Protein AF-A0A7C1PKM0-F1 (afdb_monomer_lite)

pLDDT: mean 70.31, std 19.78, range [24.06, 97.31]

Radius of gyration: 48.05 Å; chains: 1; bounding box: 130×113×164 Å

Foldseek 3Di:
DVVVVVVVVVVLVVLLVVLVVLVVVLVVLVPDLLVLVLVLLVVLLVLLVVLLVLLVCVVVVNHDLVVSVVSLVSNVVSLVCQAPNDVVSSGDHDPDPVLNVLSVVLVVLSVVLVVLSVCSSVVDPCVVVSSVVSVVCSVVSSVSSVVSSVVSVPPDQLVLLLVLLVVLLVLLVVLLVQLLCVLVVNHDLVVSVVSLVSNVVSLCCAAPNDVVSPHDHDDDVVLNVLSVVLVVLSVLLVVLSVLCSVPSNPSVVSSVVSVVCSVVSSVSSVVSSVVSQVPPQLSLLLVLLVVLLVLLVVLLVQLVCVVVVNHDLVVNVVSLVSNVVSLVCSAQNDVVSPGDHDPDVVLNVLSVVLVVLSVLLSVLSVCSSVVHPCVVVSSVVSVVCSVVSSVSSVVSSVVSVVVSVVVSVVVSVVSVVSNVVSVVSVVVCVVPPPVCVVVVVVPPLVPLQDCPVLVVLVVVLVVLVVVLVVLLVVLVVVLVVLVVLLVVLVVLLVVLVVLLVVLVVLLVVLVVLLVVLVVQLVVLVVQLVVLVVVLVVLVVQLVVLVVQLVVLVVLVVVLVVVPPVSPPPNVVVSVVSNVVSVVSNVVSVVSNVVSVVSNVVSVVVSVVSVVSSVVSVVSSVVSVVSSVVSVVSSVVSVVVSVVSVVVSVVSVVVSVVSVVVSVVSVVVSVVVSVVSVVVNVVSVVVVVVPPPDDDDDDDDDDDDDDDDDDDDDDDDDDDDDDDDDDDDDDDDDDDDDDDDDDDDDDDDDDDDDDDDDDDDDDDDDDDDDDDDDDDDDDDDDDPDD

Sequence (785 aa):
MKTIQSKLAVVFCIFLALGVAGIVLAFMNSQKDDGAVINLAGKQRMLTQKMSKEAIALSQGVGSKGSLEKTINLFDKTLKGLISGDKELNLPATTNPKILAQLNHVQKLWKDHNSNLQIVLANSAETTAALSYINDNNIQLLKEMNKAVGMLEKKASDRVKINLAGKQRMLTQKMSKEAIALSQGIGSKKILEETANLFDKTLKGLIAGNEELKLSQTKDPKVISQLNNVQELWKEFRVNVDAVLANPAGAAAALSYINENNIKLLKESHKVVMLLESNAFDSKTINLAGKQRMLSQKMVKETLGLAQGTESSDTLKSTSDLFDKTLKGLISGDSELGLSTMADDAILAQLTSVQTLWKSFSENVNTVLKLAPETNNALAYINGNNVELLKEMNNAVGMYEKQSAQKAAILSWANIIVVIITVITVVVAWLTMVKPLVKTLRGIVDNLSNGAASGQISASSQSLAQGTSEQASSIEETSASMEEMESVTRQNARNAEEVAKLVDMCSVSAENGNKAVVEMNSSMGEINESIKKIAEITKVIDGIAFQTNLLALNAAVETARAGEHGKGVAVVAAEEIRNLAQRSATAAKDTISLIEDSVAKADNGAKLAEKCRRSLDGIAFQTNLLTFNAAKEAARAGKHGKGFAVVAEEVRNLAQRSATAAEELSSQAESLLDQVRILSVQVGKKIGEKMCTAGERTTRKEESFHFEHSGVADRESTHKAKRLQHVRKAGPDTDEGSVPREPRLSPPRCNGDVTEDVLREKDVDKATPMDADSTSEHDERLKDF

Secondary structure (DSSP, 8-state):
-HHHHHHHHHHHHHHHHHHHHHHHHHHHHS---THHHHHHHHHHHHHHHHHHHHHHHHHTT-S-HHHHHHHHHHHHHHHHHHHH-BTTTTB-----HHHHHHHHHHHHHHHHHHHHHHHHHHT-TTHHHHHHHHHHHHHHHHHHHHHHHHHHTTT-HHHHHHHHHHHHHHHHHHHHHHHHHHHTT-S-HHHHHHHHHHHHHHHHHHHH-BTTTTBPPP--HHHHHHHHHHHHHHHHHHHHHHHHHH-TTT-HHHHHHHHHHHHHHHHHHHHHHHHHHHT-HHHHHHHHHHHHHHHHHHHHHHHHHHHTTSS-HHHHHHHHHHHHHHHHHHHH-BTTTTBPPP--HHHHHHHHHHHHHHHHHHHHHHHHHTT-TTHHHHHHHHHHHHHHHHHHHHHHHHHHHHHHHHHHHHHHHHHHHHHHHHHHHHHHHHHHHHHHHHHHTGGGGGGSSSTHHHHHHHHHHHHHHHHHHHHHHHHHHHHHHHHHHHHHHHHHHHHHHHHHHHHHHHHHHHHHHHHHHHHHHHHHHHHHHHHHHHHHHHHHHHHHHHHHHHHHHHHHHHHHHTGGGTHHHHHHHHHHHHHHHHHHHHHHHHHHHHHHHHHHHHHHHHHHHHHHHHHHHHHHHHHHHHHHHHHHHHHHHHHHHHHHHHHHHHHHHHHHHHHHHHHHHHHHHHHHHHHHHHHHHHHHHHHHTTSSS--------------------------------------------------PPPPP-------------------------------------

Structure (mmCIF, N/CA/C/O backbone):
data_AF-A0A7C1PKM0-F1
#
_entry.id   AF-A0A7C1PKM0-F1
#
loop_
_atom_site.group_PDB
_atom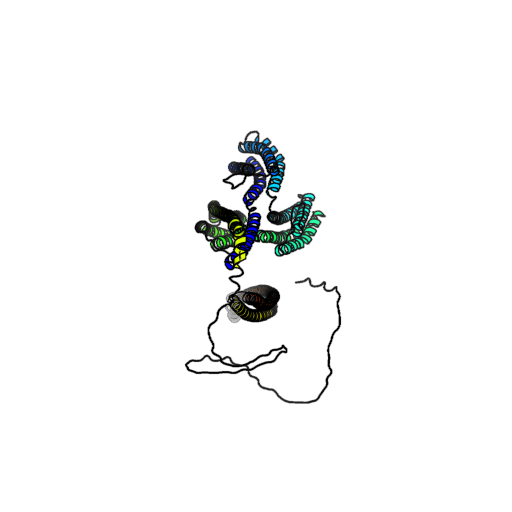_site.id
_atom_site.type_symbol
_atom_site.label_atom_id
_atom_site.label_alt_id
_atom_site.label_comp_id
_atom_site.label_asym_id
_atom_site.label_entity_id
_atom_site.label_seq_id
_atom_site.pdbx_PDB_ins_code
_atom_site.Cartn_x
_atom_site.Cartn_y
_atom_site.Cartn_z
_atom_site.occupancy
_atom_site.B_iso_or_equiv
_atom_site.auth_seq_id
_atom_site.auth_comp_id
_atom_site.auth_asym_id
_atom_site.auth_atom_id
_atom_site.pdbx_PDB_model_num
ATOM 1 N N . MET A 1 1 ? 52.222 -4.608 -43.946 1.00 38.84 1 MET A N 1
ATOM 2 C CA . MET A 1 1 ? 51.090 -3.804 -44.488 1.00 38.84 1 MET A CA 1
ATOM 3 C C . MET A 1 1 ? 49.731 -4.514 -44.455 1.00 38.84 1 MET A C 1
ATOM 5 O O . MET A 1 1 ? 48.781 -3.873 -44.026 1.00 38.84 1 MET A O 1
ATOM 9 N N . LYS A 1 2 ? 49.572 -5.785 -44.873 1.00 41.59 2 LYS A N 1
ATOM 10 C CA . LYS A 1 2 ? 48.228 -6.418 -44.940 1.00 41.59 2 LYS A CA 1
ATOM 11 C C . LYS A 1 2 ? 47.503 -6.508 -43.602 1.00 41.59 2 LYS A C 1
ATOM 13 O O . LYS A 1 2 ? 46.317 -6.227 -43.554 1.00 41.59 2 LYS A O 1
ATOM 18 N N . THR A 1 3 ? 48.214 -6.822 -42.526 1.00 45.75 3 THR A N 1
ATOM 19 C CA . THR A 1 3 ? 47.677 -6.804 -41.157 1.00 45.75 3 THR A CA 1
ATOM 20 C C . THR A 1 3 ? 47.089 -5.446 -40.770 1.00 45.75 3 THR A C 1
ATOM 22 O O . THR A 1 3 ? 46.063 -5.405 -40.103 1.00 45.75 3 THR A O 1
ATOM 25 N N . ILE A 1 4 ? 47.672 -4.340 -41.247 1.00 49.59 4 ILE A N 1
ATOM 26 C CA . ILE A 1 4 ? 47.146 -2.983 -41.041 1.00 49.59 4 ILE A CA 1
ATOM 27 C C . ILE A 1 4 ? 45.869 -2.774 -41.865 1.00 49.59 4 ILE A C 1
ATOM 29 O O . ILE A 1 4 ? 44.874 -2.330 -41.309 1.00 49.59 4 ILE A O 1
ATOM 33 N N . GLN A 1 5 ? 45.844 -3.140 -43.154 1.00 44.50 5 GLN A N 1
ATOM 34 C CA . GLN A 1 5 ? 44.634 -2.967 -43.977 1.00 44.50 5 GLN A CA 1
ATOM 35 C C . GLN A 1 5 ? 43.485 -3.917 -43.601 1.00 44.50 5 GLN A C 1
ATOM 37 O O . GLN A 1 5 ? 42.335 -3.503 -43.659 1.00 44.50 5 GLN A O 1
ATOM 42 N N . SER A 1 6 ? 43.775 -5.144 -43.159 1.00 48.03 6 SER A N 1
ATOM 43 C CA . SER A 1 6 ? 42.773 -6.076 -42.622 1.00 48.03 6 SER A CA 1
ATOM 44 C C . SER A 1 6 ? 42.200 -5.570 -41.295 1.00 48.03 6 SER A C 1
ATOM 46 O O . SER A 1 6 ? 40.982 -5.474 -41.155 1.00 48.03 6 SER A O 1
ATOM 48 N N . LYS A 1 7 ? 43.051 -5.114 -40.359 1.00 48.75 7 LYS A N 1
ATOM 49 C CA . LYS A 1 7 ? 42.570 -4.461 -39.132 1.00 48.75 7 LYS A CA 1
ATOM 50 C C . LYS A 1 7 ? 41.773 -3.190 -39.441 1.00 48.75 7 LYS A C 1
ATOM 52 O O . LYS A 1 7 ? 40.716 -3.022 -38.850 1.00 48.75 7 LYS A O 1
ATOM 57 N N . LEU A 1 8 ? 42.187 -2.358 -40.406 1.00 48.50 8 LEU A N 1
ATOM 58 C CA . LEU A 1 8 ? 41.371 -1.226 -40.872 1.00 48.50 8 LEU A CA 1
ATOM 59 C C . LEU A 1 8 ? 40.035 -1.672 -41.479 1.00 48.50 8 LEU A C 1
ATOM 61 O O . LEU A 1 8 ? 39.051 -0.982 -41.266 1.00 48.50 8 LEU A O 1
ATOM 65 N N . ALA A 1 9 ? 39.972 -2.782 -42.219 1.00 48.31 9 ALA A N 1
ATOM 66 C CA . ALA A 1 9 ? 38.728 -3.273 -42.815 1.00 48.31 9 ALA A CA 1
ATOM 67 C C . ALA A 1 9 ? 37.745 -3.794 -41.753 1.00 48.31 9 ALA A C 1
ATOM 69 O O . ALA A 1 9 ? 36.573 -3.436 -41.788 1.00 48.31 9 ALA A O 1
ATOM 70 N N . VAL A 1 10 ? 38.222 -4.556 -40.763 1.00 53.09 10 VAL A N 1
ATOM 71 C CA . VAL A 1 10 ? 37.397 -5.006 -39.625 1.00 53.09 10 VAL A CA 1
ATOM 72 C C . VAL A 1 10 ? 36.946 -3.813 -38.777 1.00 53.09 10 VAL A C 1
ATOM 74 O O . VAL A 1 10 ? 35.764 -3.689 -38.473 1.00 53.09 10 VAL A O 1
ATOM 77 N N . VAL A 1 11 ? 37.855 -2.883 -38.465 1.00 53.00 11 VAL A N 1
ATOM 78 C CA . VAL A 1 11 ? 37.536 -1.631 -37.757 1.00 53.00 11 VAL A CA 1
ATOM 79 C C . VAL A 1 11 ? 36.554 -0.766 -38.558 1.00 53.00 11 VAL A C 1
ATOM 81 O O . VAL A 1 11 ? 35.648 -0.188 -37.970 1.00 53.00 11 VAL A O 1
ATOM 84 N N . PHE A 1 12 ? 36.659 -0.722 -39.889 1.00 55.84 12 PHE A N 1
ATOM 85 C CA . PHE A 1 12 ? 35.710 -0.033 -40.769 1.00 55.84 12 PHE A CA 1
ATOM 86 C C . PHE A 1 12 ? 34.329 -0.698 -40.761 1.00 55.84 12 PHE A C 1
ATOM 88 O O . PHE A 1 12 ? 33.334 0.006 -40.636 1.00 55.84 12 PHE A O 1
ATOM 95 N N . CYS A 1 13 ? 34.240 -2.030 -40.817 1.00 53.66 13 CYS A N 1
ATOM 96 C CA . CYS A 1 13 ? 32.966 -2.742 -40.677 1.00 53.66 13 CYS A CA 1
ATOM 97 C C . CYS A 1 13 ? 32.329 -2.507 -39.298 1.00 53.66 13 CYS A C 1
ATOM 99 O O . CYS A 1 13 ? 31.123 -2.282 -39.223 1.00 53.66 13 CYS A O 1
ATOM 101 N N . ILE A 1 14 ? 33.129 -2.480 -38.226 1.00 58.38 14 ILE A N 1
ATOM 102 C CA . ILE A 1 14 ? 32.668 -2.143 -36.872 1.00 58.38 14 ILE A CA 1
ATOM 103 C C . ILE A 1 14 ? 32.177 -0.689 -36.812 1.00 58.38 14 ILE A C 1
ATOM 105 O O . ILE A 1 14 ? 31.067 -0.455 -36.347 1.00 58.38 14 ILE A O 1
ATOM 109 N N . PHE A 1 15 ? 32.927 0.288 -37.332 1.00 57.59 15 PHE A N 1
ATOM 110 C CA . PHE A 1 15 ? 32.484 1.689 -37.366 1.00 57.59 15 PHE A CA 1
ATOM 111 C C . PHE A 1 15 ? 31.273 1.923 -38.274 1.00 57.59 15 PHE A C 1
ATOM 113 O O . PHE A 1 15 ? 30.449 2.773 -37.956 1.00 57.59 15 PHE A O 1
ATOM 120 N N . LEU A 1 16 ? 31.115 1.169 -39.362 1.00 55.12 16 LEU A N 1
ATOM 121 C CA . LEU A 1 16 ? 29.948 1.269 -40.238 1.00 55.12 16 LEU A CA 1
ATOM 122 C C . LEU A 1 16 ? 28.709 0.627 -39.592 1.00 55.12 16 LEU A C 1
ATOM 124 O O . LEU A 1 16 ? 27.626 1.203 -39.663 1.00 55.12 16 LEU A O 1
ATOM 128 N N . ALA A 1 17 ? 28.865 -0.492 -38.878 1.00 54.19 17 ALA A N 1
ATOM 129 C CA . ALA A 1 17 ? 27.801 -1.083 -38.065 1.00 54.19 17 ALA A CA 1
ATOM 130 C C . ALA A 1 17 ? 27.402 -0.176 -36.885 1.00 54.19 17 ALA A C 1
ATOM 132 O O . ALA A 1 17 ? 26.215 0.064 -36.677 1.00 54.19 17 ALA A O 1
ATOM 133 N N . LEU A 1 18 ? 28.375 0.394 -36.162 1.00 55.50 18 LEU A N 1
ATOM 134 C CA . LEU A 1 18 ? 28.143 1.382 -35.100 1.00 55.50 18 LEU A CA 1
ATOM 135 C C . LEU A 1 18 ? 27.542 2.685 -35.644 1.00 55.50 18 LEU A C 1
ATOM 137 O O . LEU A 1 18 ? 26.698 3.280 -34.985 1.00 55.50 18 LEU A O 1
ATOM 141 N N . GLY A 1 19 ? 27.923 3.108 -36.850 1.00 53.00 19 GLY A N 1
ATOM 142 C CA . GLY A 1 19 ? 27.355 4.266 -37.538 1.00 53.00 19 GLY A CA 1
ATOM 143 C C . GLY A 1 19 ? 25.893 4.046 -37.925 1.00 53.00 19 GLY A C 1
ATOM 144 O O . GLY A 1 19 ? 25.051 4.893 -37.642 1.00 53.00 19 GLY A O 1
ATOM 145 N N . VAL A 1 20 ? 25.554 2.881 -38.489 1.00 54.44 20 VAL A N 1
ATOM 146 C CA . VAL A 1 20 ? 24.159 2.503 -38.783 1.00 54.44 20 VAL A CA 1
ATOM 147 C C . VAL A 1 20 ? 23.346 2.345 -37.494 1.00 54.44 20 VAL A C 1
ATOM 149 O O . VAL A 1 20 ? 22.245 2.883 -37.411 1.00 54.44 20 VAL A O 1
ATOM 152 N N . ALA A 1 21 ? 23.889 1.696 -36.460 1.00 51.81 21 ALA A N 1
ATOM 153 C CA . ALA A 1 21 ? 23.242 1.596 -35.150 1.00 51.81 21 ALA A CA 1
ATOM 154 C C . ALA A 1 21 ? 23.041 2.976 -34.498 1.00 51.81 21 ALA A C 1
ATOM 156 O O . ALA A 1 21 ? 21.980 3.242 -33.940 1.00 51.81 21 ALA A O 1
ATOM 157 N N . GLY A 1 22 ? 24.017 3.880 -34.626 1.00 50.19 22 GLY A N 1
ATOM 158 C CA . GLY A 1 22 ? 23.943 5.268 -34.174 1.00 50.19 22 GLY A CA 1
ATOM 159 C C . GLY A 1 22 ? 22.900 6.086 -34.936 1.00 50.19 22 GLY A C 1
ATOM 160 O O . GLY A 1 22 ? 22.152 6.836 -34.318 1.00 50.19 22 GLY A O 1
ATOM 161 N N . ILE A 1 23 ? 22.772 5.891 -36.252 1.00 51.59 23 ILE A N 1
ATOM 162 C CA . ILE A 1 23 ? 21.710 6.498 -37.070 1.00 51.59 23 ILE A CA 1
ATOM 163 C C . ILE A 1 23 ? 20.333 5.966 -36.650 1.00 51.59 23 ILE A C 1
ATOM 165 O O . ILE A 1 23 ? 19.412 6.760 -36.482 1.00 51.59 23 ILE A O 1
ATOM 169 N N . VAL A 1 24 ? 20.186 4.657 -36.410 1.00 49.56 24 VAL A N 1
ATOM 170 C CA . VAL A 1 24 ? 18.934 4.061 -35.905 1.00 49.56 24 VAL A CA 1
ATOM 171 C C . VAL A 1 24 ? 18.586 4.608 -34.515 1.00 49.56 24 VAL A C 1
ATOM 173 O O . VAL A 1 24 ? 17.465 5.069 -34.307 1.00 49.56 24 VAL A O 1
ATOM 176 N N . LEU A 1 25 ? 19.546 4.657 -33.586 1.00 46.16 25 LEU A N 1
ATOM 177 C CA . LEU A 1 25 ? 19.368 5.236 -32.249 1.00 46.16 25 LEU A CA 1
ATOM 178 C C . LEU A 1 25 ? 19.040 6.736 -32.296 1.00 46.16 25 LEU A C 1
ATOM 180 O O . LEU A 1 25 ? 18.183 7.193 -31.540 1.00 46.16 25 LEU A O 1
ATOM 184 N N . ALA A 1 26 ? 19.655 7.501 -33.200 1.00 45.84 26 ALA A N 1
ATOM 185 C CA . ALA A 1 26 ? 19.334 8.909 -33.417 1.00 45.84 26 ALA A CA 1
ATOM 186 C C . ALA A 1 26 ? 17.916 9.084 -33.988 1.00 45.84 26 ALA A C 1
ATOM 188 O O . ALA A 1 26 ? 17.170 9.938 -33.512 1.00 45.84 26 ALA A O 1
ATOM 189 N N . PHE A 1 27 ? 17.493 8.241 -34.937 1.00 42.25 27 PHE A N 1
ATOM 190 C CA . PHE A 1 27 ? 16.134 8.263 -35.493 1.00 42.25 27 PHE A CA 1
ATOM 191 C C . PHE A 1 27 ? 15.068 7.849 -34.460 1.00 42.25 27 PHE A C 1
ATOM 193 O O . PHE A 1 27 ? 13.939 8.342 -34.494 1.00 42.25 27 PHE A O 1
ATOM 200 N N . MET A 1 28 ? 15.431 6.987 -33.503 1.00 39.62 28 MET A N 1
ATOM 201 C CA . MET A 1 28 ? 14.592 6.633 -32.352 1.00 39.62 28 MET A CA 1
ATOM 202 C C . MET A 1 28 ? 14.534 7.755 -31.299 1.00 39.62 28 MET A C 1
ATOM 204 O O . MET A 1 28 ? 13.455 8.030 -30.779 1.00 39.62 28 MET A O 1
ATOM 208 N N . ASN A 1 29 ? 15.646 8.445 -31.014 1.00 40.00 29 ASN A N 1
ATOM 209 C CA . ASN A 1 29 ? 15.693 9.545 -30.037 1.00 40.00 29 ASN A CA 1
ATOM 210 C C . ASN A 1 29 ? 15.189 10.903 -30.571 1.00 40.00 29 ASN A C 1
ATOM 212 O O . ASN A 1 29 ? 14.740 11.724 -29.775 1.00 40.00 29 ASN A O 1
ATOM 216 N N . SER A 1 30 ? 15.184 11.148 -31.888 1.00 38.53 30 SER A N 1
ATOM 217 C CA . SER A 1 30 ? 14.717 12.403 -32.521 1.00 38.53 30 SER A CA 1
ATOM 218 C C . SER A 1 30 ? 13.189 12.623 -32.455 1.00 38.53 30 SER A C 1
ATOM 220 O O . SER A 1 30 ? 12.636 13.405 -33.228 1.00 38.53 30 SER A O 1
ATOM 222 N N . GLN A 1 31 ? 12.483 11.939 -31.551 1.00 41.25 31 GLN A N 1
ATOM 223 C CA . GLN A 1 31 ? 11.039 12.069 -31.322 1.00 41.25 31 GLN A CA 1
ATOM 224 C C . GLN A 1 31 ? 10.721 12.269 -29.828 1.00 41.25 31 GLN A C 1
ATOM 226 O O . GLN A 1 31 ? 9.849 11.600 -29.276 1.00 41.25 31 GLN A O 1
ATOM 231 N N . LYS A 1 32 ? 11.452 13.174 -29.156 1.00 45.41 32 LYS A N 1
ATOM 232 C CA . LYS A 1 32 ? 11.337 13.415 -27.700 1.00 45.41 32 LYS A CA 1
ATOM 233 C C . LYS A 1 32 ? 10.871 14.832 -27.294 1.00 45.41 32 LYS A C 1
ATOM 235 O O . LYS A 1 32 ? 10.711 15.081 -26.103 1.00 45.41 32 LYS A O 1
ATOM 240 N N . ASP A 1 33 ? 10.572 15.723 -28.248 1.00 45.25 33 ASP A N 1
ATOM 241 C CA . ASP A 1 33 ? 10.225 17.141 -27.986 1.00 45.25 33 ASP A CA 1
ATOM 242 C C . ASP A 1 33 ? 8.719 17.454 -27.798 1.00 45.25 33 ASP A C 1
ATOM 244 O O . ASP A 1 33 ? 8.352 18.571 -27.436 1.00 45.25 33 ASP A O 1
ATOM 248 N N . ASP A 1 34 ? 7.812 16.480 -27.941 1.00 51.47 34 ASP A N 1
ATOM 249 C CA . ASP A 1 34 ? 6.355 16.718 -27.827 1.00 51.47 34 ASP A CA 1
ATOM 250 C C . ASP A 1 34 ? 5.856 16.951 -26.375 1.00 51.47 34 ASP A C 1
ATOM 252 O O . ASP A 1 34 ? 4.671 17.201 -26.126 1.00 51.47 34 ASP A O 1
ATOM 256 N N . GLY A 1 35 ? 6.745 16.861 -25.378 1.00 48.38 35 GLY A N 1
ATOM 257 C CA . GLY A 1 35 ? 6.395 16.850 -23.953 1.00 48.38 35 GLY A CA 1
ATOM 258 C C . GLY A 1 35 ? 5.675 18.110 -23.457 1.00 48.38 35 GLY A C 1
ATOM 259 O O . GLY A 1 35 ? 4.669 17.992 -22.745 1.00 48.38 35 GLY A O 1
ATOM 260 N N . ALA A 1 36 ? 6.167 19.293 -23.845 1.00 50.03 36 ALA A N 1
ATOM 261 C CA . ALA A 1 36 ? 5.603 20.592 -23.467 1.00 50.03 36 ALA A CA 1
ATOM 262 C C . ALA A 1 36 ? 4.294 20.887 -24.215 1.00 50.03 36 ALA A C 1
ATOM 264 O O . ALA A 1 36 ? 3.298 21.271 -23.593 1.00 50.03 36 ALA A O 1
ATOM 265 N N . VAL A 1 37 ? 4.276 20.613 -25.526 1.00 52.31 37 VAL A N 1
ATOM 266 C CA . VAL A 1 37 ? 3.115 20.766 -26.416 1.00 52.31 37 VAL A CA 1
ATOM 267 C C . VAL A 1 37 ? 1.913 20.000 -25.863 1.00 52.31 37 VAL A C 1
ATOM 269 O O . VAL A 1 37 ? 0.858 20.592 -25.639 1.00 52.31 37 VAL A O 1
ATOM 272 N N . ILE A 1 38 ? 2.081 18.712 -25.544 1.00 51.62 38 ILE A N 1
ATOM 273 C CA . ILE A 1 38 ? 1.008 17.863 -25.001 1.00 51.62 38 ILE A CA 1
ATOM 274 C C . ILE A 1 38 ? 0.514 18.372 -23.633 1.00 51.62 38 ILE A C 1
ATOM 276 O O . ILE A 1 38 ? -0.689 18.364 -23.370 1.00 51.62 38 ILE A O 1
ATOM 280 N N . ASN A 1 39 ? 1.409 18.855 -22.764 1.00 53.53 39 ASN A N 1
ATOM 281 C CA . ASN A 1 39 ? 1.043 19.365 -21.437 1.00 53.53 39 ASN A CA 1
ATOM 282 C C . ASN A 1 39 ? 0.225 20.671 -21.534 1.00 53.53 39 ASN A C 1
ATOM 284 O O . ASN A 1 39 ? -0.830 20.797 -20.909 1.00 53.53 39 ASN A O 1
ATOM 288 N N . LEU A 1 40 ? 0.648 21.632 -22.365 1.00 56.75 40 LEU A N 1
ATOM 289 C CA . LEU A 1 40 ? -0.096 22.882 -22.575 1.00 56.75 40 LEU A CA 1
ATOM 290 C C . LEU A 1 40 ? -1.408 22.672 -23.339 1.00 56.75 40 LEU A C 1
ATOM 292 O O . LEU A 1 40 ? -2.406 23.317 -23.007 1.00 56.75 40 LEU A O 1
ATOM 296 N N . ALA A 1 41 ? -1.437 21.731 -24.282 1.00 55.88 41 ALA A N 1
ATOM 297 C CA . ALA A 1 41 ? -2.650 21.296 -24.964 1.00 55.88 41 ALA A CA 1
ATOM 298 C C . ALA A 1 41 ? -3.653 20.668 -23.965 1.00 55.88 41 ALA A C 1
ATOM 300 O O . ALA A 1 41 ? -4.827 21.035 -23.944 1.00 55.88 41 ALA A O 1
ATOM 301 N N . GLY A 1 42 ? -3.188 19.822 -23.038 1.00 55.38 42 GLY A N 1
ATOM 302 C CA . GLY A 1 42 ? -4.000 19.314 -21.924 1.00 55.38 42 GLY A CA 1
ATOM 303 C C . GLY A 1 42 ? -4.552 20.423 -21.016 1.00 55.38 42 GLY A C 1
ATOM 304 O O . GLY A 1 42 ? -5.739 20.407 -20.676 1.00 55.38 42 GLY A O 1
ATOM 305 N N . LYS A 1 43 ? -3.730 21.431 -20.682 1.00 66.31 43 LYS A N 1
ATOM 306 C CA . LYS A 1 43 ? -4.153 22.604 -19.891 1.00 66.31 43 LYS A CA 1
ATOM 307 C C . LYS A 1 43 ? -5.265 23.410 -20.572 1.00 66.31 43 LYS A C 1
ATOM 309 O O . LYS A 1 43 ? -6.136 23.897 -19.857 1.00 66.31 43 LYS A O 1
ATOM 314 N N . GLN A 1 44 ? -5.309 23.495 -21.909 1.00 70.81 44 GLN A N 1
ATOM 315 C CA . GLN A 1 44 ? -6.375 24.221 -22.624 1.00 70.81 44 GLN A CA 1
ATOM 316 C C . GLN A 1 44 ? -7.775 23.761 -22.207 1.00 70.81 44 GLN A C 1
ATOM 318 O O . GLN A 1 44 ? -8.613 24.577 -21.831 1.00 70.81 44 GLN A O 1
ATOM 323 N N . ARG A 1 45 ? -8.000 22.438 -22.216 1.00 72.94 45 ARG A N 1
ATOM 324 C CA . ARG A 1 45 ? -9.286 21.802 -21.881 1.00 72.94 45 ARG A CA 1
ATOM 325 C C . ARG A 1 45 ? -9.782 22.229 -20.491 1.00 72.94 45 ARG A C 1
ATOM 327 O O . ARG A 1 45 ? -10.961 22.521 -20.305 1.00 72.94 45 ARG A O 1
ATOM 334 N N . MET A 1 46 ? -8.861 22.291 -19.526 1.00 71.44 46 MET A N 1
ATOM 335 C CA . MET A 1 46 ? -9.124 22.717 -18.149 1.00 71.44 46 MET A CA 1
ATOM 336 C C . MET A 1 46 ? -9.388 24.225 -18.056 1.00 71.44 46 MET A C 1
ATOM 338 O O . MET A 1 46 ? -10.317 24.642 -17.368 1.00 71.44 46 MET A O 1
ATOM 342 N N . LEU A 1 47 ? -8.594 25.041 -18.755 1.00 76.12 47 LEU A N 1
ATOM 343 C CA . LEU A 1 47 ? -8.718 26.498 -18.754 1.00 76.12 47 LEU A CA 1
ATOM 344 C C . LEU A 1 47 ? -10.058 26.960 -19.346 1.00 76.12 47 LEU A C 1
ATOM 346 O O . LEU A 1 47 ? -10.702 27.806 -18.732 1.00 76.12 47 LEU A O 1
ATOM 350 N N . THR A 1 48 ? -10.536 26.367 -20.451 1.00 75.56 48 THR A N 1
ATOM 351 C CA . THR A 1 48 ? -11.866 26.672 -21.024 1.00 75.56 48 THR A CA 1
ATOM 352 C C . THR A 1 48 ? -12.978 26.537 -19.981 1.00 75.56 48 THR A C 1
ATOM 354 O O . THR A 1 48 ? -13.763 27.458 -19.783 1.00 75.56 48 THR A O 1
ATOM 357 N N . GLN A 1 49 ? -13.008 25.413 -19.261 1.00 75.94 49 GLN A N 1
ATOM 358 C CA . GLN A 1 49 ? -14.011 25.152 -18.223 1.00 75.94 49 GLN A CA 1
ATOM 359 C C . GLN A 1 49 ? -13.815 26.032 -16.977 1.00 75.94 49 GLN A C 1
ATOM 361 O O . GLN A 1 49 ? -14.788 26.486 -16.373 1.00 75.94 49 GLN A O 1
ATOM 366 N N . LYS A 1 50 ? -12.559 26.320 -16.605 1.00 75.31 50 LYS A N 1
ATOM 367 C CA . LYS A 1 50 ? -12.232 27.207 -15.482 1.00 75.31 50 LYS A CA 1
ATOM 368 C C . LYS A 1 50 ? -12.711 28.640 -15.730 1.00 75.31 50 LYS A C 1
ATOM 370 O O . LYS A 1 50 ? -13.300 29.217 -14.823 1.00 75.31 50 LYS A O 1
ATOM 375 N N . MET A 1 51 ? -12.530 29.182 -16.938 1.00 83.31 51 MET A N 1
ATOM 376 C CA . MET A 1 51 ? -12.992 30.533 -17.292 1.00 83.31 51 MET A CA 1
ATOM 377 C C . MET A 1 51 ? -14.511 30.670 -17.181 1.00 83.31 51 MET A C 1
ATOM 379 O O . MET A 1 51 ? -14.976 31.614 -16.552 1.00 83.31 51 MET A O 1
ATOM 383 N N . SER A 1 52 ? -15.287 29.713 -17.706 1.00 79.94 52 SER A N 1
ATOM 384 C CA . SER A 1 52 ? -16.752 29.741 -17.571 1.00 79.94 52 SER A CA 1
ATOM 385 C C . SER A 1 52 ? -17.190 29.719 -16.101 1.00 79.94 52 SER A C 1
ATOM 387 O O . SER A 1 52 ? -18.052 30.502 -15.706 1.00 79.94 52 SER A O 1
ATOM 389 N N . LYS A 1 53 ? -16.551 28.893 -15.258 1.00 74.69 53 LYS A N 1
ATOM 390 C CA . LYS A 1 53 ? -16.848 28.853 -13.817 1.00 74.69 53 LYS A CA 1
ATOM 391 C C . LYS A 1 53 ? -16.443 30.141 -13.088 1.00 74.69 53 LYS A C 1
ATOM 393 O O . LYS A 1 53 ? -17.189 30.604 -12.232 1.00 74.69 53 LYS A O 1
ATOM 398 N N . GLU A 1 54 ? -15.285 30.718 -13.404 1.00 77.81 54 GLU A N 1
ATOM 399 C CA . GLU A 1 54 ? -14.819 31.967 -12.786 1.00 77.81 54 GLU A CA 1
ATOM 400 C C . GLU A 1 54 ? -15.648 33.184 -13.227 1.00 77.81 54 GLU A C 1
ATOM 402 O O . GLU A 1 54 ? -15.890 34.062 -12.403 1.00 77.81 54 GLU A O 1
ATOM 407 N N . ALA A 1 55 ? -16.157 33.207 -14.463 1.00 77.88 55 ALA A N 1
ATOM 408 C CA . ALA A 1 55 ? -17.098 34.221 -14.949 1.00 77.88 55 ALA A CA 1
ATOM 409 C C . ALA A 1 55 ? -18.444 34.167 -14.207 1.00 77.88 55 ALA A C 1
ATOM 411 O O . ALA A 1 55 ? -18.913 35.188 -13.705 1.00 77.88 55 ALA A O 1
ATOM 412 N N . ILE A 1 56 ? -19.027 32.970 -14.062 1.00 75.25 56 ILE A N 1
ATOM 413 C CA . ILE A 1 56 ? -20.274 32.776 -13.304 1.00 75.25 56 ILE A CA 1
ATOM 414 C C . ILE A 1 56 ? -20.068 33.148 -11.828 1.00 75.25 56 ILE A C 1
ATOM 416 O O . ILE A 1 56 ? -20.851 33.921 -11.282 1.00 75.25 56 ILE A O 1
ATOM 420 N N . ALA A 1 57 ? -18.979 32.696 -11.196 1.00 67.56 57 ALA A N 1
ATOM 421 C CA . ALA A 1 57 ? -18.674 33.058 -9.811 1.00 67.56 57 ALA A CA 1
ATOM 422 C C . ALA A 1 57 ? -18.484 34.576 -9.622 1.00 67.56 57 ALA A C 1
ATOM 424 O O . ALA A 1 57 ? -18.939 35.125 -8.619 1.00 67.56 57 ALA A O 1
ATOM 425 N N . LEU A 1 58 ? -17.845 35.265 -10.577 1.00 80.00 58 LEU A N 1
ATOM 426 C CA . LEU A 1 58 ? -17.670 36.722 -10.546 1.00 80.00 58 LEU A CA 1
ATOM 427 C C . LEU A 1 58 ? -19.021 37.450 -10.622 1.00 80.00 58 LEU A C 1
ATOM 429 O O . LEU A 1 58 ? -19.269 38.340 -9.816 1.00 80.00 58 LEU A O 1
ATOM 433 N N . SER A 1 59 ? -19.927 37.013 -11.505 1.00 74.50 59 SER A N 1
ATOM 434 C CA . SER A 1 59 ? -21.291 37.567 -11.598 1.00 74.50 59 SER A CA 1
ATOM 435 C C . SER A 1 59 ? -22.169 37.307 -10.365 1.00 74.50 59 SER A C 1
ATOM 437 O O . SER A 1 59 ? -23.128 38.032 -10.127 1.00 74.50 59 SER A O 1
ATOM 439 N N . GLN A 1 60 ? -21.818 36.307 -9.553 1.00 74.19 60 GLN A N 1
ATOM 440 C CA . GLN A 1 60 ? -22.458 36.004 -8.267 1.00 74.19 60 GLN A CA 1
ATOM 441 C C . GLN A 1 60 ? -21.814 36.752 -7.082 1.00 74.19 60 GLN A C 1
ATOM 443 O O . GLN A 1 60 ? -22.204 36.531 -5.940 1.00 74.19 60 GLN A O 1
ATOM 448 N N . GLY A 1 61 ? -20.806 37.603 -7.320 1.00 71.75 61 GLY A N 1
ATOM 449 C CA . GLY A 1 61 ? -20.081 38.339 -6.274 1.00 71.75 61 GLY A CA 1
ATOM 450 C C . GLY A 1 61 ? -19.092 37.501 -5.449 1.00 71.75 61 GLY A C 1
ATOM 451 O O . GLY A 1 61 ? -18.478 38.022 -4.523 1.00 71.75 61 GLY A O 1
ATOM 452 N N . VAL A 1 62 ? -18.910 36.217 -5.780 1.00 60.06 62 VAL A N 1
ATOM 453 C CA . VAL A 1 62 ? -18.038 35.267 -5.053 1.00 60.06 62 VAL A CA 1
ATOM 454 C C . VAL A 1 62 ? -16.677 35.082 -5.750 1.00 60.06 62 VAL A C 1
ATOM 456 O O . VAL A 1 62 ? -15.700 34.646 -5.143 1.00 60.06 62 VAL A O 1
ATOM 459 N N . GLY A 1 63 ? -16.592 35.396 -7.045 1.00 70.56 63 GLY A N 1
ATOM 460 C CA . GLY A 1 63 ? -15.385 35.260 -7.863 1.00 70.56 63 GLY A CA 1
ATOM 461 C C . GLY A 1 63 ? -14.460 36.480 -7.818 1.00 70.56 63 GLY A C 1
ATOM 462 O O . GLY A 1 63 ? -14.886 37.606 -7.590 1.00 70.56 63 GLY A O 1
ATOM 463 N N . SER A 1 64 ? -13.174 36.261 -8.110 1.00 80.19 64 SER A N 1
ATOM 464 C CA . SER A 1 64 ? -12.171 37.331 -8.211 1.00 80.19 64 SER A CA 1
ATOM 465 C C . SER A 1 64 ? -11.887 37.702 -9.667 1.00 80.19 64 SER A C 1
ATOM 467 O O . SER A 1 64 ? -11.452 36.857 -10.457 1.00 80.19 64 SER A O 1
ATOM 469 N N . LYS A 1 65 ? -12.057 38.989 -10.002 1.00 83.25 65 LYS A N 1
ATOM 470 C CA . LYS A 1 65 ? -11.759 39.564 -11.327 1.00 83.25 65 LYS A CA 1
ATOM 471 C C . LYS A 1 65 ? -10.338 39.221 -11.793 1.00 83.25 65 LYS A C 1
ATOM 473 O O . LYS A 1 65 ? -10.154 38.691 -12.886 1.00 83.25 65 LYS A O 1
ATOM 478 N N . GLY A 1 66 ? -9.351 39.416 -10.915 1.00 77.75 66 GLY A N 1
ATOM 479 C CA . GLY A 1 66 ? -7.941 39.126 -11.193 1.00 77.75 66 GLY A CA 1
ATOM 480 C C . GLY A 1 66 ? -7.588 37.633 -11.274 1.00 77.75 66 GLY A C 1
ATOM 481 O O . GLY A 1 66 ? -6.484 37.303 -11.706 1.00 77.75 66 GLY A O 1
ATOM 482 N N . SER A 1 67 ? -8.484 36.720 -10.879 1.00 69.81 67 SER A N 1
ATOM 483 C CA . SER A 1 67 ? -8.327 35.280 -11.143 1.00 69.81 67 SER A CA 1
ATOM 484 C C . SER A 1 67 ? -8.814 34.923 -12.546 1.00 69.81 67 SER A C 1
ATOM 486 O O . SER A 1 67 ? -8.086 34.266 -13.289 1.00 69.81 67 SER A O 1
ATOM 488 N N . LEU A 1 68 ? -9.998 35.416 -12.931 1.00 83.81 68 LEU A N 1
ATOM 489 C CA . LEU A 1 68 ? -10.572 35.219 -14.265 1.00 83.81 68 LEU A CA 1
ATOM 490 C C . LEU A 1 68 ? -9.651 35.782 -15.362 1.00 83.81 68 LEU A C 1
ATOM 492 O O . LEU A 1 68 ? -9.323 35.082 -16.318 1.00 83.81 68 LEU A O 1
ATOM 496 N N . GLU A 1 69 ? -9.158 37.007 -15.173 1.00 88.69 69 GLU A N 1
ATOM 497 C CA . GLU A 1 69 ? -8.214 37.681 -16.074 1.00 88.69 69 GLU A CA 1
ATOM 498 C C . GLU A 1 69 ? -6.914 36.880 -16.283 1.00 88.69 69 GLU A C 1
ATOM 500 O O . GLU A 1 69 ? -6.464 36.693 -17.415 1.00 88.69 69 GLU A O 1
ATOM 505 N N . LYS A 1 70 ? -6.338 36.316 -15.210 1.00 80.31 70 LYS A N 1
ATOM 506 C CA . LYS A 1 70 ? -5.152 35.443 -15.303 1.00 80.31 70 LYS A CA 1
ATOM 507 C C . LYS A 1 70 ? -5.439 34.163 -16.088 1.00 80.31 70 LYS A C 1
ATOM 509 O O . LYS A 1 70 ? -4.581 33.722 -16.851 1.00 80.31 70 LYS A O 1
ATOM 514 N N . THR A 1 71 ? -6.623 33.572 -15.932 1.00 78.44 71 THR A N 1
ATOM 515 C CA . THR A 1 71 ? -7.024 32.368 -16.679 1.00 78.44 71 THR A CA 1
ATOM 516 C C . THR A 1 71 ? -7.201 32.665 -18.173 1.00 78.44 71 THR A C 1
ATOM 518 O O . THR A 1 71 ? -6.729 31.883 -18.998 1.00 78.44 71 THR A O 1
ATOM 521 N N . ILE A 1 72 ? -7.795 33.814 -18.514 1.00 88.06 72 ILE A N 1
ATOM 522 C CA . ILE A 1 72 ? -7.968 34.305 -19.893 1.00 88.06 72 ILE A CA 1
ATOM 523 C C . ILE A 1 72 ? -6.617 34.555 -20.566 1.00 88.06 72 ILE A C 1
ATOM 525 O O . ILE A 1 72 ? -6.340 33.987 -21.623 1.00 88.06 72 ILE A O 1
ATOM 529 N N . ASN A 1 73 ? -5.746 35.342 -19.931 1.00 87.06 73 ASN A N 1
ATOM 530 C CA . ASN A 1 73 ? -4.438 35.690 -20.488 1.00 87.06 73 ASN A CA 1
ATOM 531 C C . ASN A 1 73 ? -3.536 34.453 -20.651 1.00 87.06 73 ASN A C 1
ATOM 533 O O . ASN A 1 73 ? -2.790 34.348 -21.627 1.00 87.06 73 ASN A O 1
ATOM 537 N N . LEU A 1 74 ? -3.640 33.477 -19.740 1.00 80.81 74 LEU A N 1
ATOM 538 C CA . LEU A 1 74 ? -2.929 32.204 -19.858 1.00 80.81 74 LEU A CA 1
ATOM 539 C C . LEU A 1 74 ? -3.453 31.354 -21.026 1.00 80.81 74 LEU A C 1
ATOM 541 O O . LEU A 1 74 ? -2.642 30.798 -21.767 1.00 80.81 74 LEU A O 1
ATOM 545 N N . PHE A 1 75 ? -4.773 31.259 -21.224 1.00 86.56 75 PHE A N 1
ATOM 546 C CA . PHE A 1 75 ? -5.361 30.543 -22.364 1.00 86.56 75 PHE A CA 1
ATOM 547 C C . PHE A 1 75 ? -4.954 31.184 -23.697 1.00 86.56 75 PHE A C 1
ATOM 549 O O . PHE A 1 75 ? -4.448 30.499 -24.582 1.00 86.56 75 PHE A O 1
ATOM 556 N N . ASP A 1 76 ? -5.077 32.507 -23.819 1.00 88.94 76 ASP A N 1
ATOM 557 C CA . ASP A 1 76 ? -4.757 33.228 -25.052 1.00 88.94 76 ASP A CA 1
ATOM 558 C C . ASP A 1 76 ? -3.273 33.112 -25.448 1.00 88.94 76 ASP A C 1
ATOM 560 O O . ASP A 1 76 ? -2.967 32.760 -26.592 1.00 88.94 76 ASP A O 1
ATOM 564 N N . LYS A 1 77 ? -2.343 33.319 -24.500 1.00 84.69 77 LYS A N 1
ATOM 565 C CA . LYS A 1 77 ? -0.900 33.166 -24.760 1.00 84.69 77 LYS A CA 1
ATOM 566 C C . LYS A 1 77 ? -0.552 31.736 -25.178 1.00 84.69 77 LYS A C 1
ATOM 568 O O . LYS A 1 77 ? 0.190 31.534 -26.134 1.00 84.69 77 LYS A O 1
ATOM 573 N N . THR A 1 78 ? -1.104 30.737 -24.489 1.00 79.31 78 THR A N 1
ATOM 574 C CA . THR A 1 78 ? -0.785 29.327 -24.769 1.00 79.31 78 THR A CA 1
ATOM 575 C C . THR A 1 78 ? -1.408 28.825 -26.077 1.00 79.31 78 THR A C 1
ATOM 577 O O . THR A 1 78 ? -0.747 28.079 -26.796 1.00 79.31 78 THR A O 1
ATOM 580 N N . LEU A 1 79 ? -2.607 29.283 -26.458 1.00 85.94 79 LEU A N 1
ATOM 581 C CA . LEU A 1 79 ? -3.198 29.000 -27.772 1.00 85.94 79 LEU A CA 1
ATOM 582 C C . LEU A 1 79 ? -2.400 29.652 -28.914 1.00 85.94 79 LEU A C 1
ATOM 584 O O . LEU A 1 79 ? -2.132 28.996 -29.920 1.00 85.94 79 LEU A O 1
ATOM 588 N N . LYS A 1 80 ? -1.954 30.905 -28.749 1.00 88.12 80 LYS A N 1
ATOM 589 C CA . LYS A 1 80 ? -1.046 31.564 -29.707 1.00 88.12 80 LYS A CA 1
ATOM 590 C C . LYS A 1 80 ? 0.273 30.798 -29.839 1.00 88.12 80 LYS A C 1
ATOM 592 O O . LYS A 1 80 ? 0.664 30.468 -30.955 1.00 88.12 80 LYS A O 1
ATOM 597 N N . GLY A 1 81 ? 0.891 30.419 -28.719 1.00 80.56 81 GLY A N 1
ATOM 598 C CA . GLY A 1 81 ? 2.123 29.628 -28.703 1.00 80.56 81 GLY A CA 1
ATOM 599 C C . GLY A 1 81 ? 1.997 28.258 -29.382 1.00 80.56 81 GLY A C 1
ATOM 600 O O . GLY A 1 81 ? 2.939 27.822 -30.033 1.00 80.56 81 GLY A O 1
ATOM 601 N N . LEU A 1 82 ? 0.835 27.596 -29.320 1.00 79.56 82 LEU A N 1
ATOM 602 C CA . LEU A 1 82 ? 0.592 26.352 -30.068 1.00 79.56 82 LEU A CA 1
ATOM 603 C C . LEU A 1 82 ? 0.498 26.575 -31.590 1.00 79.56 82 LEU A C 1
ATOM 605 O O . LEU A 1 82 ? 0.799 25.663 -32.359 1.00 79.56 82 LEU A O 1
ATOM 609 N N . ILE A 1 83 ? 0.093 27.765 -32.041 1.00 82.56 83 ILE A N 1
ATOM 610 C CA . ILE A 1 83 ? -0.023 28.116 -33.464 1.00 82.56 83 ILE A CA 1
ATOM 611 C C . ILE A 1 83 ? 1.336 28.570 -34.018 1.00 82.56 83 ILE A C 1
ATOM 613 O O . ILE A 1 83 ? 1.838 27.970 -34.968 1.00 82.56 83 ILE A O 1
ATOM 617 N N . SER A 1 84 ? 1.949 29.596 -33.418 1.00 81.81 84 SER A N 1
ATOM 618 C CA . SER A 1 84 ? 3.154 30.270 -33.938 1.00 81.81 84 SER A CA 1
ATOM 619 C C . SER A 1 84 ? 4.470 29.879 -33.259 1.00 81.81 84 SER A C 1
ATOM 621 O O . SER A 1 84 ? 5.526 30.342 -33.687 1.00 81.81 84 SER A O 1
ATOM 623 N N . GLY A 1 85 ? 4.426 29.066 -32.202 1.00 75.12 85 GLY A N 1
ATOM 624 C CA . GLY A 1 85 ? 5.543 28.871 -31.277 1.00 75.12 85 GLY A CA 1
ATOM 625 C C . GLY A 1 85 ? 5.636 29.990 -30.232 1.00 75.12 85 GLY A C 1
ATOM 626 O O . GLY A 1 85 ? 5.157 31.106 -30.447 1.00 75.12 85 GLY A O 1
ATOM 627 N N . ASP A 1 86 ? 6.251 29.683 -29.089 1.00 74.31 86 ASP A N 1
ATOM 628 C CA . ASP A 1 86 ? 6.534 30.618 -27.989 1.00 74.31 86 ASP A CA 1
ATOM 629 C C . ASP A 1 86 ? 7.799 30.146 -27.243 1.00 74.31 86 ASP A C 1
ATOM 631 O O . ASP A 1 86 ? 7.871 29.007 -26.779 1.00 74.31 86 ASP A O 1
ATOM 635 N N . LYS A 1 87 ? 8.814 31.017 -27.141 1.00 68.00 87 LYS A N 1
ATOM 636 C CA . LYS A 1 87 ? 10.118 30.684 -26.537 1.00 68.00 87 LYS A CA 1
ATOM 637 C C . LYS A 1 87 ? 10.106 30.654 -25.006 1.00 68.00 87 LYS A C 1
ATOM 639 O O . LYS A 1 87 ? 10.931 29.961 -24.423 1.00 68.00 87 LYS A O 1
ATOM 644 N N . GLU A 1 88 ? 9.200 31.378 -24.353 1.00 63.94 88 GLU A N 1
ATOM 645 C CA . GLU A 1 88 ? 9.072 31.387 -22.888 1.00 63.94 88 GLU A CA 1
ATOM 646 C C . GLU A 1 88 ? 8.280 30.172 -22.393 1.00 63.94 88 GLU A C 1
ATOM 648 O O . GLU A 1 88 ? 8.548 29.642 -21.318 1.00 63.94 88 GLU A O 1
ATOM 653 N N . LEU A 1 89 ? 7.319 29.707 -23.196 1.00 58.56 89 LEU A N 1
ATOM 654 C CA . LEU A 1 89 ? 6.533 28.496 -22.944 1.00 58.56 89 LEU A CA 1
ATOM 655 C C . LEU A 1 89 ? 7.205 27.209 -23.461 1.00 58.56 89 LEU A C 1
ATOM 657 O O . LEU A 1 89 ? 6.634 26.129 -23.306 1.00 58.56 89 LEU A O 1
ATOM 661 N N . ASN A 1 90 ? 8.387 27.325 -24.077 1.00 58.25 90 ASN A N 1
ATOM 662 C CA . ASN A 1 90 ? 9.116 26.250 -24.757 1.00 58.25 90 ASN A CA 1
ATOM 663 C C . ASN A 1 90 ? 8.237 25.455 -25.750 1.00 58.25 90 ASN A C 1
ATOM 665 O O . ASN A 1 90 ? 8.194 24.224 -25.732 1.00 58.25 90 ASN A O 1
ATOM 669 N N . LEU A 1 91 ? 7.492 26.178 -26.595 1.00 62.62 91 LEU A N 1
ATOM 670 C CA . LEU A 1 91 ? 6.620 25.619 -27.627 1.00 62.62 91 LEU A CA 1
ATOM 671 C C . LEU A 1 91 ? 7.223 25.806 -29.031 1.00 62.62 91 LEU A C 1
ATOM 673 O O . LEU A 1 91 ? 7.386 26.952 -29.465 1.00 62.62 91 LEU A O 1
ATOM 677 N N . PRO A 1 92 ? 7.486 24.723 -29.789 1.00 63.56 92 PRO A N 1
ATOM 678 C CA . PRO A 1 92 ? 7.707 24.816 -31.228 1.00 63.56 92 PRO A CA 1
ATOM 679 C C . PRO A 1 92 ? 6.402 25.179 -31.958 1.00 63.56 92 PRO A C 1
ATOM 681 O O . PRO A 1 92 ? 5.305 24.854 -31.503 1.00 63.56 92 PRO A O 1
ATOM 684 N N . ALA A 1 93 ? 6.516 25.830 -33.117 1.00 72.56 93 ALA A N 1
ATOM 685 C CA . ALA A 1 93 ? 5.366 26.152 -33.963 1.00 72.56 93 ALA A CA 1
ATOM 686 C C . ALA A 1 93 ? 4.739 24.888 -34.583 1.00 72.56 93 ALA A C 1
ATOM 688 O O . ALA A 1 93 ? 5.454 23.972 -34.999 1.00 72.56 93 ALA A O 1
ATOM 689 N N . THR A 1 94 ? 3.408 24.845 -34.708 1.00 73.69 94 THR A N 1
ATOM 690 C CA . THR A 1 94 ? 2.717 23.694 -35.314 1.00 73.69 94 THR A CA 1
ATOM 691 C C . THR A 1 94 ? 2.953 23.648 -36.826 1.00 73.69 94 THR A C 1
ATOM 693 O O . THR A 1 94 ? 2.322 24.368 -37.596 1.00 73.69 94 THR A O 1
ATOM 696 N N . THR A 1 95 ? 3.822 22.740 -37.272 1.00 72.00 95 THR A N 1
ATOM 697 C CA . THR A 1 95 ? 4.164 22.549 -38.695 1.00 72.00 95 THR A CA 1
ATOM 698 C C . THR A 1 95 ? 3.134 21.738 -39.489 1.00 72.00 95 THR A C 1
ATOM 700 O O . THR A 1 95 ? 3.149 21.760 -40.717 1.00 72.00 95 THR A O 1
ATOM 703 N N . ASN A 1 96 ? 2.234 21.003 -38.826 1.00 75.06 96 ASN A N 1
ATOM 704 C CA . ASN A 1 96 ? 1.271 20.122 -39.491 1.00 75.06 96 ASN A CA 1
ATOM 705 C C . ASN A 1 96 ? 0.019 20.901 -39.957 1.00 75.06 96 ASN A C 1
ATOM 707 O O . ASN A 1 96 ? -0.758 21.337 -39.100 1.00 75.06 96 ASN A O 1
ATOM 711 N N . PRO A 1 97 ? -0.269 21.001 -41.274 1.00 77.50 97 PRO A N 1
ATOM 712 C CA . PRO A 1 97 ? -1.364 21.833 -41.783 1.00 77.50 97 PRO A CA 1
ATOM 713 C C . PRO A 1 97 ? -2.754 21.457 -41.255 1.00 77.50 97 PRO A C 1
ATOM 715 O O . PRO A 1 97 ? -3.597 22.332 -41.067 1.00 77.50 97 PRO A O 1
ATOM 718 N N . LYS A 1 98 ? -3.008 20.169 -40.973 1.00 76.56 98 LYS A N 1
ATOM 719 C CA . LYS A 1 98 ? -4.311 19.710 -40.456 1.00 76.56 98 LYS A CA 1
ATOM 720 C C . LYS A 1 98 ? -4.521 20.112 -38.995 1.00 76.56 98 LYS A C 1
ATOM 722 O O . LYS A 1 98 ? -5.643 20.419 -38.604 1.00 76.56 98 LYS A O 1
ATOM 727 N N . ILE A 1 99 ? -3.443 20.144 -38.210 1.00 77.25 99 ILE A N 1
ATOM 728 C CA . ILE A 1 99 ? -3.475 20.590 -36.812 1.00 77.25 99 ILE A CA 1
ATOM 729 C C . ILE A 1 99 ? -3.581 22.116 -36.761 1.00 77.25 99 ILE A C 1
ATOM 731 O O . ILE A 1 99 ? -4.425 22.640 -36.040 1.00 77.25 99 ILE A O 1
ATOM 735 N N . LEU A 1 100 ? -2.802 22.819 -37.589 1.00 83.75 100 LEU A N 1
ATOM 736 C CA . LEU A 1 100 ? -2.846 24.276 -37.715 1.00 83.75 100 LEU A CA 1
ATOM 737 C C . LEU A 1 100 ? -4.251 24.770 -38.107 1.00 83.75 100 LEU A C 1
ATOM 739 O O . LEU A 1 100 ? -4.778 25.682 -37.480 1.00 83.75 100 LEU A O 1
ATOM 743 N N . ALA A 1 101 ? -4.909 24.117 -39.073 1.00 85.38 101 ALA A N 1
ATOM 744 C CA . ALA A 1 101 ? -6.287 24.436 -39.454 1.00 85.38 101 ALA A CA 1
ATOM 745 C C . ALA A 1 101 ? -7.288 24.258 -38.293 1.00 85.38 101 ALA A C 1
ATOM 747 O O . ALA A 1 101 ? -8.161 25.105 -38.092 1.00 85.38 101 ALA A O 1
ATOM 748 N N . GLN A 1 102 ? -7.147 23.192 -37.497 1.00 87.00 102 GLN A N 1
ATOM 749 C CA . GLN A 1 102 ? -7.998 22.945 -36.330 1.00 87.00 102 GLN A CA 1
ATOM 750 C C . GLN A 1 102 ? -7.718 23.944 -35.188 1.00 87.00 102 GLN A C 1
ATOM 752 O O . GLN A 1 102 ? -8.661 24.414 -34.555 1.00 87.00 102 GLN A O 1
ATOM 757 N N . LEU A 1 103 ? -6.456 24.322 -34.949 1.00 87.19 103 LEU A N 1
ATOM 758 C CA . LEU A 1 103 ? -6.091 25.361 -33.978 1.00 87.19 103 LEU A CA 1
ATOM 759 C C . LEU A 1 103 ? -6.612 26.743 -34.399 1.00 87.19 103 LEU A C 1
ATOM 761 O O . LEU A 1 103 ? -7.177 27.449 -33.570 1.00 87.19 103 LEU A O 1
ATOM 765 N N . ASN A 1 104 ? -6.524 27.097 -35.683 1.00 90.88 104 ASN A N 1
ATOM 766 C CA . ASN A 1 104 ? -7.073 28.349 -36.215 1.00 90.88 104 ASN A CA 1
ATOM 767 C C . ASN A 1 104 ? -8.612 28.393 -36.111 1.00 90.88 104 ASN A C 1
ATOM 769 O O . ASN A 1 104 ? -9.185 29.440 -35.809 1.00 90.88 104 ASN A O 1
ATOM 773 N N . HIS A 1 105 ? -9.299 27.257 -36.295 1.00 90.50 105 HIS A N 1
ATOM 774 C CA . HIS A 1 105 ? -10.743 27.159 -36.048 1.00 90.50 105 HIS A CA 1
ATOM 775 C C . HIS A 1 105 ? -11.090 27.421 -34.571 1.00 90.50 105 HIS A C 1
ATOM 777 O O . HIS A 1 105 ? -12.001 28.195 -34.274 1.00 90.50 105 HIS A O 1
ATOM 783 N N . VAL A 1 106 ? -10.316 26.846 -33.646 1.00 89.81 106 VAL A N 1
ATOM 784 C CA . VAL A 1 106 ? -10.453 27.089 -32.202 1.00 89.81 106 VAL A CA 1
ATOM 785 C C . VAL A 1 106 ? -10.116 28.538 -31.831 1.00 89.81 106 VAL A C 1
ATOM 787 O O . VAL A 1 106 ? -10.821 29.128 -31.019 1.00 89.81 106 VAL A O 1
ATOM 790 N N . GLN A 1 107 ? -9.111 29.151 -32.462 1.00 92.38 107 GLN A N 1
ATOM 791 C CA . GLN A 1 107 ? -8.765 30.563 -32.270 1.00 92.38 107 GLN A CA 1
ATOM 792 C C . GLN A 1 107 ? -9.893 31.505 -32.720 1.00 92.38 107 GLN A C 1
ATOM 794 O O . GLN A 1 107 ? -10.135 32.517 -32.063 1.00 92.38 107 GLN A O 1
ATOM 799 N N . LYS A 1 108 ? -10.630 31.156 -33.787 1.00 92.12 108 LYS A N 1
ATOM 800 C CA . LYS A 1 108 ? -11.828 31.903 -34.197 1.00 92.12 108 LYS A CA 1
ATOM 801 C C . LYS A 1 108 ? -12.909 31.854 -33.110 1.00 92.12 108 LYS A C 1
ATOM 803 O O . LYS A 1 108 ? -13.351 32.908 -32.671 1.00 92.12 108 LYS A O 1
ATOM 808 N N . LEU A 1 109 ? -13.268 30.658 -32.633 1.00 90.25 109 LEU A N 1
ATOM 809 C CA . LEU A 1 109 ? -14.253 30.483 -31.550 1.00 90.25 109 LEU A CA 1
ATOM 810 C C . LEU A 1 109 ? -13.811 31.168 -30.243 1.00 90.25 109 LEU A C 1
ATOM 812 O O . LEU A 1 109 ? -14.629 31.733 -29.521 1.00 90.25 109 LEU A O 1
ATOM 816 N N . TRP A 1 110 ? -12.508 31.148 -29.947 1.00 92.88 110 TRP A N 1
ATOM 817 C CA . TRP A 1 110 ? -11.935 31.830 -28.789 1.00 92.88 110 TRP A CA 1
ATOM 818 C C . TRP A 1 110 ? -12.089 33.351 -28.858 1.00 92.88 110 TRP A C 1
ATOM 820 O O . TRP A 1 110 ? -12.367 33.957 -27.830 1.00 92.88 110 TRP A O 1
ATOM 830 N N . LYS A 1 111 ? -11.955 33.978 -30.035 1.00 92.00 111 LYS A N 1
ATOM 831 C CA . LYS A 1 111 ? -12.087 35.439 -30.176 1.00 92.00 111 LYS A CA 1
ATOM 832 C C . LYS A 1 111 ? -13.447 35.932 -29.670 1.00 92.00 111 LYS A C 1
ATOM 834 O O . LYS A 1 111 ? -13.504 36.854 -28.856 1.00 92.00 111 LYS A O 1
ATOM 839 N N . ASP A 1 112 ? -14.516 35.279 -30.113 1.00 88.38 112 ASP A N 1
ATOM 840 C CA . ASP A 1 112 ? -15.892 35.662 -29.789 1.00 88.38 112 ASP A CA 1
ATOM 841 C C . ASP A 1 112 ? -16.207 35.357 -28.308 1.00 88.38 112 ASP A C 1
ATOM 843 O O . ASP A 1 112 ? -16.809 36.168 -27.600 1.00 88.38 112 ASP A O 1
ATOM 847 N N . HIS A 1 113 ? -15.698 34.233 -27.787 1.00 88.62 113 HIS A N 1
ATOM 848 C CA . HIS A 1 113 ? -15.819 3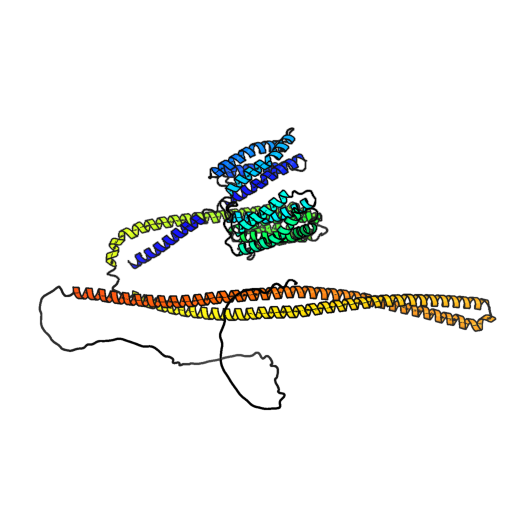3.858 -26.373 1.00 88.62 113 HIS A CA 1
ATOM 849 C C . HIS A 1 113 ? -15.037 34.795 -25.432 1.00 88.62 113 HIS A C 1
ATOM 851 O O . HIS A 1 113 ? -15.556 35.195 -24.391 1.00 88.62 113 HIS A O 1
ATOM 857 N N . ASN A 1 114 ? -13.822 35.209 -25.809 1.00 91.38 114 ASN A N 1
ATOM 858 C CA . ASN A 1 114 ? -13.014 36.172 -25.057 1.00 91.38 114 ASN A CA 1
ATOM 859 C C . ASN A 1 114 ? -13.697 37.544 -25.008 1.00 91.38 114 ASN A C 1
ATOM 861 O O . ASN A 1 114 ? -13.766 38.137 -23.940 1.00 91.38 114 ASN A O 1
ATOM 865 N N . SER A 1 115 ? -14.282 38.019 -26.116 1.00 91.75 115 SER A N 1
ATOM 866 C CA . SER A 1 115 ? -15.033 39.286 -26.132 1.00 91.75 115 SER A CA 1
ATOM 867 C C . SER A 1 115 ? -16.136 39.314 -25.065 1.00 91.75 115 SER A C 1
ATOM 869 O O . SER A 1 115 ? -16.259 40.283 -24.320 1.00 91.75 115 SER A O 1
ATOM 871 N N . ASN A 1 116 ? -16.881 38.214 -24.922 1.00 89.38 116 ASN A N 1
ATOM 872 C CA . ASN A 1 116 ? -17.900 38.067 -23.882 1.00 89.38 116 ASN A CA 1
ATOM 873 C C . ASN A 1 116 ? -17.286 37.973 -22.471 1.00 89.38 116 ASN A C 1
ATOM 875 O O . ASN A 1 116 ? -17.800 38.576 -21.532 1.00 89.38 116 ASN A O 1
ATOM 879 N N . LEU A 1 117 ? -16.146 37.297 -22.305 1.00 89.38 117 LEU A N 1
ATOM 880 C CA . LEU A 1 117 ? -15.427 37.263 -21.025 1.00 89.38 117 LEU A CA 1
ATOM 881 C C . LEU A 1 117 ? -14.896 38.649 -20.603 1.00 89.38 117 LEU A C 1
ATOM 883 O O . LEU A 1 117 ? -14.916 38.961 -19.413 1.00 89.38 117 LEU A O 1
ATOM 887 N N . GLN A 1 118 ? -14.499 39.512 -21.547 1.00 90.94 118 GLN A N 1
ATOM 888 C CA . GLN A 1 118 ? -14.148 40.910 -21.256 1.00 90.94 118 GLN A CA 1
ATOM 889 C C . GLN A 1 118 ? -15.369 41.734 -20.818 1.00 90.94 118 GLN A C 1
ATOM 891 O O . GLN A 1 118 ? -15.253 42.534 -19.893 1.00 90.94 118 GLN A O 1
ATOM 896 N N . ILE A 1 119 ? -16.552 41.500 -21.400 1.00 88.62 119 ILE A N 1
ATOM 897 C CA . ILE A 1 119 ? -17.816 42.122 -20.959 1.00 88.62 119 ILE A CA 1
ATOM 898 C C . ILE A 1 119 ? -18.153 41.722 -19.508 1.00 88.62 119 ILE A C 1
ATOM 900 O O . ILE A 1 119 ? -18.585 42.564 -18.719 1.00 88.62 119 ILE A O 1
ATOM 904 N N . VAL A 1 120 ? -17.895 40.469 -19.110 1.00 86.44 120 VAL A N 1
ATOM 905 C CA . VAL A 1 120 ? -18.045 40.026 -17.707 1.00 86.44 120 VAL A CA 1
ATOM 906 C C . VAL A 1 120 ? -16.982 40.658 -16.793 1.00 86.44 120 VAL A C 1
ATOM 908 O O . VAL A 1 120 ? -17.313 41.107 -15.699 1.00 86.44 120 VAL A O 1
ATOM 911 N N . LEU A 1 121 ? -15.721 40.771 -17.231 1.00 87.31 121 LEU A N 1
ATOM 912 C CA . LEU A 1 121 ? -14.672 41.485 -16.481 1.00 87.31 121 LEU A CA 1
ATOM 913 C C . LEU A 1 121 ? -14.967 42.989 -16.324 1.00 87.31 121 LEU A C 1
ATOM 915 O O . LEU A 1 121 ? -14.543 43.594 -15.335 1.00 87.31 121 LEU A O 1
ATOM 919 N N . ALA A 1 122 ? -15.656 43.603 -17.286 1.00 85.88 122 ALA A N 1
ATOM 920 C CA . ALA A 1 122 ? -16.050 45.010 -17.256 1.00 85.88 122 ALA A CA 1
ATOM 921 C C . ALA A 1 122 ? -17.246 45.291 -16.328 1.00 85.88 122 ALA A C 1
ATOM 923 O O . ALA A 1 122 ? -17.383 46.427 -15.881 1.00 85.88 122 ALA A O 1
ATOM 924 N N . ASN A 1 123 ? -18.068 44.278 -16.017 1.00 81.69 123 ASN A N 1
ATOM 925 C CA . ASN A 1 123 ? -19.315 44.406 -15.251 1.00 81.69 123 ASN A CA 1
ATOM 926 C C . ASN A 1 123 ? -20.254 45.485 -15.836 1.00 81.69 123 ASN A C 1
ATOM 928 O O . ASN A 1 123 ? -20.681 46.410 -15.144 1.00 81.69 123 ASN A O 1
ATOM 932 N N . SER A 1 124 ? -20.508 45.398 -17.146 1.00 78.81 124 SER A N 1
ATOM 933 C CA . SER A 1 124 ? -21.379 46.320 -17.882 1.00 78.81 124 SER A CA 1
ATOM 934 C C . SER A 1 124 ? -22.837 45.837 -17.910 1.00 78.81 124 SER A C 1
ATOM 936 O O . SER A 1 124 ? -23.154 44.719 -17.506 1.00 78.81 124 SER A O 1
ATOM 938 N N . ALA A 1 125 ? -23.742 46.653 -18.459 1.00 77.75 125 ALA A N 1
ATOM 939 C CA . ALA A 1 125 ? -25.146 46.274 -18.655 1.00 77.75 125 ALA A CA 1
ATOM 940 C C . ALA A 1 125 ? -25.339 45.004 -19.521 1.00 77.75 125 ALA A C 1
ATOM 942 O O . ALA A 1 125 ? -26.378 44.354 -19.444 1.00 77.75 125 ALA A O 1
ATOM 943 N N . GLU A 1 126 ? -24.337 44.624 -20.320 1.00 84.44 126 GLU A N 1
ATOM 944 C CA . GLU A 1 126 ? -24.370 43.455 -21.208 1.00 84.44 126 GLU A CA 1
ATOM 945 C C . GLU A 1 126 ? -23.912 42.152 -20.522 1.00 84.44 126 GLU A C 1
ATOM 947 O O . GLU A 1 126 ? -24.030 41.074 -21.110 1.00 84.44 126 GLU A O 1
ATOM 952 N N . THR A 1 127 ? -23.418 42.207 -19.276 1.00 83.00 127 THR A N 1
ATOM 953 C CA . THR A 1 127 ? -22.855 41.048 -18.557 1.00 83.00 127 THR A CA 1
ATOM 954 C C . THR A 1 127 ? -23.807 39.843 -18.511 1.00 83.00 127 THR A C 1
ATOM 956 O O . THR A 1 127 ? -23.353 38.717 -18.710 1.00 83.00 127 THR A O 1
ATOM 959 N N . THR A 1 128 ? -25.121 40.041 -18.360 1.00 80.19 128 THR A N 1
ATOM 960 C CA . THR A 1 128 ? -26.116 38.946 -18.383 1.00 80.19 128 THR A CA 1
ATOM 961 C C . THR A 1 128 ? -26.189 38.236 -19.741 1.00 80.19 128 THR A C 1
ATOM 963 O O . THR A 1 128 ? -26.232 37.006 -19.794 1.00 80.19 128 THR A O 1
ATOM 966 N N . ALA A 1 129 ? -26.156 38.986 -20.847 1.00 81.31 129 ALA A N 1
ATOM 967 C CA . ALA A 1 129 ? -26.169 38.417 -22.196 1.00 81.31 129 ALA A CA 1
ATOM 968 C C . ALA A 1 129 ? -24.851 37.685 -22.501 1.00 81.31 129 ALA A C 1
ATOM 970 O O . ALA A 1 129 ? -24.862 36.570 -23.029 1.00 81.31 129 ALA A O 1
ATOM 971 N N . ALA A 1 130 ? -23.723 38.268 -22.081 1.00 84.75 130 ALA A N 1
ATOM 972 C CA . ALA A 1 130 ? -22.409 37.651 -22.213 1.00 84.75 130 ALA A CA 1
ATOM 973 C C . ALA A 1 130 ? -22.299 36.325 -21.441 1.00 84.75 130 ALA A C 1
ATOM 975 O O . ALA A 1 130 ? -21.726 35.363 -21.953 1.00 84.75 130 ALA A O 1
ATOM 976 N N . LEU A 1 131 ? -22.891 36.232 -20.243 1.00 79.44 131 LEU A N 1
ATOM 977 C CA . LEU A 1 131 ? -22.944 34.992 -19.460 1.00 79.44 131 LEU A CA 1
ATOM 978 C C . LEU A 1 131 ? -23.769 33.895 -20.144 1.00 79.44 131 LEU A C 1
ATOM 980 O O . LEU A 1 131 ? -23.315 32.751 -20.154 1.00 79.44 131 LEU A O 1
ATOM 984 N N . SER A 1 132 ? -24.911 34.222 -20.766 1.00 78.00 132 SER A N 1
ATOM 985 C CA . SER A 1 132 ? -25.658 33.247 -21.583 1.00 78.00 132 SER A CA 1
ATOM 986 C C . SER A 1 132 ? -24.800 32.762 -22.750 1.00 78.00 132 SER A C 1
ATOM 988 O O . SER A 1 132 ? -24.565 31.565 -22.886 1.00 78.00 132 SER A O 1
ATOM 990 N N . TYR A 1 133 ? -24.203 33.679 -23.522 1.00 87.25 133 TYR A N 1
ATOM 991 C CA . TYR A 1 133 ? -23.322 33.305 -24.631 1.00 87.25 133 TYR A CA 1
ATOM 992 C C . TYR A 1 133 ? -22.163 32.395 -24.179 1.00 87.25 133 TYR A C 1
ATOM 994 O O . TYR A 1 133 ? -21.859 31.399 -24.842 1.00 87.25 133 TYR A O 1
ATOM 1002 N N . ILE A 1 134 ? -21.528 32.701 -23.041 1.00 83.44 134 ILE A N 1
ATOM 1003 C CA . ILE A 1 134 ? -20.468 31.878 -22.442 1.00 83.44 134 ILE A CA 1
ATOM 1004 C C . ILE A 1 134 ? -20.999 30.495 -22.048 1.00 83.44 134 ILE A C 1
ATOM 1006 O O . ILE A 1 134 ? -20.322 29.499 -22.310 1.00 83.44 134 ILE A O 1
ATOM 1010 N N . ASN A 1 135 ? -22.179 30.412 -21.430 1.00 75.56 135 ASN A N 1
ATOM 1011 C CA . ASN A 1 135 ? -22.816 29.151 -21.054 1.00 75.56 135 ASN A CA 1
ATOM 1012 C C . ASN A 1 135 ? -23.080 28.266 -22.282 1.00 75.56 135 ASN A C 1
ATOM 1014 O O . ASN A 1 135 ? -22.655 27.112 -22.325 1.00 75.56 135 ASN A O 1
ATOM 1018 N N . ASP A 1 136 ? -23.703 28.842 -23.305 1.00 80.06 136 ASP A N 1
ATOM 1019 C CA . ASP A 1 136 ? -24.241 28.097 -24.442 1.00 80.06 136 ASP A CA 1
ATOM 1020 C C . ASP A 1 136 ? -23.130 27.652 -25.415 1.00 80.06 136 ASP A C 1
ATOM 1022 O O . ASP A 1 136 ? -23.227 26.605 -26.059 1.00 80.06 136 ASP A O 1
ATOM 1026 N N . ASN A 1 137 ? -22.019 28.401 -25.482 1.00 82.88 137 ASN A N 1
ATOM 1027 C CA . ASN A 1 137 ? -20.916 28.138 -26.416 1.00 82.88 137 ASN A CA 1
ATOM 1028 C C . ASN A 1 137 ? -19.686 27.450 -25.789 1.00 82.88 137 ASN A C 1
ATOM 1030 O O . ASN A 1 137 ? -18.836 26.948 -26.534 1.00 82.88 137 ASN A O 1
ATOM 1034 N N . ASN A 1 138 ? -19.559 27.366 -24.453 1.00 77.44 138 ASN A N 1
ATOM 1035 C CA . ASN A 1 138 ? -18.371 26.748 -23.834 1.00 77.44 138 ASN A CA 1
ATOM 1036 C C . ASN A 1 138 ? -18.209 25.256 -24.185 1.00 77.44 138 ASN A C 1
ATOM 1038 O O . ASN A 1 138 ? -17.077 24.793 -24.340 1.00 77.44 138 ASN A O 1
ATOM 1042 N N . ILE A 1 139 ? -19.310 24.525 -24.399 1.00 73.88 139 ILE A N 1
ATOM 1043 C CA . ILE A 1 139 ? -19.287 23.112 -24.807 1.00 73.88 139 ILE A CA 1
ATOM 1044 C C . ILE A 1 139 ? -18.688 22.971 -26.212 1.00 73.88 139 ILE A C 1
ATOM 1046 O O . ILE A 1 139 ? -17.860 22.088 -26.443 1.00 73.88 139 ILE A O 1
ATOM 1050 N N . GLN A 1 140 ? -19.051 23.854 -27.147 1.00 81.38 140 GLN A N 1
ATOM 1051 C CA . GLN A 1 140 ? -18.544 23.811 -28.521 1.00 81.38 140 GLN A CA 1
ATOM 1052 C C . GLN A 1 140 ? -17.072 24.250 -28.598 1.00 81.38 140 GLN A C 1
ATOM 1054 O O . GLN A 1 140 ? -16.283 23.597 -29.286 1.00 81.38 140 GLN A O 1
ATOM 1059 N N . LEU A 1 141 ? -16.665 25.272 -27.832 1.00 83.25 141 LEU A N 1
ATOM 1060 C CA . LEU A 1 141 ? -15.252 25.652 -27.697 1.00 83.25 141 LEU A CA 1
ATOM 1061 C C . LEU A 1 141 ? -14.422 24.507 -27.087 1.00 83.25 141 LEU A C 1
ATOM 1063 O O . LEU A 1 141 ? -13.374 24.150 -27.628 1.00 83.25 141 LEU A O 1
ATOM 1067 N N . LEU A 1 142 ? -14.916 23.865 -26.020 1.00 80.00 142 LEU A N 1
ATOM 1068 C CA . LEU A 1 142 ? -14.280 22.691 -25.414 1.00 80.00 142 LEU A CA 1
ATOM 1069 C C . LEU A 1 142 ? -14.193 21.512 -26.395 1.00 80.00 142 LEU A C 1
ATOM 1071 O O . LEU A 1 142 ? -13.178 20.821 -26.423 1.00 80.00 142 LEU A O 1
ATOM 1075 N N . LYS A 1 143 ? -15.224 21.266 -27.209 1.00 78.12 143 LYS A N 1
ATOM 1076 C CA . LYS A 1 143 ? -15.271 20.168 -28.189 1.00 78.12 143 LYS A CA 1
ATOM 1077 C C . LYS A 1 143 ? -14.237 20.339 -29.303 1.00 78.12 143 LYS A C 1
ATOM 1079 O O . LYS A 1 143 ? -13.491 19.401 -29.590 1.00 78.12 143 LYS A O 1
ATOM 1084 N N . GLU A 1 144 ? -14.136 21.527 -29.894 1.00 85.06 144 GLU A N 1
ATOM 1085 C CA . GLU A 1 144 ? -13.149 21.789 -30.947 1.00 85.06 144 GLU A CA 1
ATOM 1086 C C . GLU A 1 144 ? -11.724 21.910 -30.386 1.00 85.06 144 GLU A C 1
ATOM 1088 O O . GLU A 1 144 ? -10.777 21.454 -31.033 1.00 85.06 144 GLU A O 1
ATOM 1093 N N . MET A 1 145 ? -11.562 22.401 -29.150 1.00 81.31 145 MET A N 1
ATOM 1094 C CA . MET A 1 145 ? -10.291 22.322 -28.424 1.00 81.31 145 MET A CA 1
ATOM 1095 C C . MET A 1 145 ? -9.907 20.862 -28.138 1.00 81.31 145 MET A C 1
ATOM 1097 O O . MET A 1 145 ? -8.792 20.451 -28.438 1.00 81.31 145 MET A O 1
ATOM 1101 N N . ASN A 1 146 ? -10.831 20.024 -27.655 1.00 73.88 146 ASN A N 1
ATOM 1102 C CA . ASN A 1 146 ? -10.593 18.594 -27.424 1.00 73.88 146 ASN A CA 1
ATOM 1103 C C . ASN A 1 146 ? -10.087 17.878 -28.681 1.00 73.88 146 ASN A C 1
ATOM 1105 O O . ASN A 1 146 ? -9.202 17.026 -28.573 1.00 73.88 146 ASN A O 1
ATOM 1109 N N . LYS A 1 147 ? -10.627 18.253 -29.845 1.00 76.81 147 LYS A N 1
ATOM 1110 C CA . LYS A 1 147 ? -10.252 17.770 -31.177 1.00 76.81 147 LYS A CA 1
ATOM 1111 C C . LYS A 1 147 ? -8.884 18.299 -31.628 1.00 76.81 147 LYS A C 1
ATOM 1113 O O . LYS A 1 147 ? -8.093 17.503 -32.121 1.00 76.81 147 LYS A O 1
ATOM 1118 N N . ALA A 1 148 ? -8.557 19.574 -31.391 1.00 76.19 148 ALA A N 1
ATOM 1119 C CA . ALA A 1 148 ? -7.212 20.122 -31.625 1.00 76.19 148 ALA A CA 1
ATOM 1120 C C . ALA A 1 148 ? -6.150 19.395 -30.783 1.00 76.19 148 ALA A C 1
ATOM 1122 O O . ALA A 1 148 ? -5.160 18.883 -31.307 1.00 76.19 148 ALA A O 1
ATOM 1123 N N . VAL A 1 149 ? -6.406 19.275 -29.480 1.00 69.12 149 VAL A N 1
ATOM 1124 C CA . VAL A 1 149 ? -5.527 18.596 -28.523 1.00 69.12 149 VAL A CA 1
ATOM 1125 C C . VAL A 1 149 ? -5.387 17.112 -28.879 1.00 69.12 149 VAL A C 1
ATOM 1127 O O . VAL A 1 149 ? -4.273 16.612 -28.905 1.00 69.12 149 VAL A O 1
ATOM 1130 N N . GLY A 1 150 ? -6.465 16.434 -29.289 1.00 64.50 150 GLY A N 1
ATOM 1131 C CA . GLY A 1 150 ? -6.423 15.042 -29.763 1.00 64.50 150 GLY A CA 1
ATOM 1132 C C . GLY A 1 150 ? -5.656 14.824 -31.077 1.00 64.50 150 GLY A C 1
ATOM 1133 O O . GLY A 1 150 ? -5.294 13.691 -31.394 1.00 64.50 150 GLY A O 1
ATOM 1134 N N . MET A 1 151 ? -5.384 15.886 -31.844 1.00 69.19 151 MET A N 1
ATOM 1135 C CA . MET A 1 151 ? -4.463 15.839 -32.984 1.00 69.19 151 MET A CA 1
ATOM 1136 C C . MET A 1 151 ? -3.009 16.120 -32.569 1.00 69.19 151 MET A C 1
ATOM 1138 O O . MET A 1 151 ? -2.108 15.497 -33.125 1.00 69.19 151 MET A O 1
ATOM 1142 N N . LEU A 1 152 ? -2.782 16.994 -31.580 1.00 65.94 152 LEU A N 1
ATOM 1143 C CA . LEU A 1 152 ? -1.463 17.256 -30.975 1.00 65.94 152 LEU A CA 1
ATOM 1144 C C . LEU A 1 152 ? -0.952 16.064 -30.140 1.00 65.94 152 LEU A C 1
ATOM 1146 O O . LEU A 1 152 ? 0.227 15.740 -30.177 1.00 65.94 152 LEU A O 1
ATOM 1150 N N . GLU A 1 153 ? -1.841 15.348 -29.448 1.00 58.47 153 GLU A N 1
ATOM 1151 C CA . GLU A 1 153 ? -1.549 14.122 -28.683 1.00 58.47 153 GLU A CA 1
ATOM 1152 C C . GLU A 1 153 ? -1.118 12.933 -29.576 1.00 58.47 153 GLU A C 1
ATOM 1154 O O . GLU A 1 153 ? -0.709 11.883 -29.075 1.00 58.47 153 GLU A O 1
ATOM 1159 N N . LYS A 1 154 ? -1.202 13.062 -30.909 1.00 52.03 154 LYS A N 1
ATOM 1160 C CA . LYS A 1 154 ? -1.146 11.947 -31.866 1.00 52.03 154 LYS A CA 1
ATOM 1161 C C . LYS A 1 154 ? 0.274 11.466 -32.224 1.00 52.03 154 LYS A C 1
ATOM 1163 O O . LYS A 1 154 ? 0.531 11.145 -33.388 1.00 52.03 154 LYS A O 1
ATOM 1168 N N . LYS A 1 155 ? 1.186 11.363 -31.246 1.00 50.66 155 LYS A N 1
ATOM 1169 C CA . LYS A 1 155 ? 2.498 10.710 -31.452 1.00 50.66 155 LYS A CA 1
ATOM 1170 C C . LYS A 1 155 ? 3.162 10.045 -30.233 1.00 50.66 155 LYS A C 1
ATOM 1172 O O . LYS A 1 155 ? 4.379 9.928 -30.184 1.00 50.66 155 LYS A O 1
ATOM 1177 N N . ALA A 1 156 ? 2.386 9.507 -29.288 1.00 48.12 156 ALA A N 1
ATOM 1178 C CA . ALA A 1 156 ? 2.941 8.648 -28.233 1.00 48.12 156 ALA A CA 1
ATOM 1179 C C . ALA A 1 156 ? 1.983 7.513 -27.826 1.00 48.12 156 ALA A C 1
ATOM 1181 O O . ALA A 1 156 ? 1.088 7.724 -27.008 1.00 48.12 156 ALA A O 1
ATOM 1182 N N . SER A 1 157 ? 2.216 6.298 -28.353 1.00 50.88 157 SER A N 1
ATOM 1183 C CA . SER A 1 157 ? 1.503 5.051 -27.984 1.00 50.88 157 SER A CA 1
ATOM 1184 C C . SER A 1 157 ? 1.304 4.938 -26.472 1.00 50.88 157 SER A C 1
ATOM 1186 O O . SER A 1 157 ? 0.205 4.682 -25.981 1.00 50.88 157 SER A O 1
ATOM 1188 N N . ASP A 1 158 ? 2.372 5.189 -25.722 1.00 52.72 158 ASP A N 1
ATOM 1189 C CA . ASP A 1 158 ? 2.411 4.805 -24.319 1.00 52.72 158 ASP A CA 1
ATOM 1190 C C . ASP A 1 158 ? 1.958 5.950 -23.398 1.00 52.72 158 ASP A C 1
ATOM 1192 O O . ASP A 1 158 ? 1.384 5.682 -22.346 1.00 52.72 158 ASP A O 1
ATOM 1196 N N . ARG A 1 159 ? 2.007 7.219 -23.851 1.00 55.12 159 ARG A N 1
ATOM 1197 C CA . ARG A 1 159 ? 1.221 8.299 -23.214 1.00 55.12 159 ARG A CA 1
ATOM 1198 C C . ARG A 1 159 ? -0.281 8.129 -23.445 1.00 55.12 159 ARG A C 1
ATOM 1200 O O . ARG A 1 159 ? -1.048 8.432 -22.538 1.00 55.12 159 ARG A O 1
ATOM 1207 N N . VAL A 1 160 ? -0.721 7.607 -24.596 1.00 60.06 160 VAL A N 1
ATOM 1208 C CA . VAL A 1 160 ? -2.141 7.260 -24.801 1.00 60.06 160 VAL A CA 1
ATOM 1209 C C . VAL A 1 160 ? -2.570 6.159 -23.820 1.00 60.06 160 VAL A C 1
ATOM 1211 O O . VAL A 1 160 ? -3.632 6.282 -23.209 1.00 60.06 160 VAL A O 1
ATOM 1214 N N . LYS A 1 161 ? -1.722 5.149 -23.572 1.00 67.44 161 LYS A N 1
ATOM 1215 C CA . LYS A 1 161 ? -1.958 4.123 -22.535 1.00 67.44 161 LYS A CA 1
ATOM 1216 C C . LYS A 1 161 ? -2.008 4.719 -21.121 1.00 67.44 161 LYS A C 1
ATOM 1218 O O . LYS A 1 161 ? -2.976 4.464 -20.409 1.00 67.44 161 LYS A O 1
ATOM 1223 N N . ILE A 1 162 ? -1.042 5.563 -20.734 1.00 63.09 162 ILE A N 1
ATOM 1224 C CA . ILE A 1 162 ? -1.044 6.276 -19.437 1.00 63.09 162 ILE A CA 1
ATOM 1225 C C . ILE A 1 162 ? -2.330 7.100 -19.272 1.00 63.09 162 ILE A C 1
ATOM 1227 O O . ILE A 1 162 ? -3.004 6.996 -18.247 1.00 63.09 162 ILE A O 1
ATOM 1231 N N . ASN A 1 163 ? -2.719 7.869 -20.293 1.00 64.25 163 ASN A N 1
ATOM 1232 C CA . ASN A 1 163 ? -3.916 8.709 -20.255 1.00 64.25 163 ASN A CA 1
ATOM 1233 C C . ASN A 1 163 ? -5.208 7.880 -20.151 1.00 64.25 163 ASN A C 1
ATOM 1235 O O . ASN A 1 163 ? -6.115 8.272 -19.416 1.00 64.25 163 ASN A O 1
ATOM 1239 N N . LEU A 1 164 ? -5.308 6.727 -20.827 1.00 70.56 164 LEU A N 1
ATOM 1240 C CA . LEU A 1 164 ? -6.454 5.821 -20.671 1.00 70.56 164 LEU A CA 1
ATOM 1241 C C . LEU A 1 164 ? -6.488 5.158 -19.289 1.00 70.56 164 LEU A C 1
ATOM 1243 O O . LEU A 1 164 ? -7.552 5.125 -18.677 1.00 70.56 164 LEU A O 1
ATOM 1247 N N . ALA A 1 165 ? -5.354 4.696 -18.762 1.00 71.94 165 ALA A N 1
ATOM 1248 C CA . ALA A 1 165 ? -5.275 4.135 -17.412 1.00 71.94 165 ALA A CA 1
ATOM 1249 C C . ALA A 1 165 ? -5.602 5.190 -16.331 1.00 71.94 165 ALA A C 1
ATOM 1251 O O . ALA A 1 165 ? -6.287 4.902 -15.350 1.00 71.94 165 ALA A O 1
ATOM 1252 N N . GLY A 1 166 ? -5.213 6.453 -16.540 1.00 66.75 166 GLY A N 1
ATOM 1253 C CA . GLY A 1 166 ? -5.659 7.580 -15.717 1.00 66.75 166 GLY A CA 1
ATOM 1254 C C . GLY A 1 166 ? -7.168 7.823 -15.831 1.00 66.75 166 GLY A C 1
ATOM 1255 O O . GLY A 1 166 ? -7.847 8.030 -14.822 1.00 66.75 166 GLY A O 1
ATOM 1256 N N . LYS A 1 167 ? -7.718 7.726 -17.049 1.00 76.31 167 LYS A N 1
ATOM 1257 C CA . LYS A 1 167 ? -9.156 7.864 -17.317 1.00 76.31 167 LYS A CA 1
ATOM 1258 C C . LYS A 1 167 ? -9.983 6.760 -16.654 1.00 76.31 167 LYS A C 1
ATOM 1260 O O . LYS A 1 167 ? -11.061 7.073 -16.162 1.00 76.31 167 LYS A O 1
ATOM 1265 N N . GLN A 1 168 ? -9.483 5.523 -16.568 1.00 80.50 168 GLN A N 1
ATOM 1266 C CA . GLN A 1 168 ? -10.134 4.419 -15.841 1.00 80.50 168 GLN A CA 1
ATOM 1267 C C . GLN A 1 168 ? -10.473 4.831 -14.399 1.00 80.50 168 GLN A C 1
ATOM 1269 O O . GLN A 1 168 ? -11.641 4.797 -14.024 1.00 80.50 168 GLN A O 1
ATOM 1274 N N . ARG A 1 169 ? -9.498 5.352 -13.635 1.00 78.12 169 ARG A N 1
ATOM 1275 C CA . ARG A 1 169 ? -9.708 5.831 -12.248 1.00 78.12 169 ARG A CA 1
ATOM 1276 C C . ARG A 1 169 ? -10.816 6.885 -12.144 1.00 78.12 169 ARG A C 1
ATOM 1278 O O . ARG A 1 169 ? -11.643 6.834 -11.237 1.00 78.12 169 ARG A O 1
ATOM 1285 N N . MET A 1 170 ? -10.821 7.850 -13.068 1.00 74.19 170 MET A N 1
ATOM 1286 C CA . MET A 1 170 ? -11.831 8.912 -13.122 1.00 74.19 170 MET A CA 1
ATOM 1287 C C . MET A 1 170 ? -13.221 8.344 -13.440 1.00 74.19 170 MET A C 1
ATOM 1289 O O . MET A 1 170 ? -14.210 8.767 -12.846 1.00 74.19 170 MET A O 1
ATOM 1293 N N . LEU A 1 171 ? -13.296 7.368 -14.349 1.00 80.94 171 LEU A N 1
ATOM 1294 C CA . LEU A 1 171 ? -14.532 6.672 -14.691 1.00 80.94 171 LEU A CA 1
ATOM 1295 C C . LEU A 1 171 ? -15.059 5.850 -13.501 1.00 80.94 171 LEU A C 1
ATOM 1297 O O . LEU A 1 171 ? -16.255 5.919 -13.250 1.00 80.94 171 LEU A O 1
ATOM 1301 N N . THR A 1 172 ? -14.215 5.171 -12.708 1.00 79.31 172 THR A N 1
ATOM 1302 C CA . THR A 1 172 ? -14.657 4.460 -11.484 1.00 79.31 172 THR A CA 1
ATOM 1303 C C . THR A 1 172 ? -15.353 5.403 -10.498 1.00 79.31 172 THR A C 1
ATOM 1305 O O . THR A 1 172 ? -16.477 5.140 -10.067 1.00 79.31 172 THR A O 1
ATOM 1308 N N . GLN A 1 173 ? -14.737 6.556 -10.208 1.00 77.75 173 GLN A N 1
ATOM 1309 C CA . GLN A 1 173 ? -15.329 7.566 -9.321 1.00 77.75 173 GLN A CA 1
ATOM 1310 C C . GLN A 1 173 ? -16.605 8.189 -9.901 1.00 77.75 173 GLN A C 1
ATOM 1312 O O . GLN A 1 173 ? -17.529 8.501 -9.149 1.00 77.75 173 GLN A O 1
ATOM 1317 N N . LYS A 1 174 ? -16.661 8.379 -11.225 1.00 79.06 174 LYS A N 1
ATOM 1318 C CA . LYS A 1 174 ? -17.831 8.915 -11.928 1.00 79.06 174 LYS A CA 1
ATOM 1319 C C . LYS A 1 174 ? -19.007 7.933 -11.877 1.00 79.06 174 LYS A C 1
ATOM 1321 O O . LYS A 1 174 ? -20.084 8.333 -11.452 1.00 79.06 174 LYS A O 1
ATOM 1326 N N . MET A 1 175 ? -18.781 6.651 -12.181 1.00 85.81 175 MET A N 1
ATOM 1327 C CA . MET A 1 175 ? -19.801 5.594 -12.097 1.00 85.81 175 MET A CA 1
ATOM 1328 C C . MET A 1 175 ? -20.363 5.437 -10.685 1.00 85.81 175 MET A C 1
ATOM 1330 O O . MET A 1 175 ? -21.574 5.375 -10.529 1.00 85.81 175 MET A O 1
ATOM 1334 N N . SER A 1 176 ? -19.513 5.426 -9.653 1.00 80.94 176 SER A N 1
ATOM 1335 C CA . SER A 1 176 ? -19.972 5.326 -8.259 1.00 80.94 176 SER A CA 1
ATOM 1336 C C . SER A 1 176 ? -20.905 6.486 -7.876 1.00 80.94 176 SER A C 1
ATOM 1338 O O . SER A 1 176 ? -21.965 6.254 -7.298 1.00 80.94 176 SER A O 1
ATOM 1340 N N . LYS A 1 177 ? -20.577 7.724 -8.273 1.00 74.19 177 LYS A N 1
ATOM 1341 C CA . LYS A 1 177 ? -21.448 8.891 -8.050 1.00 74.19 177 LYS A CA 1
ATOM 1342 C C . LYS A 1 177 ? -22.731 8.846 -8.880 1.00 74.19 177 LYS A C 1
ATOM 1344 O O . LYS A 1 177 ? -23.784 9.230 -8.386 1.00 74.19 177 LYS A O 1
ATOM 1349 N N . GLU A 1 178 ? -22.654 8.378 -10.121 1.00 80.94 178 GLU A N 1
ATOM 1350 C CA . GLU A 1 178 ? -23.805 8.302 -11.027 1.00 80.94 178 GLU A CA 1
ATOM 1351 C C . GLU A 1 178 ? -24.772 7.175 -10.654 1.00 80.94 178 GLU A C 1
ATOM 1353 O O . GLU A 1 178 ? -25.977 7.365 -10.786 1.00 80.94 178 GLU A O 1
ATOM 1358 N N . ALA A 1 179 ? -24.278 6.066 -10.097 1.00 78.69 179 ALA A N 1
ATOM 1359 C CA . ALA A 1 179 ? -25.091 5.011 -9.496 1.00 78.69 179 ALA A CA 1
ATOM 1360 C C . ALA A 1 179 ? -25.881 5.529 -8.282 1.00 78.69 179 ALA A C 1
ATOM 1362 O O . ALA A 1 179 ? -27.099 5.375 -8.244 1.00 78.69 179 ALA A O 1
ATOM 1363 N N . ILE A 1 180 ? -25.213 6.219 -7.347 1.00 78.00 180 ILE A N 1
ATOM 1364 C CA . ILE A 1 180 ? -25.855 6.810 -6.158 1.00 78.00 180 ILE A CA 1
ATOM 1365 C C . ILE A 1 180 ? -26.879 7.889 -6.554 1.00 78.00 180 ILE A C 1
ATOM 1367 O O . ILE A 1 180 ? -27.996 7.908 -6.037 1.00 78.00 180 ILE A O 1
ATOM 1371 N N . ALA A 1 181 ? -26.539 8.762 -7.507 1.00 73.38 181 ALA A N 1
ATOM 1372 C CA . ALA A 1 181 ? -27.474 9.767 -8.009 1.00 73.38 181 ALA A CA 1
ATOM 1373 C C . ALA A 1 181 ? -28.691 9.122 -8.696 1.00 73.38 181 ALA A C 1
ATOM 1375 O O . ALA A 1 181 ? -29.817 9.588 -8.517 1.00 73.38 181 ALA A O 1
ATOM 1376 N N . LEU A 1 182 ? -28.489 8.048 -9.469 1.00 81.62 182 LEU A N 1
ATOM 1377 C CA . LEU A 1 182 ? -29.564 7.325 -10.154 1.00 81.62 182 LEU A CA 1
ATOM 1378 C C . LEU A 1 182 ? -30.500 6.620 -9.161 1.00 81.62 182 LEU A C 1
ATOM 1380 O O . LEU A 1 182 ? -31.714 6.710 -9.326 1.00 81.62 182 LEU A O 1
ATOM 1384 N N . SER A 1 183 ? -29.973 6.001 -8.099 1.00 78.88 183 SER A N 1
ATOM 1385 C CA . SER A 1 183 ? -30.800 5.402 -7.038 1.00 78.88 183 SER A CA 1
ATOM 1386 C C . SER A 1 183 ? -31.580 6.428 -6.213 1.00 78.88 183 SER A C 1
ATOM 1388 O O . SER A 1 183 ? -32.637 6.116 -5.680 1.00 78.88 183 SER A O 1
ATOM 1390 N N . GLN A 1 184 ? -31.090 7.669 -6.142 1.00 78.75 184 GLN A N 1
ATOM 1391 C CA . GLN A 1 184 ? -31.791 8.803 -5.527 1.00 78.75 184 GLN A CA 1
ATOM 1392 C C . GLN A 1 184 ? -32.801 9.483 -6.477 1.00 78.75 184 GLN A C 1
ATOM 1394 O O . GLN A 1 184 ? -33.423 10.469 -6.095 1.00 78.75 184 GLN A O 1
ATOM 1399 N N . GLY A 1 185 ? -32.964 8.995 -7.715 1.00 76.44 185 GLY A N 1
ATOM 1400 C CA . GLY A 1 185 ? -33.876 9.571 -8.715 1.00 76.44 185 GLY A CA 1
ATOM 1401 C C . GLY A 1 185 ? -33.383 10.863 -9.385 1.00 76.44 185 GLY A C 1
ATOM 1402 O O . GLY A 1 185 ? -34.130 11.479 -10.140 1.00 76.44 185 GLY A O 1
ATOM 1403 N N . ILE A 1 186 ? -32.135 11.273 -9.132 1.00 68.06 186 ILE A N 1
ATOM 1404 C CA . ILE A 1 186 ? -31.527 12.524 -9.630 1.00 68.06 186 ILE A CA 1
ATOM 1405 C C . ILE A 1 186 ? -30.608 12.256 -10.842 1.00 68.06 186 ILE A C 1
ATOM 1407 O O . ILE A 1 186 ? -30.379 13.129 -11.679 1.00 68.06 186 ILE A O 1
ATOM 1411 N N . GLY A 1 187 ? -30.055 11.045 -10.943 1.00 76.25 187 GLY A N 1
ATOM 1412 C CA . GLY A 1 187 ? -29.127 10.627 -11.996 1.00 76.25 187 GLY A CA 1
ATOM 1413 C C . GLY A 1 187 ? -29.808 10.152 -13.283 1.00 76.25 187 GLY A C 1
ATOM 1414 O O . GLY A 1 187 ? -30.990 9.826 -13.311 1.00 76.25 187 GLY A O 1
ATOM 1415 N N . SER A 1 188 ? -29.029 10.055 -14.364 1.00 85.44 188 SER A N 1
ATOM 1416 C CA . SER A 1 188 ? -29.502 9.567 -15.666 1.00 85.44 188 SER A CA 1
ATOM 1417 C C . SER A 1 188 ? -28.937 8.186 -15.990 1.00 85.44 188 SER A C 1
ATOM 1419 O O . SER A 1 188 ? -27.718 8.020 -16.098 1.00 85.44 188 SER A O 1
ATOM 1421 N N . LYS A 1 189 ? -29.832 7.213 -16.220 1.00 83.25 189 LYS A N 1
ATOM 1422 C CA . LYS A 1 189 ? -29.496 5.827 -16.597 1.00 83.25 189 LYS A CA 1
ATOM 1423 C C . LYS A 1 189 ? -28.524 5.775 -17.781 1.00 83.25 189 LYS A C 1
ATOM 1425 O O . LYS A 1 189 ? -27.497 5.108 -17.706 1.00 83.25 189 LYS A O 1
ATOM 1430 N N . LYS A 1 190 ? -28.796 6.573 -18.820 1.00 83.12 190 LYS A N 1
ATOM 1431 C CA . LYS A 1 190 ? -27.960 6.677 -20.024 1.00 83.12 190 LYS A CA 1
ATOM 1432 C C . LYS A 1 190 ? -26.526 7.131 -19.720 1.00 83.12 190 LYS A C 1
ATOM 1434 O O . LYS A 1 190 ? -25.593 6.610 -20.317 1.00 83.12 190 LYS A O 1
ATOM 1439 N N . ILE A 1 191 ? -26.330 8.078 -18.798 1.00 75.19 191 ILE A N 1
ATOM 1440 C CA . ILE A 1 191 ? -24.990 8.611 -18.491 1.00 75.19 191 ILE A CA 1
ATOM 1441 C C . ILE A 1 191 ? -24.159 7.577 -17.715 1.00 75.19 191 ILE A C 1
ATOM 1443 O O . ILE A 1 191 ? -22.974 7.402 -18.010 1.00 75.19 191 ILE A O 1
ATOM 1447 N N . LEU A 1 192 ? -24.775 6.856 -16.771 1.00 85.12 192 LEU A N 1
ATOM 1448 C CA . LEU A 1 192 ? -24.119 5.759 -16.054 1.00 85.12 192 LEU A CA 1
ATOM 1449 C C . LEU A 1 192 ? -23.725 4.626 -17.020 1.00 85.12 192 LEU A C 1
ATOM 1451 O O . LEU A 1 192 ? -22.584 4.164 -16.999 1.00 85.12 192 LEU A O 1
ATOM 1455 N N . GLU A 1 193 ? -24.634 4.246 -17.920 1.00 89.62 193 GLU A N 1
ATOM 1456 C CA . GLU A 1 193 ? -24.414 3.228 -18.953 1.00 89.62 193 GLU A CA 1
ATOM 1457 C C . GLU A 1 193 ? -23.302 3.620 -19.945 1.00 89.62 193 GLU A C 1
ATOM 1459 O O . GLU A 1 193 ? -22.376 2.840 -20.177 1.00 89.62 193 GLU A O 1
ATOM 1464 N N . GLU A 1 194 ? -23.313 4.851 -20.473 1.00 83.62 194 GLU A N 1
ATOM 1465 C CA . GLU A 1 194 ? -22.234 5.382 -21.321 1.00 83.62 194 GLU A CA 1
ATOM 1466 C C . GLU A 1 194 ? -20.877 5.364 -20.600 1.00 83.62 194 GLU A C 1
ATOM 1468 O O . GLU A 1 194 ? -19.850 5.043 -21.203 1.00 83.62 194 GLU A O 1
ATOM 1473 N N . THR A 1 195 ? -20.858 5.660 -19.299 1.00 82.81 195 THR A N 1
ATOM 1474 C CA . THR A 1 195 ? -19.630 5.683 -18.489 1.00 82.81 195 THR A CA 1
ATOM 1475 C C . THR A 1 195 ? -19.087 4.275 -18.240 1.00 82.81 195 THR A C 1
ATOM 1477 O O . THR A 1 195 ? -17.879 4.061 -18.373 1.00 82.81 195 THR A O 1
ATOM 1480 N N . ALA A 1 196 ? -19.963 3.305 -17.968 1.00 88.25 196 ALA A N 1
ATOM 1481 C CA . ALA A 1 196 ? -19.603 1.898 -17.805 1.00 88.25 196 ALA A CA 1
ATOM 1482 C C . ALA A 1 196 ? -19.129 1.258 -19.118 1.00 88.25 196 ALA A C 1
ATOM 1484 O O . ALA A 1 196 ? -18.107 0.570 -19.147 1.00 88.25 196 ALA A O 1
ATOM 1485 N N . ASN A 1 197 ? -19.807 1.544 -20.230 1.00 88.56 197 ASN A N 1
ATOM 1486 C CA . ASN A 1 197 ? -19.408 1.067 -21.555 1.00 88.56 197 ASN A CA 1
ATOM 1487 C C . ASN A 1 197 ? -18.076 1.702 -22.006 1.00 88.56 197 ASN A C 1
ATOM 1489 O O . ASN A 1 197 ? -17.249 1.041 -22.636 1.00 88.56 197 ASN A O 1
ATOM 1493 N N . LEU A 1 198 ? -17.808 2.959 -21.629 1.00 83.12 198 LEU A N 1
ATOM 1494 C CA . LEU A 1 198 ? -16.526 3.621 -21.883 1.00 83.12 198 LEU A CA 1
ATOM 1495 C C . LEU A 1 198 ? -15.380 3.062 -21.020 1.00 83.12 198 LEU A C 1
ATOM 1497 O O . LEU A 1 198 ? -14.251 2.969 -21.512 1.00 83.12 198 LEU A O 1
ATOM 1501 N N . PHE A 1 199 ? -15.643 2.670 -19.767 1.00 89.44 199 PHE A N 1
ATOM 1502 C CA . PHE A 1 199 ? -14.665 1.962 -18.931 1.00 89.44 199 PHE A CA 1
ATOM 1503 C C . PHE A 1 199 ? -14.292 0.621 -19.575 1.00 89.44 199 PHE A C 1
ATOM 1505 O O . PHE A 1 199 ? -13.117 0.366 -19.833 1.00 89.44 199 PHE A O 1
ATOM 1512 N N . ASP A 1 200 ? -15.287 -0.186 -19.938 1.00 87.94 200 ASP A N 1
ATOM 1513 C CA . ASP A 1 200 ? -15.079 -1.502 -20.546 1.00 87.94 200 ASP A CA 1
ATOM 1514 C C . ASP A 1 200 ? -14.318 -1.426 -21.887 1.00 87.94 200 ASP A C 1
ATOM 1516 O O . ASP A 1 200 ? -13.313 -2.116 -22.086 1.00 87.94 200 ASP A O 1
ATOM 1520 N N . LYS A 1 201 ? -14.712 -0.497 -22.772 1.00 84.44 201 LYS A N 1
ATOM 1521 C CA . LYS A 1 201 ? -14.038 -0.249 -24.060 1.00 84.44 201 LYS A CA 1
ATOM 1522 C C . LYS A 1 201 ? -12.577 0.181 -23.888 1.00 84.44 201 LYS A C 1
ATOM 1524 O O . LYS A 1 201 ? -11.717 -0.239 -24.663 1.00 84.44 201 LYS A O 1
ATOM 1529 N N . THR A 1 202 ? -12.280 1.015 -22.887 1.00 83.06 202 THR A N 1
ATOM 1530 C CA . THR A 1 202 ? -10.906 1.492 -22.645 1.00 83.06 202 THR A CA 1
ATOM 1531 C C . THR A 1 202 ? -10.030 0.460 -21.934 1.00 83.06 202 THR A C 1
ATOM 1533 O O . THR A 1 202 ? -8.846 0.389 -22.251 1.00 83.06 202 THR A O 1
ATOM 1536 N N . LEU A 1 203 ? -10.591 -0.397 -21.076 1.00 88.31 203 LEU A N 1
ATOM 1537 C CA . LEU A 1 203 ? -9.863 -1.510 -20.459 1.00 88.31 203 LEU A CA 1
ATOM 1538 C C . LEU A 1 203 ? -9.485 -2.584 -21.490 1.00 88.31 203 LEU A C 1
ATOM 1540 O O . LEU A 1 203 ? -8.314 -2.946 -21.607 1.00 88.31 203 LEU A O 1
ATOM 1544 N N . LYS A 1 204 ? -10.448 -3.022 -22.312 1.00 87.44 204 LYS A N 1
ATOM 1545 C CA . LYS A 1 204 ? -10.202 -3.968 -23.416 1.00 87.44 204 LYS A CA 1
ATOM 1546 C C . LYS A 1 204 ? -9.151 -3.429 -24.393 1.00 87.44 204 LYS A C 1
ATOM 1548 O O . LYS A 1 204 ? -8.241 -4.161 -24.776 1.00 87.44 204 LYS A O 1
ATOM 1553 N N . GLY A 1 205 ? -9.214 -2.133 -24.715 1.00 81.50 205 GLY A N 1
ATOM 1554 C CA . GLY A 1 205 ? -8.220 -1.458 -25.556 1.00 81.50 205 GLY A CA 1
ATOM 1555 C C . GLY A 1 205 ? -6.816 -1.346 -24.946 1.00 81.50 205 GLY A C 1
ATOM 1556 O O . GLY A 1 205 ? -5.846 -1.335 -25.697 1.00 81.50 205 GLY A O 1
ATOM 1557 N N . LEU A 1 206 ? -6.678 -1.296 -23.614 1.00 83.00 206 LEU A N 1
ATOM 1558 C CA . LEU A 1 206 ? -5.374 -1.325 -22.934 1.00 83.00 206 LEU A CA 1
ATOM 1559 C C . LEU A 1 206 ? -4.730 -2.720 -22.970 1.00 83.00 206 LEU A C 1
ATOM 1561 O O . LEU A 1 206 ? -3.509 -2.818 -23.089 1.00 83.00 206 LEU A O 1
ATOM 1565 N N . ILE A 1 207 ? -5.536 -3.783 -22.885 1.00 83.88 207 ILE A N 1
ATOM 1566 C CA . ILE A 1 207 ? -5.067 -5.177 -22.909 1.00 83.88 207 ILE A CA 1
ATOM 1567 C C . ILE A 1 207 ? -4.729 -5.604 -24.344 1.00 83.88 207 ILE A C 1
ATOM 1569 O O . ILE A 1 207 ? -3.571 -5.886 -24.653 1.00 83.88 207 ILE A O 1
ATOM 1573 N N . ALA A 1 208 ? -5.724 -5.613 -25.235 1.00 80.94 208 ALA A N 1
ATOM 1574 C CA . ALA A 1 208 ? -5.613 -6.187 -26.579 1.00 80.94 208 ALA A CA 1
ATOM 1575 C C . ALA A 1 208 ? -5.150 -5.190 -27.660 1.00 80.94 208 ALA A C 1
ATOM 1577 O O . ALA A 1 208 ? -4.767 -5.601 -28.753 1.00 80.94 208 ALA A O 1
ATOM 1578 N N . GLY A 1 209 ? -5.165 -3.886 -27.371 1.00 76.31 209 GLY A N 1
ATOM 1579 C CA . GLY A 1 209 ? -5.139 -2.845 -28.401 1.00 76.31 209 GLY A CA 1
ATOM 1580 C C . GLY A 1 209 ? -6.540 -2.560 -28.959 1.00 76.31 209 GLY A C 1
ATOM 1581 O O . GLY A 1 209 ? -7.495 -3.298 -28.715 1.00 76.31 209 GLY A O 1
ATOM 1582 N N . ASN A 1 210 ? -6.692 -1.441 -29.668 1.00 75.12 210 ASN A N 1
ATOM 1583 C CA . ASN A 1 210 ? -7.953 -1.040 -30.301 1.00 75.12 210 ASN A CA 1
ATOM 1584 C C . ASN A 1 210 ? -7.699 0.068 -31.340 1.00 75.12 210 ASN A C 1
ATOM 1586 O O . ASN A 1 210 ? -7.200 1.135 -30.981 1.00 75.12 210 ASN A O 1
ATOM 1590 N N . GLU A 1 211 ? -8.063 -0.147 -32.607 1.00 62.81 211 GLU A N 1
ATOM 1591 C CA . GLU A 1 211 ? -7.772 0.806 -33.695 1.00 62.81 211 GLU A CA 1
ATOM 1592 C C . GLU A 1 211 ? -8.566 2.118 -33.610 1.00 62.81 211 GLU A C 1
ATOM 1594 O O . GLU A 1 211 ? -8.039 3.190 -33.909 1.00 62.81 211 GLU A O 1
ATOM 1599 N N . GLU A 1 212 ? -9.819 2.066 -33.153 1.00 61.19 212 GLU A N 1
ATOM 1600 C CA . GLU A 1 212 ? -10.687 3.242 -33.026 1.00 61.19 212 GLU A CA 1
ATOM 1601 C C . GLU A 1 212 ? -10.108 4.230 -31.995 1.00 61.19 212 GLU A C 1
ATOM 1603 O O . GLU A 1 212 ? -9.911 5.420 -32.288 1.00 61.19 212 GLU A O 1
ATOM 1608 N N . LEU A 1 213 ? -9.724 3.695 -30.827 1.00 60.19 213 LEU A N 1
ATOM 1609 C CA . LEU A 1 213 ? -8.990 4.384 -29.760 1.00 60.19 213 LEU A CA 1
ATOM 1610 C C . LEU A 1 213 ? -7.510 4.643 -30.109 1.00 60.19 213 LEU A C 1
ATOM 1612 O O . LEU A 1 213 ? -6.874 5.469 -29.458 1.00 60.19 213 LEU A O 1
ATOM 1616 N N . LYS A 1 214 ? -6.977 3.980 -31.145 1.00 56.53 214 LYS A N 1
ATOM 1617 C CA . LYS A 1 214 ? -5.581 4.035 -31.628 1.00 56.53 214 LYS A CA 1
ATOM 1618 C C . LYS A 1 214 ? -4.553 3.532 -30.608 1.00 56.53 214 LYS A C 1
ATOM 1620 O O . LYS A 1 214 ? -3.442 4.056 -30.532 1.00 56.53 214 LYS A O 1
ATOM 1625 N N . LEU A 1 215 ? -4.913 2.500 -29.843 1.00 64.56 215 LEU A N 1
ATOM 1626 C CA . LEU A 1 215 ? -3.987 1.791 -28.960 1.00 64.56 215 LEU A CA 1
ATOM 1627 C C . LEU A 1 215 ? -3.348 0.606 -29.679 1.00 64.56 215 LEU A C 1
ATOM 1629 O O . LEU A 1 215 ? -4.044 -0.272 -30.188 1.00 64.56 215 LEU A O 1
ATOM 1633 N N . SER A 1 216 ? -2.018 0.544 -29.620 1.00 66.75 216 SER A N 1
ATOM 1634 C CA . SER A 1 216 ? -1.285 -0.709 -29.787 1.00 66.75 216 SER A CA 1
ATOM 1635 C C . SER A 1 216 ? -1.508 -1.610 -28.567 1.00 66.75 216 SER A C 1
ATOM 1637 O O . SER A 1 216 ? -1.726 -1.113 -27.459 1.00 66.75 216 SER A O 1
ATOM 1639 N N . GLN A 1 217 ? -1.405 -2.926 -28.753 1.00 71.44 217 GLN A N 1
ATOM 1640 C CA . GLN A 1 217 ? -1.416 -3.897 -27.657 1.00 71.44 217 GLN A CA 1
ATOM 1641 C C . GLN A 1 217 ? -0.349 -3.552 -26.598 1.00 71.44 217 GLN A C 1
ATOM 1643 O O . GLN A 1 217 ? 0.736 -3.042 -26.914 1.00 71.44 217 GLN A O 1
ATOM 1648 N N . THR A 1 218 ? -0.634 -3.821 -25.325 1.00 76.31 218 THR A N 1
ATOM 1649 C CA . THR A 1 218 ? 0.384 -3.730 -24.269 1.00 76.31 218 THR A CA 1
ATOM 1650 C C . THR A 1 218 ? 1.286 -4.962 -24.328 1.00 76.31 218 THR A C 1
ATOM 1652 O O . THR A 1 218 ? 0.793 -6.075 -24.457 1.00 76.31 218 THR A O 1
ATOM 1655 N N . LYS A 1 219 ? 2.610 -4.759 -24.266 1.00 73.69 219 LYS A N 1
ATOM 1656 C CA . LYS A 1 219 ? 3.620 -5.833 -24.376 1.00 73.69 219 LYS A CA 1
ATOM 1657 C C . LYS A 1 219 ? 4.353 -6.151 -23.068 1.00 73.69 219 LYS A C 1
ATOM 1659 O O . LYS A 1 219 ? 5.026 -7.168 -22.993 1.00 73.69 219 LYS A O 1
ATOM 1664 N N . ASP A 1 220 ? 4.257 -5.279 -22.067 1.00 72.38 220 ASP A N 1
ATOM 1665 C CA . ASP A 1 220 ? 4.918 -5.444 -20.768 1.00 72.38 220 ASP A CA 1
ATOM 1666 C C . ASP A 1 220 ? 4.139 -6.465 -19.909 1.00 72.38 220 ASP A C 1
ATOM 1668 O O . ASP A 1 220 ? 2.990 -6.179 -19.548 1.00 72.38 220 ASP A O 1
ATOM 1672 N N . PRO A 1 221 ? 4.719 -7.630 -19.549 1.00 74.38 221 PRO A N 1
ATOM 1673 C CA . PRO A 1 221 ? 4.010 -8.666 -18.795 1.00 74.38 221 PRO A CA 1
ATOM 1674 C C . PRO A 1 221 ? 3.507 -8.207 -17.421 1.00 74.38 221 PRO A C 1
ATOM 1676 O O . PRO A 1 221 ? 2.466 -8.680 -16.963 1.00 74.38 221 PRO A O 1
ATOM 1679 N N . LYS A 1 222 ? 4.196 -7.259 -16.767 1.00 75.75 222 LYS A N 1
ATOM 1680 C CA . LYS A 1 222 ? 3.784 -6.722 -15.460 1.00 75.75 222 LYS A CA 1
ATOM 1681 C C . LYS A 1 222 ? 2.556 -5.828 -15.611 1.00 75.75 222 LYS A C 1
ATOM 1683 O O . LYS A 1 222 ? 1.629 -5.915 -14.808 1.00 75.75 222 LYS A O 1
ATOM 1688 N N . VAL A 1 223 ? 2.517 -5.010 -16.666 1.00 76.56 223 VAL A N 1
ATOM 1689 C CA . VAL A 1 223 ? 1.345 -4.178 -16.983 1.00 76.56 223 VAL A CA 1
ATOM 1690 C C . VAL A 1 223 ? 0.160 -5.049 -17.410 1.00 76.56 223 VAL A C 1
ATOM 1692 O O . VAL A 1 223 ? -0.950 -4.796 -16.953 1.00 76.56 223 VAL A O 1
ATOM 1695 N N . ILE A 1 224 ? 0.377 -6.096 -18.219 1.00 83.19 224 ILE A N 1
ATOM 1696 C CA . ILE A 1 224 ? -0.680 -7.048 -18.616 1.00 83.19 224 ILE A CA 1
ATOM 1697 C C . ILE A 1 224 ? -1.264 -7.749 -17.382 1.00 83.19 224 ILE A C 1
ATOM 1699 O O . ILE A 1 224 ? -2.477 -7.743 -17.200 1.00 83.19 224 ILE A O 1
ATOM 1703 N N . SER A 1 225 ? -0.421 -8.283 -16.490 1.00 81.38 225 SER A N 1
ATOM 1704 C CA . SER A 1 225 ? -0.879 -8.903 -15.239 1.00 81.38 225 SER A CA 1
ATOM 1705 C C . SER A 1 225 ? -1.711 -7.933 -14.389 1.00 81.38 225 SER A C 1
ATOM 1707 O O . SER A 1 225 ? -2.809 -8.278 -13.960 1.00 81.38 225 SER A O 1
ATOM 1709 N N . GLN A 1 226 ? -1.260 -6.687 -14.213 1.00 86.81 226 GLN A N 1
ATOM 1710 C CA . GLN A 1 226 ? -2.008 -5.698 -13.433 1.00 86.81 226 GLN A CA 1
ATOM 1711 C C . GLN A 1 226 ? -3.308 -5.232 -14.123 1.00 86.81 226 GLN A C 1
ATOM 1713 O O . GLN A 1 226 ? -4.272 -4.909 -13.428 1.00 86.81 226 GLN A O 1
ATOM 1718 N N . LEU A 1 227 ? -3.365 -5.216 -15.460 1.00 88.31 227 LEU A N 1
ATOM 1719 C CA . LEU A 1 227 ? -4.595 -4.974 -16.225 1.00 88.31 227 LEU A CA 1
ATOM 1720 C C . LEU A 1 227 ? -5.598 -6.127 -16.071 1.00 88.31 227 LEU A C 1
ATOM 1722 O O . LEU A 1 227 ? -6.791 -5.865 -15.929 1.00 88.31 227 LEU A O 1
ATOM 1726 N N . ASN A 1 228 ? -5.131 -7.377 -16.033 1.00 89.88 228 ASN A N 1
ATOM 1727 C CA . ASN A 1 228 ? -5.987 -8.541 -15.797 1.00 89.88 228 ASN A CA 1
ATOM 1728 C C . ASN A 1 228 ? -6.616 -8.490 -14.392 1.00 89.88 228 ASN A C 1
ATOM 1730 O O . ASN A 1 228 ? -7.818 -8.703 -14.266 1.00 89.88 228 ASN A O 1
ATOM 1734 N N . ASN A 1 229 ? -5.858 -8.086 -13.364 1.00 87.38 229 ASN A N 1
ATOM 1735 C CA . ASN A 1 229 ? -6.391 -7.860 -12.009 1.00 87.38 229 ASN A CA 1
ATOM 1736 C C . ASN A 1 229 ? -7.492 -6.773 -11.992 1.00 87.38 229 ASN A C 1
ATOM 1738 O O . ASN A 1 229 ? -8.487 -6.886 -11.276 1.00 87.38 229 ASN A O 1
ATOM 1742 N N . VAL A 1 230 ? -7.337 -5.710 -12.795 1.00 90.06 230 VAL A N 1
ATOM 1743 C CA . VAL A 1 230 ? -8.377 -4.677 -12.976 1.00 90.06 230 VAL A CA 1
ATOM 1744 C C . VAL A 1 230 ? -9.594 -5.245 -13.713 1.00 90.06 230 VAL A C 1
ATOM 1746 O O . VAL A 1 230 ? -10.721 -4.921 -13.350 1.00 90.06 230 VAL A O 1
ATOM 1749 N N . GLN A 1 231 ? -9.392 -6.113 -14.708 1.00 92.81 231 GLN A N 1
ATOM 1750 C CA . GLN A 1 231 ? -10.470 -6.775 -15.448 1.00 92.81 231 GLN A CA 1
ATOM 1751 C C . GLN A 1 231 ? -11.268 -7.758 -14.587 1.00 92.81 231 GLN A C 1
ATOM 1753 O O . GLN A 1 231 ? -12.482 -7.845 -14.744 1.00 92.81 231 GLN A O 1
ATOM 1758 N N . GLU A 1 232 ? -10.615 -8.469 -13.672 1.00 90.50 232 GLU A N 1
ATOM 1759 C CA . GLU A 1 232 ? -11.266 -9.368 -12.721 1.00 90.50 232 GLU A CA 1
ATOM 1760 C C . GLU A 1 232 ? -12.195 -8.600 -11.773 1.00 90.50 232 GLU A C 1
ATOM 1762 O O . GLU A 1 232 ? -13.401 -8.845 -11.775 1.00 90.50 232 GLU A O 1
ATOM 1767 N N . LEU A 1 233 ? -11.675 -7.579 -11.080 1.00 89.25 233 LEU A N 1
ATOM 1768 C CA . LEU A 1 233 ? -12.484 -6.694 -10.231 1.00 89.25 233 LEU A CA 1
ATOM 1769 C C . LEU A 1 233 ? -13.585 -5.962 -11.017 1.00 89.25 233 LEU A C 1
ATOM 1771 O O . LEU A 1 233 ? -14.668 -5.712 -10.488 1.00 89.25 233 LEU A O 1
ATOM 1775 N N . TRP A 1 234 ? -13.329 -5.616 -12.282 1.00 94.06 234 TRP A N 1
ATOM 1776 C CA . TRP A 1 234 ? -14.316 -4.962 -13.138 1.00 94.06 234 TRP A CA 1
ATOM 1777 C C . TRP A 1 234 ? -15.507 -5.862 -13.479 1.00 94.06 234 TRP A C 1
ATOM 1779 O O . TRP A 1 234 ? -16.612 -5.337 -13.556 1.00 94.06 234 TRP A O 1
ATOM 1789 N N . LYS A 1 235 ? -15.342 -7.187 -13.634 1.00 92.25 235 LYS A N 1
ATOM 1790 C CA . LYS A 1 235 ? -16.475 -8.102 -13.901 1.00 92.25 235 LYS A CA 1
ATOM 1791 C C . LYS A 1 235 ? -17.549 -7.985 -12.815 1.00 92.25 235 LYS A C 1
ATOM 1793 O O . LYS A 1 235 ? -18.713 -7.736 -13.114 1.00 92.25 235 LYS A O 1
ATOM 1798 N N . GLU A 1 236 ? -17.142 -8.127 -11.558 1.00 88.56 236 GLU A N 1
ATOM 1799 C CA . GLU A 1 236 ? -18.044 -8.142 -10.402 1.00 88.56 236 GLU A CA 1
ATOM 1800 C C . GLU A 1 236 ? -18.608 -6.739 -10.108 1.00 88.56 236 GLU A C 1
ATOM 1802 O O . GLU A 1 236 ? -19.803 -6.570 -9.860 1.00 88.56 236 GLU A O 1
ATOM 1807 N N . PHE A 1 237 ? -17.782 -5.697 -10.262 1.00 91.50 237 PHE A N 1
ATOM 1808 C CA . PHE A 1 237 ? -18.231 -4.305 -10.180 1.00 91.50 237 PHE A CA 1
ATOM 1809 C C . PHE A 1 237 ? -19.250 -3.957 -11.280 1.00 91.50 237 PHE A C 1
ATOM 1811 O O . PHE A 1 237 ? -20.231 -3.263 -11.015 1.00 91.50 237 PHE A O 1
ATOM 1818 N N . ARG A 1 238 ? -19.060 -4.463 -12.508 1.00 93.81 238 ARG A N 1
ATOM 1819 C CA . ARG A 1 238 ? -19.962 -4.231 -13.644 1.00 93.81 238 ARG A CA 1
ATOM 1820 C C . ARG A 1 238 ? -21.332 -4.865 -13.423 1.00 93.81 238 ARG A C 1
ATOM 1822 O O . ARG A 1 238 ? -22.320 -4.172 -13.633 1.00 93.81 238 ARG A O 1
ATOM 1829 N N . VAL A 1 239 ? -21.398 -6.104 -12.926 1.00 93.12 239 VAL A N 1
ATOM 1830 C CA . VAL A 1 239 ? -22.670 -6.769 -12.564 1.00 93.12 239 VAL A CA 1
ATOM 1831 C C . VAL A 1 239 ? -23.482 -5.914 -11.584 1.00 93.12 239 VAL A C 1
ATOM 1833 O O . VAL A 1 239 ? -24.682 -5.722 -11.773 1.00 93.12 239 VAL A O 1
ATOM 1836 N N . ASN A 1 240 ? -22.827 -5.328 -10.580 1.00 91.06 240 ASN A N 1
ATOM 1837 C CA . ASN A 1 240 ? -23.486 -4.442 -9.621 1.00 91.06 240 ASN A CA 1
ATOM 1838 C C . ASN A 1 240 ? -23.930 -3.105 -10.255 1.00 91.06 240 ASN A C 1
ATOM 1840 O O . ASN A 1 240 ? -25.023 -2.622 -9.961 1.00 91.06 240 ASN A O 1
ATOM 1844 N N . VAL A 1 241 ? -23.149 -2.525 -11.177 1.00 90.25 241 VAL A N 1
ATOM 1845 C CA . VAL A 1 241 ? -23.575 -1.337 -11.948 1.00 90.25 241 VAL A CA 1
ATOM 1846 C C . VAL A 1 241 ? -24.785 -1.653 -12.836 1.00 90.25 241 VAL A C 1
ATOM 1848 O O . VAL A 1 241 ? -25.727 -0.862 -12.876 1.00 90.25 241 VAL A O 1
ATOM 1851 N N . ASP A 1 242 ? -24.811 -2.813 -13.494 1.00 93.06 242 ASP A N 1
ATOM 1852 C CA . ASP A 1 242 ? -25.948 -3.251 -14.309 1.00 93.06 242 ASP A CA 1
ATOM 1853 C C . ASP A 1 242 ? -27.197 -3.538 -13.457 1.00 93.06 242 ASP A C 1
ATOM 1855 O O . ASP A 1 242 ? -28.308 -3.223 -13.884 1.00 93.06 242 ASP A O 1
ATOM 1859 N N . ALA A 1 243 ? -27.042 -4.022 -12.219 1.00 90.00 243 ALA A N 1
ATOM 1860 C CA . ALA A 1 243 ? -28.146 -4.148 -11.265 1.00 90.00 243 ALA A CA 1
ATOM 1861 C C . ALA A 1 243 ? -28.751 -2.780 -10.879 1.00 90.00 243 ALA A C 1
ATOM 1863 O O . ALA A 1 243 ? -29.977 -2.639 -10.853 1.00 90.00 243 ALA A O 1
ATOM 1864 N N . VAL A 1 244 ? -27.921 -1.748 -10.663 1.00 88.50 244 VAL A N 1
ATOM 1865 C CA . VAL A 1 244 ? -28.394 -0.364 -10.441 1.00 88.50 244 VAL A CA 1
ATOM 1866 C C . VAL A 1 244 ? -29.045 0.218 -11.702 1.00 88.50 244 VAL A C 1
ATOM 1868 O O . VAL A 1 244 ? -30.052 0.914 -11.603 1.00 88.50 244 VAL A O 1
ATOM 1871 N N . LEU A 1 245 ? -28.532 -0.090 -12.899 1.00 90.19 245 LEU A N 1
ATOM 1872 C CA . LEU A 1 245 ? -29.173 0.289 -14.165 1.00 90.19 245 LEU A CA 1
ATOM 1873 C C . LEU A 1 245 ? -30.527 -0.421 -14.362 1.00 90.19 245 LEU A C 1
ATOM 1875 O O . LEU A 1 245 ? -31.434 0.161 -14.964 1.00 90.19 245 LEU A O 1
ATOM 1879 N N . ALA A 1 246 ? -30.681 -1.659 -13.885 1.00 90.19 246 ALA A N 1
ATOM 1880 C CA . ALA A 1 246 ? -31.909 -2.444 -14.000 1.00 90.19 246 ALA A CA 1
ATOM 1881 C C . ALA A 1 246 ? -33.001 -1.984 -13.019 1.00 90.19 246 ALA A C 1
ATOM 1883 O O . ALA A 1 246 ? -34.126 -1.735 -13.450 1.00 90.19 246 ALA A O 1
ATOM 1884 N N . ASN A 1 247 ? -32.674 -1.829 -11.731 1.00 88.50 247 ASN A N 1
ATOM 1885 C CA . ASN A 1 247 ? -33.614 -1.405 -10.688 1.00 88.50 247 ASN A CA 1
ATOM 1886 C C . ASN A 1 247 ? -32.975 -0.374 -9.730 1.00 88.50 247 ASN A C 1
ATOM 1888 O O . ASN A 1 247 ? -32.546 -0.744 -8.634 1.00 88.50 247 ASN A O 1
ATOM 1892 N N . PRO A 1 248 ? -32.946 0.925 -10.094 1.00 80.12 248 PRO A N 1
ATOM 1893 C CA . PRO A 1 248 ? -32.307 1.964 -9.286 1.00 80.12 248 PRO A CA 1
ATOM 1894 C C . PRO A 1 248 ? -32.795 2.046 -7.834 1.00 80.12 248 PRO A C 1
ATOM 1896 O O . PRO A 1 248 ? -31.994 2.297 -6.939 1.00 80.12 248 PRO A O 1
ATOM 1899 N N . ALA A 1 249 ? -34.092 1.825 -7.596 1.00 73.44 249 ALA A N 1
ATOM 1900 C CA . ALA A 1 249 ? -34.707 1.959 -6.275 1.00 73.44 249 ALA A CA 1
ATOM 1901 C C . ALA A 1 249 ? -34.522 0.716 -5.382 1.00 73.44 249 ALA A C 1
ATOM 1903 O O . ALA A 1 249 ? -34.544 0.833 -4.160 1.00 73.44 249 ALA A O 1
ATOM 1904 N N . GLY A 1 250 ? -34.336 -0.471 -5.973 1.00 77.56 250 GLY A N 1
ATOM 1905 C CA . GLY A 1 250 ? -34.138 -1.730 -5.241 1.00 77.56 250 GLY A CA 1
ATOM 1906 C C . GLY A 1 250 ? -32.676 -2.158 -5.061 1.00 77.56 250 GLY A C 1
ATOM 1907 O O . GLY A 1 250 ? -32.400 -3.084 -4.304 1.00 77.56 250 GLY A O 1
ATOM 1908 N N . ALA A 1 251 ? -31.723 -1.511 -5.735 1.00 83.25 251 ALA A N 1
ATOM 1909 C CA . ALA A 1 251 ? -30.331 -1.960 -5.831 1.00 83.25 251 ALA A CA 1
ATOM 1910 C C . ALA A 1 251 ? -29.441 -1.651 -4.599 1.00 83.25 251 ALA A C 1
ATOM 1912 O O . ALA A 1 251 ? -28.237 -1.444 -4.743 1.00 83.25 251 ALA A O 1
ATOM 1913 N N . ALA A 1 252 ? -29.997 -1.639 -3.382 1.00 77.62 252 ALA A N 1
ATOM 1914 C CA . ALA A 1 252 ? -29.287 -1.252 -2.153 1.00 77.62 252 ALA A CA 1
ATOM 1915 C C . ALA A 1 252 ? -27.990 -2.053 -1.903 1.00 77.62 252 ALA A C 1
ATOM 1917 O O . ALA A 1 252 ? -26.939 -1.464 -1.649 1.00 77.62 252 ALA A O 1
ATOM 1918 N N . ALA A 1 253 ? -28.034 -3.383 -2.053 1.00 80.06 253 ALA A N 1
ATOM 1919 C CA . ALA A 1 253 ? -26.853 -4.240 -1.903 1.00 80.06 253 ALA A CA 1
ATOM 1920 C C . ALA A 1 253 ? -25.768 -3.931 -2.954 1.00 80.06 253 ALA A C 1
ATOM 1922 O O . ALA A 1 253 ? -24.587 -3.831 -2.623 1.00 80.06 253 ALA A O 1
ATOM 1923 N N . ALA A 1 254 ? -26.174 -3.696 -4.206 1.00 85.62 254 ALA A N 1
ATOM 1924 C CA . ALA A 1 254 ? -25.255 -3.357 -5.289 1.00 85.62 254 ALA A CA 1
ATOM 1925 C C . ALA A 1 254 ? -24.619 -1.968 -5.109 1.00 85.62 254 ALA A C 1
ATOM 1927 O O . ALA A 1 254 ? -23.453 -1.777 -5.447 1.00 85.62 254 ALA A O 1
ATOM 1928 N N . LEU A 1 255 ? -25.345 -1.009 -4.526 1.00 79.50 255 LEU A N 1
ATOM 1929 C CA . LEU A 1 255 ? -24.814 0.311 -4.169 1.00 79.50 255 LEU A CA 1
ATOM 1930 C C . LEU A 1 255 ? -23.774 0.226 -3.045 1.00 79.50 255 LEU A C 1
ATOM 1932 O O . LEU A 1 255 ? -22.744 0.895 -3.142 1.00 79.50 255 LEU A O 1
ATOM 1936 N N . SER A 1 256 ? -24.000 -0.618 -2.030 1.00 75.75 256 SER A N 1
ATOM 1937 C CA . SER A 1 256 ? -23.004 -0.887 -0.979 1.00 75.75 256 SER A CA 1
ATOM 1938 C C . SER A 1 256 ? -21.737 -1.492 -1.588 1.00 75.75 256 SER A C 1
ATOM 1940 O O . SER A 1 256 ? -20.657 -0.906 -1.481 1.00 75.75 256 SER A O 1
ATOM 1942 N N . TYR A 1 257 ? -21.894 -2.559 -2.384 1.00 87.25 257 TYR A N 1
ATOM 1943 C CA . TYR A 1 257 ? -20.792 -3.203 -3.100 1.00 87.25 257 TYR A CA 1
ATOM 1944 C C . TYR A 1 257 ? -19.992 -2.215 -3.966 1.00 87.25 257 TYR A C 1
ATOM 1946 O O . TYR A 1 257 ? -18.759 -2.198 -3.915 1.00 87.25 257 TYR A O 1
ATOM 1954 N N . ILE A 1 258 ? -20.681 -1.379 -4.756 1.00 81.50 258 ILE A N 1
ATOM 1955 C CA . ILE A 1 258 ? -20.071 -0.333 -5.592 1.00 81.50 258 ILE A CA 1
ATOM 1956 C C . ILE A 1 258 ? -19.281 0.653 -4.732 1.00 81.50 258 ILE A C 1
ATOM 1958 O O . ILE A 1 258 ? -18.167 1.016 -5.103 1.00 81.50 258 ILE A O 1
ATOM 1962 N N . ASN A 1 259 ? -19.828 1.100 -3.602 1.00 73.81 259 ASN A N 1
ATOM 1963 C CA . ASN A 1 259 ? -19.174 2.072 -2.731 1.00 73.81 259 ASN A CA 1
ATOM 1964 C C . ASN A 1 259 ? -17.895 1.496 -2.095 1.00 73.81 259 ASN A C 1
ATOM 1966 O O . ASN A 1 259 ? -16.827 2.104 -2.184 1.00 73.81 259 ASN A O 1
ATOM 1970 N N . GLU A 1 260 ? -17.986 0.287 -1.539 1.00 75.00 260 GLU A N 1
ATOM 1971 C CA . GLU A 1 260 ? -16.879 -0.439 -0.906 1.00 75.00 260 GLU A CA 1
ATOM 1972 C C . GLU A 1 260 ? -15.758 -0.767 -1.912 1.00 75.00 260 GLU A C 1
ATOM 1974 O O . GLU A 1 260 ? -14.580 -0.469 -1.686 1.00 75.00 260 GLU A O 1
ATOM 1979 N N . ASN A 1 261 ? -16.114 -1.322 -3.076 1.00 82.44 261 ASN A N 1
ATOM 1980 C CA . ASN A 1 261 ? -15.141 -1.802 -4.060 1.00 82.44 261 ASN A CA 1
ATOM 1981 C C . ASN A 1 261 ? -14.654 -0.724 -5.045 1.00 82.44 261 ASN A C 1
ATOM 1983 O O . ASN A 1 261 ? -13.638 -0.940 -5.709 1.00 82.44 261 ASN A O 1
ATOM 1987 N N . ASN A 1 262 ? -15.267 0.467 -5.098 1.00 74.62 262 ASN A N 1
ATOM 1988 C CA . ASN A 1 262 ? -14.767 1.616 -5.876 1.00 74.62 262 ASN A CA 1
ATOM 1989 C C . ASN A 1 262 ? -13.316 1.950 -5.489 1.00 74.62 262 ASN A C 1
ATOM 1991 O O . ASN A 1 262 ? -12.452 2.080 -6.357 1.00 74.62 262 ASN A O 1
ATOM 1995 N N . ILE A 1 263 ? -13.006 1.982 -4.187 1.00 70.31 263 ILE A N 1
ATOM 1996 C CA . ILE A 1 263 ? -11.644 2.243 -3.695 1.00 70.31 263 ILE A CA 1
ATOM 1997 C C . ILE A 1 263 ? -10.672 1.124 -4.116 1.00 70.31 263 ILE A C 1
ATOM 1999 O O . ILE A 1 263 ? -9.527 1.411 -4.472 1.00 70.31 263 ILE A O 1
ATOM 2003 N N . LYS A 1 264 ? -11.117 -0.140 -4.120 1.00 76.19 264 LYS A N 1
ATOM 2004 C CA . LYS A 1 264 ? -10.327 -1.317 -4.531 1.00 76.19 264 LYS A CA 1
ATOM 2005 C C . LYS A 1 264 ? -9.998 -1.264 -6.030 1.00 76.19 264 LYS A C 1
ATOM 2007 O O . LYS A 1 264 ? -8.826 -1.256 -6.404 1.00 76.19 264 LYS A O 1
ATOM 2012 N N . LEU A 1 265 ? -11.015 -1.103 -6.879 1.00 82.00 265 LEU A N 1
ATOM 2013 C CA . LEU A 1 265 ? -10.874 -0.990 -8.336 1.00 82.00 265 LEU A CA 1
ATOM 2014 C C . LEU A 1 265 ? -10.060 0.254 -8.747 1.00 82.00 265 LEU A C 1
ATOM 2016 O O . LEU A 1 265 ? -9.244 0.187 -9.670 1.00 82.00 265 LEU A O 1
ATOM 2020 N N . LEU A 1 266 ? -10.197 1.372 -8.023 1.00 77.69 266 LEU A N 1
ATOM 2021 C CA . LEU A 1 266 ? -9.385 2.576 -8.218 1.00 77.69 266 LEU A CA 1
ATOM 2022 C C . LEU A 1 266 ? -7.911 2.367 -7.847 1.00 77.69 266 LEU A C 1
ATOM 2024 O O . LEU A 1 266 ? -7.041 2.877 -8.559 1.00 77.69 266 LEU A O 1
ATOM 2028 N N . LYS A 1 267 ? -7.613 1.641 -6.758 1.00 70.75 267 LYS A N 1
ATOM 2029 C CA . LYS A 1 267 ? -6.236 1.307 -6.348 1.00 70.75 267 LYS A CA 1
ATOM 2030 C C . LYS A 1 267 ? -5.543 0.448 -7.407 1.00 70.75 267 LYS A C 1
ATOM 2032 O O . LYS A 1 267 ? -4.455 0.814 -7.850 1.00 70.75 267 LYS A O 1
ATOM 2037 N N . GLU A 1 268 ? -6.188 -0.611 -7.893 1.00 80.38 268 GLU A N 1
ATOM 2038 C CA . GLU A 1 268 ? -5.613 -1.458 -8.949 1.00 80.38 268 GLU A CA 1
ATOM 2039 C C . GLU A 1 268 ? -5.467 -0.702 -10.280 1.00 80.38 268 GLU A C 1
ATOM 2041 O O . GLU A 1 268 ? -4.409 -0.755 -10.909 1.00 80.38 268 GLU A O 1
ATOM 2046 N N . SER A 1 269 ? -6.455 0.123 -10.652 1.00 77.50 269 SER A N 1
ATOM 2047 C CA . SER A 1 269 ? -6.352 1.023 -11.814 1.00 77.50 269 SER A CA 1
ATOM 2048 C C . SER A 1 269 ? -5.198 2.028 -11.674 1.00 77.50 269 SER A C 1
ATOM 2050 O O . SER A 1 269 ? -4.562 2.397 -12.661 1.00 77.50 269 SER A O 1
ATOM 2052 N N . HIS A 1 270 ? -4.873 2.468 -10.453 1.00 71.31 270 HIS A N 1
ATOM 2053 C CA . HIS A 1 270 ? -3.719 3.334 -10.207 1.00 71.31 270 HIS A CA 1
ATOM 2054 C C . HIS A 1 270 ? -2.383 2.595 -10.348 1.00 71.31 270 HIS A C 1
ATOM 2056 O O . HIS A 1 270 ? -1.434 3.188 -10.868 1.00 71.31 270 HIS A O 1
ATOM 2062 N N . LYS A 1 271 ? -2.294 1.317 -9.959 1.00 74.12 271 LYS A N 1
ATOM 2063 C CA . LYS A 1 271 ? -1.081 0.511 -10.181 1.00 74.12 271 LYS A CA 1
ATOM 2064 C C . LYS A 1 271 ? -0.755 0.380 -11.670 1.00 74.12 271 LYS A C 1
ATOM 2066 O O . LYS A 1 271 ? 0.408 0.530 -12.029 1.00 74.12 271 LYS A O 1
ATOM 2071 N N . VAL A 1 272 ? -1.759 0.215 -12.543 1.00 76.50 272 VAL A N 1
ATOM 2072 C CA . VAL A 1 272 ? -1.563 0.243 -14.011 1.00 76.50 272 VAL A CA 1
ATOM 2073 C C . VAL A 1 272 ? -0.894 1.551 -14.453 1.00 76.50 272 VAL A C 1
ATOM 2075 O O . VAL A 1 272 ? 0.091 1.518 -15.188 1.00 76.50 272 VAL A O 1
ATOM 2078 N N . VAL A 1 273 ? -1.378 2.703 -13.965 1.00 68.88 273 VAL A N 1
ATOM 2079 C CA . VAL A 1 273 ? -0.767 4.017 -14.251 1.00 68.88 273 VAL A CA 1
ATOM 2080 C C . VAL A 1 273 ? 0.678 4.081 -13.752 1.00 68.88 273 VAL A C 1
ATOM 2082 O O . VAL A 1 273 ? 1.551 4.495 -14.503 1.00 68.88 273 VAL A O 1
ATOM 2085 N N . MET A 1 274 ? 0.952 3.635 -12.521 1.00 60.03 274 MET A N 1
ATOM 2086 C CA . MET A 1 274 ? 2.304 3.655 -11.944 1.00 60.03 274 MET A CA 1
ATOM 2087 C C . MET A 1 274 ? 3.286 2.755 -12.707 1.00 60.03 274 MET A C 1
ATOM 2089 O O . MET A 1 274 ? 4.431 3.149 -12.909 1.00 60.03 274 MET A O 1
ATOM 2093 N N . LEU A 1 275 ? 2.853 1.576 -13.166 1.00 62.84 275 LEU A N 1
ATOM 2094 C CA . LEU A 1 275 ? 3.682 0.685 -13.985 1.00 62.84 275 LEU A CA 1
ATOM 2095 C C . LEU A 1 275 ? 3.966 1.299 -15.365 1.00 62.84 275 LEU A C 1
ATOM 2097 O O . LEU A 1 275 ? 5.114 1.297 -15.803 1.00 62.84 275 LEU A O 1
ATOM 2101 N N . LEU A 1 276 ? 2.966 1.906 -16.012 1.00 65.31 276 LEU A N 1
ATOM 2102 C CA . LEU A 1 276 ? 3.155 2.622 -17.279 1.00 65.31 276 LEU A CA 1
ATOM 2103 C C . LEU A 1 276 ? 4.030 3.888 -17.126 1.00 65.31 276 LEU A C 1
ATOM 2105 O O . LEU A 1 276 ? 4.841 4.168 -18.006 1.00 65.31 276 LEU A O 1
ATOM 2109 N N . GLU A 1 277 ? 3.930 4.619 -16.008 1.00 57.44 277 GLU A N 1
ATOM 2110 C CA . GLU A 1 277 ? 4.859 5.706 -15.639 1.00 57.44 277 GLU A CA 1
ATOM 2111 C C . GLU A 1 277 ? 6.289 5.179 -15.385 1.00 57.44 277 GLU A C 1
ATOM 2113 O O . GLU A 1 277 ? 7.264 5.899 -15.612 1.00 57.44 277 GLU A O 1
ATOM 2118 N N . SER A 1 278 ? 6.444 3.932 -14.919 1.00 48.62 278 SER A N 1
ATOM 2119 C CA . SER A 1 278 ? 7.733 3.417 -14.432 1.00 48.62 278 SER A CA 1
ATOM 2120 C C . SER A 1 278 ? 8.801 3.225 -15.516 1.00 48.62 278 SER A C 1
ATOM 2122 O O . SER A 1 278 ? 9.991 3.309 -15.199 1.00 48.62 278 SER A O 1
ATOM 2124 N N . ASN A 1 279 ? 8.380 3.053 -16.775 1.00 45.09 279 ASN A N 1
ATOM 2125 C CA . ASN A 1 279 ? 9.239 2.798 -17.938 1.00 45.09 279 ASN A CA 1
ATOM 2126 C C . ASN A 1 279 ? 9.813 4.080 -18.593 1.00 45.09 279 ASN A C 1
ATOM 2128 O O . ASN A 1 279 ? 10.491 3.996 -19.614 1.00 45.09 279 ASN A O 1
ATOM 2132 N N . ALA A 1 280 ? 9.580 5.270 -18.020 1.00 45.53 280 ALA A N 1
ATOM 2133 C CA . ALA A 1 280 ? 10.093 6.550 -18.525 1.00 45.53 280 ALA A CA 1
ATOM 2134 C C . ALA A 1 280 ? 11.045 7.221 -17.512 1.00 45.53 280 ALA A C 1
ATOM 2136 O O . ALA A 1 280 ? 10.617 8.029 -16.689 1.00 45.53 280 ALA A O 1
ATOM 2137 N N . PHE A 1 281 ? 12.341 6.891 -17.576 1.00 38.62 281 PHE A N 1
ATOM 2138 C CA . PHE A 1 281 ? 13.332 7.226 -16.537 1.00 38.62 281 PHE A CA 1
ATOM 2139 C C . PHE A 1 281 ? 13.415 8.735 -16.215 1.00 38.62 281 PHE A C 1
ATOM 2141 O O . PHE A 1 281 ? 13.145 9.122 -15.080 1.00 38.62 281 PHE A O 1
ATOM 2148 N N . ASP A 1 282 ? 13.644 9.600 -17.216 1.00 48.28 282 ASP A N 1
ATOM 2149 C CA . ASP A 1 282 ? 13.674 11.069 -17.033 1.00 48.28 282 ASP A CA 1
ATOM 2150 C C . ASP A 1 282 ? 12.344 11.648 -16.511 1.00 48.28 282 ASP A C 1
ATOM 2152 O O . ASP A 1 282 ? 12.308 12.698 -15.869 1.00 48.28 282 ASP A O 1
ATOM 2156 N N . SER A 1 283 ? 11.223 10.974 -16.796 1.00 50.75 283 SER A N 1
ATOM 2157 C CA . SER A 1 283 ? 9.892 11.464 -16.435 1.00 50.75 283 SER A CA 1
ATOM 2158 C C . SER A 1 283 ? 9.600 11.323 -14.944 1.00 50.75 283 SER A C 1
ATOM 2160 O O . SER A 1 283 ? 8.711 12.020 -14.454 1.00 50.75 283 SER A O 1
ATOM 2162 N N . LYS A 1 284 ? 10.304 10.441 -14.216 1.00 54.53 284 LYS A N 1
ATOM 2163 C CA . LYS A 1 284 ? 10.049 10.197 -12.788 1.00 54.53 284 LYS A CA 1
ATOM 2164 C C . LYS A 1 284 ? 10.352 11.427 -11.944 1.00 54.53 284 LYS A C 1
ATOM 2166 O O . LYS A 1 284 ? 9.472 11.875 -11.218 1.00 54.53 284 LYS A O 1
ATOM 2171 N N . THR A 1 285 ? 11.545 12.003 -12.079 1.00 54.62 285 THR A N 1
ATOM 2172 C CA . THR A 1 285 ? 12.004 13.133 -11.253 1.00 54.62 285 THR A CA 1
ATOM 2173 C C . THR A 1 285 ? 11.129 14.371 -11.455 1.00 54.62 285 THR A C 1
ATOM 2175 O O . THR A 1 285 ? 10.648 14.951 -10.483 1.00 54.62 285 THR A O 1
ATOM 2178 N N . ILE A 1 286 ? 10.817 14.713 -12.713 1.00 53.31 286 ILE A N 1
ATOM 2179 C CA . ILE A 1 286 ? 9.927 15.838 -13.053 1.00 53.31 286 ILE A CA 1
ATOM 2180 C C . ILE A 1 286 ? 8.502 15.582 -12.533 1.00 53.31 286 ILE A C 1
ATOM 2182 O O . ILE A 1 286 ? 7.913 16.454 -11.893 1.00 53.31 286 ILE A O 1
ATOM 2186 N N . ASN A 1 287 ? 7.954 14.373 -12.720 1.00 58.38 287 ASN A N 1
ATOM 2187 C CA . ASN A 1 287 ? 6.633 14.032 -12.181 1.00 58.38 287 ASN A CA 1
ATOM 2188 C C . ASN A 1 287 ? 6.610 14.012 -10.646 1.00 58.38 287 ASN A C 1
ATOM 2190 O O . ASN A 1 287 ? 5.566 14.300 -10.068 1.00 58.38 287 ASN A O 1
ATOM 2194 N N . LEU A 1 288 ? 7.712 13.677 -9.969 1.00 60.75 288 LEU A N 1
ATOM 2195 C CA . LEU A 1 288 ? 7.765 13.614 -8.508 1.00 60.75 288 LEU A CA 1
ATOM 2196 C C . LEU A 1 288 ? 7.890 15.004 -7.874 1.00 60.75 288 LEU A C 1
ATOM 2198 O O . LEU A 1 288 ? 7.157 15.303 -6.932 1.00 60.75 288 LEU A O 1
ATOM 2202 N N . ALA A 1 289 ? 8.716 15.882 -8.447 1.00 60.16 289 ALA A N 1
ATOM 2203 C CA . ALA A 1 289 ? 8.755 17.298 -8.086 1.00 60.16 289 ALA A CA 1
ATOM 2204 C C . ALA A 1 289 ? 7.407 17.993 -8.406 1.00 60.16 289 ALA A C 1
ATOM 2206 O O . ALA A 1 289 ? 6.892 18.781 -7.613 1.00 60.16 289 ALA A O 1
ATOM 2207 N N . GLY A 1 290 ? 6.740 17.608 -9.502 1.00 62.72 290 GLY A N 1
ATOM 2208 C CA . GLY A 1 290 ? 5.351 17.994 -9.781 1.00 62.72 290 GLY A CA 1
ATOM 2209 C C . GLY A 1 290 ? 4.338 17.454 -8.757 1.00 62.72 290 GLY A C 1
ATOM 2210 O O . GLY A 1 290 ? 3.413 18.172 -8.367 1.00 62.72 290 GLY A O 1
ATOM 2211 N N . LYS A 1 291 ? 4.523 16.217 -8.267 1.00 69.81 291 LYS A N 1
ATOM 2212 C CA . LYS A 1 291 ? 3.718 15.625 -7.183 1.00 69.81 291 LYS A CA 1
ATOM 2213 C C . LYS A 1 291 ? 3.919 16.390 -5.863 1.00 69.81 291 LYS A C 1
ATOM 2215 O O . LYS A 1 291 ? 2.919 16.621 -5.193 1.00 69.81 291 LYS A O 1
ATOM 2220 N N . GLN A 1 292 ? 5.118 16.898 -5.539 1.00 72.06 292 GLN A N 1
ATOM 2221 C CA . GLN A 1 292 ? 5.336 17.753 -4.352 1.00 72.06 292 GLN A CA 1
ATOM 2222 C C . GLN A 1 292 ? 4.386 18.956 -4.307 1.00 72.06 292 GLN A C 1
ATOM 2224 O O . GLN A 1 292 ? 3.669 19.160 -3.330 1.00 72.06 292 GLN A O 1
ATOM 2229 N N . ARG A 1 293 ? 4.334 19.723 -5.405 1.00 73.31 293 ARG A N 1
ATOM 2230 C CA . ARG A 1 293 ? 3.459 20.898 -5.555 1.00 73.31 293 ARG A CA 1
ATOM 2231 C C . ARG A 1 293 ? 1.979 20.551 -5.343 1.00 73.31 293 ARG A C 1
ATOM 2233 O O . ARG A 1 293 ? 1.218 21.363 -4.824 1.00 73.31 293 ARG A O 1
ATOM 2240 N N . MET A 1 294 ? 1.559 19.357 -5.763 1.00 72.69 294 MET A N 1
ATOM 2241 C CA . MET A 1 294 ? 0.195 18.867 -5.552 1.00 72.69 294 MET A CA 1
ATOM 2242 C C . MET A 1 294 ? -0.040 18.447 -4.096 1.00 72.69 294 MET A C 1
ATOM 2244 O O . MET A 1 294 ? -1.105 18.723 -3.551 1.00 72.69 294 MET A O 1
ATOM 2248 N N . LEU A 1 295 ? 0.947 17.811 -3.460 1.00 77.94 295 LEU A N 1
ATOM 2249 C CA . LEU A 1 295 ? 0.880 17.358 -2.071 1.00 77.94 295 LEU A CA 1
ATOM 2250 C C . LEU A 1 295 ? 0.813 18.535 -1.084 1.00 77.94 295 LEU A C 1
ATOM 2252 O O . LEU A 1 295 ? -0.024 18.492 -0.189 1.00 77.94 295 LEU A O 1
ATOM 2256 N N . SER A 1 296 ? 1.579 19.620 -1.265 1.00 79.25 296 SER A N 1
ATOM 2257 C CA . SER A 1 296 ? 1.448 20.809 -0.398 1.00 79.25 296 SER A CA 1
ATOM 2258 C C . SER A 1 296 ? 0.082 21.490 -0.533 1.00 79.25 296 SER A C 1
ATOM 2260 O O . SER A 1 296 ? -0.558 21.791 0.474 1.00 79.25 296 SER A O 1
ATOM 2262 N N . GLN A 1 297 ? -0.442 21.632 -1.756 1.00 79.38 297 GLN A N 1
ATOM 2263 C CA . GLN A 1 297 ? -1.805 22.142 -1.975 1.00 79.38 297 GLN A CA 1
ATOM 2264 C C . GLN A 1 297 ? -2.885 21.225 -1.376 1.00 79.38 297 GLN A C 1
ATOM 2266 O O . GLN A 1 297 ? -3.884 21.715 -0.848 1.00 79.38 297 GLN A O 1
ATOM 2271 N N . LYS A 1 298 ? -2.676 19.903 -1.418 1.00 79.88 298 LYS A N 1
ATOM 2272 C CA . LYS A 1 298 ? -3.552 18.901 -0.796 1.00 79.88 298 LYS A CA 1
ATOM 2273 C C . LYS A 1 298 ? -3.520 19.001 0.734 1.00 79.88 298 LYS A C 1
ATOM 2275 O O . LYS A 1 298 ? -4.587 19.053 1.336 1.00 79.88 298 LYS A O 1
ATOM 2280 N N . MET A 1 299 ? -2.342 19.152 1.347 1.00 83.38 299 MET A N 1
ATOM 2281 C CA . MET A 1 299 ? -2.204 19.341 2.799 1.00 83.38 299 MET A CA 1
ATOM 2282 C C . MET A 1 299 ? -2.929 20.586 3.309 1.00 83.38 299 MET A C 1
ATOM 2284 O O . MET A 1 299 ? -3.601 20.495 4.325 1.00 83.38 299 MET A O 1
ATOM 2288 N N . VAL A 1 300 ? -2.869 21.723 2.605 1.00 82.31 300 VAL A N 1
ATOM 2289 C CA . VAL A 1 300 ? -3.592 22.945 3.027 1.00 82.31 300 VAL A CA 1
ATOM 2290 C C . VAL A 1 300 ? -5.113 22.777 2.955 1.00 82.31 300 VAL A C 1
ATOM 2292 O O . VAL A 1 300 ? -5.835 23.315 3.792 1.00 82.31 300 VAL A O 1
ATOM 2295 N N . LYS A 1 301 ? -5.622 21.997 1.991 1.00 81.50 301 LYS A N 1
ATOM 2296 C CA . LYS A 1 301 ? -7.040 21.607 1.981 1.00 81.50 301 LYS A CA 1
ATOM 2297 C C . LYS A 1 301 ? -7.361 20.674 3.154 1.00 81.50 301 LYS A C 1
ATOM 2299 O O . LYS A 1 301 ? -8.429 20.796 3.742 1.00 81.50 301 LYS A O 1
ATOM 2304 N N . GLU A 1 302 ? -6.477 19.732 3.466 1.00 82.19 302 GLU A N 1
ATOM 2305 C CA . GLU A 1 302 ? -6.715 18.691 4.472 1.00 82.19 302 GLU A CA 1
ATOM 2306 C C . GLU A 1 302 ? -6.563 19.197 5.912 1.00 82.19 302 GLU A C 1
ATOM 2308 O O . GLU A 1 302 ? -7.343 18.785 6.762 1.00 82.19 302 GLU A O 1
ATOM 2313 N N . THR A 1 303 ? -5.678 20.159 6.194 1.00 81.69 303 THR A N 1
ATOM 2314 C CA . THR A 1 303 ? -5.621 20.850 7.497 1.00 81.69 303 THR A CA 1
ATOM 2315 C C . THR A 1 303 ? -6.879 21.675 7.747 1.00 81.69 303 THR A C 1
ATOM 2317 O O . THR A 1 303 ? -7.473 21.575 8.819 1.00 81.69 303 THR A O 1
ATOM 2320 N N . LEU A 1 304 ? -7.328 22.442 6.747 1.00 80.12 304 LEU A N 1
ATOM 2321 C CA . LEU A 1 304 ? -8.573 23.206 6.824 1.00 80.12 304 LEU A CA 1
ATOM 2322 C C . LEU A 1 304 ? -9.796 22.281 6.938 1.00 80.12 304 LEU A C 1
ATOM 2324 O O . LEU A 1 304 ? -10.698 22.548 7.726 1.00 80.12 304 LEU A O 1
ATOM 2328 N N . GLY A 1 305 ? -9.806 21.176 6.187 1.00 75.88 305 GLY A N 1
ATOM 2329 C CA . GLY A 1 305 ? -10.868 20.174 6.226 1.00 75.88 305 GLY A CA 1
ATOM 2330 C C . GLY A 1 305 ? -10.956 19.454 7.571 1.00 75.88 305 GLY A C 1
ATOM 2331 O O . GLY A 1 305 ? -12.056 19.309 8.101 1.00 75.88 305 GLY A O 1
ATOM 2332 N N . LEU A 1 306 ? -9.817 19.073 8.160 1.00 79.44 306 LEU A N 1
ATOM 2333 C CA . LEU A 1 306 ? -9.730 18.450 9.484 1.00 79.44 306 LEU A CA 1
ATOM 2334 C C . LEU A 1 306 ? -10.210 19.410 10.583 1.00 79.44 306 LEU A C 1
ATOM 2336 O O . LEU A 1 306 ? -11.021 19.024 11.420 1.00 79.44 306 LEU A O 1
ATOM 2340 N N . ALA A 1 307 ? -9.804 20.683 10.523 1.00 73.88 307 ALA A N 1
ATOM 2341 C CA . ALA A 1 307 ? -10.286 21.730 11.429 1.00 73.88 307 ALA A CA 1
ATOM 2342 C C . ALA A 1 307 ? -11.797 22.020 11.296 1.00 73.88 307 ALA A C 1
ATOM 2344 O O . ALA A 1 307 ? -12.408 22.549 12.220 1.00 73.88 307 ALA A O 1
ATOM 2345 N N . GLN A 1 308 ? -12.405 21.657 10.162 1.00 74.44 308 GLN A N 1
ATOM 2346 C CA . GLN A 1 308 ? -13.849 21.732 9.908 1.00 74.44 308 GLN A CA 1
ATOM 2347 C C . GLN A 1 308 ? -14.582 20.395 10.149 1.00 74.44 308 GLN A C 1
ATOM 2349 O O . GLN A 1 308 ? -15.787 20.322 9.925 1.00 74.44 308 GLN A O 1
ATOM 2354 N N . GLY A 1 309 ? -13.887 19.330 10.574 1.00 68.88 309 GLY A N 1
ATOM 2355 C CA . GLY A 1 309 ? -14.474 17.998 10.782 1.00 68.88 309 GLY A CA 1
ATOM 2356 C C . GLY A 1 309 ? -14.870 17.252 9.497 1.00 68.88 309 GLY A C 1
ATOM 2357 O O . GLY A 1 309 ? -15.719 16.367 9.540 1.00 68.88 309 GLY A O 1
ATOM 2358 N N . THR A 1 310 ? -14.288 17.613 8.347 1.00 61.03 310 THR A N 1
ATOM 2359 C CA . THR A 1 310 ? -14.656 17.102 7.005 1.00 61.03 310 THR A CA 1
ATOM 2360 C C . THR A 1 310 ? -13.601 16.208 6.336 1.00 61.03 310 THR A C 1
ATOM 2362 O O . THR A 1 310 ? -13.880 15.608 5.300 1.00 61.03 310 THR A O 1
ATOM 2365 N N . GLU A 1 311 ? -12.401 16.101 6.911 1.00 73.69 311 GLU A N 1
ATOM 2366 C CA . GLU A 1 311 ? -11.293 15.235 6.467 1.00 73.69 311 GLU A CA 1
ATOM 2367 C C . GLU A 1 311 ? -10.726 14.470 7.678 1.00 73.69 311 GLU A C 1
ATOM 2369 O O . GLU A 1 311 ? -10.909 14.898 8.818 1.00 73.69 311 GLU A O 1
ATOM 2374 N N . SER A 1 312 ? -10.035 13.346 7.450 1.00 75.06 312 SER A N 1
ATOM 2375 C CA . SER A 1 312 ? -9.437 12.539 8.528 1.00 75.06 312 SER A CA 1
ATOM 2376 C C . SER A 1 312 ? -8.015 12.995 8.881 1.00 75.06 312 SER A C 1
ATOM 2378 O O . SER A 1 312 ? -7.255 13.456 8.028 1.00 75.06 312 SER A O 1
ATOM 2380 N N . SER A 1 313 ? -7.610 12.774 10.135 1.00 74.94 313 SER A N 1
ATOM 2381 C CA . SER A 1 313 ? -6.208 12.910 10.553 1.00 74.94 313 SER A CA 1
ATOM 2382 C C . SER A 1 313 ? -5.295 11.967 9.749 1.00 74.94 313 SER A C 1
ATOM 2384 O O . SER A 1 313 ? -4.204 12.358 9.334 1.00 74.94 313 SER A O 1
ATOM 2386 N N . ASP A 1 314 ? -5.776 10.766 9.400 1.00 72.56 314 ASP A N 1
ATOM 2387 C CA . ASP A 1 314 ? -5.017 9.792 8.604 1.00 72.56 314 ASP A CA 1
ATOM 2388 C C . ASP A 1 314 ? -4.767 10.250 7.160 1.00 72.56 314 ASP A C 1
ATOM 2390 O O . ASP A 1 314 ? -3.701 9.970 6.603 1.00 72.56 314 ASP A O 1
ATOM 2394 N N . THR A 1 315 ? -5.718 10.962 6.533 1.00 71.44 315 THR A N 1
ATOM 2395 C CA . THR A 1 315 ? -5.540 11.447 5.153 1.00 71.44 315 THR A CA 1
ATOM 2396 C C . THR A 1 315 ? -4.513 12.570 5.109 1.00 71.44 315 THR A C 1
ATOM 2398 O O . THR A 1 315 ? -3.590 12.501 4.295 1.00 71.44 315 THR A O 1
ATOM 2401 N N . LEU A 1 316 ? -4.598 13.530 6.037 1.00 81.44 316 LEU A N 1
ATOM 2402 C CA . LEU A 1 316 ? -3.602 14.592 6.189 1.00 81.44 316 LEU A CA 1
ATOM 2403 C C . LEU A 1 316 ? -2.208 14.028 6.511 1.00 81.44 316 LEU A C 1
ATOM 2405 O O . LEU A 1 316 ? -1.226 14.395 5.858 1.00 81.44 316 LEU A O 1
ATOM 2409 N N . LYS A 1 317 ? -2.114 13.106 7.478 1.00 82.31 317 LYS A N 1
ATOM 2410 C CA . LYS A 1 317 ? -0.847 12.479 7.872 1.00 82.31 317 LYS A CA 1
ATOM 2411 C C . LYS A 1 317 ? -0.208 11.732 6.703 1.00 82.31 317 LYS A C 1
ATOM 2413 O O . LYS A 1 317 ? 0.959 11.962 6.405 1.00 82.31 317 LYS A O 1
ATOM 2418 N N . SER A 1 318 ? -0.981 10.917 5.981 1.00 72.06 318 SER A N 1
ATOM 2419 C CA . SER A 1 318 ? -0.486 10.194 4.805 1.00 72.06 318 SER A CA 1
ATOM 2420 C C . SER A 1 318 ? 0.033 11.135 3.709 1.00 72.06 318 SER A C 1
ATOM 2422 O O . SER A 1 318 ? 1.034 10.818 3.066 1.00 72.06 318 SER A O 1
ATOM 2424 N N . THR A 1 319 ? -0.583 12.307 3.513 1.00 78.38 319 THR A N 1
ATOM 2425 C CA . THR A 1 319 ? -0.078 13.328 2.577 1.00 78.38 319 THR A CA 1
ATOM 2426 C C . THR A 1 319 ? 1.244 13.942 3.045 1.00 78.38 319 THR A C 1
ATOM 2428 O O . THR A 1 319 ? 2.138 14.142 2.222 1.00 78.38 319 THR A O 1
ATOM 2431 N N . SER A 1 320 ? 1.381 14.204 4.349 1.00 84.06 320 SER A N 1
ATOM 2432 C CA . SER A 1 320 ? 2.596 14.758 4.963 1.00 84.06 320 SER A CA 1
ATOM 2433 C C . SER A 1 320 ? 3.773 13.782 4.910 1.00 84.06 320 SER A C 1
ATOM 2435 O O . SER A 1 320 ? 4.841 14.135 4.411 1.00 84.06 320 SER A O 1
ATOM 2437 N N . ASP A 1 321 ? 3.567 12.537 5.346 1.00 79.88 321 ASP A N 1
ATOM 2438 C CA . ASP A 1 321 ? 4.591 11.484 5.332 1.00 79.88 321 ASP A CA 1
ATOM 2439 C C . ASP A 1 321 ? 5.058 11.183 3.891 1.00 79.88 321 ASP A C 1
ATOM 2441 O O . ASP A 1 321 ? 6.245 10.957 3.635 1.00 79.88 321 ASP A O 1
ATOM 2445 N N . LEU A 1 322 ? 4.136 11.238 2.918 1.00 76.94 322 LEU A N 1
ATOM 2446 C CA . LEU A 1 322 ? 4.457 11.063 1.502 1.00 76.94 322 LEU A CA 1
ATOM 2447 C C . LEU A 1 322 ? 5.272 12.235 0.937 1.00 76.94 322 LEU A C 1
ATOM 2449 O O . LEU A 1 322 ? 6.216 11.980 0.187 1.00 76.94 322 LEU A O 1
ATOM 2453 N N . PHE A 1 323 ? 4.942 13.488 1.279 1.00 84.50 323 PHE A N 1
ATOM 2454 C CA . PHE A 1 323 ? 5.735 14.665 0.892 1.00 84.50 323 PHE A CA 1
ATOM 2455 C C . PHE A 1 323 ? 7.163 14.539 1.437 1.00 84.50 323 PHE A C 1
ATOM 2457 O O . PHE A 1 323 ? 8.119 14.600 0.670 1.00 84.50 323 PHE A O 1
ATOM 2464 N N . ASP A 1 324 ? 7.310 14.254 2.732 1.00 84.38 324 ASP A N 1
ATOM 2465 C CA . ASP A 1 324 ? 8.613 14.149 3.392 1.00 84.38 324 ASP A CA 1
ATOM 2466 C C . ASP A 1 324 ? 9.509 13.045 2.800 1.00 84.38 324 ASP A C 1
ATOM 2468 O O . ASP A 1 324 ? 10.655 13.324 2.431 1.00 84.38 324 ASP A O 1
ATOM 2472 N N . LYS A 1 325 ? 8.993 11.816 2.611 1.00 79.62 325 LYS A N 1
ATOM 2473 C CA . LYS A 1 325 ? 9.773 10.735 1.973 1.00 79.62 325 LYS A CA 1
ATOM 2474 C C . LYS A 1 325 ? 10.226 11.122 0.565 1.00 79.62 325 LYS A C 1
ATOM 2476 O O . LYS A 1 325 ? 11.367 10.866 0.185 1.00 79.62 325 LYS A O 1
ATOM 2481 N N . THR A 1 326 ? 9.341 11.727 -0.222 1.00 75.69 326 THR A N 1
ATOM 2482 C CA . THR A 1 326 ? 9.632 12.020 -1.631 1.00 75.69 326 THR A CA 1
ATOM 2483 C C . THR A 1 326 ? 10.510 13.260 -1.818 1.00 75.69 326 THR A C 1
ATOM 2485 O O . THR A 1 326 ? 11.310 13.269 -2.750 1.00 75.69 326 THR A O 1
ATOM 2488 N N . LEU A 1 327 ? 10.471 14.244 -0.911 1.00 83.25 327 LEU A N 1
ATOM 2489 C CA . LEU A 1 327 ? 11.461 15.326 -0.856 1.00 83.25 327 LEU A CA 1
ATOM 2490 C C . LEU A 1 327 ? 12.849 14.798 -0.464 1.00 83.25 327 LEU A C 1
ATOM 2492 O O . LEU A 1 327 ? 13.832 15.128 -1.125 1.00 83.25 327 LEU A O 1
ATOM 2496 N N . LYS A 1 328 ? 12.936 13.927 0.552 1.00 83.75 328 LYS A N 1
ATOM 2497 C CA . LYS A 1 328 ? 14.198 13.267 0.934 1.00 83.75 328 LYS A CA 1
ATOM 2498 C C . LYS A 1 328 ? 14.789 12.482 -0.238 1.00 83.75 328 LYS A C 1
ATOM 2500 O O . LYS A 1 328 ? 15.944 12.705 -0.585 1.00 83.75 328 LYS A O 1
ATOM 2505 N N . GLY A 1 329 ? 13.979 11.672 -0.923 1.00 76.06 329 GLY A N 1
ATOM 2506 C CA . GLY A 1 329 ? 14.409 10.926 -2.108 1.00 76.06 329 GLY A CA 1
ATOM 2507 C C . GLY A 1 329 ? 14.892 11.797 -3.280 1.00 76.06 329 GLY A C 1
ATOM 2508 O O . GLY A 1 329 ? 15.762 11.364 -4.030 1.00 76.06 329 GLY A O 1
ATOM 2509 N N . LEU A 1 330 ? 14.387 13.028 -3.435 1.00 75.75 330 LEU A N 1
ATOM 2510 C CA . LEU A 1 330 ? 14.886 13.985 -4.439 1.00 75.75 330 LEU A CA 1
ATOM 2511 C C . LEU A 1 330 ? 16.254 14.591 -4.067 1.00 75.75 330 LEU A C 1
ATOM 2513 O O . LEU A 1 330 ? 16.996 14.997 -4.960 1.00 75.75 330 LEU A O 1
ATOM 2517 N N . ILE A 1 331 ? 16.590 14.636 -2.774 1.00 78.69 331 ILE A N 1
ATOM 2518 C CA . ILE A 1 331 ? 17.854 15.166 -2.238 1.00 78.69 331 ILE A CA 1
ATOM 2519 C C . ILE A 1 331 ? 18.929 14.068 -2.202 1.00 78.69 331 ILE A C 1
ATOM 2521 O O . ILE A 1 331 ? 19.986 14.208 -2.817 1.00 78.69 331 ILE A O 1
ATOM 2525 N N . SER A 1 332 ? 18.660 12.957 -1.508 1.00 76.50 332 SER A N 1
ATOM 2526 C CA . SER A 1 332 ? 19.634 11.885 -1.244 1.00 76.50 332 SER A CA 1
ATOM 2527 C C . SER A 1 332 ? 19.589 10.715 -2.230 1.00 76.50 332 SER A C 1
ATOM 2529 O O . SER A 1 332 ? 20.411 9.808 -2.125 1.00 76.50 332 SER A O 1
ATOM 2531 N N . GLY A 1 333 ? 18.628 10.692 -3.156 1.00 68.44 333 GLY A N 1
ATOM 2532 C CA . GLY A 1 333 ? 18.233 9.465 -3.850 1.00 68.44 333 GLY A CA 1
ATOM 2533 C C . GLY A 1 333 ? 17.357 8.557 -2.971 1.00 68.44 333 GLY A C 1
ATOM 2534 O O . GLY A 1 333 ? 17.335 8.677 -1.744 1.00 68.44 333 GLY A O 1
ATOM 2535 N N . ASP A 1 334 ? 16.616 7.659 -3.621 1.00 67.56 334 ASP A N 1
ATOM 2536 C CA . ASP A 1 334 ? 15.765 6.627 -3.010 1.00 67.56 334 ASP A CA 1
ATOM 2537 C C . ASP A 1 334 ? 15.555 5.500 -4.039 1.00 67.56 334 ASP A C 1
ATOM 2539 O O . ASP A 1 334 ? 14.943 5.698 -5.096 1.00 67.56 334 ASP A O 1
ATOM 2543 N N . SER A 1 335 ? 16.069 4.308 -3.731 1.00 56.41 335 SER A N 1
ATOM 2544 C CA . SER A 1 335 ? 16.029 3.138 -4.616 1.00 56.41 335 SER A CA 1
ATOM 2545 C C . SER A 1 335 ? 14.622 2.564 -4.830 1.00 56.41 335 SER A C 1
ATOM 2547 O O . SER A 1 335 ? 14.366 1.987 -5.886 1.00 56.41 335 SER A O 1
ATOM 2549 N N . GLU A 1 336 ? 13.697 2.729 -3.878 1.00 54.47 336 GLU A N 1
ATOM 2550 C CA . GLU A 1 336 ? 12.301 2.280 -4.013 1.00 54.47 336 GLU A CA 1
ATOM 2551 C C . GLU A 1 336 ? 11.502 3.217 -4.927 1.00 54.47 336 GLU A C 1
ATOM 2553 O O . GLU A 1 336 ? 10.670 2.770 -5.719 1.00 54.47 336 GLU A O 1
ATOM 2558 N N . LEU A 1 337 ? 11.778 4.523 -4.851 1.00 54.44 337 LEU A N 1
ATOM 2559 C CA . LEU A 1 337 ? 11.223 5.527 -5.764 1.00 54.44 337 LEU A CA 1
ATOM 2560 C C . LEU A 1 337 ? 11.910 5.509 -7.145 1.00 54.44 337 LEU A C 1
ATOM 2562 O O . LEU A 1 337 ? 11.370 6.048 -8.116 1.00 54.44 337 LEU A O 1
ATOM 2566 N N . GLY A 1 338 ? 13.074 4.862 -7.254 1.00 51.75 338 GLY A N 1
ATOM 2567 C CA . GLY A 1 338 ? 13.886 4.804 -8.469 1.00 51.75 338 GLY A CA 1
ATOM 2568 C C . GLY A 1 338 ? 14.592 6.126 -8.778 1.00 51.75 338 GLY A C 1
ATOM 2569 O O . GLY A 1 338 ? 14.682 6.505 -9.945 1.00 51.75 338 GLY A O 1
ATOM 2570 N N . LEU A 1 339 ? 15.037 6.833 -7.736 1.00 59.34 339 LEU A N 1
ATOM 2571 C CA . LEU A 1 339 ? 15.737 8.115 -7.798 1.00 59.34 339 LEU A CA 1
ATOM 2572 C C . LEU A 1 339 ? 17.229 7.909 -7.518 1.00 59.34 339 LEU A C 1
ATOM 2574 O O . LEU A 1 339 ? 17.601 7.401 -6.459 1.00 59.34 339 LEU A O 1
ATOM 2578 N N . SER A 1 340 ? 18.086 8.348 -8.439 1.00 59.56 340 SER A N 1
ATOM 2579 C CA . SER A 1 340 ? 19.521 8.499 -8.179 1.00 59.56 340 SER A CA 1
ATOM 2580 C C . SER A 1 340 ? 19.793 9.699 -7.264 1.00 59.56 340 SER A C 1
ATOM 2582 O O . SER A 1 340 ? 18.991 10.631 -7.204 1.00 59.56 340 SER A O 1
ATOM 2584 N N . THR A 1 341 ? 20.960 9.712 -6.619 1.00 61.06 341 THR A N 1
ATOM 2585 C CA . THR A 1 341 ? 21.495 10.876 -5.896 1.00 61.06 341 THR A CA 1
ATOM 2586 C C . THR A 1 341 ? 21.507 12.146 -6.755 1.00 61.06 341 THR A C 1
ATOM 2588 O O . THR A 1 341 ? 21.664 12.092 -7.981 1.00 61.06 341 THR A O 1
ATOM 2591 N N . MET A 1 342 ? 21.361 13.309 -6.111 1.00 64.69 342 MET A N 1
ATOM 2592 C CA . MET A 1 342 ? 21.534 14.596 -6.781 1.00 64.69 342 MET A CA 1
ATOM 2593 C C . MET A 1 342 ? 23.020 14.876 -7.032 1.00 64.69 342 MET A C 1
ATOM 2595 O O . MET A 1 342 ? 23.828 14.811 -6.113 1.00 64.69 342 MET A O 1
ATOM 2599 N N . ALA A 1 343 ? 23.365 15.195 -8.280 1.00 59.16 343 ALA A N 1
ATOM 2600 C CA . ALA A 1 343 ? 24.732 15.491 -8.729 1.00 59.16 343 ALA A CA 1
ATOM 2601 C C . ALA A 1 343 ? 24.863 16.923 -9.293 1.00 59.16 343 ALA A C 1
ATOM 2603 O O . ALA A 1 343 ? 25.673 17.177 -10.180 1.00 59.16 343 ALA A O 1
ATOM 2604 N N . ASP A 1 344 ? 23.990 17.829 -8.851 1.00 73.81 344 ASP A N 1
ATOM 2605 C CA . ASP A 1 344 ? 23.914 19.221 -9.299 1.00 73.81 344 ASP A CA 1
ATOM 2606 C C . ASP A 1 344 ? 23.711 20.112 -8.076 1.00 73.81 344 ASP A C 1
ATOM 2608 O O . ASP A 1 344 ? 22.641 20.106 -7.461 1.00 73.81 344 ASP A O 1
ATOM 2612 N N . ASP A 1 345 ? 24.764 20.841 -7.710 1.00 77.25 345 ASP A N 1
ATOM 2613 C CA . ASP A 1 345 ? 24.827 21.619 -6.471 1.00 77.25 345 ASP A CA 1
ATOM 2614 C C . ASP A 1 345 ? 23.786 22.745 -6.432 1.00 77.25 345 ASP A C 1
ATOM 2616 O O . ASP A 1 345 ? 23.291 23.096 -5.361 1.00 77.25 345 ASP A O 1
ATOM 2620 N N . ALA A 1 346 ? 23.400 23.290 -7.591 1.00 78.00 346 ALA A N 1
ATOM 2621 C CA . ALA A 1 346 ? 22.394 24.342 -7.669 1.00 78.00 346 ALA A CA 1
ATOM 2622 C C . ALA A 1 346 ? 20.988 23.782 -7.404 1.00 78.00 346 ALA A C 1
ATOM 2624 O O . ALA A 1 346 ? 20.216 24.381 -6.651 1.00 78.00 346 ALA A O 1
ATOM 2625 N N . ILE A 1 347 ? 20.655 22.616 -7.972 1.00 77.25 347 ILE A N 1
ATOM 2626 C CA . ILE A 1 347 ? 19.387 21.932 -7.670 1.00 77.25 347 ILE A CA 1
ATOM 2627 C C . ILE A 1 347 ? 19.376 21.452 -6.210 1.00 77.25 347 ILE A C 1
ATOM 2629 O O . ILE A 1 347 ? 18.370 21.621 -5.521 1.00 77.25 347 ILE A O 1
ATOM 2633 N N . LEU A 1 348 ? 20.496 20.926 -5.705 1.00 81.50 348 LEU A N 1
ATOM 2634 C CA . LEU A 1 348 ? 20.639 20.483 -4.315 1.00 81.50 348 LEU A CA 1
ATOM 2635 C C . LEU A 1 348 ? 20.453 21.639 -3.314 1.00 81.50 348 LEU A C 1
ATOM 2637 O O . LEU A 1 348 ? 19.703 21.501 -2.346 1.00 81.50 348 LEU A O 1
ATOM 2641 N N . ALA A 1 349 ? 21.058 22.803 -3.567 1.00 82.31 349 ALA A N 1
ATOM 2642 C CA . ALA A 1 349 ? 20.855 24.009 -2.763 1.00 82.31 349 ALA A CA 1
ATOM 2643 C C . ALA A 1 349 ? 19.387 24.476 -2.782 1.00 82.31 349 ALA A C 1
ATOM 2645 O O . ALA A 1 349 ? 18.815 24.769 -1.729 1.00 82.31 349 ALA A O 1
ATOM 2646 N N . GLN A 1 350 ? 18.739 24.470 -3.953 1.00 84.69 350 GLN A N 1
ATOM 2647 C CA . GLN A 1 350 ? 17.325 24.837 -4.082 1.00 84.69 350 GLN A CA 1
ATOM 2648 C C . GLN A 1 350 ? 16.401 23.864 -3.324 1.00 84.69 350 GLN A C 1
ATOM 2650 O O . GLN A 1 350 ? 15.462 24.295 -2.652 1.00 84.69 350 GLN A O 1
ATOM 2655 N N . LEU A 1 351 ? 16.685 22.559 -3.362 1.00 83.62 351 LEU A N 1
ATOM 2656 C CA . LEU A 1 351 ? 15.961 21.554 -2.573 1.00 83.62 351 LEU A CA 1
ATOM 2657 C C . LEU A 1 351 ? 16.230 21.675 -1.066 1.00 83.62 351 LEU A C 1
ATOM 2659 O O . LEU A 1 351 ? 15.345 21.386 -0.267 1.00 83.62 351 LEU A O 1
ATOM 2663 N N . THR A 1 352 ? 17.409 22.153 -0.667 1.00 84.69 352 THR A N 1
ATOM 2664 C CA . THR A 1 352 ? 17.762 22.401 0.743 1.00 84.69 352 THR A CA 1
ATOM 2665 C C . THR A 1 352 ? 17.017 23.625 1.300 1.00 84.69 352 THR A C 1
ATOM 2667 O O . THR A 1 352 ? 16.521 23.592 2.429 1.00 84.69 352 THR A O 1
ATOM 2670 N N . SER A 1 353 ? 16.834 24.676 0.490 1.00 85.12 353 SER A N 1
ATOM 2671 C CA . SER A 1 353 ? 15.925 25.800 0.792 1.00 85.12 353 SER A CA 1
ATOM 2672 C C . SER A 1 353 ? 14.486 25.305 1.004 1.00 85.12 353 SER A C 1
ATOM 2674 O O . SER A 1 353 ? 13.869 25.554 2.043 1.00 85.12 353 SER A O 1
ATOM 2676 N N . VAL A 1 354 ? 13.990 24.480 0.076 1.00 86.69 354 VAL A N 1
ATOM 2677 C CA . VAL A 1 354 ? 12.681 23.815 0.174 1.00 86.69 354 VAL A CA 1
ATOM 2678 C C . VAL A 1 354 ? 12.558 22.939 1.428 1.00 86.69 354 VAL A C 1
ATOM 2680 O O . VAL A 1 354 ? 11.530 22.993 2.099 1.00 86.69 354 VAL A O 1
ATOM 2683 N N . GLN A 1 355 ? 13.587 22.164 1.784 1.00 88.25 355 GLN A N 1
ATOM 2684 C CA . GLN A 1 355 ? 13.608 21.326 2.990 1.00 88.25 355 GLN A CA 1
ATOM 2685 C C . GLN A 1 355 ? 13.568 22.161 4.277 1.00 88.25 355 GLN A C 1
ATOM 2687 O O . GLN A 1 355 ? 12.925 21.765 5.251 1.00 88.25 355 GLN A O 1
ATOM 2692 N N . THR A 1 356 ? 14.203 23.334 4.268 1.00 88.25 356 THR A N 1
ATOM 2693 C CA . THR A 1 356 ? 14.194 24.278 5.394 1.00 88.25 356 THR A CA 1
ATOM 2694 C C . THR A 1 356 ? 12.787 24.836 5.626 1.00 88.25 356 THR A C 1
ATOM 2696 O O . THR A 1 356 ? 12.281 24.760 6.744 1.00 88.25 356 THR A O 1
ATOM 2699 N N . LEU A 1 357 ? 12.110 25.295 4.565 1.00 87.19 357 LEU A N 1
ATOM 2700 C CA . LEU A 1 357 ? 10.706 25.732 4.627 1.00 87.19 357 LEU A CA 1
ATOM 2701 C C . LEU A 1 357 ? 9.761 24.580 5.012 1.00 87.19 357 LEU A C 1
ATOM 2703 O O . LEU A 1 357 ? 8.851 24.758 5.824 1.00 87.19 357 LEU A O 1
ATOM 2707 N N . TRP A 1 358 ? 9.989 23.384 4.458 1.00 89.94 358 TRP A N 1
ATOM 2708 C CA . TRP A 1 358 ? 9.196 22.191 4.757 1.00 89.94 358 TRP A CA 1
ATOM 2709 C C . TRP A 1 358 ? 9.252 21.811 6.236 1.00 89.94 358 TRP A C 1
ATOM 2711 O O . TRP A 1 358 ? 8.217 21.454 6.790 1.00 89.94 358 TRP A O 1
ATOM 2721 N N . LYS A 1 359 ? 10.408 21.936 6.903 1.00 88.81 359 LYS A N 1
ATOM 2722 C CA . LYS A 1 359 ? 10.535 21.603 8.328 1.00 88.81 359 LYS A CA 1
ATOM 2723 C C . LYS A 1 359 ? 9.521 22.378 9.180 1.00 88.81 359 LYS A C 1
ATOM 2725 O O . LYS A 1 359 ? 8.651 21.754 9.789 1.00 88.81 359 LYS A O 1
ATOM 2730 N N . SER A 1 360 ? 9.561 23.711 9.148 1.00 86.38 360 SER A N 1
ATOM 2731 C CA . SER A 1 360 ? 8.639 24.565 9.916 1.00 86.38 360 SER A CA 1
ATOM 2732 C C . SER A 1 360 ? 7.177 24.405 9.483 1.00 86.38 360 SER A C 1
ATOM 2734 O O . SER A 1 360 ? 6.267 24.473 10.312 1.00 86.38 360 SER A O 1
ATOM 2736 N N . PHE A 1 361 ? 6.925 24.126 8.201 1.00 87.62 361 PHE A N 1
ATOM 2737 C CA . PHE A 1 361 ? 5.585 23.801 7.708 1.00 87.62 361 PHE A CA 1
ATOM 2738 C C . PHE A 1 361 ? 5.064 22.477 8.301 1.00 87.62 361 PHE A C 1
ATOM 2740 O O . PHE A 1 361 ? 3.937 22.422 8.795 1.00 87.62 361 PHE A O 1
ATOM 2747 N N . SER A 1 362 ? 5.891 21.428 8.320 1.00 87.50 362 SER A N 1
ATOM 2748 C CA . SER A 1 362 ? 5.549 20.103 8.850 1.00 87.50 362 SER A CA 1
ATOM 2749 C C . SER A 1 362 ? 5.331 20.109 10.366 1.00 87.50 362 SER A C 1
ATOM 2751 O O . SER A 1 362 ? 4.449 19.408 10.859 1.00 87.50 362 SER A O 1
ATOM 2753 N N . GLU A 1 363 ? 6.066 20.937 11.113 1.00 88.69 363 GLU A N 1
ATOM 2754 C CA . GLU A 1 363 ? 5.870 21.132 12.555 1.00 88.69 363 GLU A CA 1
ATOM 2755 C C . GLU A 1 363 ? 4.467 21.697 12.835 1.00 88.69 363 GLU A C 1
ATOM 2757 O O . GLU A 1 363 ? 3.729 21.149 13.654 1.00 88.69 363 GLU A O 1
ATOM 2762 N N . ASN A 1 364 ? 4.032 22.697 12.060 1.00 86.94 364 ASN A N 1
ATOM 2763 C CA . ASN A 1 364 ? 2.679 23.247 12.153 1.00 86.94 364 ASN A CA 1
ATOM 2764 C C . ASN A 1 364 ? 1.600 22.244 11.694 1.00 86.94 364 ASN A C 1
ATOM 2766 O O . ASN A 1 364 ? 0.560 22.132 12.343 1.00 86.94 364 ASN A O 1
ATOM 2770 N N . VAL A 1 365 ? 1.836 21.461 10.631 1.00 85.88 365 VAL A N 1
ATOM 2771 C CA . VAL A 1 365 ? 0.915 20.377 10.221 1.00 85.88 365 VAL A CA 1
ATOM 2772 C C . VAL A 1 365 ? 0.755 19.342 11.343 1.00 85.88 365 VAL A C 1
ATOM 2774 O O . VAL A 1 365 ? -0.361 18.903 11.615 1.00 85.88 365 VAL A O 1
ATOM 2777 N N . ASN A 1 366 ? 1.833 19.012 12.060 1.00 86.81 366 ASN A N 1
ATOM 2778 C CA . ASN A 1 366 ? 1.788 18.138 13.234 1.00 86.81 366 ASN A CA 1
ATOM 2779 C C . ASN A 1 366 ? 1.022 18.750 14.423 1.00 86.81 366 ASN A C 1
ATOM 2781 O O . ASN A 1 366 ? 0.379 18.008 15.165 1.00 86.81 366 ASN A O 1
ATOM 2785 N N . THR A 1 367 ? 1.041 20.074 14.604 1.00 85.75 367 THR A N 1
ATOM 2786 C CA . THR A 1 367 ? 0.204 20.774 15.599 1.00 85.75 367 THR A CA 1
ATOM 2787 C C . THR A 1 367 ? -1.288 20.629 15.277 1.00 85.75 367 THR A C 1
ATOM 2789 O O . THR A 1 367 ? -2.070 20.304 16.172 1.00 85.75 367 THR A O 1
ATOM 2792 N N . VAL A 1 368 ? -1.674 20.772 14.000 1.00 83.56 368 VAL A N 1
ATOM 2793 C CA . VAL A 1 368 ? -3.063 20.566 13.535 1.00 83.56 368 VAL A CA 1
ATOM 2794 C C . VAL A 1 368 ? -3.489 19.095 13.658 1.00 83.56 368 VAL A C 1
ATOM 2796 O O . VAL A 1 368 ? -4.567 18.817 14.176 1.00 83.56 368 VAL A O 1
ATOM 2799 N N . LEU A 1 369 ? -2.633 18.140 13.266 1.00 83.88 369 LEU A N 1
ATOM 2800 C CA . LEU A 1 369 ? -2.888 16.692 13.395 1.00 83.88 369 LEU A CA 1
ATOM 2801 C C . LEU A 1 369 ? -3.153 16.238 14.841 1.00 83.88 369 LEU A C 1
ATOM 2803 O O . LEU A 1 369 ? -3.851 15.247 15.055 1.00 83.88 369 LEU A O 1
ATOM 2807 N N . LYS A 1 370 ? -2.587 16.948 15.825 1.00 84.50 370 LYS A N 1
ATOM 2808 C CA . LYS A 1 370 ? -2.753 16.685 17.264 1.00 84.50 370 LYS A CA 1
ATOM 2809 C C . LYS A 1 370 ? -3.950 17.405 17.894 1.00 84.50 370 LYS A C 1
ATOM 2811 O O . LYS A 1 370 ? -4.181 17.202 19.082 1.00 84.50 370 LYS A O 1
ATOM 2816 N N . LEU A 1 371 ? -4.665 18.256 17.147 1.00 75.25 371 LEU A N 1
ATOM 2817 C CA . LEU A 1 371 ? -5.719 19.146 17.665 1.00 75.25 371 LEU A CA 1
ATOM 2818 C C . LEU A 1 371 ? -5.251 19.968 18.886 1.00 75.25 371 LEU A C 1
ATOM 2820 O O . LEU A 1 371 ? -5.991 20.183 19.844 1.00 75.25 371 LEU A O 1
ATOM 2824 N N . ALA A 1 372 ? -3.988 20.406 18.869 1.00 75.81 372 ALA A N 1
ATOM 2825 C CA . ALA A 1 372 ? -3.376 21.129 19.981 1.00 75.81 372 ALA A CA 1
ATOM 2826 C C . ALA A 1 372 ? -4.006 22.531 20.171 1.00 75.81 372 ALA A C 1
ATOM 2828 O O . ALA A 1 372 ? -4.553 23.080 19.209 1.00 75.81 372 ALA A O 1
ATOM 2829 N N . PRO A 1 373 ? -3.880 23.173 21.354 1.00 69.12 373 PRO A N 1
ATOM 2830 C CA . PRO A 1 373 ? -4.478 24.491 21.621 1.00 69.12 373 PRO A CA 1
ATOM 2831 C C . PRO A 1 373 ? -4.103 25.581 20.602 1.00 69.12 373 PRO A C 1
ATOM 2833 O O . PRO A 1 373 ? -4.888 26.482 20.323 1.00 69.12 373 PRO A O 1
ATOM 2836 N N . GLU A 1 374 ? -2.921 25.469 19.994 1.00 77.69 374 GLU A N 1
ATOM 2837 C CA . GLU A 1 374 ? -2.384 26.414 19.008 1.00 77.69 374 GLU A CA 1
ATOM 2838 C C . GLU A 1 374 ? -2.807 26.118 17.553 1.00 77.69 374 GLU A C 1
ATOM 2840 O O . GLU A 1 374 ? -2.304 26.749 16.624 1.00 77.69 374 GLU A O 1
ATOM 2845 N N . THR A 1 375 ? -3.749 25.192 17.324 1.00 79.44 375 THR A N 1
ATOM 2846 C CA . THR A 1 375 ? -4.216 24.785 15.978 1.00 79.44 375 THR A CA 1
ATOM 2847 C C . THR A 1 375 ? -4.602 25.976 15.090 1.00 79.44 375 THR A C 1
ATOM 2849 O O . THR A 1 375 ? -4.279 25.979 13.905 1.00 79.44 375 THR A O 1
ATOM 2852 N N . ASN A 1 376 ? -5.209 27.030 15.647 1.00 79.12 376 ASN A N 1
ATOM 2853 C CA . ASN A 1 376 ? -5.562 28.243 14.896 1.00 79.12 376 ASN A CA 1
ATOM 2854 C C . ASN A 1 376 ? -4.331 29.029 14.404 1.00 79.12 376 ASN A C 1
ATOM 2856 O O . ASN A 1 376 ? -4.318 29.504 13.267 1.00 79.12 376 ASN A O 1
ATOM 2860 N N . ASN A 1 377 ? -3.275 29.116 15.220 1.00 83.06 377 ASN A N 1
ATOM 2861 C CA . ASN A 1 377 ? -2.013 29.755 14.837 1.00 83.06 377 ASN A CA 1
ATOM 2862 C C . ASN A 1 377 ? -1.299 28.919 13.766 1.00 83.06 377 ASN A C 1
ATOM 2864 O O . ASN A 1 377 ? -0.822 29.462 12.769 1.00 83.06 377 ASN A O 1
ATOM 2868 N N . ALA A 1 378 ? -1.304 27.592 13.928 1.00 83.50 378 ALA A N 1
ATOM 2869 C CA . ALA A 1 378 ? -0.736 26.667 12.956 1.00 83.50 378 ALA A CA 1
ATOM 2870 C C . ALA A 1 378 ? -1.457 26.735 11.598 1.00 83.50 378 ALA A C 1
ATOM 2872 O O . ALA A 1 378 ? -0.801 26.803 10.561 1.00 83.50 378 ALA A O 1
ATOM 2873 N N . LEU A 1 379 ? -2.794 26.805 11.581 1.00 82.12 379 LEU A N 1
ATOM 2874 C CA . LEU A 1 379 ? -3.588 27.009 10.361 1.00 82.12 379 LEU A CA 1
ATOM 2875 C C . LEU A 1 379 ? -3.253 28.337 9.665 1.00 82.12 379 LEU A C 1
ATOM 2877 O O . LEU A 1 379 ? -3.081 28.358 8.444 1.00 82.12 379 LEU A O 1
ATOM 2881 N N . ALA A 1 380 ? -3.118 29.430 10.423 1.00 81.88 380 ALA A N 1
ATOM 2882 C CA . ALA A 1 380 ? -2.724 30.729 9.879 1.00 81.88 380 ALA A CA 1
ATOM 2883 C C . ALA A 1 380 ? -1.311 30.687 9.265 1.00 81.88 380 ALA A C 1
ATOM 2885 O O . ALA A 1 380 ? -1.118 31.138 8.132 1.00 81.88 380 ALA A O 1
ATOM 2886 N N . TYR A 1 381 ? -0.347 30.074 9.964 1.00 85.94 381 TYR A N 1
ATOM 2887 C CA . TYR A 1 381 ? 1.018 29.879 9.470 1.00 85.94 381 TYR A CA 1
ATOM 2888 C C . TYR A 1 381 ? 1.047 29.027 8.191 1.00 85.94 381 TYR A C 1
ATOM 2890 O O . TYR A 1 381 ? 1.658 29.425 7.199 1.00 85.94 381 TYR A O 1
ATOM 2898 N N . ILE A 1 382 ? 0.350 27.888 8.181 1.00 84.06 382 ILE A N 1
ATOM 2899 C CA . ILE A 1 382 ? 0.252 26.973 7.034 1.00 84.06 382 ILE A CA 1
ATOM 2900 C C . ILE A 1 382 ? -0.329 27.688 5.809 1.00 84.06 382 ILE A C 1
ATOM 2902 O O . ILE A 1 382 ? 0.223 27.580 4.714 1.00 84.06 382 ILE A O 1
ATOM 2906 N N . ASN A 1 383 ? -1.410 28.454 5.981 1.00 80.25 383 ASN A N 1
ATOM 2907 C CA . ASN A 1 383 ? -2.050 29.164 4.876 1.00 80.25 383 ASN A CA 1
ATOM 2908 C C . ASN A 1 383 ? -1.152 30.278 4.301 1.00 80.25 383 ASN A C 1
ATOM 2910 O O . ASN A 1 383 ? -1.042 30.406 3.081 1.00 80.25 383 ASN A O 1
ATOM 2914 N N . GLY A 1 384 ? -0.463 31.040 5.160 1.00 79.12 384 GLY A N 1
ATOM 2915 C CA . GLY A 1 384 ? 0.463 32.096 4.735 1.00 79.12 384 GLY A CA 1
ATOM 2916 C C . GLY A 1 384 ? 1.707 31.564 4.011 1.00 79.12 384 GLY A C 1
ATOM 2917 O O . GLY A 1 384 ? 2.012 31.987 2.897 1.00 79.12 384 GLY A O 1
ATOM 2918 N N . ASN A 1 385 ? 2.401 30.592 4.610 1.00 83.44 385 ASN A N 1
ATOM 2919 C CA . ASN A 1 385 ? 3.708 30.120 4.131 1.00 83.44 385 ASN A CA 1
ATOM 2920 C C . ASN A 1 385 ? 3.612 29.107 2.971 1.00 83.44 385 ASN A C 1
ATOM 2922 O O . ASN A 1 385 ? 4.596 28.875 2.267 1.00 83.44 385 ASN A O 1
ATOM 2926 N N . ASN A 1 386 ? 2.430 28.537 2.700 1.00 79.31 386 ASN A N 1
ATOM 2927 C CA . ASN A 1 386 ? 2.206 27.647 1.552 1.00 79.31 386 ASN A CA 1
ATOM 2928 C C . ASN A 1 386 ? 2.597 28.289 0.209 1.00 79.31 386 ASN A C 1
ATOM 2930 O O . ASN A 1 386 ? 3.132 27.608 -0.662 1.00 79.31 386 ASN A O 1
ATOM 2934 N N . VAL A 1 387 ? 2.362 29.594 0.027 1.00 76.88 387 VAL A N 1
ATOM 2935 C CA . VAL A 1 387 ? 2.714 30.296 -1.223 1.00 76.88 387 VAL A CA 1
ATOM 2936 C C . VAL A 1 387 ? 4.231 30.322 -1.443 1.00 76.88 387 VAL A C 1
ATOM 2938 O O . VAL A 1 387 ? 4.685 30.165 -2.576 1.00 76.88 387 VAL A O 1
ATOM 2941 N N . GLU A 1 388 ? 5.014 30.455 -0.373 1.00 82.62 388 GLU A N 1
ATOM 2942 C CA . GLU A 1 388 ? 6.477 30.475 -0.421 1.00 82.62 388 GLU A CA 1
ATOM 2943 C C . GLU A 1 388 ? 7.067 29.070 -0.603 1.00 82.62 388 GLU A C 1
ATOM 2945 O O . GLU A 1 388 ? 7.863 28.857 -1.518 1.00 82.62 388 GLU A O 1
ATOM 2950 N N . LEU A 1 389 ? 6.574 28.076 0.147 1.00 81.88 389 LEU A N 1
ATOM 2951 C CA . LEU A 1 389 ? 6.920 26.665 -0.069 1.00 81.88 389 LEU A CA 1
ATOM 2952 C C . LEU A 1 389 ? 6.608 26.226 -1.514 1.00 81.88 389 LEU A C 1
ATOM 2954 O O . LEU A 1 389 ? 7.403 25.534 -2.150 1.00 81.88 389 LEU A O 1
ATOM 2958 N N . LEU A 1 390 ? 5.475 26.671 -2.073 1.00 78.75 390 LEU A N 1
ATOM 2959 C CA . LEU A 1 390 ? 5.132 26.450 -3.478 1.00 78.75 390 LEU A CA 1
ATOM 2960 C C . LEU A 1 390 ? 6.071 27.183 -4.439 1.00 78.75 390 LEU A C 1
ATOM 2962 O O . LEU A 1 390 ? 6.421 26.612 -5.470 1.00 78.75 390 LEU A O 1
ATOM 2966 N N . LYS A 1 391 ? 6.463 28.428 -4.157 1.00 80.56 391 LYS A N 1
ATOM 2967 C CA . LYS A 1 391 ? 7.392 29.204 -4.993 1.00 80.56 391 LYS A CA 1
ATOM 2968 C C . LYS A 1 391 ? 8.739 28.491 -5.107 1.00 80.56 391 LYS A C 1
ATOM 2970 O O . LYS A 1 391 ? 9.157 28.177 -6.220 1.00 80.56 391 LYS A O 1
ATOM 2975 N N . GLU A 1 392 ? 9.352 28.133 -3.983 1.00 83.12 392 GLU A N 1
ATOM 2976 C CA . GLU A 1 392 ? 10.667 27.483 -3.981 1.00 83.12 392 GLU A CA 1
ATOM 2977 C C . GLU A 1 392 ? 10.630 26.049 -4.535 1.00 83.12 392 GLU A C 1
ATOM 2979 O O . GLU A 1 392 ? 11.572 25.625 -5.209 1.00 83.12 392 GLU A O 1
ATOM 2984 N N . MET A 1 393 ? 9.507 25.337 -4.376 1.00 79.25 393 MET A N 1
ATOM 2985 C CA . MET A 1 393 ? 9.273 24.058 -5.057 1.00 79.25 393 MET A CA 1
ATOM 2986 C C . MET A 1 393 ? 9.151 24.220 -6.582 1.00 79.25 393 MET A C 1
ATOM 2988 O O . MET A 1 393 ? 9.702 23.422 -7.337 1.00 79.25 393 MET A O 1
ATOM 2992 N N . ASN A 1 394 ? 8.456 25.255 -7.067 1.00 74.44 394 ASN A N 1
ATOM 2993 C CA . ASN A 1 394 ? 8.363 25.530 -8.507 1.00 74.44 394 ASN A CA 1
ATOM 2994 C C . ASN A 1 394 ? 9.717 25.950 -9.103 1.00 74.44 394 ASN A C 1
ATOM 2996 O O . ASN A 1 394 ? 10.006 25.583 -10.241 1.00 74.44 394 ASN A O 1
ATOM 3000 N N . ASN A 1 395 ? 10.557 26.657 -8.339 1.00 79.38 395 ASN A N 1
ATOM 3001 C CA . ASN A 1 395 ? 11.934 26.959 -8.732 1.00 79.38 395 ASN A CA 1
ATOM 3002 C C . ASN A 1 395 ? 12.737 25.658 -8.928 1.00 79.38 395 ASN A C 1
ATOM 3004 O O . ASN A 1 395 ? 13.325 25.467 -9.993 1.00 79.38 395 ASN A O 1
ATOM 3008 N N . ALA A 1 396 ? 12.677 24.722 -7.968 1.00 75.19 396 ALA A N 1
ATOM 3009 C CA . ALA A 1 396 ? 13.320 23.407 -8.082 1.00 75.19 396 ALA A CA 1
ATOM 3010 C C . ALA A 1 396 ? 12.831 22.616 -9.314 1.00 75.19 396 ALA A C 1
ATOM 3012 O O . ALA A 1 396 ? 13.645 22.131 -10.102 1.00 75.19 396 ALA A O 1
ATOM 3013 N N . VAL A 1 397 ? 11.509 22.544 -9.535 1.00 67.31 397 VAL A N 1
ATOM 3014 C CA . VAL A 1 397 ? 10.907 21.919 -10.733 1.00 67.31 397 VAL A CA 1
ATOM 3015 C C . VAL A 1 397 ? 11.464 22.542 -12.018 1.00 67.31 397 VAL A C 1
ATOM 3017 O O . VAL A 1 397 ? 11.924 21.817 -12.898 1.00 67.31 397 VAL A O 1
ATOM 3020 N N . GLY A 1 398 ? 11.487 23.874 -12.116 1.00 66.00 398 GLY A N 1
ATOM 3021 C CA . GLY A 1 398 ? 11.989 24.579 -13.298 1.00 66.00 398 GLY A CA 1
ATOM 3022 C C . GLY A 1 398 ? 13.489 24.380 -13.549 1.00 66.00 398 GLY A C 1
ATOM 3023 O O . GLY A 1 398 ? 13.933 24.453 -14.695 1.00 66.00 398 GLY A O 1
ATOM 3024 N N . MET A 1 399 ? 14.281 24.097 -12.511 1.00 71.56 399 MET A N 1
ATOM 3025 C CA . MET A 1 399 ? 15.697 23.740 -12.655 1.00 71.56 399 MET A CA 1
ATOM 3026 C C . MET A 1 399 ? 15.870 22.295 -13.148 1.00 71.56 399 MET A C 1
ATOM 3028 O O . MET A 1 399 ? 16.661 22.069 -14.063 1.00 71.56 399 MET A O 1
ATOM 3032 N N . TYR A 1 400 ? 15.071 21.340 -12.654 1.00 66.56 400 TYR A N 1
ATOM 3033 C CA . TYR A 1 400 ? 15.022 19.979 -13.209 1.00 66.56 400 TYR A CA 1
ATOM 3034 C C . TYR A 1 400 ? 14.591 19.953 -14.683 1.00 66.56 400 TYR A C 1
ATOM 3036 O O . TYR A 1 400 ? 15.215 19.263 -15.491 1.00 66.56 400 TYR A O 1
ATOM 3044 N N . GLU A 1 401 ? 13.551 20.708 -15.052 1.00 59.59 401 GLU A N 1
ATOM 3045 C CA . GLU A 1 401 ? 13.077 20.804 -16.440 1.00 59.59 401 GLU A CA 1
ATOM 3046 C C . GLU A 1 401 ? 14.179 21.355 -17.365 1.00 59.59 401 GLU A C 1
ATOM 3048 O O . GLU A 1 401 ? 14.444 20.775 -18.421 1.00 59.59 401 GLU A O 1
ATOM 3053 N N . LYS A 1 402 ? 14.898 22.405 -16.934 1.00 65.19 402 LYS A N 1
ATOM 3054 C CA . LYS A 1 402 ? 16.067 22.944 -17.654 1.00 65.19 402 LYS A CA 1
ATOM 3055 C C . LYS A 1 402 ? 17.203 21.929 -17.774 1.00 65.19 402 LYS A C 1
ATOM 30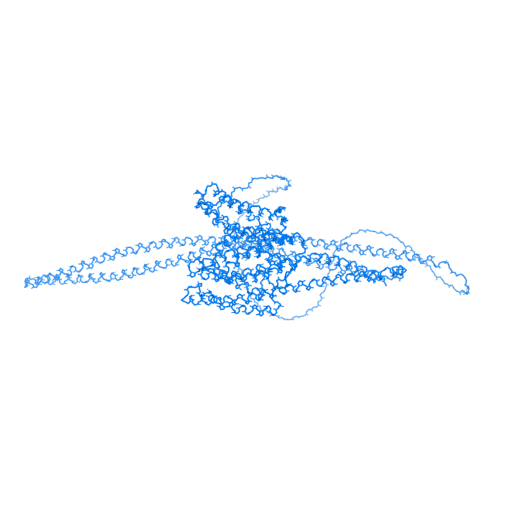57 O O . LYS A 1 402 ? 17.728 21.751 -18.870 1.00 65.19 402 LYS A O 1
ATOM 3062 N N . GLN A 1 403 ? 17.570 21.242 -16.691 1.00 64.19 403 GLN A N 1
ATOM 3063 C CA . GLN A 1 403 ? 18.670 20.274 -16.716 1.00 64.19 403 GLN A CA 1
ATOM 3064 C C . GLN A 1 403 ? 18.344 19.064 -17.611 1.00 64.19 403 GLN A C 1
ATOM 3066 O O . GLN A 1 403 ? 19.208 18.589 -18.349 1.00 64.19 403 GLN A O 1
ATOM 3071 N N . SER A 1 404 ? 17.091 18.594 -17.602 1.00 58.84 404 SER A N 1
ATOM 3072 C CA . SER A 1 404 ? 16.619 17.530 -18.497 1.00 58.84 404 SER A CA 1
ATOM 3073 C C . SER A 1 404 ? 16.671 17.966 -19.966 1.00 58.84 404 SER A C 1
ATOM 3075 O O . SER A 1 404 ? 17.222 17.242 -20.799 1.00 58.84 404 SER A O 1
ATOM 3077 N N . ALA A 1 405 ? 16.205 19.181 -20.280 1.00 56.62 405 ALA A N 1
ATOM 3078 C CA . ALA A 1 405 ? 16.298 19.752 -21.624 1.00 56.62 405 ALA A CA 1
ATOM 3079 C C . ALA A 1 405 ? 17.758 19.934 -22.083 1.00 56.62 405 ALA A C 1
ATOM 3081 O O . ALA A 1 405 ? 18.095 19.611 -23.221 1.00 56.62 405 ALA A O 1
ATOM 3082 N N . GLN A 1 406 ? 18.652 20.380 -21.196 1.00 57.78 406 GLN A N 1
ATOM 3083 C CA . GLN A 1 406 ? 20.074 20.553 -21.499 1.00 57.78 406 GLN A CA 1
ATOM 3084 C C . GLN A 1 406 ? 20.781 19.209 -21.737 1.00 57.78 406 GLN A C 1
ATOM 3086 O O . GLN A 1 406 ? 21.541 19.084 -22.697 1.00 57.78 406 GLN A O 1
ATOM 3091 N N . LYS A 1 407 ? 20.486 18.174 -20.938 1.00 55.78 407 LYS A N 1
ATOM 3092 C CA . LYS A 1 407 ? 20.982 16.803 -21.162 1.00 55.78 407 LYS A CA 1
ATOM 3093 C C . LYS A 1 407 ? 20.465 16.222 -22.485 1.00 55.78 407 LYS A C 1
ATOM 3095 O O . LYS A 1 407 ? 21.250 15.648 -23.238 1.00 55.78 407 LYS A O 1
ATOM 3100 N N . ALA A 1 408 ? 19.189 16.430 -22.817 1.00 52.06 408 ALA A N 1
ATOM 3101 C CA . ALA A 1 408 ? 18.618 16.028 -24.105 1.00 52.06 408 ALA A CA 1
ATOM 3102 C C . ALA A 1 408 ? 19.276 16.759 -25.294 1.00 52.06 408 ALA A C 1
ATOM 3104 O O . ALA A 1 408 ? 19.614 16.126 -26.295 1.00 52.06 408 ALA A O 1
ATOM 3105 N N . ALA A 1 409 ? 19.535 18.064 -25.166 1.00 53.94 409 ALA A N 1
ATOM 3106 C CA . ALA A 1 409 ? 20.241 18.844 -26.179 1.00 53.94 409 ALA A CA 1
ATOM 3107 C C . ALA A 1 409 ? 21.687 18.357 -26.380 1.00 53.94 409 ALA A C 1
ATOM 3109 O O . ALA A 1 409 ? 22.102 18.150 -27.519 1.00 53.94 409 ALA A O 1
ATOM 3110 N N . ILE A 1 410 ? 22.439 18.109 -25.301 1.00 55.88 410 ILE A N 1
ATOM 3111 C CA . ILE A 1 410 ? 23.815 17.582 -25.369 1.00 55.88 410 ILE A CA 1
ATOM 3112 C C . ILE A 1 410 ? 23.846 16.214 -26.069 1.00 55.88 410 ILE A C 1
ATOM 3114 O O . ILE A 1 410 ? 24.685 15.999 -26.942 1.00 55.88 410 ILE A O 1
ATOM 3118 N N . LEU A 1 411 ? 22.898 15.319 -25.765 1.00 51.66 411 LEU A N 1
ATOM 3119 C CA . LEU A 1 411 ? 22.753 14.033 -26.460 1.00 51.66 411 LEU A CA 1
ATOM 3120 C C . LEU A 1 411 ? 22.428 14.207 -27.956 1.00 51.66 411 LEU A C 1
ATOM 3122 O O . LEU A 1 411 ? 22.953 13.467 -28.787 1.00 51.66 411 LEU A O 1
ATOM 3126 N N . SER A 1 412 ? 21.612 15.200 -28.319 1.00 53.12 412 SER A N 1
ATOM 3127 C CA . SER A 1 412 ? 21.314 15.527 -29.721 1.00 53.12 412 SER A CA 1
ATOM 3128 C C . SER A 1 412 ? 22.563 16.002 -30.481 1.00 53.12 412 SER A C 1
ATOM 3130 O O . SER A 1 412 ? 22.896 15.455 -31.534 1.00 53.12 412 SER A O 1
ATOM 3132 N N . TRP A 1 413 ? 23.330 16.939 -29.909 1.00 56.81 413 TRP A N 1
ATOM 3133 C CA . TRP A 1 413 ? 24.594 17.407 -30.494 1.00 56.81 413 TRP A CA 1
ATOM 3134 C C . TRP A 1 413 ? 25.657 16.302 -30.574 1.00 56.81 413 TRP A C 1
ATOM 3136 O O . TRP A 1 413 ? 26.357 16.209 -31.583 1.00 56.81 413 TRP A O 1
ATOM 3146 N N . ALA A 1 414 ? 25.744 15.417 -29.576 1.00 53.34 414 ALA A N 1
ATOM 3147 C CA . ALA A 1 414 ? 26.631 14.254 -29.618 1.00 53.34 414 ALA A CA 1
ATOM 3148 C C . ALA A 1 414 ? 26.290 13.310 -30.787 1.00 53.34 414 ALA A C 1
ATOM 3150 O O . ALA A 1 414 ? 27.190 12.882 -31.509 1.00 53.34 414 ALA A O 1
ATOM 3151 N N . ASN A 1 415 ? 25.003 13.051 -31.044 1.00 50.09 415 ASN A N 1
ATOM 3152 C CA . ASN A 1 415 ? 24.571 12.247 -32.193 1.00 50.09 415 ASN A CA 1
ATOM 3153 C C . ASN A 1 415 ? 24.922 12.913 -33.536 1.00 50.09 415 ASN A C 1
ATOM 3155 O O . ASN A 1 415 ? 25.371 12.231 -34.455 1.00 50.09 415 ASN A O 1
ATOM 3159 N N . ILE A 1 416 ? 24.786 14.241 -33.649 1.00 60.03 416 ILE A N 1
ATOM 3160 C CA . ILE A 1 416 ? 25.208 14.995 -34.844 1.00 60.03 416 ILE A CA 1
ATOM 3161 C C . ILE A 1 416 ? 26.723 14.851 -35.069 1.00 60.03 416 ILE A C 1
ATOM 3163 O O . ILE A 1 416 ? 27.154 14.585 -36.191 1.00 60.03 416 ILE A O 1
ATOM 3167 N N . ILE A 1 417 ? 27.531 14.948 -34.008 1.00 64.62 417 ILE A N 1
ATOM 3168 C CA . ILE A 1 417 ? 28.988 14.745 -34.071 1.00 64.62 417 ILE A CA 1
ATOM 3169 C C . ILE A 1 417 ? 29.329 13.310 -34.509 1.00 64.62 417 ILE A C 1
ATOM 3171 O O . ILE A 1 417 ? 30.172 13.134 -35.387 1.00 64.62 417 ILE A O 1
ATOM 3175 N N . VAL A 1 418 ? 28.643 12.288 -33.982 1.00 59.56 418 VAL A N 1
ATOM 3176 C CA . VAL A 1 418 ? 28.819 10.885 -34.410 1.00 59.56 418 VAL A CA 1
ATOM 3177 C C . VAL A 1 418 ? 28.483 10.704 -35.894 1.00 59.56 418 VAL A C 1
ATOM 3179 O O . VAL A 1 418 ? 29.255 10.070 -36.616 1.00 59.56 418 VAL A O 1
ATOM 3182 N N . VAL A 1 419 ? 27.391 11.293 -36.391 1.00 58.69 419 VAL A N 1
ATOM 3183 C CA . VAL A 1 419 ? 27.037 11.240 -37.823 1.00 58.69 419 VAL A CA 1
ATOM 3184 C C . VAL A 1 419 ? 28.107 11.923 -38.682 1.00 58.69 419 VAL A C 1
ATOM 3186 O O . VAL A 1 419 ? 28.536 11.348 -39.681 1.00 58.69 419 VAL A O 1
ATOM 3189 N N . ILE A 1 420 ? 28.611 13.093 -38.275 1.00 68.56 420 ILE A N 1
ATOM 3190 C CA . ILE A 1 420 ? 29.696 13.799 -38.979 1.00 68.56 420 ILE A CA 1
ATOM 3191 C C . ILE A 1 420 ? 30.979 12.949 -39.014 1.00 68.56 420 ILE A C 1
ATOM 3193 O O . ILE A 1 420 ? 31.572 12.785 -40.079 1.00 68.56 420 ILE A O 1
ATOM 3197 N N . ILE A 1 421 ? 31.376 12.337 -37.893 1.00 68.19 421 ILE A N 1
ATOM 3198 C CA . ILE A 1 421 ? 32.527 11.418 -37.825 1.00 68.19 421 ILE A CA 1
ATOM 3199 C C . ILE A 1 421 ? 32.303 10.184 -38.716 1.00 68.19 421 ILE A C 1
ATOM 3201 O O . ILE A 1 421 ? 33.231 9.743 -39.398 1.00 68.19 421 ILE A O 1
ATOM 3205 N N . THR A 1 422 ? 31.077 9.661 -38.789 1.00 58.44 422 THR A N 1
ATOM 3206 C CA . THR A 1 422 ? 30.726 8.527 -39.663 1.00 58.44 422 THR A CA 1
ATOM 3207 C C . THR A 1 422 ? 30.873 8.906 -41.143 1.00 58.44 422 THR A C 1
ATOM 3209 O O . THR A 1 422 ? 31.495 8.180 -41.914 1.00 58.44 422 THR A O 1
ATOM 3212 N N . VAL A 1 423 ? 30.391 10.086 -41.548 1.00 65.88 423 VAL A N 1
ATOM 3213 C CA . VAL A 1 423 ? 30.559 10.595 -42.923 1.00 65.88 423 VAL A CA 1
ATOM 3214 C C . VAL A 1 423 ? 32.039 10.827 -43.255 1.00 65.88 423 VAL A C 1
ATOM 3216 O O . VAL A 1 423 ? 32.507 10.399 -44.311 1.00 65.88 423 VAL A O 1
ATOM 3219 N N . ILE A 1 424 ? 32.807 11.437 -42.345 1.00 71.19 424 ILE A N 1
ATOM 3220 C CA . ILE A 1 424 ? 34.247 11.681 -42.532 1.00 71.19 424 ILE A CA 1
ATOM 3221 C C . ILE A 1 424 ? 35.018 10.361 -42.666 1.00 71.19 424 ILE A C 1
ATOM 3223 O O . ILE A 1 424 ? 35.835 10.220 -43.575 1.00 71.19 424 ILE A O 1
ATOM 3227 N N . THR A 1 425 ? 34.747 9.371 -41.813 1.00 62.75 425 THR A N 1
ATOM 3228 C CA . THR A 1 425 ? 35.421 8.061 -41.873 1.00 62.75 425 THR A CA 1
ATOM 3229 C C . THR A 1 425 ? 35.073 7.278 -43.141 1.00 62.75 425 THR A C 1
ATOM 3231 O O . THR A 1 425 ? 35.969 6.661 -43.714 1.00 62.75 425 THR A O 1
ATOM 3234 N N . VAL A 1 426 ? 33.842 7.372 -43.661 1.00 63.59 426 VAL A N 1
ATOM 3235 C CA . VAL A 1 426 ? 33.470 6.810 -44.976 1.00 63.59 426 VAL A CA 1
ATOM 3236 C C . VAL A 1 426 ? 34.225 7.494 -46.126 1.00 63.59 426 VAL A C 1
ATOM 3238 O O . VAL A 1 426 ? 34.770 6.806 -46.991 1.00 63.59 426 VAL A O 1
ATOM 3241 N N . VAL A 1 427 ? 34.338 8.828 -46.126 1.00 65.50 427 VAL A N 1
ATOM 3242 C CA . VAL A 1 427 ? 35.093 9.572 -47.159 1.00 65.50 427 VAL A CA 1
ATOM 3243 C C . VAL A 1 427 ? 36.595 9.262 -47.097 1.00 65.50 427 VAL A C 1
ATOM 3245 O O . VAL A 1 427 ? 37.226 9.027 -48.131 1.00 65.50 427 VAL A O 1
ATOM 3248 N N . VAL A 1 428 ? 37.177 9.186 -45.897 1.00 64.81 428 VAL A N 1
ATOM 3249 C CA . VAL A 1 428 ? 38.584 8.795 -45.706 1.00 64.81 428 VAL A CA 1
ATOM 3250 C C . VAL A 1 428 ? 38.809 7.340 -46.128 1.00 64.81 428 VAL A C 1
ATOM 3252 O O . VAL A 1 428 ? 39.800 7.057 -46.803 1.00 64.81 428 VAL A O 1
ATOM 3255 N N . ALA A 1 429 ? 37.894 6.417 -45.819 1.00 57.44 429 ALA A N 1
ATOM 3256 C CA . ALA A 1 429 ? 37.974 5.026 -46.268 1.00 57.44 429 ALA A CA 1
ATOM 3257 C C . ALA A 1 429 ? 37.918 4.910 -47.801 1.00 57.44 429 ALA A C 1
ATOM 3259 O O . ALA A 1 429 ? 38.723 4.187 -48.388 1.00 57.44 429 ALA A O 1
ATOM 3260 N N . TRP A 1 430 ? 37.049 5.672 -48.473 1.00 57.62 430 TRP A N 1
ATOM 3261 C CA . TRP A 1 430 ? 36.983 5.714 -49.940 1.00 57.62 430 TRP A CA 1
ATOM 3262 C C . TRP A 1 430 ? 38.322 6.143 -50.563 1.00 57.62 430 TRP A C 1
ATOM 3264 O O . TRP A 1 430 ? 38.843 5.470 -51.457 1.00 57.62 430 TRP A O 1
ATOM 3274 N N . LEU A 1 431 ? 38.938 7.201 -50.024 1.00 55.78 431 LEU A N 1
ATOM 3275 C CA . LEU A 1 431 ? 40.243 7.704 -50.466 1.00 55.78 431 LEU A CA 1
ATOM 3276 C C . LEU A 1 431 ? 41.411 6.745 -50.157 1.00 55.78 431 LEU A C 1
ATOM 3278 O O . LEU A 1 431 ? 42.373 6.694 -50.929 1.00 55.78 431 LEU A O 1
ATOM 3282 N N . THR A 1 432 ? 41.339 5.986 -49.057 1.00 53.72 432 THR A N 1
ATOM 3283 C CA . THR A 1 432 ? 42.449 5.157 -48.537 1.00 53.72 432 THR A CA 1
ATOM 3284 C C . THR A 1 432 ? 42.343 3.657 -48.820 1.00 53.72 432 THR A C 1
ATOM 3286 O O . THR A 1 432 ? 43.349 2.967 -48.681 1.00 53.72 432 THR A O 1
ATOM 3289 N N . MET A 1 433 ? 41.194 3.133 -49.261 1.00 54.25 433 MET A N 1
ATOM 3290 C CA . MET A 1 433 ? 41.046 1.722 -49.659 1.00 54.25 433 MET A CA 1
ATOM 3291 C C . MET A 1 433 ? 41.109 1.525 -51.175 1.00 54.25 433 MET A C 1
ATOM 3293 O O . MET A 1 433 ? 41.857 0.668 -51.644 1.00 54.25 433 MET A O 1
ATOM 3297 N N . VAL A 1 434 ? 40.388 2.338 -51.959 1.00 52.72 434 VAL A N 1
ATOM 3298 C CA . VAL A 1 434 ? 40.250 2.115 -53.413 1.00 52.72 434 VAL A CA 1
ATOM 3299 C C . VAL A 1 434 ? 41.577 2.321 -54.154 1.00 52.72 434 VAL A C 1
ATOM 3301 O O . VAL A 1 434 ? 41.938 1.516 -55.009 1.00 52.72 434 VAL A O 1
ATOM 3304 N N . LYS A 1 435 ? 42.350 3.357 -53.798 1.00 46.03 435 LYS A N 1
ATOM 3305 C CA . LYS A 1 435 ? 43.637 3.656 -54.455 1.00 46.03 435 LYS A CA 1
ATOM 3306 C C . LYS A 1 435 ? 44.740 2.612 -54.193 1.00 46.03 435 LYS A C 1
ATOM 3308 O O . LYS A 1 435 ? 45.390 2.212 -55.158 1.00 46.03 435 LYS A O 1
ATOM 3313 N N . PRO A 1 436 ? 44.997 2.141 -52.954 1.00 50.41 436 PRO A N 1
ATOM 3314 C CA . PRO A 1 436 ? 46.049 1.153 -52.724 1.00 50.41 436 PRO A CA 1
ATOM 3315 C C . PRO A 1 436 ? 45.643 -0.302 -52.979 1.00 50.41 436 PRO A C 1
ATOM 3317 O O . PRO A 1 436 ? 46.552 -1.120 -53.026 1.00 50.41 436 PRO A O 1
ATOM 3320 N N . LEU A 1 437 ? 44.368 -0.661 -53.191 1.00 42.25 437 LEU A N 1
ATOM 3321 C CA . LEU A 1 437 ? 43.960 -2.066 -53.406 1.00 42.25 437 LEU A CA 1
ATOM 3322 C C . LEU A 1 437 ? 44.788 -2.767 -54.509 1.00 42.25 437 LEU A C 1
ATOM 3324 O O . LEU A 1 437 ? 45.284 -3.881 -54.322 1.00 42.25 437 LEU A O 1
ATOM 3328 N N . VAL A 1 438 ? 45.039 -2.047 -55.609 1.00 52.97 438 VAL A N 1
ATOM 3329 C CA . VAL A 1 438 ? 45.873 -2.470 -56.752 1.00 52.97 438 VAL A CA 1
ATOM 3330 C C . VAL A 1 438 ? 47.353 -2.656 -56.371 1.00 52.97 438 VAL A C 1
ATOM 3332 O O . VAL A 1 438 ? 48.028 -3.545 -56.888 1.00 52.97 438 VAL A O 1
ATOM 3335 N N . LYS A 1 439 ? 47.871 -1.848 -55.437 1.00 45.06 439 LYS A N 1
ATOM 3336 C CA . LYS A 1 439 ? 49.257 -1.923 -54.941 1.00 45.06 439 LYS A CA 1
ATOM 3337 C C . LYS A 1 439 ? 49.420 -3.019 -53.884 1.00 45.06 439 LYS A C 1
ATOM 3339 O O . LYS A 1 439 ? 50.435 -3.712 -53.857 1.00 45.06 439 LYS A O 1
ATOM 3344 N N . THR A 1 440 ? 48.406 -3.200 -53.042 1.00 48.66 440 THR A N 1
ATOM 3345 C CA . THR A 1 440 ? 48.385 -4.161 -51.940 1.00 48.66 440 THR A CA 1
ATOM 3346 C C . THR A 1 440 ? 48.456 -5.592 -52.452 1.00 48.66 440 THR A C 1
ATOM 3348 O O . THR A 1 440 ? 49.176 -6.380 -51.848 1.00 48.66 440 THR A O 1
ATOM 3351 N N . LEU A 1 441 ? 47.802 -5.954 -53.562 1.00 42.50 441 LEU A N 1
ATOM 3352 C CA . LEU A 1 441 ? 47.806 -7.332 -54.085 1.00 42.50 441 LEU A CA 1
ATOM 3353 C C . LEU A 1 441 ? 49.212 -7.958 -54.193 1.00 42.50 441 LEU A C 1
ATOM 3355 O O . LEU A 1 441 ? 49.404 -9.073 -53.710 1.00 42.50 441 LEU A O 1
ATOM 3359 N N . ARG A 1 442 ? 50.211 -7.216 -54.696 1.00 45.12 442 ARG A N 1
ATOM 3360 C CA . ARG A 1 442 ? 51.590 -7.718 -54.880 1.00 45.12 442 ARG A CA 1
ATOM 3361 C C . ARG A 1 442 ? 52.257 -8.167 -53.569 1.00 45.12 442 ARG A C 1
ATOM 3363 O O . ARG A 1 442 ? 52.804 -9.258 -53.513 1.00 45.12 442 ARG A O 1
ATOM 3370 N N . GLY A 1 443 ? 52.121 -7.399 -52.488 1.00 50.53 443 GLY A N 1
ATOM 3371 C CA . GLY A 1 443 ? 52.819 -7.669 -51.220 1.00 50.53 443 GLY A CA 1
ATOM 3372 C C . GLY A 1 443 ? 52.155 -8.686 -50.280 1.00 50.53 443 GLY A C 1
ATOM 3373 O O . GLY A 1 443 ? 52.263 -8.517 -49.067 1.00 50.53 443 GLY A O 1
ATOM 3374 N N . ILE A 1 444 ? 51.343 -9.644 -50.767 1.00 53.56 444 ILE A N 1
ATOM 3375 C CA . ILE A 1 444 ? 50.882 -10.784 -49.927 1.00 53.56 444 ILE A CA 1
ATOM 3376 C C . ILE A 1 444 ? 51.915 -11.909 -49.925 1.00 53.56 444 ILE A C 1
ATOM 3378 O O . ILE A 1 444 ? 52.093 -12.571 -48.908 1.00 53.56 444 ILE A O 1
ATOM 3382 N N . VAL A 1 445 ? 52.606 -12.068 -51.055 1.00 50.09 445 VAL A N 1
ATOM 3383 C CA . VAL A 1 445 ? 53.575 -13.133 -51.314 1.00 50.09 445 VAL A CA 1
ATOM 3384 C C . VAL A 1 445 ? 54.756 -13.026 -50.342 1.00 50.09 445 VAL A C 1
ATOM 3386 O O . VAL A 1 445 ? 55.126 -14.008 -49.708 1.00 50.09 445 VAL A O 1
ATOM 3389 N N . ASP A 1 446 ? 55.253 -11.807 -50.121 1.00 44.53 446 ASP A N 1
ATOM 3390 C CA . ASP A 1 446 ? 56.496 -11.532 -49.380 1.00 44.53 446 ASP A CA 1
ATOM 3391 C C . ASP A 1 446 ? 56.363 -11.581 -47.843 1.00 44.53 446 ASP A C 1
ATOM 3393 O O . ASP A 1 446 ? 57.290 -11.213 -47.126 1.00 44.53 446 ASP A O 1
ATOM 3397 N N . ASN A 1 447 ? 55.191 -11.917 -47.293 1.00 45.81 447 ASN A N 1
ATOM 3398 C CA . ASN A 1 447 ? 54.945 -11.932 -45.837 1.00 45.81 447 ASN A CA 1
ATOM 3399 C C . ASN A 1 447 ? 54.422 -13.285 -45.324 1.00 45.81 447 ASN A C 1
ATOM 3401 O O . ASN A 1 447 ? 54.208 -13.425 -44.123 1.00 45.81 447 ASN A O 1
ATOM 3405 N N . LEU A 1 448 ? 54.231 -14.274 -46.205 1.00 46.62 448 LEU A N 1
ATOM 3406 C CA . LEU A 1 448 ? 53.715 -15.599 -45.842 1.00 46.62 448 LEU A CA 1
ATOM 3407 C C . LEU A 1 448 ? 54.826 -16.635 -45.563 1.00 46.62 448 LEU A C 1
ATOM 3409 O O . LEU A 1 448 ? 54.531 -17.758 -45.174 1.00 46.62 448 LEU A O 1
ATOM 3413 N N . SER A 1 449 ? 56.099 -16.265 -45.740 1.00 46.28 449 SER A N 1
ATOM 3414 C CA . SER A 1 449 ? 57.267 -17.149 -45.591 1.00 46.28 449 SER A CA 1
ATOM 3415 C C . SER A 1 449 ? 57.726 -17.386 -44.147 1.00 46.28 449 SER A C 1
ATOM 3417 O O . SER A 1 449 ? 58.500 -18.307 -43.900 1.00 46.28 449 SER A O 1
ATOM 3419 N N . ASN A 1 450 ? 57.300 -16.555 -43.189 1.00 45.28 450 ASN A N 1
ATOM 3420 C CA . ASN A 1 450 ? 57.888 -16.515 -41.847 1.00 45.28 450 ASN A CA 1
ATOM 3421 C C . ASN A 1 450 ? 56.872 -17.024 -40.809 1.00 45.28 450 ASN A C 1
ATOM 3423 O O . ASN A 1 450 ? 55.921 -16.321 -40.468 1.00 45.28 450 ASN A O 1
ATOM 3427 N N . GLY A 1 451 ? 57.085 -18.237 -40.285 1.00 53.22 451 GLY A N 1
ATOM 3428 C CA . GLY A 1 451 ? 56.105 -19.034 -39.521 1.00 53.22 451 GLY A CA 1
ATOM 3429 C C . GLY A 1 451 ? 55.621 -18.510 -38.156 1.00 53.22 451 GLY A C 1
ATOM 3430 O O . GLY A 1 451 ? 54.985 -19.259 -37.417 1.00 53.22 451 GLY A O 1
ATOM 3431 N N . ALA A 1 452 ? 55.870 -17.245 -37.803 1.00 53.66 452 ALA A N 1
ATOM 3432 C CA . ALA A 1 452 ? 55.515 -16.663 -36.503 1.00 53.66 452 ALA A CA 1
ATOM 3433 C C . ALA A 1 452 ? 54.006 -16.730 -36.175 1.00 53.66 452 ALA A C 1
ATOM 3435 O O . ALA A 1 452 ? 53.632 -16.867 -35.011 1.00 53.66 452 ALA A O 1
ATOM 3436 N N . ALA A 1 453 ? 53.136 -16.692 -37.193 1.00 56.59 453 ALA A N 1
ATOM 3437 C CA . ALA A 1 453 ? 51.685 -16.780 -37.013 1.00 56.59 453 ALA A CA 1
ATOM 3438 C C . ALA A 1 453 ? 51.232 -18.109 -36.373 1.00 56.59 453 ALA A C 1
ATOM 3440 O O . ALA A 1 453 ? 50.304 -18.114 -35.569 1.00 56.59 453 ALA A O 1
ATOM 3441 N N . SER A 1 454 ? 51.913 -19.221 -36.678 1.00 54.88 454 SER A N 1
ATOM 3442 C CA . SER A 1 454 ? 51.583 -20.558 -36.161 1.00 54.88 454 SER A CA 1
ATOM 3443 C C . SER A 1 454 ? 51.760 -20.642 -34.643 1.00 54.88 454 SER A C 1
ATOM 3445 O O . SER A 1 454 ? 50.859 -21.086 -33.934 1.00 54.88 454 SER A O 1
ATOM 3447 N N . GLY A 1 455 ? 52.912 -20.193 -34.131 1.00 61.19 455 GLY A N 1
ATOM 3448 C CA . GLY A 1 455 ? 53.198 -20.209 -32.694 1.00 61.19 455 GLY A CA 1
ATOM 3449 C C . GLY A 1 455 ? 52.281 -19.273 -31.905 1.00 61.19 455 GLY A C 1
ATOM 3450 O O . GLY A 1 455 ? 51.834 -19.622 -30.816 1.00 61.19 455 GLY A O 1
ATOM 3451 N N . GLN A 1 456 ? 51.936 -18.117 -32.484 1.00 59.38 456 GLN A N 1
ATOM 3452 C CA . GLN A 1 456 ? 51.037 -17.157 -31.844 1.00 59.38 456 GLN A CA 1
ATOM 3453 C C . GLN A 1 456 ? 49.592 -17.681 -31.745 1.00 59.38 456 GLN A C 1
ATOM 3455 O O . GLN A 1 456 ? 48.966 -17.504 -30.704 1.00 59.38 456 GLN A O 1
ATOM 3460 N N . ILE A 1 457 ? 49.087 -18.378 -32.774 1.00 58.88 457 ILE A N 1
ATOM 3461 C CA . ILE A 1 457 ? 47.776 -19.053 -32.725 1.00 58.88 457 ILE A CA 1
ATOM 3462 C C . ILE A 1 457 ? 47.771 -20.156 -31.658 1.00 58.88 457 ILE A C 1
ATOM 3464 O O . ILE A 1 457 ? 46.843 -20.209 -30.855 1.00 58.88 457 ILE A O 1
ATOM 3468 N N . SER A 1 458 ? 48.821 -20.984 -31.595 1.00 61.41 458 SER A N 1
ATOM 3469 C CA . SER A 1 458 ? 48.935 -22.051 -30.588 1.00 61.41 458 SER A CA 1
ATOM 3470 C C . SER A 1 458 ? 48.910 -21.501 -29.152 1.00 61.41 458 SER A C 1
ATOM 3472 O O . SER A 1 458 ? 48.125 -21.958 -28.322 1.00 61.41 458 SER A O 1
ATOM 3474 N N . ALA A 1 459 ? 49.678 -20.438 -28.878 1.00 69.25 459 ALA A N 1
ATOM 3475 C CA . ALA A 1 459 ? 49.688 -19.778 -27.572 1.00 69.25 459 ALA A CA 1
ATOM 3476 C C . ALA A 1 459 ? 48.318 -19.174 -27.199 1.00 69.25 459 ALA A C 1
ATOM 3478 O O . ALA A 1 459 ? 47.870 -19.319 -26.062 1.00 69.25 459 ALA A O 1
ATOM 3479 N N . SER A 1 460 ? 47.619 -18.542 -28.151 1.00 64.94 460 SER A N 1
ATOM 3480 C CA . SER A 1 460 ? 46.252 -18.052 -27.926 1.00 64.94 460 SER A CA 1
ATOM 3481 C C . SER A 1 460 ? 45.253 -19.186 -27.681 1.00 64.94 460 SER A C 1
ATOM 3483 O O . SER A 1 460 ? 44.411 -19.049 -26.800 1.00 64.94 460 SER A O 1
ATOM 3485 N N . SER A 1 461 ? 45.364 -20.313 -28.392 1.00 62.03 461 SER A N 1
ATOM 3486 C CA . SER A 1 461 ? 44.500 -21.483 -28.183 1.00 62.03 461 SER A CA 1
ATOM 3487 C C . SER A 1 461 ? 44.714 -22.119 -26.807 1.00 62.03 461 SER A C 1
ATOM 3489 O O . SER A 1 461 ? 43.748 -22.513 -26.159 1.00 62.03 461 SER A O 1
ATOM 3491 N N . GLN A 1 462 ? 45.959 -22.187 -26.325 1.00 66.00 462 GLN A N 1
ATOM 3492 C CA . GLN A 1 462 ? 46.258 -22.741 -25.003 1.00 66.00 462 GLN A CA 1
ATOM 3493 C C . GLN A 1 462 ? 45.841 -21.794 -23.866 1.00 66.00 462 GLN A C 1
ATOM 3495 O O . GLN A 1 462 ? 45.274 -22.247 -22.874 1.00 66.00 462 GLN A O 1
ATOM 3500 N N . SER A 1 463 ? 46.031 -20.479 -24.033 1.00 70.69 463 SER A N 1
ATOM 3501 C CA . SER A 1 463 ? 45.515 -19.474 -23.091 1.00 70.69 463 SER A CA 1
ATOM 3502 C C . SER A 1 463 ? 43.983 -19.447 -23.047 1.00 70.69 463 SER A C 1
ATOM 3504 O O . SER A 1 463 ? 43.419 -19.219 -21.979 1.00 70.69 463 SER A O 1
ATOM 3506 N N . LEU A 1 464 ? 43.310 -19.691 -24.177 1.00 66.12 464 LEU A N 1
ATOM 3507 C CA . LEU A 1 464 ? 41.857 -19.841 -24.235 1.00 66.12 464 LEU A CA 1
ATOM 3508 C C . LEU A 1 464 ? 41.405 -21.103 -23.491 1.00 66.12 464 LEU A C 1
ATOM 3510 O O . LEU A 1 464 ? 40.532 -21.007 -22.640 1.00 66.12 464 LEU A O 1
ATOM 3514 N N . ALA A 1 465 ? 42.020 -22.258 -23.765 1.00 65.00 465 ALA A N 1
ATOM 3515 C CA . ALA A 1 465 ? 41.677 -23.518 -23.103 1.00 65.00 465 ALA A CA 1
ATOM 3516 C C . ALA A 1 465 ? 41.855 -23.444 -21.575 1.00 65.00 465 ALA A C 1
ATOM 3518 O O . ALA A 1 465 ? 41.010 -23.946 -20.833 1.00 65.00 465 ALA A O 1
ATOM 3519 N N . GLN A 1 466 ? 42.904 -22.762 -21.096 1.00 71.75 466 GLN A N 1
ATOM 3520 C CA . GLN A 1 466 ? 43.064 -22.472 -19.671 1.00 71.75 466 GLN A CA 1
ATOM 3521 C C . GLN A 1 466 ? 41.940 -21.561 -19.148 1.00 71.75 466 GLN A C 1
ATOM 3523 O O . GLN A 1 466 ? 41.304 -21.911 -18.158 1.00 71.75 466 GLN A O 1
ATOM 3528 N N . GLY A 1 467 ? 41.627 -20.459 -19.838 1.00 71.69 467 GLY A N 1
ATOM 3529 C CA . GLY A 1 467 ? 40.522 -19.570 -19.456 1.00 71.69 467 GLY A CA 1
ATOM 3530 C C . GLY A 1 467 ? 39.152 -20.264 -19.432 1.00 71.69 467 GLY A C 1
ATOM 3531 O O . GLY A 1 467 ? 38.341 -19.987 -18.552 1.00 71.69 467 GLY A O 1
ATOM 3532 N N . THR A 1 468 ? 38.898 -21.221 -20.332 1.00 67.94 468 THR A N 1
ATOM 3533 C CA . THR A 1 468 ? 37.697 -22.072 -20.286 1.00 67.94 468 THR A CA 1
ATOM 3534 C C . THR A 1 468 ? 37.715 -23.015 -19.083 1.00 67.94 468 THR A C 1
ATOM 3536 O O . THR A 1 468 ? 36.678 -23.199 -18.454 1.00 67.94 468 THR A O 1
ATOM 3539 N N . SER A 1 469 ? 38.869 -23.589 -18.724 1.00 69.00 469 SER A N 1
ATOM 3540 C CA . SER A 1 469 ? 38.995 -24.443 -17.534 1.00 69.00 469 SER A CA 1
ATOM 3541 C C . SER A 1 469 ? 38.783 -23.660 -16.232 1.00 69.00 469 SER A C 1
ATOM 3543 O O . SER A 1 469 ? 38.146 -24.164 -15.310 1.00 69.00 469 SER A O 1
ATOM 3545 N N . GLU A 1 470 ? 39.279 -22.424 -16.163 1.00 73.06 470 GLU A N 1
ATOM 3546 C CA . GLU A 1 470 ? 39.044 -21.502 -15.045 1.00 73.06 470 GLU A CA 1
ATOM 3547 C C . GLU A 1 470 ? 37.558 -21.102 -14.979 1.00 73.06 470 GLU A C 1
ATOM 3549 O O . GLU A 1 470 ? 36.936 -21.213 -13.922 1.00 73.06 470 GLU A O 1
ATOM 3554 N N . GLN A 1 471 ? 36.944 -20.755 -16.119 1.00 67.31 471 GLN A N 1
ATOM 3555 C CA . GLN A 1 471 ? 35.508 -20.459 -16.207 1.00 67.31 471 GLN A CA 1
ATOM 3556 C C . GLN A 1 471 ? 34.637 -21.657 -15.786 1.00 67.31 471 GLN A C 1
ATOM 3558 O O . GLN A 1 471 ? 33.636 -21.466 -15.096 1.00 67.31 471 GLN A O 1
ATOM 3563 N N . ALA A 1 472 ? 35.003 -22.882 -16.176 1.00 70.44 472 ALA A N 1
ATOM 3564 C CA . ALA A 1 472 ? 34.297 -24.097 -15.777 1.00 70.44 472 ALA A CA 1
ATOM 3565 C C . ALA A 1 472 ? 34.338 -24.291 -14.253 1.00 70.44 472 ALA A C 1
ATOM 3567 O O . ALA A 1 472 ? 33.290 -24.500 -13.647 1.00 70.44 472 ALA A O 1
ATOM 3568 N N . SER A 1 473 ? 35.505 -24.105 -13.623 1.00 74.88 473 SER A N 1
ATOM 3569 C CA . SER A 1 473 ? 35.648 -24.170 -12.162 1.00 74.88 473 SER A CA 1
ATOM 3570 C C . SER A 1 473 ? 34.773 -23.134 -11.441 1.00 74.88 473 SER A C 1
ATOM 3572 O O . SER A 1 473 ? 34.118 -23.468 -10.456 1.00 74.88 473 SER A O 1
ATOM 3574 N N . SER A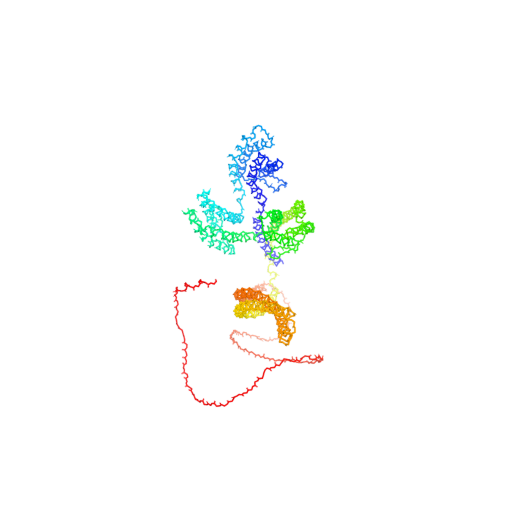 1 474 ? 34.703 -21.892 -11.938 1.00 75.94 474 SER A N 1
ATOM 3575 C CA . SER A 1 474 ? 33.809 -20.868 -11.370 1.00 75.94 474 SER A CA 1
ATOM 3576 C C . SER A 1 474 ? 32.323 -21.192 -11.569 1.00 75.94 474 SER A C 1
ATOM 3578 O O . SER A 1 474 ? 31.488 -20.789 -10.757 1.00 75.94 474 SER A O 1
ATOM 3580 N N . ILE A 1 475 ? 31.963 -21.920 -12.631 1.00 77.00 475 ILE A N 1
ATOM 3581 C CA . ILE A 1 475 ? 30.586 -22.377 -12.857 1.00 77.00 475 ILE A CA 1
ATOM 3582 C C . ILE A 1 475 ? 30.232 -23.560 -11.939 1.00 77.00 475 ILE A C 1
ATOM 3584 O O . ILE A 1 475 ? 29.115 -23.594 -11.421 1.00 77.00 475 ILE A O 1
ATOM 3588 N N . GLU A 1 476 ? 31.159 -24.479 -11.661 1.00 76.69 476 GLU A N 1
ATOM 3589 C CA . GLU A 1 476 ? 30.963 -25.531 -10.650 1.00 76.69 476 GLU A CA 1
ATOM 3590 C C . GLU A 1 476 ? 30.759 -24.929 -9.250 1.00 76.69 476 GLU A C 1
ATOM 3592 O O . GLU A 1 476 ? 29.779 -25.257 -8.582 1.00 76.69 476 GLU A O 1
ATOM 3597 N N . GLU A 1 477 ? 31.596 -23.966 -8.845 1.00 82.00 477 GLU A N 1
ATOM 3598 C CA . GLU A 1 477 ? 31.452 -23.226 -7.580 1.00 82.00 477 GLU A CA 1
ATOM 3599 C C . GLU A 1 477 ? 30.118 -22.457 -7.508 1.00 82.00 477 GLU A C 1
ATOM 3601 O O . GLU A 1 477 ? 29.404 -22.520 -6.502 1.00 82.00 477 GLU A O 1
ATOM 3606 N N . THR A 1 478 ? 29.715 -21.801 -8.603 1.00 80.31 478 THR A N 1
ATOM 3607 C CA . THR A 1 478 ? 28.406 -21.128 -8.704 1.00 80.31 478 THR A CA 1
ATOM 3608 C C . THR A 1 478 ? 27.247 -22.124 -8.591 1.00 80.31 478 THR A C 1
ATOM 3610 O O . THR A 1 478 ? 26.230 -21.816 -7.971 1.00 80.31 478 THR A O 1
ATOM 3613 N N . SER A 1 479 ? 27.389 -23.324 -9.157 1.00 79.94 479 SER A N 1
ATOM 3614 C CA . SER A 1 479 ? 26.358 -24.369 -9.127 1.00 79.94 479 SER A CA 1
ATOM 3615 C C . SER A 1 479 ? 26.206 -24.972 -7.729 1.00 79.94 479 SER A C 1
ATOM 3617 O O . SER A 1 479 ? 25.087 -25.064 -7.231 1.00 79.94 479 SER A O 1
ATOM 3619 N N . ALA A 1 480 ? 27.314 -25.281 -7.048 1.00 83.38 480 ALA A N 1
ATOM 3620 C CA . ALA A 1 480 ? 27.296 -25.705 -5.647 1.00 83.38 480 ALA A CA 1
ATOM 3621 C C . ALA A 1 480 ? 26.656 -24.636 -4.739 1.00 83.38 480 ALA A C 1
ATOM 3623 O O . ALA A 1 480 ? 25.793 -24.947 -3.918 1.00 83.38 480 ALA A O 1
ATOM 3624 N N . SER A 1 481 ? 26.994 -23.360 -4.960 1.00 85.75 481 SER A N 1
ATOM 3625 C CA . SER A 1 481 ? 26.388 -22.223 -4.251 1.00 85.75 481 SER A CA 1
ATOM 3626 C C . SER A 1 481 ? 24.873 -22.110 -4.494 1.00 85.75 481 SER A C 1
ATOM 3628 O O . SER A 1 481 ? 24.124 -21.749 -3.586 1.00 85.75 481 SER A O 1
ATOM 3630 N N . MET A 1 482 ? 24.394 -22.423 -5.706 1.00 83.44 482 MET A N 1
ATOM 3631 C CA . MET A 1 482 ? 22.958 -22.457 -6.028 1.00 83.44 482 MET A CA 1
ATOM 3632 C C . MET A 1 482 ? 22.238 -23.594 -5.294 1.00 83.44 482 MET A C 1
ATOM 3634 O O . MET A 1 482 ? 21.139 -23.382 -4.785 1.00 83.44 482 MET A O 1
ATOM 3638 N N . GLU A 1 483 ? 22.846 -24.779 -5.210 1.00 83.50 483 GLU A N 1
ATOM 3639 C CA . GLU A 1 483 ? 22.269 -25.941 -4.520 1.00 83.50 483 GLU A CA 1
ATOM 3640 C C . GLU A 1 483 ? 22.225 -25.733 -2.992 1.00 83.50 483 GLU A C 1
ATOM 3642 O O . GLU A 1 483 ? 21.218 -26.059 -2.354 1.00 83.50 483 GLU A O 1
ATOM 3647 N N . GLU A 1 484 ? 23.235 -25.080 -2.402 1.00 87.94 484 GLU A N 1
ATOM 3648 C CA . GLU A 1 484 ? 23.187 -24.632 -1.002 1.00 87.94 484 GLU A CA 1
ATOM 3649 C C . GLU A 1 484 ? 22.090 -23.575 -0.779 1.00 87.94 484 GLU A C 1
ATOM 3651 O O . GLU A 1 484 ? 21.266 -23.722 0.131 1.00 87.94 484 GLU A O 1
ATOM 3656 N N . MET A 1 485 ? 22.003 -22.549 -1.637 1.00 85.81 485 MET A N 1
ATOM 3657 C CA . MET A 1 485 ? 20.938 -21.539 -1.561 1.00 85.81 485 MET A CA 1
ATOM 3658 C C . MET A 1 485 ? 19.538 -22.146 -1.719 1.00 85.81 485 MET A C 1
ATOM 3660 O O . MET A 1 485 ? 18.607 -21.716 -1.029 1.00 85.81 485 MET A O 1
ATOM 3664 N N . GLU A 1 486 ? 19.362 -23.164 -2.567 1.00 86.25 486 GLU A N 1
ATOM 3665 C CA . GLU A 1 486 ? 18.090 -23.876 -2.683 1.00 86.25 486 GLU A CA 1
ATOM 3666 C C . GLU A 1 486 ? 17.775 -24.670 -1.406 1.00 86.25 486 GLU A C 1
ATOM 3668 O O . GLU A 1 486 ? 16.651 -24.603 -0.906 1.00 86.25 486 GLU A O 1
ATOM 3673 N N . SER A 1 487 ? 18.765 -25.360 -0.830 1.00 89.81 487 SER A N 1
ATOM 3674 C CA . SER A 1 487 ? 18.631 -26.106 0.429 1.00 89.81 487 SER A CA 1
ATOM 3675 C C . SER A 1 487 ? 18.214 -25.200 1.596 1.00 89.81 487 SER A C 1
ATOM 3677 O O . SER A 1 487 ? 17.201 -25.461 2.256 1.00 89.81 487 SER A O 1
ATOM 3679 N N . VAL A 1 488 ? 18.910 -24.072 1.785 1.00 88.38 488 VAL A N 1
ATOM 3680 C CA . VAL A 1 488 ? 18.577 -23.048 2.793 1.00 88.38 488 VAL A CA 1
ATOM 3681 C C . VAL A 1 488 ? 17.191 -22.450 2.532 1.00 88.38 488 VAL A C 1
ATOM 3683 O O . VAL A 1 488 ? 16.416 -22.238 3.464 1.00 88.38 488 VAL A O 1
ATOM 3686 N N . THR A 1 489 ? 16.815 -22.237 1.270 1.00 89.75 489 THR A N 1
ATOM 3687 C CA . THR A 1 489 ? 15.482 -21.728 0.909 1.00 89.75 489 THR A CA 1
ATOM 3688 C C . THR A 1 489 ? 14.373 -22.738 1.220 1.00 89.75 489 THR A C 1
ATOM 3690 O O . THR A 1 489 ? 13.344 -22.361 1.787 1.00 89.75 489 THR A O 1
ATOM 3693 N N . ARG A 1 490 ? 14.582 -24.029 0.929 1.00 87.88 490 ARG A N 1
ATOM 3694 C CA . ARG A 1 490 ? 13.669 -25.120 1.314 1.00 87.88 490 ARG A CA 1
ATOM 3695 C C . ARG A 1 490 ? 13.565 -25.255 2.838 1.00 87.88 490 ARG A C 1
ATOM 3697 O O . ARG A 1 490 ? 12.478 -25.519 3.347 1.00 87.88 490 ARG A O 1
ATOM 3704 N N . GLN A 1 491 ? 14.659 -25.048 3.574 1.00 91.38 491 GLN A N 1
ATOM 3705 C CA . GLN A 1 491 ? 14.638 -25.018 5.037 1.00 91.38 491 GLN A CA 1
ATOM 3706 C C . GLN A 1 491 ? 13.838 -23.821 5.565 1.00 91.38 491 GLN A C 1
ATOM 3708 O O . GLN A 1 491 ? 12.954 -24.015 6.390 1.00 91.38 491 GLN A O 1
ATOM 3713 N N . ASN A 1 492 ? 14.062 -22.614 5.040 1.00 85.62 492 ASN A N 1
ATOM 3714 C CA . ASN A 1 492 ? 13.314 -21.417 5.436 1.00 85.62 492 ASN A CA 1
ATOM 3715 C C . ASN A 1 492 ? 11.803 -21.546 5.176 1.00 85.62 492 ASN A C 1
ATOM 3717 O O . ASN A 1 492 ? 11.011 -21.076 5.990 1.00 85.62 492 ASN A O 1
ATOM 3721 N N . ALA A 1 493 ? 11.393 -22.228 4.098 1.00 87.44 493 ALA A N 1
ATOM 3722 C CA . ALA A 1 493 ? 9.985 -22.542 3.849 1.00 87.44 493 ALA A CA 1
ATOM 3723 C C . ALA A 1 493 ? 9.378 -23.423 4.961 1.00 87.44 493 ALA A C 1
ATOM 3725 O O . ALA A 1 493 ? 8.342 -23.064 5.516 1.00 87.44 493 ALA A O 1
ATOM 3726 N N . ARG A 1 494 ? 10.053 -24.523 5.337 1.00 90.19 494 ARG A N 1
ATOM 3727 C CA . ARG A 1 494 ? 9.610 -25.411 6.433 1.00 90.19 494 ARG A CA 1
ATOM 3728 C C . ARG A 1 494 ? 9.605 -24.704 7.789 1.00 90.19 494 ARG A C 1
ATOM 3730 O O . ARG A 1 494 ? 8.646 -24.837 8.536 1.00 90.19 494 ARG A O 1
ATOM 3737 N N . ASN A 1 495 ? 10.636 -23.911 8.084 1.00 89.25 495 ASN A N 1
ATOM 3738 C CA . ASN A 1 495 ? 10.712 -23.136 9.325 1.00 89.25 495 ASN A CA 1
ATOM 3739 C C . ASN A 1 495 ? 9.535 -22.145 9.434 1.00 89.25 495 ASN A C 1
ATOM 3741 O O . ASN A 1 495 ? 8.991 -21.948 10.515 1.00 89.25 495 ASN A O 1
ATOM 3745 N N . ALA A 1 496 ? 9.122 -21.524 8.323 1.00 88.56 496 ALA A N 1
ATOM 3746 C CA . ALA A 1 496 ? 7.971 -20.623 8.298 1.00 88.56 496 ALA A CA 1
ATOM 3747 C C . ALA A 1 496 ? 6.632 -21.365 8.502 1.00 88.56 496 ALA A C 1
ATOM 3749 O O . ALA A 1 496 ? 5.751 -20.856 9.191 1.00 88.56 496 ALA A O 1
ATOM 3750 N N . GLU A 1 497 ? 6.490 -22.574 7.958 1.00 88.50 497 GLU A N 1
ATOM 3751 C CA . GLU A 1 497 ? 5.334 -23.453 8.187 1.00 88.50 497 GLU A CA 1
ATOM 3752 C C . GLU A 1 497 ? 5.249 -23.926 9.654 1.00 88.50 497 GLU A C 1
ATOM 3754 O O . GLU A 1 497 ? 4.188 -23.852 10.278 1.00 88.50 497 GLU A O 1
ATOM 3759 N N . GLU A 1 498 ? 6.379 -24.317 10.251 1.00 91.44 498 GLU A N 1
ATOM 3760 C CA . GLU A 1 498 ? 6.472 -24.679 11.670 1.00 91.44 498 GLU A CA 1
ATOM 3761 C C . GLU A 1 498 ? 6.148 -23.490 12.590 1.00 91.44 498 GLU A C 1
ATOM 3763 O O . GLU A 1 498 ? 5.370 -23.635 13.536 1.00 91.44 498 GLU A O 1
ATOM 3768 N N . VAL A 1 499 ? 6.659 -22.292 12.277 1.00 89.75 499 VAL A N 1
ATOM 3769 C CA . VAL A 1 499 ? 6.292 -21.055 12.987 1.00 89.75 499 VAL A CA 1
ATOM 3770 C C . VAL A 1 499 ? 4.791 -20.793 12.886 1.00 89.75 499 VAL A C 1
ATOM 3772 O O . VAL A 1 499 ? 4.175 -20.524 13.912 1.00 89.75 499 VAL A O 1
ATOM 3775 N N . ALA A 1 500 ? 4.171 -20.918 11.707 1.00 87.12 500 ALA A N 1
ATOM 3776 C CA . ALA A 1 500 ? 2.726 -20.720 11.565 1.00 87.12 500 ALA A CA 1
ATOM 3777 C C . ALA A 1 500 ? 1.918 -21.665 12.479 1.00 87.12 500 ALA A C 1
ATOM 3779 O O . ALA A 1 500 ? 0.976 -21.223 13.134 1.00 87.12 500 ALA A O 1
ATOM 3780 N N . LYS A 1 501 ? 2.338 -22.932 12.607 1.00 89.62 501 LYS A N 1
ATOM 3781 C CA . LYS A 1 501 ? 1.713 -23.917 13.507 1.00 89.62 501 LYS A CA 1
ATOM 3782 C C . LYS A 1 501 ? 1.912 -23.596 14.996 1.00 89.62 501 LYS A C 1
ATOM 3784 O O . LYS A 1 501 ? 0.969 -23.699 15.777 1.00 89.62 501 LYS A O 1
ATOM 3789 N N . LEU A 1 502 ? 3.118 -23.200 15.408 1.00 89.62 502 LEU A N 1
ATOM 3790 C CA . LEU A 1 502 ? 3.395 -22.797 16.798 1.00 89.62 502 LEU A CA 1
ATOM 3791 C C . LEU A 1 502 ? 2.602 -21.544 17.200 1.00 89.62 502 LEU A C 1
ATOM 3793 O O . LEU A 1 502 ? 2.175 -21.401 18.347 1.00 89.62 502 LEU A O 1
ATOM 3797 N N . VAL A 1 503 ? 2.395 -20.642 16.244 1.00 90.19 503 VAL A N 1
ATOM 3798 C CA . VAL A 1 503 ? 1.644 -19.399 16.417 1.00 90.19 503 VAL A CA 1
ATOM 3799 C C . VAL A 1 503 ? 0.136 -19.676 16.488 1.00 90.19 503 VAL A C 1
ATOM 3801 O O . VAL A 1 503 ? -0.523 -19.132 17.369 1.00 90.19 503 VAL A O 1
ATOM 3804 N N . ASP A 1 504 ? -0.404 -20.599 15.690 1.00 87.81 504 ASP A N 1
ATOM 3805 C CA . ASP A 1 504 ? -1.787 -21.085 15.840 1.00 87.81 504 ASP A CA 1
ATOM 3806 C C . ASP A 1 504 ? -2.056 -21.659 17.249 1.00 87.81 504 ASP A C 1
ATOM 3808 O O . ASP A 1 504 ? -2.967 -21.211 17.951 1.00 87.81 504 ASP A O 1
ATOM 3812 N N . MET A 1 505 ? -1.172 -22.535 17.744 1.00 90.38 505 MET A N 1
ATOM 3813 C CA . MET A 1 505 ? -1.243 -23.061 19.118 1.00 90.38 505 MET A CA 1
ATOM 3814 C C . MET A 1 505 ? -1.194 -21.951 20.187 1.00 90.38 505 MET A C 1
ATOM 3816 O O . MET A 1 505 ? -1.870 -22.039 21.216 1.00 90.38 505 MET A O 1
ATOM 3820 N N . CYS A 1 506 ? -0.418 -20.888 19.952 1.00 90.19 506 CYS A N 1
ATOM 3821 C CA . CYS A 1 506 ? -0.378 -19.713 20.823 1.00 90.19 506 CYS A CA 1
ATOM 3822 C C . CYS A 1 506 ? -1.704 -18.929 20.796 1.00 90.19 506 CYS A C 1
ATOM 3824 O O . CYS A 1 506 ? -2.162 -18.470 21.843 1.00 90.19 506 CYS A O 1
ATOM 3826 N N . SER A 1 507 ? -2.351 -18.832 19.630 1.00 89.44 507 SER A N 1
ATOM 3827 C CA . SER A 1 507 ? -3.650 -18.172 19.442 1.00 89.44 507 SER A CA 1
ATOM 3828 C C . SER A 1 507 ? -4.749 -18.863 20.253 1.00 89.44 507 SER A C 1
ATOM 3830 O O . SER A 1 507 ? -5.413 -18.225 21.070 1.00 89.44 507 SER A O 1
ATOM 3832 N N . VAL A 1 508 ? -4.855 -20.192 20.130 1.00 90.81 508 VAL A N 1
ATOM 3833 C CA . VAL A 1 508 ? -5.807 -21.020 20.895 1.00 90.81 508 VAL A CA 1
ATOM 3834 C C . VAL A 1 508 ? -5.562 -20.908 22.407 1.00 90.81 508 VAL A C 1
ATOM 3836 O O . VAL A 1 508 ? -6.506 -20.820 23.194 1.00 90.81 508 VAL A O 1
ATOM 3839 N N . SER A 1 509 ? -4.295 -20.861 22.833 1.00 92.31 509 SER A N 1
ATOM 3840 C CA . SER A 1 509 ? -3.934 -20.662 24.243 1.00 92.31 509 SER A CA 1
ATOM 3841 C C . SER A 1 509 ? -4.364 -19.281 24.764 1.00 92.31 509 SER A C 1
ATOM 3843 O O . SER A 1 509 ? -4.943 -19.181 25.848 1.00 92.31 509 SER A O 1
ATOM 38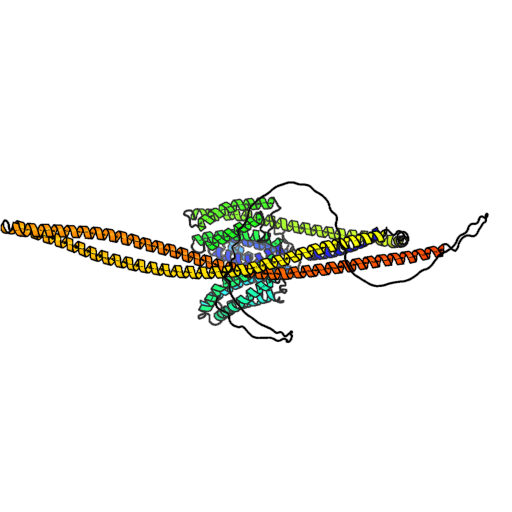45 N N . ALA A 1 510 ? -4.168 -18.219 23.973 1.00 90.38 510 ALA A N 1
ATOM 3846 C CA . ALA A 1 510 ? -4.607 -16.867 24.318 1.00 90.38 510 ALA A CA 1
ATOM 3847 C C . ALA A 1 510 ? -6.142 -16.745 24.376 1.00 90.38 510 ALA A C 1
ATOM 3849 O O . ALA A 1 510 ? -6.666 -16.123 25.300 1.00 90.38 510 ALA A O 1
ATOM 3850 N N . GLU A 1 511 ? -6.871 -17.380 23.451 1.00 90.31 511 GLU A N 1
ATOM 3851 C CA . GLU A 1 511 ? -8.340 -17.410 23.454 1.00 90.31 511 GLU A CA 1
ATOM 3852 C C . GLU A 1 511 ? -8.892 -18.123 24.701 1.00 90.31 511 GLU A C 1
ATOM 3854 O O . GLU A 1 511 ? -9.798 -17.617 25.366 1.00 90.31 511 GLU A O 1
ATOM 3859 N N . ASN A 1 512 ? -8.312 -19.269 25.071 1.00 92.94 512 ASN A N 1
ATOM 3860 C CA . ASN A 1 512 ? -8.704 -20.005 26.273 1.00 92.94 512 ASN A CA 1
ATOM 3861 C C . ASN A 1 512 ? -8.351 -19.245 27.563 1.00 92.94 512 ASN A C 1
ATOM 3863 O O . ASN A 1 512 ? -9.157 -19.22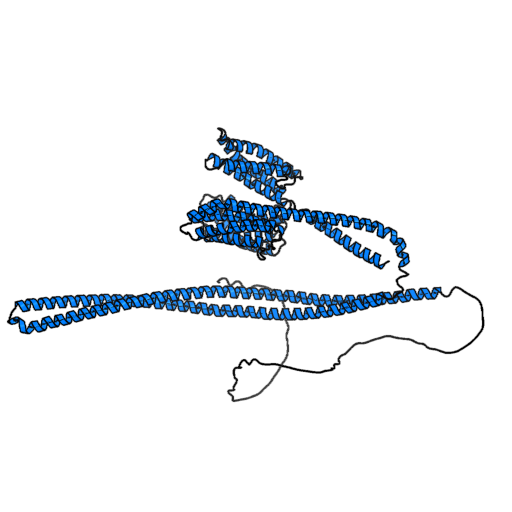0 28.494 1.00 92.94 512 ASN A O 1
ATOM 3867 N N . GLY A 1 513 ? -7.211 -18.546 27.596 1.00 93.88 513 GLY A N 1
ATOM 3868 C CA . GLY A 1 513 ? -6.887 -17.603 28.669 1.00 93.88 513 GLY A CA 1
ATOM 3869 C C . GLY A 1 513 ? -7.920 -16.477 28.785 1.00 93.88 513 GLY A C 1
ATOM 3870 O O . GLY A 1 513 ? -8.353 -16.146 29.887 1.00 93.88 513 GLY A O 1
ATOM 3871 N N . ASN A 1 514 ? -8.374 -15.928 27.654 1.00 93.81 514 ASN A N 1
ATOM 3872 C CA . ASN A 1 514 ? -9.403 -14.888 27.625 1.00 93.81 514 ASN A CA 1
ATOM 3873 C C . ASN A 1 514 ? -10.747 -15.388 28.186 1.00 93.81 514 ASN A C 1
ATOM 3875 O O . ASN A 1 514 ? -11.369 -14.681 28.979 1.00 93.81 514 ASN A O 1
ATOM 3879 N N . LYS A 1 515 ? -11.167 -16.617 27.849 1.00 93.69 515 LYS A N 1
ATOM 3880 C CA . LYS A 1 515 ? -12.374 -17.254 28.418 1.00 93.69 515 LYS A CA 1
ATOM 3881 C C . LYS A 1 515 ? -12.280 -17.378 29.943 1.00 93.69 515 LYS A C 1
ATOM 3883 O O . LYS A 1 515 ? -13.184 -16.923 30.638 1.00 93.69 515 LYS A O 1
ATOM 3888 N N . ALA A 1 516 ? -11.160 -17.889 30.459 1.00 94.75 516 ALA A N 1
ATOM 3889 C CA . ALA A 1 516 ? -10.930 -18.018 31.901 1.00 94.75 516 ALA A CA 1
ATOM 3890 C C . ALA A 1 516 ? -10.910 -16.657 32.631 1.00 94.75 516 ALA A C 1
ATOM 3892 O O . ALA A 1 516 ? -11.389 -16.542 33.758 1.00 94.75 516 ALA A O 1
ATOM 3893 N N . VAL A 1 517 ? -10.401 -15.596 31.993 1.00 93.94 517 VAL A N 1
ATOM 3894 C CA . VAL A 1 517 ? -10.425 -14.233 32.557 1.00 93.94 517 VAL A CA 1
ATOM 3895 C C . VAL A 1 517 ? -11.838 -13.631 32.559 1.00 93.94 517 VAL A C 1
ATOM 3897 O O . VAL A 1 517 ? -12.184 -12.917 33.500 1.00 93.94 517 VAL A O 1
ATOM 3900 N N . VAL A 1 518 ? -12.674 -13.934 31.559 1.00 92.19 518 VAL A N 1
ATOM 3901 C CA . VAL A 1 518 ? -14.099 -13.546 31.549 1.00 92.19 518 VAL A CA 1
ATOM 3902 C C . VAL A 1 518 ? -14.869 -14.259 32.665 1.00 92.19 518 VAL A C 1
ATOM 3904 O O . VAL A 1 518 ? -15.600 -13.601 33.404 1.00 92.19 518 VAL A O 1
ATOM 3907 N N . GLU A 1 519 ? -14.654 -15.564 32.841 1.00 93.56 519 GLU A N 1
ATOM 3908 C CA . GLU A 1 519 ? -15.241 -16.361 33.927 1.00 93.56 519 GLU A CA 1
ATOM 3909 C C . GLU A 1 519 ? -14.829 -15.820 35.308 1.00 93.56 519 GLU A C 1
ATOM 3911 O O . GLU A 1 519 ? -15.689 -15.489 36.125 1.00 93.56 519 GLU A O 1
ATOM 3916 N N . MET A 1 520 ? -13.529 -15.583 35.526 1.00 92.31 520 MET A N 1
ATOM 3917 C CA . MET A 1 520 ? -13.011 -14.980 36.761 1.00 92.31 520 MET A CA 1
ATOM 3918 C C . MET A 1 520 ? -13.632 -13.604 37.053 1.00 92.31 520 MET A C 1
ATOM 3920 O O . MET A 1 520 ? -13.878 -13.266 38.212 1.00 92.31 520 MET A O 1
ATOM 3924 N N . ASN A 1 521 ? -13.912 -12.802 36.020 1.00 91.31 521 ASN A N 1
ATOM 3925 C CA . ASN A 1 521 ? -14.560 -11.502 36.182 1.00 91.31 521 ASN A CA 1
ATOM 3926 C C . ASN A 1 521 ? -16.060 -11.626 36.529 1.00 91.31 521 ASN A C 1
ATOM 3928 O O . ASN A 1 521 ? -16.567 -10.793 37.282 1.00 91.31 521 ASN A O 1
ATOM 3932 N N . SER A 1 522 ? -16.751 -12.678 36.062 1.00 92.50 522 SER A N 1
ATOM 3933 C CA . SER A 1 522 ? -18.114 -13.019 36.516 1.00 92.50 522 SER A CA 1
ATOM 3934 C C . SER A 1 522 ? -18.119 -13.363 38.003 1.00 92.50 522 SER A C 1
ATOM 3936 O O . SER A 1 522 ? -18.837 -12.731 38.779 1.00 92.50 522 SER A O 1
ATOM 3938 N N . SER A 1 523 ? -17.229 -14.266 38.431 1.00 93.94 523 SER A N 1
ATOM 3939 C CA . SER A 1 523 ? -17.118 -14.660 39.841 1.00 93.94 523 SER A CA 1
ATOM 3940 C C . SER A 1 523 ? -16.771 -13.477 40.753 1.00 93.94 523 SER A C 1
ATOM 3942 O O . SER A 1 523 ? -17.303 -13.375 41.856 1.00 93.94 523 SER A O 1
ATOM 3944 N N . MET A 1 524 ? -15.937 -12.532 40.299 1.00 91.50 524 MET A N 1
ATOM 3945 C CA . MET A 1 524 ? -15.684 -11.284 41.035 1.00 91.50 524 MET A CA 1
ATOM 3946 C C . MET A 1 524 ? -16.941 -10.409 41.157 1.00 91.50 524 MET A C 1
ATOM 3948 O O . MET A 1 524 ? -17.133 -9.776 42.194 1.00 91.50 524 MET A O 1
ATOM 3952 N N . GLY A 1 525 ? -17.822 -10.398 40.151 1.00 90.75 525 GLY A N 1
ATOM 3953 C CA . GLY A 1 525 ? -19.137 -9.754 40.217 1.00 90.75 525 GLY A CA 1
ATOM 3954 C C . GLY A 1 525 ? -20.072 -10.406 41.241 1.00 90.75 525 GLY A C 1
ATOM 3955 O O . GLY A 1 525 ? -20.640 -9.709 42.082 1.00 90.75 525 GLY A O 1
ATOM 3956 N N . GLU A 1 526 ? -20.168 -11.737 41.229 1.00 93.94 526 GLU A N 1
ATOM 3957 C CA . GLU A 1 526 ? -20.976 -12.537 42.167 1.00 93.94 526 GLU A CA 1
ATOM 3958 C C . GLU A 1 526 ? -20.494 -12.392 43.623 1.00 93.94 526 GLU A C 1
ATOM 3960 O O . GLU A 1 526 ? -21.303 -12.256 44.548 1.00 93.94 526 GLU A O 1
ATOM 3965 N N . ILE A 1 527 ? -19.174 -12.328 43.833 1.00 93.00 527 ILE A N 1
ATOM 3966 C CA . ILE A 1 527 ? -18.555 -11.980 45.121 1.00 93.00 527 ILE A CA 1
ATOM 3967 C C . ILE A 1 527 ? -18.985 -10.570 45.551 1.00 93.00 527 ILE A C 1
ATOM 3969 O O . ILE A 1 527 ? -19.431 -10.383 46.683 1.00 93.00 527 ILE A O 1
ATOM 3973 N N . ASN A 1 528 ? -18.920 -9.580 44.656 1.00 91.69 528 ASN A N 1
ATOM 3974 C CA . ASN A 1 528 ? -19.292 -8.194 44.962 1.00 91.69 528 ASN A CA 1
ATOM 3975 C C . ASN A 1 528 ? -20.796 -8.041 45.281 1.00 91.69 528 ASN A C 1
ATOM 3977 O O . ASN A 1 528 ? -21.174 -7.240 46.137 1.00 91.69 528 ASN A O 1
ATOM 3981 N N . GLU A 1 529 ? -21.675 -8.815 44.635 1.00 93.56 529 GLU A N 1
ATOM 3982 C CA . GLU A 1 529 ? -23.105 -8.870 44.976 1.00 93.56 529 GLU A CA 1
ATOM 3983 C C . GLU A 1 529 ? -23.341 -9.547 46.336 1.00 93.56 529 GLU A C 1
ATOM 3985 O O . GLU A 1 529 ? -24.127 -9.060 47.153 1.00 93.56 529 GLU A O 1
ATOM 3990 N N . SER A 1 530 ? -22.618 -10.632 46.618 1.00 95.50 530 SER A N 1
ATOM 3991 C CA . SER A 1 530 ? -22.692 -11.344 47.899 1.00 95.50 530 SER A CA 1
ATOM 3992 C C . SER A 1 530 ? -22.244 -10.459 49.066 1.00 95.50 530 SER A C 1
ATOM 3994 O O . SER A 1 530 ? -22.942 -10.375 50.075 1.00 95.50 530 SER A O 1
ATOM 3996 N N . ILE A 1 531 ? -21.140 -9.718 48.910 1.00 94.38 531 ILE A N 1
ATOM 3997 C CA . ILE A 1 531 ? -20.646 -8.775 49.925 1.00 94.38 531 ILE A CA 1
ATOM 3998 C C . ILE A 1 531 ? -21.666 -7.651 50.184 1.00 94.38 531 ILE A C 1
ATOM 4000 O O . ILE A 1 531 ? -21.892 -7.296 51.340 1.00 94.38 531 ILE A O 1
ATOM 4004 N N . LYS A 1 532 ? -22.356 -7.137 49.152 1.00 91.44 532 LYS A N 1
ATOM 4005 C CA . LYS A 1 532 ? -23.432 -6.136 49.324 1.00 91.44 532 LYS A CA 1
ATOM 4006 C C . LYS A 1 532 ? -24.608 -6.665 50.150 1.00 91.44 532 LYS A C 1
ATOM 4008 O O . LYS A 1 532 ? -25.101 -5.944 51.014 1.00 91.44 532 LYS A O 1
ATOM 4013 N N . LYS A 1 533 ? -25.023 -7.919 49.938 1.00 94.75 533 LYS A N 1
ATOM 4014 C CA . LYS A 1 533 ? -26.083 -8.566 50.738 1.00 94.75 533 LYS A CA 1
ATOM 4015 C C . LYS A 1 533 ? -25.667 -8.721 52.203 1.00 94.75 533 LYS A C 1
ATOM 4017 O O . LYS A 1 533 ? -26.468 -8.460 53.096 1.00 94.75 533 LYS A O 1
ATOM 4022 N N . ILE A 1 534 ? -24.405 -9.076 52.464 1.00 94.31 534 ILE A N 1
ATOM 4023 C CA . ILE A 1 534 ? -23.865 -9.119 53.833 1.00 94.31 534 ILE A CA 1
ATOM 4024 C C . ILE A 1 534 ? -23.875 -7.708 54.449 1.00 94.31 534 ILE A C 1
ATOM 4026 O O . ILE A 1 534 ? -24.352 -7.552 55.568 1.00 94.31 534 ILE A O 1
ATOM 4030 N N . ALA A 1 535 ? -23.446 -6.675 53.714 1.00 93.81 535 ALA A N 1
ATOM 4031 C CA . ALA A 1 535 ? -23.443 -5.285 54.185 1.00 93.81 535 ALA A CA 1
ATOM 4032 C C . ALA A 1 535 ? -24.838 -4.792 54.616 1.00 93.81 535 ALA A C 1
ATOM 4034 O O . ALA A 1 535 ? -24.979 -4.133 55.647 1.00 93.81 535 ALA A O 1
ATOM 4035 N N . GLU A 1 536 ? -25.875 -5.137 53.849 1.00 94.62 536 GLU A N 1
ATOM 4036 C CA . GLU A 1 536 ? -27.269 -4.831 54.181 1.00 94.62 536 GLU A CA 1
ATOM 4037 C C . GLU A 1 536 ? -27.716 -5.538 55.472 1.00 94.62 536 GLU A C 1
ATOM 4039 O O . GLU A 1 536 ? -28.259 -4.894 56.372 1.00 94.62 536 GLU A O 1
ATOM 4044 N N . ILE A 1 537 ? -27.396 -6.828 55.625 1.00 95.31 537 ILE A N 1
ATOM 4045 C CA . ILE A 1 537 ? -27.690 -7.605 56.839 1.00 95.31 537 ILE A CA 1
ATOM 4046 C C . ILE A 1 537 ? -26.951 -7.031 58.062 1.00 95.31 537 ILE A C 1
ATOM 4048 O O . ILE A 1 537 ? -27.564 -6.834 59.113 1.00 95.31 537 ILE A O 1
ATOM 4052 N N . THR A 1 538 ? -25.663 -6.691 57.947 1.00 95.00 538 THR A N 1
ATOM 4053 C CA . THR A 1 538 ? -24.892 -6.081 59.046 1.00 95.00 538 THR A CA 1
ATOM 4054 C C . THR A 1 538 ? -25.455 -4.713 59.446 1.00 95.00 538 THR A C 1
ATOM 4056 O O . THR A 1 538 ? -25.501 -4.390 60.633 1.00 95.00 538 THR A O 1
ATOM 4059 N N . LYS A 1 539 ? -25.968 -3.931 58.488 1.00 94.81 539 LYS A N 1
ATOM 4060 C CA . LYS A 1 539 ? -26.647 -2.655 58.759 1.00 94.81 539 LYS A CA 1
ATOM 4061 C C . LYS A 1 539 ? -27.984 -2.838 59.492 1.00 94.81 539 LYS A C 1
ATOM 4063 O O . LYS A 1 539 ? -28.326 -2.017 60.342 1.00 94.81 539 LYS A O 1
ATOM 4068 N N . VAL A 1 540 ? -28.719 -3.920 59.221 1.00 97.31 540 VAL A N 1
ATOM 4069 C CA . VAL A 1 540 ? -29.901 -4.302 60.018 1.00 97.31 540 VAL A CA 1
ATOM 4070 C C . VAL A 1 540 ? -29.495 -4.702 61.443 1.00 97.31 540 VAL A C 1
ATOM 4072 O O . VAL A 1 540 ? -30.170 -4.303 62.390 1.00 97.31 540 VAL A O 1
ATOM 4075 N N . ILE A 1 541 ? -28.373 -5.409 61.625 1.00 95.19 541 ILE A N 1
ATOM 4076 C CA . ILE A 1 541 ? -27.853 -5.776 62.956 1.00 95.19 541 ILE A CA 1
ATOM 4077 C C . ILE A 1 541 ? -27.463 -4.536 63.781 1.00 95.19 541 ILE A C 1
ATOM 4079 O O . ILE A 1 541 ? -27.840 -4.461 64.950 1.00 95.19 541 ILE A O 1
ATOM 4083 N N . ASP A 1 542 ? -26.784 -3.544 63.193 1.00 95.81 542 ASP A N 1
ATOM 4084 C CA . ASP A 1 542 ? -26.490 -2.260 63.862 1.00 95.81 542 ASP A CA 1
ATOM 4085 C C . ASP A 1 542 ? -27.785 -1.517 64.253 1.00 95.81 542 ASP A C 1
ATOM 4087 O O . ASP A 1 542 ? -27.927 -1.033 65.377 1.00 95.81 542 ASP A O 1
ATOM 4091 N N . GLY A 1 543 ? -28.796 -1.529 63.375 1.00 95.75 543 GLY A N 1
ATOM 4092 C CA . GLY A 1 543 ? -30.131 -0.998 63.670 1.00 95.75 543 GLY A CA 1
ATOM 4093 C C . GLY A 1 543 ? -30.828 -1.697 64.846 1.00 95.75 543 GLY A C 1
ATOM 4094 O O . GLY A 1 543 ? -31.397 -1.024 65.708 1.00 95.75 543 GLY A O 1
ATOM 4095 N N . ILE A 1 544 ? -30.748 -3.030 64.927 1.00 95.56 544 ILE A N 1
ATOM 4096 C CA . ILE A 1 544 ? -31.270 -3.816 66.058 1.00 95.56 544 ILE A CA 1
ATOM 4097 C C . ILE A 1 544 ? -30.491 -3.492 67.340 1.00 95.56 544 ILE A C 1
ATOM 4099 O O . ILE A 1 544 ? -31.100 -3.274 68.385 1.00 95.56 544 ILE A O 1
ATOM 4103 N N . ALA A 1 545 ? -29.161 -3.401 67.278 1.00 95.88 545 ALA A N 1
ATOM 4104 C CA . ALA A 1 545 ? -28.331 -3.032 68.424 1.00 95.88 545 ALA A CA 1
ATOM 4105 C C . ALA A 1 545 ? -28.683 -1.629 68.956 1.00 95.88 545 ALA A C 1
ATOM 4107 O O . ALA A 1 545 ? -28.852 -1.445 70.163 1.00 95.88 545 ALA A O 1
ATOM 4108 N N . PHE A 1 546 ? -28.897 -0.656 68.067 1.00 94.62 546 PHE A N 1
ATOM 4109 C CA . PHE A 1 546 ? -29.348 0.687 68.432 1.00 94.62 546 PHE A CA 1
ATOM 4110 C C . PHE A 1 546 ? -30.740 0.686 69.091 1.00 94.62 546 PHE A C 1
ATOM 4112 O O . PHE A 1 546 ? -30.928 1.330 70.127 1.00 94.62 546 PHE A O 1
ATOM 4119 N N . GLN A 1 547 ? -31.700 -0.077 68.553 1.00 96.50 547 GLN A N 1
ATOM 4120 C CA . GLN A 1 547 ? -33.032 -0.239 69.154 1.00 96.50 547 GLN A CA 1
ATOM 4121 C C . GLN A 1 547 ? -32.965 -0.900 70.540 1.00 96.50 547 GLN A C 1
ATOM 4123 O O . GLN A 1 547 ? -33.597 -0.413 71.477 1.00 96.50 547 GLN A O 1
ATOM 4128 N N . THR A 1 548 ? -32.154 -1.948 70.709 1.00 95.12 548 THR A N 1
ATOM 4129 C CA . THR A 1 548 ? -31.936 -2.618 72.003 1.00 95.12 548 THR A CA 1
ATOM 4130 C C . THR A 1 548 ? -31.302 -1.675 73.029 1.00 95.12 548 THR A C 1
ATOM 4132 O O . THR A 1 548 ? -31.739 -1.636 74.177 1.00 95.12 548 THR A O 1
ATOM 4135 N N . ASN A 1 549 ? -30.334 -0.848 72.621 1.00 92.44 549 ASN A N 1
ATOM 4136 C CA . ASN A 1 549 ? -29.730 0.179 73.474 1.00 92.44 549 ASN A CA 1
ATOM 4137 C C . ASN A 1 549 ? -30.751 1.253 73.915 1.00 92.44 549 ASN A C 1
ATOM 4139 O O . ASN A 1 549 ? -30.732 1.672 75.072 1.00 92.44 549 ASN A O 1
ATOM 4143 N N . LEU A 1 550 ? -31.682 1.663 73.041 1.00 92.81 550 LEU A N 1
ATOM 4144 C CA . LEU A 1 550 ? -32.782 2.567 73.412 1.00 92.81 550 LEU A CA 1
ATOM 4145 C C . LEU A 1 550 ? -33.808 1.905 74.348 1.00 92.81 550 LEU A C 1
ATOM 4147 O O . LEU A 1 550 ? -34.267 2.540 75.296 1.00 92.81 550 LEU A O 1
ATOM 4151 N N . LEU A 1 551 ? -34.149 0.633 74.125 1.00 90.75 551 LEU A N 1
ATOM 4152 C CA . LEU A 1 551 ? -35.035 -0.131 75.012 1.00 90.75 551 LEU A CA 1
ATOM 4153 C C . LEU A 1 551 ? -34.428 -0.294 76.413 1.00 90.75 551 LEU A C 1
ATOM 4155 O O . LEU A 1 551 ? -35.119 -0.070 77.406 1.00 90.75 551 LEU A O 1
ATOM 4159 N N . ALA A 1 552 ? -33.133 -0.605 76.496 1.00 89.69 552 ALA A N 1
ATOM 4160 C CA . ALA A 1 552 ? -32.398 -0.687 77.754 1.00 89.69 552 ALA A CA 1
ATOM 4161 C C . ALA A 1 552 ? -32.341 0.667 78.484 1.00 89.69 552 ALA A C 1
ATOM 4163 O O . ALA A 1 552 ? -32.580 0.728 79.689 1.00 89.69 552 ALA A O 1
ATOM 4164 N N . LEU A 1 553 ? -32.111 1.768 77.756 1.00 87.06 553 LEU A N 1
ATOM 4165 C CA . LEU A 1 553 ? -32.147 3.121 78.318 1.00 87.06 553 LEU A CA 1
ATOM 4166 C C . LEU A 1 553 ? -33.534 3.469 78.885 1.00 87.06 553 LEU A C 1
ATOM 4168 O O . LEU A 1 553 ? -33.629 3.961 80.008 1.00 87.06 553 LEU A O 1
ATOM 4172 N N . ASN A 1 554 ? -34.610 3.168 78.152 1.00 86.94 554 ASN A N 1
ATOM 4173 C CA . ASN A 1 554 ? -35.982 3.389 78.620 1.00 86.94 554 ASN A CA 1
ATOM 4174 C C . ASN A 1 554 ? -36.301 2.551 79.872 1.00 86.94 554 ASN A C 1
ATOM 4176 O O . ASN A 1 554 ? -36.902 3.063 80.817 1.00 86.94 554 ASN A O 1
ATOM 4180 N N . ALA A 1 555 ? -35.851 1.292 79.916 1.00 85.00 555 ALA A N 1
ATOM 4181 C CA . ALA A 1 555 ? -35.991 0.436 81.091 1.00 85.00 555 ALA A CA 1
ATOM 4182 C C . ALA A 1 555 ? -35.229 0.995 82.307 1.00 85.00 555 ALA A C 1
ATOM 4184 O O . ALA A 1 555 ? -35.779 1.024 83.408 1.00 85.00 555 ALA A O 1
ATOM 4185 N N . ALA A 1 556 ? -34.006 1.502 82.121 1.00 83.44 556 ALA A N 1
ATOM 4186 C CA . ALA A 1 556 ? -33.228 2.143 83.182 1.00 83.44 556 ALA A CA 1
ATOM 4187 C C . ALA A 1 556 ? -33.901 3.428 83.713 1.00 83.44 556 ALA A C 1
ATOM 4189 O O . ALA A 1 556 ? -33.925 3.655 84.924 1.00 83.44 556 ALA A O 1
ATOM 4190 N N . VAL A 1 557 ? -34.502 4.240 82.835 1.00 84.56 557 VAL A N 1
ATOM 4191 C CA . VAL A 1 557 ? -35.246 5.455 83.219 1.00 84.56 557 VAL A CA 1
ATOM 4192 C C . VAL A 1 557 ? -36.487 5.116 84.050 1.00 84.56 557 VAL A C 1
ATOM 4194 O O . VAL A 1 557 ? -36.661 5.670 85.137 1.00 84.56 557 VAL A O 1
ATOM 4197 N N . GLU A 1 558 ? -37.324 4.179 83.600 1.00 83.00 558 GLU A N 1
ATOM 4198 C CA . GLU A 1 558 ? -38.538 3.810 84.345 1.00 83.00 558 GLU A CA 1
ATOM 4199 C C . GLU A 1 558 ? -38.198 3.046 85.646 1.00 83.00 558 GLU A C 1
ATOM 4201 O O . GLU A 1 558 ? -38.904 3.161 86.646 1.00 83.00 558 GLU A O 1
ATOM 4206 N N . THR A 1 559 ? -37.045 2.368 85.695 1.00 79.06 559 THR A N 1
ATOM 4207 C CA . THR A 1 559 ? -36.476 1.792 86.928 1.00 79.06 559 THR A CA 1
ATOM 4208 C C . THR A 1 559 ? -36.083 2.866 87.938 1.00 79.06 559 THR A C 1
ATOM 4210 O O . THR A 1 559 ? -36.436 2.761 89.112 1.00 79.06 559 THR A O 1
ATOM 4213 N N . ALA A 1 560 ? -35.385 3.920 87.501 1.00 77.69 560 ALA A N 1
ATOM 4214 C CA . ALA A 1 560 ? -35.040 5.048 88.366 1.00 77.69 560 ALA A CA 1
ATOM 4215 C C . ALA A 1 560 ? -36.300 5.753 88.903 1.00 77.69 560 ALA A C 1
ATOM 4217 O O . ALA A 1 560 ? -36.332 6.180 90.057 1.00 77.69 560 ALA A O 1
ATOM 4218 N N . ARG A 1 561 ? -37.363 5.803 88.091 1.00 81.94 561 ARG A N 1
ATOM 4219 C CA . ARG A 1 561 ? -38.686 6.327 88.458 1.00 81.94 561 ARG A CA 1
ATOM 4220 C C . ARG A 1 561 ? -39.439 5.445 89.467 1.00 81.94 561 ARG A C 1
ATOM 4222 O O . ARG A 1 561 ? -40.188 5.978 90.280 1.00 81.94 561 ARG A O 1
ATOM 4229 N N . ALA A 1 562 ? -39.221 4.128 89.453 1.00 81.56 562 ALA A N 1
ATOM 4230 C CA . ALA A 1 562 ? -39.822 3.168 90.389 1.00 81.56 562 ALA A CA 1
ATOM 4231 C C . ALA A 1 562 ? -39.167 3.144 91.792 1.00 81.56 562 ALA A C 1
ATOM 4233 O O . ALA A 1 562 ? -39.681 2.491 92.704 1.00 81.56 562 ALA A O 1
ATOM 4234 N N . GLY A 1 563 ? -38.049 3.852 91.990 1.00 76.12 563 GLY A N 1
ATOM 4235 C CA . GLY A 1 563 ? -37.403 4.008 93.297 1.00 76.12 563 GLY A CA 1
ATOM 4236 C C . GLY A 1 563 ? -36.855 2.698 93.882 1.00 76.12 563 GLY A C 1
ATOM 4237 O O . GLY A 1 563 ? -36.342 1.846 93.157 1.00 76.12 563 GLY A O 1
ATOM 4238 N N . GLU A 1 564 ? -36.948 2.540 95.210 1.00 76.56 564 GLU A N 1
ATOM 4239 C CA . GLU A 1 564 ? -36.436 1.373 95.960 1.00 76.56 564 GLU A CA 1
ATOM 4240 C C . GLU A 1 564 ? -36.850 0.026 95.344 1.00 76.56 564 GLU A C 1
ATOM 4242 O O . GLU A 1 564 ? -36.024 -0.877 95.222 1.00 76.56 564 GLU A O 1
ATOM 4247 N N . HIS A 1 565 ? -38.104 -0.094 94.898 1.00 70.25 565 HIS A N 1
ATOM 4248 C CA . HIS A 1 565 ? -38.660 -1.344 94.374 1.00 70.25 565 HIS A CA 1
ATOM 4249 C C . HIS A 1 565 ? -38.067 -1.774 93.019 1.00 70.25 565 HIS A C 1
ATOM 4251 O O . HIS A 1 565 ? -38.113 -2.958 92.694 1.00 70.25 565 HIS A O 1
ATOM 4257 N N . GLY A 1 566 ? -37.496 -0.849 92.236 1.00 66.88 566 GLY A N 1
ATOM 4258 C CA . GLY A 1 566 ? -36.888 -1.157 90.933 1.00 66.88 566 GLY A CA 1
ATOM 4259 C C . GLY A 1 566 ? -35.406 -1.553 90.998 1.00 66.88 566 GLY A C 1
ATOM 4260 O O . GLY A 1 566 ? -34.933 -2.316 90.151 1.00 66.88 566 GLY A O 1
ATOM 4261 N N . LYS A 1 567 ? -34.670 -1.057 92.005 1.00 66.06 567 LYS A N 1
ATOM 4262 C CA . LYS A 1 567 ? -33.192 -1.064 92.045 1.00 66.06 567 LYS A CA 1
ATOM 4263 C C . LYS A 1 567 ? -32.555 -2.433 91.786 1.00 66.06 567 LYS A C 1
ATOM 4265 O O . LYS A 1 567 ? -31.637 -2.528 90.979 1.00 66.06 567 LYS A O 1
ATOM 4270 N N . GLY A 1 568 ? -33.012 -3.479 92.475 1.00 65.69 568 GLY A N 1
ATOM 4271 C CA . GLY A 1 568 ? -32.318 -4.773 92.495 1.00 65.69 568 GLY A CA 1
ATOM 4272 C C . GLY A 1 568 ? -32.354 -5.536 91.168 1.00 65.69 568 GLY A C 1
ATOM 4273 O O . GLY A 1 568 ? -31.342 -6.091 90.752 1.00 65.69 568 GLY A O 1
ATOM 4274 N N . VAL A 1 569 ? -33.508 -5.560 90.494 1.00 59.31 569 VAL A N 1
ATOM 4275 C CA . VAL A 1 569 ? -33.704 -6.374 89.280 1.00 59.31 569 VAL A CA 1
ATOM 4276 C C . VAL A 1 569 ? -33.191 -5.649 88.039 1.00 59.31 569 VAL A C 1
ATOM 4278 O O . VAL A 1 569 ? -32.507 -6.239 87.204 1.00 59.31 569 VAL A O 1
ATOM 4281 N N . ALA A 1 570 ? -33.515 -4.362 87.907 1.00 60.88 570 ALA A N 1
ATOM 4282 C CA . ALA A 1 570 ? -33.381 -3.676 86.631 1.00 60.88 570 ALA A CA 1
ATOM 4283 C C . ALA A 1 570 ? -32.117 -2.814 86.485 1.00 60.88 570 ALA A C 1
ATOM 4285 O O . ALA A 1 570 ? -31.774 -2.486 85.355 1.00 60.88 570 ALA A O 1
ATOM 4286 N N . VAL A 1 571 ? -31.350 -2.543 87.553 1.00 64.62 571 VAL A N 1
ATOM 4287 C CA . VAL A 1 571 ? -29.970 -2.033 87.389 1.00 64.62 571 VAL A CA 1
ATOM 4288 C C . VAL A 1 571 ? -29.099 -3.083 86.694 1.00 64.62 571 VAL A C 1
ATOM 4290 O O . VAL A 1 571 ? -28.428 -2.767 85.717 1.00 64.62 571 VAL A O 1
ATOM 4293 N N . VAL A 1 572 ? -29.163 -4.345 87.138 1.00 67.12 572 VAL A N 1
ATOM 4294 C CA . VAL A 1 572 ? -28.395 -5.442 86.524 1.00 67.12 572 VAL A CA 1
ATOM 4295 C C . VAL A 1 572 ? -28.927 -5.767 85.126 1.00 67.12 572 VAL A C 1
ATOM 4297 O O . VAL A 1 572 ? -28.144 -5.875 84.188 1.00 67.12 572 VAL A O 1
ATOM 4300 N N . ALA A 1 573 ? -30.249 -5.881 84.954 1.00 69.88 573 ALA A N 1
ATOM 4301 C CA . ALA A 1 573 ? -30.817 -6.230 83.652 1.00 69.88 573 ALA A CA 1
ATOM 4302 C C . ALA A 1 573 ? -30.643 -5.121 82.596 1.00 69.88 573 ALA A C 1
ATOM 4304 O O . ALA A 1 573 ? -30.257 -5.422 81.469 1.00 69.88 573 ALA A O 1
ATOM 4305 N N . ALA A 1 574 ? -30.909 -3.850 82.922 1.00 78.44 574 ALA A N 1
ATOM 4306 C CA . ALA A 1 574 ? -30.851 -2.779 81.927 1.00 78.44 574 ALA A CA 1
ATOM 4307 C C . ALA A 1 574 ? -29.410 -2.430 81.529 1.00 78.44 574 ALA A C 1
ATOM 4309 O O . ALA A 1 574 ? -29.136 -2.298 80.337 1.00 78.44 574 ALA A O 1
ATOM 4310 N N . GLU A 1 575 ? -28.482 -2.327 82.486 1.00 81.81 575 GLU A N 1
ATOM 4311 C CA . GLU A 1 575 ? -27.100 -1.944 82.173 1.00 81.81 575 GLU A CA 1
ATOM 4312 C C . GLU A 1 575 ? -26.362 -3.059 81.411 1.00 81.81 575 GLU A C 1
ATOM 4314 O O . GLU A 1 575 ? -25.627 -2.770 80.468 1.00 81.81 575 GLU A O 1
ATOM 4319 N N . GLU A 1 576 ? -26.627 -4.337 81.709 1.00 87.69 576 GLU A N 1
ATOM 4320 C CA . GLU A 1 576 ? -25.971 -5.445 81.002 1.00 87.69 576 GLU A CA 1
ATOM 4321 C C . GLU A 1 576 ? -26.558 -5.683 79.596 1.00 87.69 576 GLU A C 1
ATOM 4323 O O . GLU A 1 576 ? -25.810 -5.946 78.651 1.00 87.69 576 GLU A O 1
ATOM 4328 N N . ILE A 1 577 ? -27.873 -5.486 79.397 1.00 91.69 577 ILE A N 1
ATOM 4329 C CA . ILE A 1 577 ? -28.477 -5.458 78.048 1.00 91.69 577 ILE A CA 1
ATOM 4330 C C . ILE A 1 577 ? -27.930 -4.271 77.240 1.00 91.69 577 ILE A C 1
ATOM 4332 O O . ILE A 1 577 ? -27.647 -4.415 76.048 1.00 91.69 577 ILE A O 1
ATOM 4336 N N . ARG A 1 578 ? -27.730 -3.107 77.872 1.00 90.88 578 ARG A N 1
ATOM 4337 C CA . ARG A 1 578 ? -27.126 -1.927 77.238 1.00 90.88 578 ARG A CA 1
ATOM 4338 C C . ARG A 1 578 ? -25.673 -2.178 76.826 1.00 90.88 578 ARG A C 1
ATOM 4340 O O . ARG A 1 578 ? -25.308 -1.885 75.689 1.00 90.88 578 ARG A O 1
ATOM 4347 N N . ASN A 1 579 ? -24.868 -2.759 77.713 1.00 91.75 579 ASN A N 1
ATOM 4348 C CA . ASN A 1 579 ? -23.482 -3.151 77.456 1.00 91.75 579 ASN A CA 1
ATOM 4349 C C . ASN A 1 579 ? -23.401 -4.140 76.279 1.00 91.75 579 ASN A C 1
ATOM 4351 O O . ASN A 1 579 ? -22.662 -3.913 75.318 1.00 91.75 579 ASN A O 1
ATOM 4355 N N . LEU A 1 580 ? -24.244 -5.180 76.287 1.00 93.50 580 LEU A N 1
ATOM 4356 C CA . LEU A 1 580 ? -24.365 -6.128 75.178 1.00 93.50 580 LEU A CA 1
ATOM 4357 C C . LEU A 1 580 ? -24.732 -5.426 73.860 1.00 93.50 580 LEU A C 1
ATOM 4359 O O . LEU A 1 580 ? -24.077 -5.661 72.847 1.00 93.50 580 LEU A O 1
ATOM 4363 N N . ALA A 1 581 ? -25.712 -4.518 73.875 1.00 93.75 581 ALA A N 1
ATOM 4364 C CA . ALA A 1 581 ? -26.123 -3.759 72.697 1.00 93.75 581 ALA A CA 1
ATOM 4365 C C . ALA A 1 581 ? -25.003 -2.853 72.147 1.00 93.75 581 ALA A C 1
ATOM 4367 O O . ALA A 1 581 ? -24.772 -2.829 70.938 1.00 93.75 581 ALA A O 1
ATOM 4368 N N . GLN A 1 582 ? -24.251 -2.161 73.011 1.00 93.50 582 GLN A N 1
ATOM 4369 C CA . GLN A 1 582 ? -23.087 -1.376 72.585 1.00 93.50 582 GLN A CA 1
ATOM 4370 C C . GLN A 1 582 ? -21.984 -2.264 71.989 1.00 93.50 582 GLN A C 1
ATOM 4372 O O . GLN A 1 582 ? -21.417 -1.915 70.954 1.00 93.50 582 GLN A O 1
ATOM 4377 N N . ARG A 1 583 ? -21.717 -3.437 72.579 1.00 96.06 583 ARG A N 1
ATOM 4378 C CA . ARG A 1 583 ? -20.763 -4.417 72.028 1.00 96.06 583 ARG A CA 1
ATOM 4379 C C . ARG A 1 583 ? -21.205 -4.949 70.661 1.00 96.06 583 ARG A C 1
ATOM 4381 O O . ARG A 1 583 ? -20.364 -5.077 69.775 1.00 96.06 583 ARG A O 1
ATOM 4388 N N . SER A 1 584 ? -22.500 -5.207 70.466 1.00 95.81 584 SER A N 1
ATOM 4389 C CA . SER A 1 584 ? -23.063 -5.604 69.168 1.00 95.81 584 SER A CA 1
ATOM 4390 C C . SER A 1 584 ? -22.921 -4.510 68.105 1.00 95.81 584 SER A C 1
ATOM 4392 O O . SER A 1 584 ? -22.534 -4.824 66.983 1.00 95.81 584 SER A O 1
ATOM 4394 N N . ALA A 1 585 ? -23.168 -3.241 68.447 1.00 93.56 585 ALA A N 1
ATOM 4395 C CA . ALA A 1 585 ? -22.998 -2.116 67.520 1.00 93.56 585 ALA A CA 1
ATOM 4396 C C . ALA A 1 585 ? -21.525 -1.913 67.107 1.00 93.56 585 ALA A C 1
ATOM 4398 O O . ALA A 1 585 ? -21.228 -1.704 65.931 1.00 93.56 585 ALA A O 1
ATOM 4399 N N . THR A 1 586 ? -20.577 -2.042 68.045 1.00 95.75 586 THR A N 1
ATOM 4400 C CA . THR A 1 586 ? -19.137 -2.010 67.725 1.00 95.75 586 THR A CA 1
ATOM 4401 C C . THR A 1 586 ? -18.753 -3.156 66.788 1.00 95.75 586 THR A C 1
ATOM 4403 O O . THR A 1 586 ? -18.197 -2.905 65.724 1.00 95.75 586 THR A O 1
ATOM 4406 N N . ALA A 1 587 ? -19.141 -4.397 67.106 1.00 95.69 587 ALA A N 1
ATOM 4407 C CA . ALA A 1 587 ? -18.848 -5.552 66.254 1.00 95.69 587 ALA A CA 1
ATOM 4408 C C . ALA A 1 587 ? -19.486 -5.441 64.851 1.00 95.69 587 ALA A C 1
ATOM 4410 O O . ALA A 1 587 ? -18.887 -5.871 63.862 1.00 95.69 587 ALA A O 1
ATOM 4411 N N . ALA A 1 588 ? -20.673 -4.833 64.739 1.00 95.06 588 ALA A N 1
ATOM 4412 C CA . ALA A 1 588 ? -21.303 -4.542 63.453 1.00 95.06 588 ALA A CA 1
ATOM 4413 C C . ALA A 1 588 ? -20.496 -3.510 62.643 1.00 95.06 588 ALA A C 1
ATOM 4415 O O . ALA A 1 588 ? -20.264 -3.726 61.454 1.00 95.06 588 ALA A O 1
ATOM 4416 N N . LYS A 1 589 ? -19.992 -2.439 63.272 1.00 93.44 589 LYS A N 1
ATOM 4417 C CA . LYS A 1 589 ? -19.103 -1.459 62.618 1.00 93.44 589 LYS A CA 1
ATOM 4418 C C . LYS A 1 589 ? -17.772 -2.052 62.169 1.00 93.44 589 LYS A C 1
ATOM 4420 O O . LYS A 1 589 ? -17.364 -1.801 61.037 1.00 93.44 589 LYS A O 1
ATOM 4425 N N . ASP A 1 590 ? -17.132 -2.863 63.005 1.00 95.88 590 ASP A N 1
ATOM 4426 C CA . ASP A 1 590 ? -15.882 -3.543 62.646 1.00 95.88 590 ASP A CA 1
ATOM 4427 C C . ASP A 1 590 ? -16.106 -4.477 61.441 1.00 95.88 590 ASP A C 1
ATOM 4429 O O . ASP A 1 590 ? -15.314 -4.506 60.497 1.00 95.88 590 ASP A O 1
ATOM 4433 N N . THR A 1 591 ? -17.254 -5.166 61.412 1.00 95.44 591 THR A N 1
ATOM 4434 C CA . THR A 1 591 ? -17.683 -6.001 60.279 1.00 95.44 591 THR A CA 1
ATOM 4435 C C . THR A 1 591 ? -17.941 -5.171 59.013 1.00 95.44 591 THR A C 1
ATOM 4437 O O . THR A 1 591 ? -17.520 -5.579 57.933 1.00 95.44 591 THR A O 1
ATOM 4440 N N . ILE A 1 592 ? -18.566 -3.990 59.119 1.00 93.81 592 ILE A N 1
ATOM 4441 C CA . ILE A 1 592 ? -18.757 -3.062 57.986 1.00 93.81 592 ILE A CA 1
ATOM 4442 C C . ILE A 1 592 ? -17.404 -2.604 57.418 1.00 93.81 592 ILE A C 1
ATOM 4444 O O . ILE A 1 592 ? -17.230 -2.604 56.202 1.00 93.81 592 ILE A O 1
ATOM 4448 N N . SER A 1 593 ? -16.418 -2.299 58.266 1.00 95.12 593 SER A N 1
ATOM 4449 C CA . SER A 1 593 ? -15.076 -1.908 57.808 1.00 95.12 593 SER A CA 1
ATOM 4450 C C . SER A 1 593 ? -14.362 -3.035 57.043 1.00 95.12 593 SER A C 1
ATOM 4452 O O . SER A 1 593 ? -13.786 -2.799 55.979 1.00 95.12 593 SER A O 1
ATOM 4454 N N . LEU A 1 594 ? -14.466 -4.282 57.520 1.00 95.44 594 LEU A N 1
ATOM 4455 C CA . LEU A 1 594 ? -13.946 -5.462 56.811 1.00 95.44 594 LEU A CA 1
ATOM 4456 C C . LEU A 1 594 ? -14.676 -5.724 55.481 1.00 95.44 594 LEU A C 1
ATOM 4458 O O . LEU A 1 594 ? -14.068 -6.196 54.517 1.00 95.44 594 LEU A O 1
ATOM 4462 N N . ILE A 1 595 ? -15.968 -5.404 55.410 1.00 94.75 595 ILE A N 1
ATOM 4463 C CA . ILE A 1 595 ? -16.787 -5.475 54.193 1.00 94.75 595 ILE A CA 1
ATOM 4464 C C . ILE A 1 595 ? -16.333 -4.431 53.163 1.00 94.75 595 ILE A C 1
ATOM 4466 O O . ILE A 1 595 ? -16.151 -4.779 51.998 1.00 94.75 595 ILE A O 1
ATOM 4470 N N . GLU A 1 596 ? -16.088 -3.184 53.572 1.00 92.00 596 GLU A N 1
ATOM 4471 C CA . GLU A 1 596 ? -15.608 -2.108 52.688 1.00 92.00 596 GLU A CA 1
ATOM 4472 C C . GLU A 1 596 ? -14.226 -2.423 52.083 1.00 92.00 596 GLU A C 1
ATOM 4474 O O . GLU A 1 596 ? -14.026 -2.282 50.874 1.00 92.00 596 GLU A O 1
ATOM 4479 N N . ASP A 1 597 ? -13.295 -2.939 52.891 1.00 95.06 597 ASP A N 1
ATOM 4480 C CA . ASP A 1 597 ? -11.986 -3.429 52.432 1.00 95.06 597 ASP A CA 1
ATOM 4481 C C . ASP A 1 597 ? -12.117 -4.655 51.500 1.00 95.06 597 ASP A C 1
ATOM 4483 O O . ASP A 1 597 ? -11.423 -4.758 50.484 1.00 95.06 597 ASP A O 1
ATOM 4487 N N . SER A 1 598 ? -13.070 -5.553 51.770 1.00 94.19 598 SER A N 1
ATOM 4488 C CA . SER A 1 598 ? -13.364 -6.700 50.896 1.00 94.19 598 SER A CA 1
ATOM 4489 C C . SER A 1 598 ? -13.920 -6.277 49.530 1.00 94.19 598 SER A C 1
ATOM 4491 O O . SER A 1 598 ? -13.484 -6.814 48.509 1.00 94.19 598 SER A O 1
ATOM 4493 N N . VAL A 1 599 ? -14.812 -5.275 49.480 1.00 92.38 599 VAL A N 1
ATOM 4494 C CA . VAL A 1 599 ? -15.267 -4.657 48.218 1.00 92.38 599 VAL A CA 1
ATOM 4495 C C . VAL A 1 599 ? -14.075 -4.060 47.473 1.00 92.38 599 VAL A C 1
ATOM 4497 O O . VAL A 1 599 ? -13.875 -4.372 46.302 1.00 92.38 599 VAL A O 1
ATOM 4500 N N . ALA A 1 600 ? -13.238 -3.259 48.141 1.00 92.94 600 ALA A N 1
ATOM 4501 C CA . ALA A 1 600 ? -12.073 -2.631 47.513 1.00 92.94 600 ALA A CA 1
ATOM 4502 C C . ALA A 1 600 ? -11.087 -3.661 46.921 1.00 92.94 600 ALA A C 1
ATOM 4504 O O . ALA A 1 600 ? -10.520 -3.440 45.846 1.00 92.94 600 ALA A O 1
ATOM 4505 N N . LYS A 1 601 ? -10.911 -4.813 47.580 1.00 92.94 601 LYS A N 1
ATOM 4506 C CA . LYS A 1 601 ? -10.097 -5.936 47.087 1.00 92.94 601 LYS A CA 1
ATOM 4507 C C . LYS A 1 601 ? -10.720 -6.624 45.870 1.00 92.94 601 LYS A C 1
ATOM 4509 O O . LYS A 1 601 ? -10.010 -6.815 44.882 1.00 92.94 601 LYS A O 1
ATOM 4514 N N . ALA A 1 602 ? -12.019 -6.928 45.891 1.00 90.88 602 ALA A N 1
ATOM 4515 C CA . ALA A 1 602 ? -12.726 -7.508 44.742 1.00 90.88 602 ALA A CA 1
ATOM 4516 C C . ALA A 1 602 ? -12.697 -6.571 43.517 1.00 90.88 602 ALA A C 1
ATOM 4518 O O . ALA A 1 602 ? -12.392 -6.994 42.402 1.00 90.88 602 ALA A O 1
ATOM 4519 N N . ASP A 1 603 ? -12.914 -5.273 43.737 1.00 90.25 603 ASP A N 1
ATOM 4520 C CA . ASP A 1 603 ? -12.920 -4.240 42.696 1.00 90.25 603 ASP A CA 1
ATOM 4521 C C . ASP A 1 603 ? -11.527 -4.044 42.059 1.00 90.25 603 ASP A C 1
ATOM 4523 O O . ASP A 1 603 ? -11.398 -3.791 40.860 1.00 90.25 603 ASP A O 1
ATOM 4527 N N . ASN A 1 604 ? -10.454 -4.218 42.840 1.00 93.81 604 ASN A N 1
ATOM 4528 C CA . ASN A 1 604 ? -9.081 -4.269 42.328 1.00 93.81 604 ASN A CA 1
ATOM 4529 C C . ASN A 1 604 ? -8.767 -5.587 41.597 1.00 93.81 604 ASN A C 1
ATOM 4531 O O . ASN A 1 604 ? -8.051 -5.562 40.594 1.00 93.81 604 ASN A O 1
ATOM 4535 N N . GLY A 1 605 ? -9.342 -6.713 42.034 1.00 92.75 605 GLY A N 1
ATOM 4536 C CA . GLY A 1 605 ? -9.290 -7.994 41.323 1.00 92.75 605 GLY A CA 1
ATOM 4537 C C . GLY A 1 605 ? -9.893 -7.902 39.918 1.00 92.75 605 GLY A C 1
ATOM 4538 O O . GLY A 1 605 ? -9.227 -8.250 38.944 1.00 92.75 605 GLY A O 1
ATOM 4539 N N . ALA A 1 606 ? -11.093 -7.329 39.792 1.00 90.69 606 ALA A N 1
ATOM 4540 C CA . ALA A 1 606 ? -11.755 -7.090 38.505 1.00 90.69 606 ALA A CA 1
ATOM 4541 C C . ALA A 1 606 ? -10.936 -6.167 37.574 1.00 90.69 606 ALA A C 1
ATOM 4543 O O . ALA A 1 606 ? -10.774 -6.446 36.384 1.00 90.69 606 ALA A O 1
ATOM 4544 N N . LYS A 1 607 ? -10.328 -5.097 38.110 1.00 92.75 607 LYS A N 1
ATOM 4545 C CA . LYS A 1 607 ? -9.429 -4.210 37.336 1.00 92.75 607 LYS A CA 1
ATOM 4546 C C . LYS A 1 607 ? -8.172 -4.934 36.843 1.00 92.75 607 LYS A C 1
ATOM 4548 O O . LYS A 1 607 ? -7.702 -4.659 35.737 1.00 92.75 607 LYS A O 1
ATOM 4553 N N . LEU A 1 608 ? -7.627 -5.860 37.635 1.00 93.88 608 LEU A N 1
ATOM 4554 C CA . LEU A 1 608 ? -6.484 -6.680 37.234 1.00 93.88 608 LEU A CA 1
ATOM 4555 C C . LEU A 1 608 ? -6.881 -7.743 36.193 1.00 93.88 608 LEU A C 1
ATOM 4557 O O . LEU A 1 608 ? -6.121 -7.965 35.249 1.00 93.88 608 LEU A O 1
ATOM 4561 N N . ALA A 1 609 ? -8.081 -8.323 36.308 1.00 91.12 609 ALA A N 1
ATOM 4562 C CA . ALA A 1 609 ? -8.666 -9.223 35.314 1.00 91.12 609 ALA A CA 1
ATOM 4563 C C . ALA A 1 609 ? -8.796 -8.533 33.946 1.00 91.12 609 ALA A C 1
ATOM 4565 O O . ALA A 1 609 ? -8.230 -9.004 32.962 1.00 91.12 609 ALA A O 1
ATOM 4566 N N . GLU A 1 610 ? -9.430 -7.358 33.890 1.00 89.94 610 GLU A N 1
ATOM 4567 C CA . GLU A 1 610 ? -9.573 -6.571 32.654 1.00 89.94 610 GLU A CA 1
ATOM 4568 C C . GLU A 1 610 ? -8.215 -6.151 32.061 1.00 89.94 610 GLU A C 1
ATOM 4570 O O . GLU A 1 610 ? -8.042 -6.133 30.840 1.00 89.94 610 GLU A O 1
ATOM 4575 N N . LYS A 1 611 ? -7.209 -5.866 32.901 1.00 93.56 611 LYS A N 1
ATOM 4576 C CA . LYS A 1 611 ? -5.838 -5.620 32.426 1.00 93.56 611 LYS A CA 1
ATOM 4577 C C . LYS A 1 611 ? -5.220 -6.874 31.794 1.00 93.56 611 LYS A C 1
ATOM 4579 O O . LYS A 1 611 ? -4.587 -6.759 30.748 1.00 93.56 611 LYS A O 1
ATOM 4584 N N . CYS A 1 612 ? -5.420 -8.048 32.395 1.00 92.88 612 CYS A N 1
ATOM 4585 C CA . CYS A 1 612 ? -4.959 -9.329 31.854 1.00 92.88 612 CYS A CA 1
ATOM 4586 C C . CYS A 1 612 ? -5.636 -9.645 30.508 1.00 92.88 612 CYS A C 1
ATOM 4588 O O . CYS A 1 612 ? -4.951 -9.950 29.532 1.00 92.88 612 CYS A O 1
ATOM 4590 N N . ARG A 1 613 ? -6.960 -9.450 30.421 1.00 92.31 613 ARG A N 1
ATOM 4591 C CA . ARG A 1 613 ? -7.760 -9.618 29.197 1.00 92.31 613 ARG A CA 1
ATOM 4592 C C . ARG A 1 613 ? -7.201 -8.794 28.031 1.00 92.31 613 ARG A C 1
ATOM 4594 O O . ARG A 1 613 ? -6.944 -9.326 26.959 1.00 92.31 613 ARG A O 1
ATOM 4601 N N . ARG A 1 614 ? -6.893 -7.510 28.259 1.00 92.88 614 ARG A N 1
ATOM 4602 C CA . ARG A 1 614 ? -6.270 -6.632 27.243 1.00 92.88 614 ARG A CA 1
ATOM 4603 C C . ARG A 1 614 ? -4.877 -7.091 26.805 1.00 92.88 614 ARG A C 1
ATOM 4605 O O . ARG A 1 614 ? -4.501 -6.875 25.655 1.00 92.88 614 ARG A O 1
ATOM 4612 N N . SER A 1 615 ? -4.098 -7.701 27.699 1.00 93.19 615 SER A N 1
ATOM 4613 C CA . SER A 1 615 ? -2.810 -8.303 27.333 1.00 93.19 615 SER A CA 1
ATOM 4614 C C . SER A 1 615 ? -2.990 -9.554 26.470 1.00 93.19 615 SER A C 1
ATOM 4616 O O . SER A 1 615 ? -2.242 -9.724 25.512 1.00 93.19 615 SER A O 1
ATOM 4618 N N . LEU A 1 616 ? -3.996 -10.385 26.754 1.00 91.62 616 LEU A N 1
ATOM 4619 C CA . LEU A 1 616 ? -4.330 -11.577 25.966 1.00 91.62 616 LEU A CA 1
ATOM 4620 C C . LEU A 1 616 ? -4.904 -11.218 24.584 1.00 91.62 616 LEU A C 1
ATOM 4622 O O . LEU A 1 616 ? -4.445 -11.778 23.590 1.00 91.62 616 LEU A O 1
ATOM 4626 N N . ASP A 1 617 ? -5.788 -10.216 24.493 1.00 89.50 617 ASP A N 1
ATOM 4627 C CA . ASP A 1 617 ? -6.230 -9.617 23.219 1.00 89.50 617 ASP A CA 1
ATOM 4628 C C . ASP A 1 617 ? -5.024 -9.151 22.378 1.00 89.50 617 ASP A C 1
ATOM 4630 O O . ASP A 1 617 ? -4.930 -9.419 21.178 1.00 89.50 617 ASP A O 1
ATOM 4634 N N . GLY A 1 618 ? -4.071 -8.464 23.022 1.00 90.56 618 GLY A N 1
ATOM 4635 C CA . GLY A 1 618 ? -2.850 -7.972 22.386 1.00 90.56 618 GLY A CA 1
ATOM 4636 C C . GLY A 1 618 ? -1.935 -9.093 21.885 1.00 90.56 618 GLY A C 1
ATOM 4637 O O . GLY A 1 618 ? -1.374 -8.971 20.796 1.00 90.56 618 GLY A O 1
ATOM 4638 N N . ILE A 1 619 ? -1.822 -10.192 22.639 1.00 89.44 619 ILE A N 1
ATOM 4639 C CA . ILE A 1 619 ? -1.102 -11.401 22.217 1.00 89.44 619 ILE A CA 1
ATOM 4640 C C . ILE A 1 619 ? -1.803 -12.021 21.006 1.00 89.44 619 ILE A C 1
ATOM 4642 O O . ILE A 1 619 ? -1.161 -12.182 19.975 1.00 89.44 619 ILE A O 1
ATOM 4646 N N . ALA A 1 620 ? -3.113 -12.279 21.067 1.00 87.94 620 ALA A N 1
ATOM 4647 C CA . ALA A 1 620 ? -3.869 -12.854 19.951 1.00 87.94 620 ALA A CA 1
ATOM 4648 C C . ALA A 1 620 ? -3.743 -12.017 18.660 1.00 87.94 620 ALA A C 1
ATOM 4650 O O . ALA A 1 620 ? -3.579 -12.566 17.568 1.00 87.94 620 ALA A O 1
ATOM 4651 N N . PHE A 1 621 ? -3.742 -10.684 18.763 1.00 87.81 621 PHE A N 1
ATOM 4652 C CA . PHE A 1 621 ? -3.503 -9.797 17.619 1.00 87.81 621 PHE A CA 1
ATOM 4653 C C . PHE A 1 621 ? -2.078 -9.921 17.044 1.00 87.81 621 PHE A C 1
ATOM 4655 O O . PHE A 1 621 ? -1.910 -10.054 15.829 1.00 87.81 621 PHE A O 1
ATOM 4662 N N . GLN A 1 622 ? -1.045 -9.904 17.895 1.00 89.44 622 GLN A N 1
ATOM 4663 C CA . GLN A 1 622 ? 0.356 -10.052 17.464 1.00 89.44 622 GLN A CA 1
ATOM 4664 C C . GLN A 1 622 ? 0.624 -11.430 16.845 1.00 89.44 622 GLN A C 1
ATOM 4666 O O . GLN A 1 622 ? 1.303 -11.529 15.824 1.00 89.44 622 GLN A O 1
ATOM 4671 N N . THR A 1 623 ? 0.035 -12.471 17.428 1.00 88.12 623 THR A N 1
ATOM 4672 C CA . THR A 1 623 ? 0.056 -13.856 16.960 1.00 88.12 623 THR A CA 1
ATOM 4673 C C . THR A 1 623 ? -0.539 -13.967 15.553 1.00 88.12 623 THR A C 1
ATOM 4675 O O . THR A 1 623 ? 0.157 -14.396 14.637 1.00 88.12 623 THR A O 1
ATOM 4678 N N . ASN A 1 624 ? -1.751 -13.456 15.309 1.00 84.69 624 ASN A N 1
ATOM 4679 C CA . ASN A 1 624 ? -2.347 -13.450 13.962 1.00 84.69 624 ASN A CA 1
ATOM 4680 C C . ASN A 1 624 ? -1.490 -12.698 12.919 1.00 84.69 624 ASN A C 1
ATOM 4682 O O . ASN A 1 624 ? -1.328 -13.154 11.783 1.00 84.69 624 ASN A O 1
ATOM 4686 N N . LEU A 1 625 ? -0.879 -11.569 13.303 1.00 88.81 625 LEU A N 1
ATOM 4687 C CA . LEU A 1 625 ? 0.061 -10.843 12.442 1.00 88.81 625 LEU A CA 1
ATOM 4688 C C . LEU A 1 625 ? 1.333 -11.662 12.145 1.00 88.81 625 LEU A C 1
ATOM 4690 O O . LEU A 1 625 ? 1.892 -11.564 11.048 1.00 88.81 625 LEU A O 1
ATOM 4694 N N . LEU A 1 626 ? 1.799 -12.478 13.092 1.00 90.44 626 LEU A N 1
ATOM 4695 C CA . LEU A 1 626 ? 2.949 -13.359 12.901 1.00 90.44 626 LEU A CA 1
ATOM 4696 C C . LEU A 1 626 ? 2.618 -14.530 11.960 1.00 90.44 626 LEU A C 1
ATOM 4698 O O . LEU A 1 626 ? 3.421 -14.795 11.066 1.00 90.44 626 LEU A O 1
ATOM 4702 N N . THR A 1 627 ? 1.423 -15.132 12.047 1.00 86.19 627 THR A N 1
ATOM 4703 C CA . THR A 1 627 ? 0.940 -16.144 11.080 1.00 86.19 627 THR A CA 1
ATOM 4704 C C . THR A 1 627 ? 0.953 -15.596 9.654 1.00 86.19 627 THR A C 1
ATOM 4706 O O . THR A 1 627 ? 1.500 -16.221 8.744 1.00 86.19 627 THR A O 1
ATOM 4709 N N . PHE A 1 628 ? 0.423 -14.383 9.452 1.00 86.06 628 PHE A N 1
ATOM 4710 C CA . PHE A 1 628 ? 0.417 -13.729 8.140 1.00 86.06 628 PHE A CA 1
ATOM 4711 C C . PHE A 1 628 ? 1.834 -13.478 7.598 1.00 86.06 628 PHE A C 1
ATOM 4713 O O . PHE A 1 628 ? 2.101 -13.688 6.411 1.00 86.06 628 PHE A O 1
ATOM 4720 N N . ASN A 1 629 ? 2.768 -13.055 8.455 1.00 88.69 629 ASN A N 1
ATOM 4721 C CA . ASN A 1 629 ? 4.163 -12.857 8.058 1.00 88.69 629 ASN A CA 1
ATOM 4722 C C . ASN A 1 629 ? 4.878 -14.182 7.744 1.00 88.69 629 ASN A C 1
ATOM 4724 O O . ASN A 1 629 ? 5.634 -14.233 6.774 1.00 88.69 629 ASN A O 1
ATOM 4728 N N . ALA A 1 630 ? 4.602 -15.252 8.492 1.00 84.62 630 ALA A N 1
ATOM 4729 C CA . ALA A 1 630 ? 5.143 -16.585 8.238 1.00 84.62 630 ALA A CA 1
ATOM 4730 C C . ALA A 1 630 ? 4.648 -17.153 6.894 1.00 84.62 630 ALA A C 1
ATOM 4732 O O . ALA A 1 630 ? 5.459 -17.511 6.040 1.00 84.62 630 ALA A O 1
ATOM 4733 N N . ALA A 1 631 ? 3.336 -17.115 6.632 1.00 84.38 631 ALA A N 1
ATOM 4734 C CA . ALA A 1 631 ? 2.754 -17.534 5.352 1.00 84.38 631 ALA A CA 1
ATOM 4735 C C . ALA A 1 631 ? 3.320 -16.734 4.158 1.00 84.38 631 ALA A C 1
ATOM 4737 O O . ALA A 1 631 ? 3.633 -17.286 3.099 1.00 84.38 631 ALA A O 1
ATOM 4738 N N . LYS A 1 632 ? 3.522 -15.423 4.340 1.00 88.06 632 LYS A N 1
ATOM 4739 C CA . LYS A 1 632 ? 4.166 -14.540 3.358 1.00 88.06 632 LYS A CA 1
ATOM 4740 C C . LYS A 1 632 ? 5.632 -14.905 3.098 1.00 88.06 632 LYS A C 1
ATOM 4742 O O . LYS A 1 632 ? 6.080 -14.754 1.960 1.00 88.06 632 LYS A O 1
ATOM 4747 N N . GLU A 1 633 ? 6.369 -15.379 4.102 1.00 86.00 633 GLU A N 1
ATOM 4748 C CA . GLU A 1 633 ? 7.762 -15.806 3.936 1.00 86.00 633 GLU A CA 1
ATOM 4749 C C . GLU A 1 633 ? 7.872 -17.198 3.301 1.00 86.00 633 GLU A C 1
ATOM 4751 O O . GLU A 1 633 ? 8.660 -17.370 2.373 1.00 86.00 633 GLU A O 1
ATOM 4756 N N . ALA A 1 634 ? 7.000 -18.147 3.653 1.00 83.50 634 ALA A N 1
ATOM 4757 C CA . ALA A 1 634 ? 6.874 -19.415 2.927 1.00 83.50 634 ALA A CA 1
ATOM 4758 C C . ALA A 1 634 ? 6.573 -19.177 1.429 1.00 83.50 634 ALA A C 1
ATOM 4760 O O . ALA A 1 634 ? 7.224 -19.744 0.546 1.00 83.50 634 ALA A O 1
ATOM 4761 N N . ALA A 1 635 ? 5.665 -18.243 1.121 1.00 85.12 635 ALA A N 1
ATOM 4762 C CA . ALA A 1 635 ? 5.343 -17.839 -0.250 1.00 85.12 635 ALA A CA 1
ATOM 4763 C C . ALA A 1 635 ? 6.473 -17.069 -0.972 1.00 85.12 635 ALA A C 1
ATOM 4765 O O . ALA A 1 635 ? 6.483 -17.019 -2.207 1.00 85.12 635 ALA A O 1
ATOM 4766 N N . ARG A 1 636 ? 7.423 -16.465 -0.241 1.00 87.19 636 ARG A N 1
ATOM 4767 C CA . ARG A 1 636 ? 8.669 -15.901 -0.794 1.00 87.19 636 ARG A CA 1
ATOM 4768 C C . ARG A 1 636 ? 9.682 -17.003 -1.071 1.00 87.19 636 ARG A C 1
ATOM 4770 O O . ARG A 1 636 ? 10.150 -17.098 -2.201 1.00 87.19 636 ARG A O 1
ATOM 4777 N N . ALA A 1 637 ? 9.944 -17.877 -0.102 1.00 83.88 637 ALA A N 1
ATOM 4778 C CA . ALA A 1 637 ? 10.851 -19.011 -0.245 1.00 83.88 637 ALA A CA 1
ATOM 4779 C C . ALA A 1 637 ? 10.457 -19.911 -1.433 1.00 83.88 637 ALA A C 1
ATOM 4781 O O . ALA A 1 637 ? 11.288 -20.198 -2.292 1.00 83.88 637 ALA A O 1
ATOM 4782 N N . GLY A 1 638 ? 9.167 -20.234 -1.588 1.00 82.56 638 GLY A N 1
ATOM 4783 C CA . GLY A 1 638 ? 8.659 -20.981 -2.747 1.00 82.56 638 GLY A CA 1
ATOM 4784 C C . GLY A 1 638 ? 8.824 -20.271 -4.104 1.00 82.56 638 GLY A C 1
ATOM 4785 O O . GLY A 1 638 ? 8.868 -20.930 -5.143 1.00 82.56 638 GLY A O 1
ATOM 4786 N N . LYS A 1 639 ? 8.953 -18.935 -4.126 1.00 84.94 639 LYS A N 1
ATOM 4787 C CA . LYS A 1 639 ? 9.294 -18.159 -5.335 1.00 84.94 639 LYS A CA 1
ATOM 4788 C C . LYS A 1 639 ? 10.802 -18.081 -5.556 1.00 84.94 639 LYS A C 1
ATOM 4790 O O . LYS A 1 639 ? 11.237 -18.186 -6.697 1.00 84.94 639 LYS A O 1
ATOM 4795 N N . HIS A 1 640 ? 11.589 -17.938 -4.491 1.00 82.44 640 HIS A N 1
ATOM 4796 C CA . HIS A 1 640 ? 13.049 -17.925 -4.560 1.00 82.44 640 HIS A CA 1
ATOM 4797 C C . HIS A 1 640 ? 13.589 -19.279 -5.037 1.00 82.44 640 HIS A C 1
ATOM 4799 O O . HIS A 1 640 ? 14.378 -19.292 -5.970 1.00 82.44 640 HIS A O 1
ATOM 4805 N N . GLY A 1 641 ? 13.079 -20.408 -4.528 1.00 82.06 641 GLY A N 1
ATOM 4806 C CA . GLY A 1 641 ? 13.451 -21.751 -5.004 1.00 82.06 641 GLY A CA 1
ATOM 4807 C C . GLY A 1 641 ? 13.189 -21.949 -6.503 1.00 82.06 641 GLY A C 1
ATOM 4808 O O . GLY A 1 641 ? 14.062 -22.410 -7.231 1.00 82.06 641 GLY A O 1
ATOM 4809 N N . LYS A 1 642 ? 12.031 -21.489 -7.003 1.00 83.38 642 LYS A N 1
ATOM 4810 C CA . LYS A 1 642 ? 11.736 -21.470 -8.451 1.00 83.38 642 LYS A CA 1
ATOM 4811 C C . LYS A 1 642 ? 12.672 -20.541 -9.235 1.00 83.38 642 LYS A C 1
ATOM 4813 O O . LYS A 1 642 ? 12.995 -20.843 -10.378 1.00 83.38 642 LYS A O 1
ATOM 4818 N N . GLY A 1 643 ? 13.118 -19.437 -8.635 1.00 84.62 643 GLY A N 1
ATOM 4819 C CA . GLY A 1 643 ? 14.138 -18.554 -9.203 1.00 84.62 643 GLY A CA 1
ATOM 4820 C C . GLY A 1 643 ? 15.506 -19.233 -9.309 1.00 84.62 643 GLY A C 1
ATOM 4821 O O . GLY A 1 643 ? 16.082 -19.252 -10.393 1.00 84.62 643 GLY A O 1
ATOM 4822 N N . PHE A 1 644 ? 15.993 -19.840 -8.223 1.00 81.00 644 PHE A N 1
ATOM 4823 C CA . PHE A 1 644 ? 17.266 -20.567 -8.199 1.00 81.00 644 PHE A CA 1
ATOM 4824 C C . PHE A 1 644 ? 17.280 -21.725 -9.201 1.00 81.00 644 PHE A C 1
ATOM 4826 O O . PHE A 1 644 ? 18.247 -21.851 -9.943 1.00 81.00 644 PHE A O 1
ATOM 4833 N N . ALA A 1 645 ? 16.189 -22.489 -9.322 1.00 78.44 645 ALA A N 1
ATOM 4834 C CA . ALA A 1 645 ? 16.070 -23.545 -10.330 1.00 78.44 645 ALA A CA 1
ATOM 4835 C C . ALA A 1 645 ? 16.243 -23.026 -11.775 1.00 78.44 645 ALA A C 1
ATOM 4837 O O . ALA A 1 645 ? 16.917 -23.665 -12.578 1.00 78.44 645 ALA A O 1
ATOM 4838 N N . VAL A 1 646 ? 15.687 -21.851 -12.104 1.00 84.56 646 VAL A N 1
ATOM 4839 C CA . VAL A 1 646 ? 15.846 -21.230 -13.435 1.00 84.56 646 VAL A CA 1
ATOM 4840 C C . VAL A 1 646 ? 17.271 -20.716 -13.660 1.00 84.56 646 VAL A C 1
ATOM 4842 O O . VAL A 1 646 ? 17.808 -20.881 -14.754 1.00 84.56 646 VAL A O 1
ATOM 4845 N N . VAL A 1 647 ? 17.908 -20.109 -12.652 1.00 81.69 647 VAL A N 1
ATOM 4846 C CA . VAL A 1 647 ? 19.280 -19.593 -12.814 1.00 81.69 647 VAL A CA 1
ATOM 4847 C C . VAL A 1 647 ? 20.306 -20.729 -12.849 1.00 81.69 647 VAL A C 1
ATOM 4849 O O . VAL A 1 647 ? 21.212 -20.677 -13.672 1.00 81.69 647 VAL A O 1
ATOM 4852 N N . ALA A 1 648 ? 20.139 -21.782 -12.045 1.00 75.56 648 ALA A N 1
ATOM 4853 C CA . ALA A 1 648 ? 20.970 -22.985 -12.113 1.00 75.56 648 ALA A CA 1
ATOM 4854 C C . ALA A 1 648 ? 20.907 -23.645 -13.503 1.00 75.56 648 ALA A C 1
ATOM 4856 O O . ALA A 1 648 ? 21.927 -24.098 -14.021 1.00 75.56 648 ALA A O 1
ATOM 4857 N N . GLU A 1 649 ? 19.735 -23.642 -14.145 1.00 81.12 649 GLU A N 1
ATOM 4858 C CA . GLU A 1 649 ? 19.578 -24.161 -15.503 1.00 81.12 649 GLU A CA 1
ATOM 4859 C C . GLU A 1 649 ? 20.270 -23.279 -16.559 1.00 81.12 649 GLU A C 1
ATOM 4861 O O . GLU A 1 649 ? 21.000 -23.805 -17.400 1.00 81.12 649 GLU A O 1
ATOM 4866 N N . GLU A 1 650 ? 20.154 -21.945 -16.501 1.00 83.06 650 GLU A N 1
ATOM 4867 C CA . GLU A 1 650 ? 20.907 -21.073 -17.426 1.00 83.06 650 GLU A CA 1
ATOM 4868 C C . GLU A 1 650 ? 22.428 -21.154 -17.179 1.00 83.06 650 GLU A C 1
ATOM 4870 O O . GLU A 1 650 ? 23.205 -21.112 -18.131 1.00 83.06 650 GLU A O 1
ATOM 4875 N N . VAL A 1 651 ? 22.872 -21.356 -15.931 1.00 79.06 651 VAL A N 1
ATOM 4876 C CA . VAL A 1 651 ? 24.287 -21.587 -15.580 1.00 79.06 651 VAL A CA 1
ATOM 4877 C C . VAL A 1 651 ? 24.812 -22.896 -16.190 1.00 79.06 651 VAL A C 1
ATOM 4879 O O . VAL A 1 651 ? 25.894 -22.893 -16.783 1.00 79.06 651 VAL A O 1
ATOM 4882 N N . ARG A 1 652 ? 24.037 -23.991 -16.152 1.00 77.94 652 ARG A N 1
ATOM 4883 C CA . ARG A 1 652 ? 24.373 -25.251 -16.852 1.00 77.94 652 ARG A CA 1
ATOM 4884 C C . ARG A 1 652 ? 24.418 -25.071 -18.372 1.00 77.94 652 ARG A C 1
ATOM 4886 O O . ARG A 1 652 ? 25.364 -25.521 -19.019 1.00 77.94 652 ARG A O 1
ATOM 4893 N N . ASN A 1 653 ? 23.447 -24.359 -18.943 1.00 82.69 653 ASN A N 1
ATOM 4894 C CA . ASN A 1 653 ? 23.423 -24.047 -20.375 1.00 82.69 653 ASN A CA 1
ATOM 4895 C C . ASN A 1 653 ? 24.618 -23.169 -20.796 1.00 82.69 653 ASN A C 1
ATOM 4897 O O . ASN A 1 653 ? 25.171 -23.358 -21.881 1.00 82.69 653 ASN A O 1
ATOM 4901 N N . LEU A 1 654 ? 25.062 -22.242 -19.940 1.00 77.62 654 LEU A N 1
ATOM 4902 C CA . LEU A 1 654 ? 26.268 -21.444 -20.162 1.00 77.62 654 LEU A CA 1
ATOM 4903 C C . LEU A 1 654 ? 27.542 -22.300 -20.105 1.00 77.62 654 LEU A C 1
ATOM 4905 O O . LEU A 1 654 ? 28.378 -22.164 -20.997 1.00 77.62 654 LEU A O 1
ATOM 4909 N N . ALA A 1 655 ? 27.671 -23.214 -19.133 1.00 73.56 655 ALA A N 1
ATOM 4910 C CA . ALA A 1 655 ? 28.786 -24.167 -19.075 1.00 73.56 655 ALA A CA 1
ATOM 4911 C C . ALA A 1 655 ? 28.906 -24.984 -20.365 1.00 73.56 655 ALA A C 1
ATOM 4913 O O . ALA A 1 655 ? 29.980 -25.040 -20.966 1.00 73.56 655 ALA A O 1
ATOM 4914 N N . GLN A 1 656 ? 27.794 -25.565 -20.824 1.00 77.38 656 GLN A N 1
ATOM 4915 C CA . GLN A 1 656 ? 27.767 -26.366 -22.045 1.00 77.38 656 GLN A CA 1
ATOM 4916 C C . GLN A 1 656 ? 28.166 -25.539 -23.277 1.00 77.38 656 GLN A C 1
ATOM 4918 O O . GLN A 1 656 ? 28.998 -25.983 -24.065 1.00 77.38 656 GLN A O 1
ATOM 4923 N N . ARG A 1 657 ? 27.646 -24.309 -23.419 1.00 75.50 657 ARG A N 1
ATOM 4924 C CA . ARG A 1 657 ? 28.023 -23.400 -24.518 1.00 75.50 657 ARG A CA 1
ATOM 4925 C C . ARG A 1 657 ? 29.508 -23.015 -24.473 1.00 75.50 657 ARG A C 1
ATOM 4927 O O . ARG A 1 657 ? 30.143 -23.004 -25.524 1.00 75.50 657 ARG A O 1
ATOM 4934 N N . SER A 1 658 ? 30.073 -22.739 -23.293 1.00 69.56 658 SER A N 1
ATOM 4935 C CA . SER A 1 658 ? 31.510 -22.455 -23.136 1.00 69.56 658 SER A CA 1
ATOM 4936 C C . SER A 1 658 ? 32.387 -23.657 -23.499 1.00 69.56 658 SER A C 1
ATOM 4938 O O . SER A 1 658 ? 33.405 -23.476 -24.166 1.00 69.56 658 SER A O 1
ATOM 4940 N N . ALA A 1 659 ? 31.986 -24.876 -23.121 1.00 70.19 659 ALA A N 1
ATOM 4941 C CA . ALA A 1 659 ? 32.696 -26.098 -23.495 1.00 70.19 659 ALA A CA 1
ATOM 4942 C C . ALA A 1 659 ? 32.690 -26.310 -25.021 1.00 70.19 659 ALA A C 1
ATOM 4944 O O . ALA A 1 659 ? 33.755 -26.423 -25.625 1.00 70.19 659 ALA A O 1
ATOM 4945 N N . THR A 1 660 ? 31.515 -26.257 -25.663 1.00 76.06 660 THR A N 1
ATOM 4946 C CA . THR A 1 660 ? 31.395 -26.398 -27.126 1.00 76.06 660 THR A CA 1
ATOM 4947 C C . THR A 1 660 ? 32.181 -25.318 -27.876 1.00 76.06 660 THR A C 1
ATOM 4949 O O . THR A 1 660 ? 32.876 -25.627 -28.840 1.00 76.06 660 THR A O 1
ATOM 4952 N N . ALA A 1 661 ? 32.148 -24.062 -27.417 1.00 70.12 661 ALA A N 1
ATOM 4953 C CA . ALA A 1 661 ? 32.915 -22.981 -28.038 1.00 70.12 661 ALA A CA 1
ATOM 4954 C C . ALA A 1 661 ? 34.438 -23.203 -27.951 1.00 70.12 661 ALA A C 1
ATOM 4956 O O . ALA A 1 661 ? 35.162 -22.864 -28.887 1.00 70.12 661 ALA A O 1
ATOM 4957 N N . ALA A 1 662 ? 34.940 -23.792 -26.860 1.00 68.94 662 ALA A N 1
ATOM 4958 C CA . ALA A 1 662 ? 36.356 -24.131 -26.727 1.00 68.94 662 ALA A CA 1
ATOM 4959 C C . ALA A 1 662 ? 36.765 -25.314 -27.624 1.00 68.94 662 ALA A C 1
ATOM 4961 O O . ALA A 1 662 ? 37.838 -25.273 -28.230 1.00 68.94 662 ALA A O 1
ATOM 4962 N N . GLU A 1 663 ? 35.906 -26.328 -27.772 1.00 72.31 663 GLU A N 1
ATOM 4963 C CA . GLU A 1 663 ? 36.113 -27.431 -28.723 1.00 72.31 663 GLU A CA 1
ATOM 4964 C C . GLU A 1 663 ? 36.142 -26.924 -30.177 1.00 72.31 663 GLU A C 1
ATOM 4966 O O . GLU A 1 663 ? 37.080 -27.230 -30.920 1.00 72.31 663 GLU A O 1
ATOM 4971 N N . GLU A 1 664 ? 35.183 -26.076 -30.571 1.00 71.75 664 GLU A N 1
ATOM 4972 C CA . GLU A 1 664 ? 35.157 -25.448 -31.899 1.00 71.75 664 GLU A CA 1
ATOM 4973 C C . GLU A 1 664 ? 36.396 -24.582 -32.160 1.00 71.75 664 GLU A C 1
ATOM 4975 O O . GLU A 1 664 ? 36.976 -24.654 -33.244 1.00 71.75 664 GLU A O 1
ATOM 4980 N N . LEU A 1 665 ? 36.826 -23.769 -31.190 1.00 66.94 665 LEU A N 1
ATOM 4981 C CA . LEU A 1 665 ? 37.988 -22.889 -31.351 1.00 66.94 665 LEU A CA 1
ATOM 4982 C C . LEU A 1 665 ? 39.311 -23.669 -31.390 1.00 66.94 665 LEU A C 1
ATOM 4984 O O . LEU A 1 665 ? 40.205 -23.296 -32.152 1.00 66.94 665 LEU A O 1
ATOM 4988 N N . SER A 1 666 ? 39.415 -24.785 -30.662 1.00 69.38 666 SER A N 1
ATOM 4989 C CA . SER A 1 666 ? 40.543 -25.720 -30.770 1.00 69.38 666 SER A CA 1
ATOM 4990 C C . SER A 1 666 ? 40.595 -26.380 -32.157 1.00 69.38 666 SER A C 1
ATOM 4992 O O . SER A 1 666 ? 41.636 -26.371 -32.818 1.00 69.38 666 SER A O 1
ATOM 4994 N N . SER A 1 667 ? 39.451 -26.851 -32.671 1.00 74.38 667 SER A N 1
ATOM 4995 C CA . SER A 1 667 ? 39.347 -27.423 -34.022 1.00 74.38 667 SER A CA 1
ATOM 4996 C C . SER A 1 667 ? 39.662 -26.399 -35.125 1.00 74.38 667 SER A C 1
ATOM 4998 O O . SER A 1 667 ? 40.374 -26.701 -36.086 1.00 74.38 667 SER A O 1
ATOM 5000 N N . GLN A 1 668 ? 39.205 -25.151 -34.973 1.00 67.50 668 GLN A N 1
ATOM 5001 C CA . GLN A 1 668 ? 39.552 -24.055 -35.883 1.00 67.50 668 GLN A CA 1
ATOM 5002 C C . GLN A 1 668 ? 41.051 -23.727 -35.844 1.00 67.50 668 GLN A C 1
ATOM 5004 O O . GLN A 1 668 ? 41.642 -23.493 -36.899 1.00 67.50 668 GLN A O 1
ATOM 5009 N N . ALA A 1 669 ? 41.688 -23.750 -34.668 1.00 66.94 669 ALA A N 1
ATOM 5010 C CA . ALA A 1 669 ? 43.132 -23.566 -34.549 1.00 66.94 669 ALA A CA 1
ATOM 5011 C C . ALA A 1 669 ? 43.907 -24.687 -35.266 1.00 66.94 669 ALA A C 1
ATOM 5013 O O . ALA A 1 669 ? 44.824 -24.390 -36.032 1.00 66.94 669 ALA A O 1
ATOM 5014 N N . GLU A 1 670 ? 43.509 -25.952 -35.102 1.00 67.62 670 GLU A N 1
ATOM 5015 C CA . GLU A 1 670 ? 44.123 -27.090 -35.803 1.00 67.62 670 GLU A CA 1
ATOM 5016 C C . GLU A 1 670 ? 43.944 -27.002 -37.332 1.00 67.62 670 GLU A C 1
ATOM 5018 O O . GLU A 1 670 ? 44.915 -27.140 -38.080 1.00 67.62 670 GLU A O 1
ATOM 5023 N N . SER A 1 671 ? 42.741 -26.658 -37.807 1.00 71.06 671 SER A N 1
ATOM 5024 C CA . SER A 1 671 ? 42.457 -26.425 -39.233 1.00 71.06 671 SER A CA 1
ATOM 5025 C C . SER A 1 671 ? 43.289 -25.277 -39.822 1.00 71.06 671 SER A C 1
ATOM 5027 O O . SER A 1 671 ? 43.798 -25.381 -40.939 1.00 71.06 671 SER A O 1
ATOM 5029 N N . LEU A 1 672 ? 43.496 -24.189 -39.071 1.00 66.94 672 LEU A N 1
ATOM 5030 C CA . LEU A 1 672 ? 44.358 -23.082 -39.499 1.00 66.94 672 LEU A CA 1
ATOM 5031 C C . LEU A 1 672 ? 45.838 -23.490 -39.549 1.00 66.94 672 LEU A C 1
ATOM 5033 O O . LEU A 1 672 ? 46.546 -23.090 -40.476 1.00 66.94 672 LEU A O 1
ATOM 5037 N N . LEU A 1 673 ? 46.306 -24.303 -38.598 1.00 64.88 673 LEU A N 1
ATOM 5038 C CA . LEU A 1 673 ? 47.666 -24.849 -38.604 1.00 64.88 673 LEU A CA 1
ATOM 5039 C C . LEU A 1 673 ? 47.902 -25.762 -39.817 1.00 64.88 673 LEU A C 1
ATOM 5041 O O . LEU A 1 673 ? 48.955 -25.660 -40.453 1.00 64.88 673 LEU A O 1
ATOM 5045 N N . ASP A 1 674 ? 46.932 -26.602 -40.190 1.00 66.06 674 ASP A N 1
ATOM 5046 C CA . ASP A 1 674 ? 47.055 -27.454 -41.378 1.00 66.06 674 ASP A CA 1
ATOM 5047 C C . ASP A 1 674 ? 46.945 -26.667 -42.695 1.00 66.06 674 ASP A C 1
ATOM 5049 O O . ASP A 1 674 ? 47.752 -26.867 -43.601 1.00 66.06 674 ASP A O 1
ATOM 5053 N N . GLN A 1 675 ? 46.058 -25.671 -42.793 1.00 64.69 675 GLN A N 1
ATOM 5054 C CA . GLN A 1 675 ? 46.022 -24.778 -43.960 1.00 64.69 675 GLN A CA 1
ATOM 5055 C C . GLN A 1 675 ? 47.352 -24.026 -44.151 1.00 64.69 675 GLN A C 1
ATOM 5057 O O . GLN A 1 675 ? 47.842 -23.909 -45.277 1.00 64.69 675 GLN A O 1
ATOM 5062 N N . VAL A 1 676 ? 47.988 -23.568 -43.065 1.00 64.50 676 VAL A N 1
ATOM 5063 C CA . VAL A 1 676 ? 49.333 -22.963 -43.106 1.00 64.50 676 VAL A CA 1
ATOM 5064 C C . VAL A 1 676 ? 50.400 -23.985 -43.524 1.00 64.50 676 VAL A C 1
ATOM 5066 O O . VAL A 1 676 ? 51.273 -23.652 -44.330 1.00 64.50 676 VAL A O 1
ATOM 5069 N N . ARG A 1 677 ? 50.316 -25.236 -43.051 1.00 65.44 677 ARG A N 1
ATOM 5070 C CA . ARG A 1 677 ? 51.194 -26.349 -43.461 1.00 65.44 677 ARG A CA 1
ATOM 5071 C C . ARG A 1 677 ? 51.075 -26.632 -44.965 1.00 65.44 677 ARG A C 1
ATOM 5073 O O . ARG A 1 677 ? 52.092 -26.659 -45.659 1.00 65.44 677 ARG A O 1
ATOM 5080 N N . ILE A 1 678 ? 49.853 -26.761 -45.484 1.00 68.81 678 ILE A N 1
ATOM 5081 C CA . ILE A 1 678 ? 49.563 -26.989 -46.909 1.00 68.81 678 ILE A CA 1
ATOM 5082 C C . ILE A 1 678 ? 50.085 -25.829 -47.767 1.00 68.81 678 ILE A C 1
ATOM 5084 O O . ILE A 1 678 ? 50.770 -26.065 -48.764 1.00 68.81 678 ILE A O 1
ATOM 5088 N N . LEU A 1 679 ? 49.821 -24.578 -47.373 1.00 62.38 679 LEU A N 1
ATOM 5089 C CA . LEU A 1 679 ? 50.311 -23.395 -48.090 1.00 62.38 679 LEU A CA 1
ATOM 5090 C C . LEU A 1 679 ? 51.845 -23.326 -48.106 1.00 62.38 679 LEU A C 1
ATOM 5092 O O . LEU A 1 679 ? 52.424 -23.047 -49.155 1.00 62.38 679 LEU A O 1
ATOM 5096 N N . SER A 1 680 ? 52.505 -23.640 -46.988 1.00 57.84 680 SER A N 1
ATOM 5097 C CA . SER A 1 680 ? 53.970 -23.711 -46.902 1.00 57.84 680 SER A CA 1
ATOM 5098 C C . SER A 1 680 ? 54.548 -24.737 -47.887 1.00 57.84 680 SER A C 1
ATOM 5100 O O . SER A 1 680 ? 55.428 -24.407 -48.686 1.00 57.84 680 SER A O 1
ATOM 5102 N N . VAL A 1 681 ? 53.986 -25.953 -47.926 1.00 63.12 681 VAL A N 1
ATOM 5103 C CA . VAL A 1 681 ? 54.399 -27.015 -48.863 1.00 63.12 681 VAL A CA 1
ATOM 5104 C C . VAL A 1 681 ? 54.166 -26.609 -50.325 1.00 63.12 681 VAL A C 1
ATOM 5106 O O . VAL A 1 681 ? 55.051 -26.791 -51.164 1.00 63.12 681 VAL A O 1
ATOM 5109 N N . GLN A 1 682 ? 53.011 -26.016 -50.650 1.00 58.75 682 GLN A N 1
ATOM 5110 C CA . GLN A 1 682 ? 52.700 -25.566 -52.014 1.00 58.75 682 GLN A CA 1
ATOM 5111 C C . GLN A 1 682 ? 53.607 -24.420 -52.492 1.00 58.75 682 GLN A C 1
ATOM 5113 O O . GLN A 1 682 ? 53.996 -24.394 -53.663 1.00 58.75 682 GLN A O 1
ATOM 5118 N N . VAL A 1 683 ? 53.964 -23.483 -51.606 1.00 57.53 683 VAL A N 1
ATOM 5119 C CA . VAL A 1 683 ? 54.887 -22.382 -51.923 1.00 57.53 683 VAL A CA 1
ATOM 5120 C C . VAL A 1 683 ? 56.319 -22.899 -52.070 1.00 57.53 683 VAL A C 1
ATOM 5122 O O . VAL A 1 683 ? 56.967 -22.578 -53.066 1.00 57.53 683 VAL A O 1
ATOM 5125 N N . GLY A 1 684 ? 56.790 -23.756 -51.157 1.00 54.66 684 GLY A N 1
ATOM 5126 C CA . GLY A 1 684 ? 58.126 -24.358 -51.232 1.00 54.66 684 GLY A CA 1
ATOM 5127 C C . GLY A 1 684 ? 58.352 -25.141 -52.529 1.00 54.66 684 GLY A C 1
ATOM 5128 O O . GLY A 1 684 ? 59.369 -24.954 -53.200 1.00 54.66 684 GLY A O 1
ATOM 5129 N N . LYS A 1 685 ? 57.364 -25.942 -52.955 1.00 50.28 685 LYS A N 1
ATOM 5130 C CA . LYS A 1 685 ? 57.451 -26.732 -54.196 1.00 50.28 685 LYS A CA 1
ATOM 5131 C C . LYS A 1 685 ? 57.627 -25.855 -55.449 1.00 50.28 685 LYS A C 1
ATOM 5133 O O . LYS A 1 685 ? 58.432 -26.189 -56.314 1.00 50.28 685 LYS A O 1
ATOM 5138 N N . LYS A 1 686 ? 56.976 -24.684 -55.497 1.00 47.53 686 LYS A N 1
ATOM 5139 C CA . LYS A 1 686 ? 57.106 -23.694 -56.590 1.00 47.53 686 LYS A CA 1
ATOM 5140 C C . LYS A 1 686 ? 58.421 -22.905 -56.606 1.00 47.53 686 LYS A C 1
ATOM 5142 O O . LYS A 1 686 ? 58.684 -22.207 -57.587 1.00 47.53 686 LYS A O 1
ATOM 5147 N N . ILE A 1 687 ? 59.229 -22.976 -55.547 1.00 47.72 687 ILE A N 1
ATOM 5148 C CA . ILE A 1 687 ? 60.563 -22.358 -55.510 1.00 47.72 687 ILE A CA 1
ATOM 5149 C C . ILE A 1 687 ? 61.604 -23.331 -56.083 1.00 47.72 687 ILE A C 1
ATOM 5151 O O . ILE A 1 687 ? 62.419 -22.919 -56.907 1.00 47.72 687 ILE A O 1
ATOM 5155 N N . GLY A 1 688 ? 61.517 -24.624 -55.745 1.00 45.59 688 GLY A N 1
ATOM 5156 C CA . GLY A 1 688 ? 62.419 -25.658 -56.273 1.00 45.59 688 GLY A CA 1
ATOM 5157 C C . GLY A 1 688 ? 62.405 -25.759 -57.805 1.00 45.59 688 GLY A C 1
ATOM 5158 O O . GLY A 1 688 ? 63.461 -25.761 -58.434 1.00 45.59 688 GLY A O 1
ATOM 5159 N N . GLU A 1 689 ? 61.218 -25.731 -58.420 1.00 44.47 689 GLU A N 1
ATOM 5160 C CA . GLU A 1 689 ? 61.055 -25.792 -59.886 1.00 44.47 689 GLU A CA 1
ATOM 5161 C C . GLU A 1 689 ? 61.701 -24.608 -60.637 1.00 44.47 689 GLU A C 1
ATOM 5163 O O . GLU A 1 689 ? 61.961 -24.713 -61.834 1.00 44.47 689 GLU A O 1
ATOM 5168 N N . LYS A 1 690 ? 62.002 -23.490 -59.960 1.00 40.56 690 LYS A N 1
ATOM 5169 C CA . LYS A 1 690 ? 62.608 -22.295 -60.577 1.00 40.56 690 LYS A CA 1
ATOM 5170 C C . LYS A 1 690 ? 64.133 -22.220 -60.493 1.00 40.56 690 LYS A C 1
ATOM 5172 O O . LYS A 1 690 ? 64.709 -21.335 -61.119 1.00 40.56 690 LYS A O 1
ATOM 5177 N N . MET A 1 691 ? 64.794 -23.121 -59.765 1.00 39.47 691 MET A N 1
ATOM 5178 C CA . MET A 1 691 ? 66.262 -23.128 -59.645 1.00 39.47 691 MET A CA 1
ATOM 5179 C C . MET A 1 691 ? 66.977 -24.024 -60.672 1.00 39.47 691 MET A C 1
ATOM 5181 O O . MET A 1 691 ? 68.197 -23.970 -60.764 1.00 39.47 691 MET A O 1
ATOM 5185 N N . CYS A 1 692 ? 66.255 -24.817 -61.474 1.00 41.53 692 CYS A N 1
ATOM 5186 C CA . CYS A 1 692 ? 66.855 -25.788 -62.407 1.00 41.53 692 CYS A CA 1
ATOM 5187 C C . CYS A 1 692 ? 67.135 -25.276 -63.837 1.00 41.53 692 CYS A C 1
ATOM 5189 O O . CYS A 1 692 ? 67.545 -26.069 -64.681 1.00 41.53 692 CYS A O 1
ATOM 5191 N N . THR A 1 693 ? 66.917 -23.992 -64.158 1.00 42.84 693 THR A N 1
ATOM 5192 C CA . THR A 1 693 ? 66.989 -23.502 -65.556 1.00 42.84 693 THR A CA 1
ATOM 5193 C C . THR A 1 693 ? 67.791 -22.207 -65.751 1.00 42.84 693 THR A C 1
ATOM 5195 O O . THR A 1 693 ? 67.306 -21.281 -66.402 1.00 42.84 693 THR A O 1
ATOM 5198 N N . ALA A 1 694 ? 69.019 -22.128 -65.219 1.00 35.50 694 ALA A N 1
ATOM 5199 C CA . ALA A 1 694 ? 70.029 -21.148 -65.652 1.00 35.50 694 ALA A CA 1
ATOM 5200 C C . ALA A 1 694 ? 71.462 -21.524 -65.208 1.00 35.50 694 ALA A C 1
ATOM 5202 O O . ALA A 1 694 ? 71.709 -21.634 -64.012 1.00 35.50 694 ALA A O 1
ATOM 5203 N N . GLY A 1 695 ? 72.420 -21.595 -66.147 1.00 32.50 695 GLY A N 1
ATOM 5204 C CA . GLY A 1 695 ? 73.846 -21.357 -65.842 1.00 32.50 695 GLY A CA 1
ATOM 5205 C C . GLY A 1 695 ? 74.838 -22.523 -65.969 1.00 32.50 695 GLY A C 1
ATOM 5206 O O . GLY A 1 695 ? 75.387 -22.983 -64.974 1.00 32.50 695 GLY A O 1
ATOM 5207 N N . GLU A 1 696 ? 75.194 -22.888 -67.201 1.00 33.31 696 GLU A N 1
ATOM 5208 C CA . GLU A 1 696 ? 76.547 -23.379 -67.527 1.00 33.31 696 GLU A CA 1
ATOM 5209 C C . GLU A 1 696 ? 77.385 -22.194 -68.055 1.00 33.31 696 GLU A C 1
ATOM 5211 O O . GLU A 1 696 ? 76.819 -21.298 -68.679 1.00 33.31 696 GLU A O 1
ATOM 5216 N N . ARG A 1 697 ? 78.710 -22.073 -67.879 1.00 31.42 697 ARG A N 1
ATOM 5217 C CA . ARG A 1 697 ? 79.782 -22.932 -67.302 1.00 31.42 697 ARG A CA 1
ATOM 5218 C C . ARG A 1 697 ? 80.676 -22.022 -66.390 1.00 31.42 697 ARG A C 1
ATOM 5220 O O . ARG A 1 697 ? 80.193 -20.968 -66.001 1.00 31.42 697 ARG A O 1
ATOM 5227 N N . THR A 1 698 ? 81.912 -22.277 -65.928 1.00 31.84 698 THR A N 1
ATOM 5228 C CA . THR A 1 698 ? 83.056 -23.104 -66.378 1.00 31.84 698 THR A CA 1
ATOM 5229 C C . THR A 1 698 ? 83.937 -23.595 -65.210 1.00 31.84 698 THR A C 1
ATOM 5231 O O . THR A 1 698 ? 84.302 -22.814 -64.339 1.00 31.84 698 THR A O 1
ATOM 5234 N N . THR A 1 699 ? 84.368 -24.859 -65.280 1.00 36.25 699 THR A N 1
ATOM 5235 C CA . THR A 1 699 ? 85.656 -25.439 -64.811 1.00 36.25 699 THR A CA 1
ATOM 5236 C C . THR A 1 699 ? 86.545 -24.689 -63.789 1.00 36.25 699 THR A C 1
ATOM 5238 O O . THR A 1 699 ? 87.164 -23.690 -64.158 1.00 36.25 699 THR A O 1
ATOM 5241 N N . ARG A 1 700 ? 86.880 -25.346 -62.656 1.00 27.80 700 ARG A N 1
ATOM 5242 C CA . ARG A 1 700 ? 88.273 -25.795 -62.376 1.00 27.80 700 ARG A CA 1
ATOM 5243 C C . ARG A 1 700 ? 88.396 -26.844 -61.244 1.00 27.80 700 ARG A C 1
ATOM 5245 O O . ARG A 1 700 ? 88.013 -26.558 -60.123 1.00 27.80 700 ARG A O 1
ATOM 5252 N N . LYS A 1 701 ? 89.081 -27.952 -61.572 1.00 30.33 701 LYS A N 1
ATOM 5253 C CA . LYS A 1 701 ? 89.796 -28.943 -60.729 1.00 30.33 701 LYS A CA 1
ATOM 5254 C C . LYS A 1 701 ? 89.084 -29.768 -59.641 1.00 30.33 701 LYS A C 1
ATOM 5256 O O . LYS A 1 701 ? 88.146 -29.344 -58.983 1.00 30.33 701 LYS A O 1
ATOM 5261 N N . GLU A 1 702 ? 89.627 -30.979 -59.514 1.00 34.34 702 GLU A N 1
ATOM 5262 C CA . GLU A 1 702 ? 89.273 -32.071 -58.609 1.00 34.34 702 GLU A CA 1
ATOM 5263 C C . GLU A 1 702 ? 89.532 -31.774 -57.121 1.00 34.34 702 GLU A C 1
ATOM 5265 O O . GLU A 1 702 ? 90.509 -31.106 -56.793 1.00 34.34 702 GLU A O 1
ATOM 5270 N N . GLU A 1 703 ? 88.738 -32.382 -56.233 1.00 30.59 703 GLU A N 1
ATOM 5271 C CA . GLU A 1 703 ? 89.176 -33.528 -55.407 1.00 30.59 703 GLU A CA 1
ATOM 5272 C C . GLU A 1 703 ? 87.943 -34.315 -54.900 1.00 30.59 703 GLU A C 1
ATOM 5274 O O . GLU A 1 703 ? 86.811 -33.850 -55.052 1.00 30.59 703 GLU A O 1
ATOM 5279 N N . SER A 1 704 ? 88.122 -35.545 -54.401 1.00 32.28 704 SER A N 1
ATOM 5280 C CA . SER A 1 704 ? 87.030 -36.503 -54.135 1.00 32.28 704 SER A CA 1
ATOM 5281 C C . SER A 1 704 ? 86.934 -36.937 -52.670 1.00 32.28 704 SER A C 1
ATOM 5283 O O . SER A 1 704 ? 87.954 -37.092 -52.007 1.00 32.28 704 SER A O 1
ATOM 5285 N N . PHE A 1 705 ? 85.717 -37.234 -52.185 1.00 28.70 705 PHE A N 1
ATOM 5286 C CA . PHE A 1 705 ? 85.510 -38.138 -51.041 1.00 28.70 705 PHE A CA 1
ATOM 5287 C C . PHE A 1 705 ? 84.102 -38.780 -51.034 1.00 28.70 705 PHE A C 1
ATOM 5289 O O . PHE A 1 705 ? 83.145 -38.195 -51.539 1.00 28.70 705 PHE A O 1
ATOM 5296 N N . HIS A 1 706 ? 83.990 -39.993 -50.477 1.00 26.53 706 HIS A N 1
ATOM 5297 C CA . HIS A 1 706 ? 82.734 -40.744 -50.239 1.00 26.53 706 HIS A CA 1
ATOM 5298 C C . HIS A 1 706 ? 81.964 -40.182 -49.006 1.00 26.53 706 HIS A C 1
ATOM 5300 O O . HIS A 1 706 ? 82.543 -39.415 -48.243 1.00 26.53 706 HIS A O 1
ATOM 5306 N N . PHE A 1 707 ? 80.677 -40.471 -48.730 1.00 30.19 707 PHE A N 1
ATOM 5307 C CA . PHE A 1 707 ? 80.075 -41.802 -48.471 1.00 30.19 707 PHE A CA 1
ATOM 5308 C C . PHE A 1 707 ? 78.507 -41.791 -48.463 1.00 30.19 707 PHE A C 1
ATOM 5310 O O . PHE A 1 707 ? 77.899 -40.810 -48.880 1.00 30.19 707 PHE A O 1
ATOM 5317 N N . GLU A 1 708 ? 77.864 -42.904 -48.075 1.00 31.45 708 GLU A N 1
ATOM 5318 C CA . GLU A 1 708 ? 76.516 -43.388 -48.473 1.00 31.45 708 GLU A CA 1
ATOM 5319 C C . GLU A 1 708 ? 75.251 -42.927 -47.678 1.00 31.45 708 GLU A C 1
ATOM 5321 O O . GLU A 1 708 ? 75.354 -42.354 -46.601 1.00 31.45 708 GLU A O 1
ATOM 5326 N N . HIS A 1 709 ? 74.067 -43.239 -48.265 1.00 33.75 709 HIS A N 1
ATOM 5327 C CA . HIS A 1 709 ? 72.752 -43.740 -47.742 1.00 33.75 709 HIS A CA 1
ATOM 5328 C C . HIS A 1 709 ? 72.324 -43.553 -46.248 1.00 33.75 709 HIS A C 1
ATOM 5330 O O . HIS A 1 709 ? 73.152 -43.531 -45.355 1.00 33.75 709 HIS A O 1
ATOM 5336 N N . SER A 1 710 ? 71.040 -43.501 -45.820 1.00 31.55 710 SER A N 1
ATOM 5337 C CA . SER A 1 710 ? 69.674 -43.842 -46.338 1.00 31.55 710 SER A CA 1
ATOM 5338 C C . SER A 1 710 ? 68.593 -43.012 -45.561 1.00 31.55 710 SER A C 1
ATOM 5340 O O . SER A 1 710 ? 68.985 -42.180 -44.750 1.00 31.55 710 SER A O 1
ATOM 5342 N N . GLY A 1 711 ? 67.249 -43.111 -45.678 1.00 29.08 711 GLY A N 1
ATOM 5343 C CA . GLY A 1 711 ? 66.301 -43.805 -46.585 1.00 29.08 711 GLY A CA 1
ATOM 5344 C C . GLY A 1 711 ? 65.038 -44.372 -45.865 1.00 29.08 711 GLY A C 1
ATOM 5345 O O . GLY A 1 711 ? 65.189 -44.943 -44.795 1.00 29.08 711 GLY A O 1
ATOM 5346 N N . VAL A 1 712 ? 63.836 -44.305 -46.495 1.00 30.78 712 VAL A N 1
ATOM 5347 C CA . VAL A 1 712 ? 62.516 -44.899 -46.057 1.00 30.78 712 VAL A CA 1
ATOM 5348 C C . VAL A 1 712 ? 61.879 -44.174 -44.823 1.00 30.78 712 VAL A C 1
ATOM 5350 O O . VAL A 1 712 ? 62.608 -43.814 -43.912 1.00 30.78 712 VAL A O 1
ATOM 5353 N N . ALA A 1 713 ? 60.616 -43.693 -44.742 1.00 31.94 713 ALA A N 1
ATOM 5354 C CA . ALA A 1 713 ? 59.231 -44.193 -44.994 1.00 31.94 713 ALA A CA 1
ATOM 5355 C C . ALA A 1 713 ? 58.722 -45.189 -43.898 1.00 31.94 713 ALA A C 1
ATOM 5357 O O . ALA A 1 713 ? 59.553 -45.825 -43.266 1.00 31.94 713 ALA A O 1
ATOM 5358 N N . ASP A 1 714 ? 57.439 -45.392 -43.539 1.00 29.98 714 ASP A N 1
ATOM 5359 C CA . ASP A 1 714 ? 56.099 -44.886 -43.936 1.00 29.98 714 ASP A CA 1
ATOM 5360 C C . ASP A 1 714 ? 55.067 -45.177 -42.777 1.00 29.98 714 ASP A C 1
ATOM 5362 O O . ASP A 1 714 ? 55.397 -45.929 -41.863 1.00 29.98 714 ASP A O 1
ATOM 5366 N N . ARG A 1 715 ? 53.814 -44.679 -42.863 1.00 29.45 715 ARG A N 1
ATOM 5367 C CA . ARG A 1 715 ? 52.542 -45.152 -42.205 1.00 29.45 715 ARG A CA 1
ATOM 5368 C C . ARG A 1 715 ? 52.172 -44.894 -40.724 1.00 29.45 715 ARG A C 1
ATOM 5370 O O . ARG A 1 715 ? 52.661 -45.513 -39.790 1.00 29.45 715 ARG A O 1
ATOM 5377 N N . GLU A 1 716 ? 51.114 -44.089 -40.577 1.00 28.88 716 GLU A N 1
ATOM 5378 C CA . GLU A 1 716 ? 49.774 -44.441 -40.038 1.00 28.88 716 GLU A CA 1
ATOM 5379 C C . GLU A 1 716 ? 49.562 -45.379 -38.809 1.00 28.88 716 GLU A C 1
ATOM 5381 O O . GLU A 1 716 ? 49.525 -46.601 -38.930 1.00 28.88 716 GLU A O 1
ATOM 5386 N N . SER A 1 717 ? 49.036 -44.769 -37.728 1.00 31.12 717 SER A N 1
ATOM 5387 C CA . SER A 1 717 ? 47.651 -44.973 -37.202 1.00 31.12 717 SER A CA 1
ATOM 5388 C C . SER A 1 717 ? 47.326 -45.792 -35.916 1.00 31.12 717 SER A C 1
ATOM 5390 O O . SER A 1 717 ? 47.785 -46.903 -35.682 1.00 31.12 717 SER A O 1
ATOM 5392 N N . THR A 1 718 ? 46.326 -45.247 -35.191 1.00 28.36 718 THR A N 1
ATOM 5393 C CA . THR A 1 718 ? 45.301 -45.873 -34.306 1.00 28.36 718 THR A CA 1
ATOM 5394 C C . THR A 1 718 ? 45.434 -45.975 -32.759 1.00 28.36 718 THR A C 1
ATOM 5396 O O . THR A 1 718 ? 46.463 -46.290 -32.182 1.00 28.36 718 THR A O 1
ATOM 5399 N N . HIS A 1 719 ? 44.265 -45.745 -32.126 1.00 28.45 719 HIS A N 1
ATOM 5400 C CA . HIS A 1 719 ? 43.698 -46.255 -30.853 1.00 28.45 719 HIS A CA 1
ATOM 5401 C C . HIS A 1 719 ? 44.240 -45.924 -29.430 1.00 28.45 719 HIS A C 1
ATOM 5403 O O . HIS A 1 719 ? 44.974 -46.677 -28.806 1.00 28.45 719 HIS A O 1
ATOM 5409 N N . LYS A 1 720 ? 43.602 -44.899 -28.829 1.00 29.64 720 LYS A N 1
ATOM 5410 C CA . LYS A 1 720 ? 42.856 -44.891 -27.534 1.00 29.64 720 LYS A CA 1
ATOM 5411 C C . LYS A 1 720 ? 43.373 -45.663 -26.279 1.00 29.64 720 LYS A C 1
ATOM 5413 O O . LYS A 1 720 ? 43.148 -46.861 -26.146 1.00 29.64 720 LYS A O 1
ATOM 5418 N N . ALA A 1 721 ? 43.631 -44.854 -25.232 1.00 28.91 721 ALA A N 1
ATOM 5419 C CA . ALA A 1 721 ? 43.055 -44.915 -23.861 1.00 28.91 721 ALA A CA 1
ATOM 5420 C C . ALA A 1 721 ? 43.832 -45.526 -22.653 1.00 28.91 721 ALA A C 1
ATOM 5422 O O . ALA A 1 721 ? 44.615 -46.455 -22.773 1.00 28.91 721 ALA A O 1
ATOM 5423 N N . LYS A 1 722 ? 43.442 -45.016 -21.459 1.00 28.61 722 LYS A N 1
ATOM 5424 C CA . LYS A 1 722 ? 43.694 -45.434 -20.047 1.00 28.61 722 LYS A CA 1
ATOM 5425 C C . LYS A 1 722 ? 44.971 -44.975 -19.279 1.00 28.61 722 LYS A C 1
ATOM 5427 O O . LYS A 1 722 ? 45.955 -45.691 -19.208 1.00 28.61 722 LYS A O 1
ATOM 5432 N N . ARG A 1 723 ? 44.764 -43.923 -18.459 1.00 26.02 723 ARG A N 1
ATOM 5433 C CA . ARG A 1 723 ? 44.643 -43.968 -16.965 1.00 26.02 723 ARG A CA 1
ATOM 5434 C C . ARG A 1 723 ? 45.902 -43.991 -16.044 1.00 26.02 723 ARG A C 1
ATOM 5436 O O . ARG A 1 723 ? 46.546 -45.018 -15.912 1.00 26.02 723 ARG A O 1
ATOM 5443 N N . LEU A 1 724 ? 45.995 -42.934 -15.207 1.00 34.31 724 LEU A N 1
ATOM 5444 C CA . LEU A 1 724 ? 46.607 -42.800 -13.852 1.00 34.31 724 LEU A CA 1
ATOM 5445 C C . LEU A 1 724 ? 48.126 -42.993 -13.629 1.00 34.31 724 LEU A C 1
ATOM 5447 O O . LEU A 1 724 ? 48.645 -44.084 -13.824 1.00 34.31 724 LEU A O 1
ATOM 5451 N N . GLN A 1 725 ? 48.744 -42.020 -12.930 1.00 28.55 725 GLN A N 1
ATOM 5452 C CA . GLN A 1 725 ? 49.551 -42.270 -11.713 1.00 28.55 725 GLN A CA 1
ATOM 5453 C C . GLN A 1 725 ? 49.747 -41.004 -10.835 1.00 28.55 725 GLN A C 1
ATOM 5455 O O . GLN A 1 725 ? 49.570 -39.882 -11.301 1.00 28.55 725 GLN A O 1
ATOM 5460 N N . HIS A 1 726 ? 50.078 -41.198 -9.550 1.00 28.23 726 HIS A N 1
ATOM 5461 C CA . HIS A 1 726 ? 50.452 -40.165 -8.556 1.00 28.23 726 HIS A CA 1
ATOM 5462 C C . HIS A 1 726 ? 51.994 -40.080 -8.387 1.00 28.23 726 HIS A C 1
ATOM 5464 O O . HIS A 1 726 ? 52.676 -41.029 -8.757 1.00 28.23 726 HIS A O 1
ATOM 5470 N N . VAL A 1 727 ? 52.528 -39.048 -7.694 1.00 28.48 727 VAL A N 1
ATOM 5471 C CA . VAL A 1 727 ? 53.204 -39.156 -6.356 1.00 28.48 727 VAL A CA 1
ATOM 5472 C C . VAL A 1 727 ? 54.105 -37.939 -5.986 1.00 28.48 727 VAL A C 1
ATOM 5474 O O . VAL A 1 727 ? 55.021 -37.576 -6.710 1.00 28.48 727 VAL A O 1
ATOM 5477 N N . ARG A 1 728 ? 53.844 -37.394 -4.780 1.00 28.25 728 ARG A N 1
ATOM 5478 C CA . ARG A 1 728 ? 54.653 -36.636 -3.773 1.00 28.25 728 ARG A CA 1
ATOM 5479 C C . ARG A 1 728 ? 56.119 -36.180 -4.012 1.00 28.25 728 ARG A C 1
ATOM 5481 O O . ARG A 1 728 ? 56.965 -36.983 -4.395 1.00 28.25 728 ARG A O 1
ATOM 5488 N N . LYS A 1 729 ? 56.436 -35.011 -3.411 1.00 28.33 729 LYS A N 1
ATOM 5489 C CA . LYS A 1 729 ? 57.416 -34.707 -2.305 1.00 28.33 729 LYS A CA 1
ATOM 5490 C C . LYS A 1 729 ? 57.154 -33.241 -1.835 1.00 28.33 729 LYS A C 1
ATOM 5492 O O . LYS A 1 729 ? 56.782 -32.460 -2.699 1.00 28.33 729 LYS A O 1
ATOM 5497 N N . ALA A 1 730 ? 57.118 -32.774 -0.570 1.00 29.34 730 ALA A N 1
ATOM 5498 C CA . ALA A 1 730 ? 57.829 -33.024 0.713 1.00 29.34 730 ALA A CA 1
ATOM 5499 C C . ALA A 1 730 ? 59.287 -32.501 0.723 1.00 29.34 730 ALA A C 1
ATOM 5501 O O . ALA A 1 730 ? 60.036 -32.927 -0.151 1.00 29.34 730 ALA A O 1
ATOM 5502 N N . GLY A 1 731 ? 59.789 -31.636 1.632 1.00 24.06 731 GLY A N 1
ATOM 5503 C CA . GLY A 1 731 ? 59.302 -30.857 2.817 1.00 24.06 731 GLY A CA 1
ATOM 5504 C C . GLY A 1 731 ? 60.385 -29.781 3.164 1.00 24.06 731 GLY A C 1
ATOM 5505 O O . GLY A 1 731 ? 61.120 -29.468 2.222 1.00 24.06 731 GLY A O 1
ATOM 5506 N N . PRO A 1 732 ? 60.630 -29.278 4.410 1.00 47.97 732 PRO A N 1
ATOM 5507 C CA . PRO A 1 732 ? 59.905 -29.375 5.704 1.00 47.97 732 PRO A CA 1
ATOM 5508 C C . PRO A 1 732 ? 59.820 -28.037 6.548 1.00 47.97 732 PRO A C 1
ATOM 5510 O O . PRO A 1 732 ? 60.368 -27.033 6.113 1.00 47.97 732 PRO A O 1
ATOM 5513 N N . ASP A 1 733 ? 59.164 -28.081 7.732 1.00 31.30 733 ASP A N 1
ATOM 5514 C CA . ASP A 1 733 ? 59.281 -27.333 9.041 1.00 31.30 733 ASP A CA 1
ATOM 5515 C C . ASP A 1 733 ? 59.514 -25.777 9.114 1.00 31.30 733 ASP A C 1
ATOM 5517 O O . ASP A 1 733 ? 59.949 -25.169 8.145 1.00 31.30 733 ASP A O 1
ATOM 5521 N N . THR A 1 734 ? 59.230 -24.996 10.187 1.00 29.73 734 THR A N 1
ATOM 5522 C CA . THR A 1 734 ? 59.006 -25.194 11.659 1.00 29.73 734 THR A CA 1
ATOM 5523 C C . THR A 1 734 ? 57.998 -24.181 12.290 1.00 29.73 734 THR A C 1
ATOM 5525 O O . THR A 1 734 ? 57.950 -23.059 11.801 1.00 29.73 734 THR A O 1
ATOM 5528 N N . ASP A 1 735 ? 57.316 -24.560 13.396 1.00 29.00 735 ASP A N 1
ATOM 5529 C CA . ASP A 1 735 ? 56.833 -23.823 14.624 1.00 29.00 735 ASP A CA 1
ATOM 5530 C C . ASP A 1 735 ? 56.435 -22.301 14.645 1.00 29.00 735 ASP A C 1
ATOM 5532 O O . ASP A 1 735 ? 56.824 -21.525 13.784 1.00 29.00 735 ASP A O 1
ATOM 5536 N N . GLU A 1 736 ? 55.652 -21.742 15.599 1.00 28.27 736 GLU A N 1
ATOM 5537 C CA . GLU A 1 736 ? 55.183 -22.183 16.943 1.00 28.27 736 GLU A CA 1
ATOM 5538 C C . GLU A 1 736 ? 53.858 -21.474 17.400 1.00 28.27 736 GLU A C 1
ATOM 5540 O O . GLU A 1 736 ? 53.642 -20.310 17.067 1.00 28.27 736 GLU A O 1
ATOM 5545 N N . GLY A 1 737 ? 53.032 -22.115 18.257 1.00 27.55 737 GLY A N 1
ATOM 5546 C CA . GLY A 1 737 ? 52.024 -21.487 19.165 1.00 27.55 737 GLY A CA 1
ATOM 5547 C C . GLY A 1 737 ? 50.703 -20.907 18.581 1.00 27.55 737 GLY A C 1
ATOM 5548 O O . GLY A 1 737 ? 50.639 -20.495 17.433 1.00 27.55 737 GLY A O 1
ATOM 5549 N N . SER A 1 738 ? 49.575 -20.787 19.312 1.00 28.89 738 SER A N 1
ATOM 5550 C CA . SER A 1 738 ? 49.172 -21.287 20.651 1.00 28.89 738 SER A CA 1
ATOM 5551 C C . SER A 1 738 ? 47.616 -21.399 20.789 1.00 28.89 738 SER A C 1
ATOM 5553 O O . SER A 1 738 ? 46.881 -21.101 19.851 1.00 28.89 738 SER A O 1
ATOM 5555 N N . VAL A 1 739 ? 47.105 -21.908 21.924 1.00 28.58 739 VAL A N 1
ATOM 5556 C CA . VAL A 1 739 ? 45.772 -22.557 22.170 1.00 28.58 739 VAL A CA 1
ATOM 5557 C C . VAL A 1 739 ? 45.220 -22.089 23.560 1.00 28.58 739 VAL A C 1
ATOM 5559 O O . VAL A 1 739 ? 46.050 -21.529 24.280 1.00 28.58 739 VAL A O 1
ATOM 5562 N N . PRO A 1 740 ? 43.942 -22.260 24.045 1.00 43.62 740 PRO A N 1
ATOM 5563 C CA . PRO A 1 740 ? 42.700 -22.909 23.536 1.00 43.62 740 PRO A CA 1
ATOM 5564 C C . PRO A 1 740 ? 41.388 -22.059 23.591 1.00 43.62 740 PRO A C 1
ATOM 5566 O O . PRO A 1 740 ? 41.348 -20.953 24.128 1.00 43.62 740 PRO A O 1
ATOM 5569 N N . ARG A 1 741 ? 40.249 -22.666 23.192 1.00 29.69 741 ARG A N 1
ATOM 5570 C CA . ARG A 1 741 ? 38.983 -22.629 23.974 1.00 29.69 741 ARG A CA 1
ATOM 5571 C C . ARG A 1 741 ? 38.305 -24.010 24.012 1.00 29.69 741 ARG A C 1
ATOM 5573 O O . ARG A 1 741 ? 38.516 -24.822 23.119 1.00 29.69 741 ARG A O 1
ATOM 5580 N N . GLU A 1 742 ? 37.527 -24.253 25.067 1.00 32.94 742 GLU A N 1
ATOM 5581 C CA . GLU A 1 742 ? 36.975 -25.563 25.471 1.00 32.94 742 GLU A CA 1
ATOM 5582 C C . GLU A 1 742 ? 35.438 -25.686 25.192 1.00 32.94 742 GLU A C 1
ATOM 5584 O O . GLU A 1 742 ? 34.905 -24.809 24.503 1.00 32.94 742 GLU A O 1
ATOM 5589 N N . PRO A 1 743 ? 34.702 -26.771 25.549 1.00 38.03 743 PRO A N 1
ATOM 5590 C CA . PRO A 1 743 ? 33.868 -27.465 24.563 1.00 38.03 743 PRO A CA 1
ATOM 5591 C C . PRO A 1 743 ? 32.346 -27.383 24.811 1.00 38.03 743 PRO A C 1
ATOM 5593 O O . PRO A 1 743 ? 31.868 -26.833 25.802 1.00 38.03 743 PRO A O 1
ATOM 5596 N N . ARG A 1 744 ? 31.560 -27.998 23.913 1.00 29.41 744 ARG A N 1
ATOM 5597 C CA . ARG A 1 744 ? 30.138 -28.317 24.148 1.00 29.41 744 ARG A CA 1
ATOM 5598 C C . ARG A 1 744 ? 29.971 -29.782 24.562 1.00 29.41 744 ARG A C 1
ATOM 5600 O O . ARG A 1 744 ? 30.610 -30.661 23.995 1.00 29.41 744 ARG A O 1
ATOM 5607 N N . LEU A 1 745 ? 29.088 -30.019 25.530 1.00 32.19 745 LEU A N 1
ATOM 5608 C CA . LEU A 1 745 ? 28.742 -31.342 26.057 1.00 32.19 745 LEU A CA 1
ATOM 5609 C C . LEU A 1 745 ? 27.810 -32.127 25.118 1.00 32.19 745 LEU A C 1
ATOM 5611 O O . LEU A 1 745 ? 26.944 -31.548 24.461 1.00 32.19 745 LEU A O 1
ATOM 5615 N N . SER A 1 746 ? 27.951 -33.453 25.138 1.00 32.16 746 SER A N 1
ATOM 5616 C CA . SER A 1 746 ? 27.037 -34.414 24.503 1.00 32.16 746 SER A CA 1
ATOM 5617 C C . SER A 1 746 ? 25.994 -34.938 25.504 1.00 32.16 746 SER A C 1
ATOM 5619 O O . SER A 1 746 ? 26.320 -35.080 26.685 1.00 32.16 746 SER A O 1
ATOM 5621 N N . PRO A 1 747 ? 24.778 -35.314 25.065 1.00 35.66 747 PRO A N 1
ATOM 5622 C CA . PRO A 1 747 ? 23.873 -36.139 25.865 1.00 35.66 747 PRO A CA 1
ATOM 5623 C C . PRO A 1 747 ? 24.341 -37.614 25.887 1.00 35.66 747 PRO A C 1
ATOM 5625 O O . PRO A 1 747 ? 24.970 -38.070 24.926 1.00 35.66 747 PRO A O 1
ATOM 5628 N N . PRO A 1 748 ? 24.047 -38.385 26.951 1.00 39.62 748 PRO A N 1
ATOM 5629 C CA . PRO A 1 748 ? 24.509 -39.766 27.091 1.00 39.62 748 PRO A CA 1
ATOM 5630 C C . PRO A 1 748 ? 23.631 -40.791 26.349 1.00 39.62 748 PRO A C 1
ATOM 5632 O O . PRO A 1 748 ? 22.432 -40.596 26.159 1.00 39.62 748 PRO A O 1
ATOM 5635 N N . ARG A 1 749 ? 24.227 -41.946 26.023 1.00 31.27 749 ARG A N 1
ATOM 5636 C CA . ARG A 1 749 ? 23.522 -43.224 25.809 1.00 31.27 749 ARG A CA 1
ATOM 5637 C C . ARG A 1 749 ? 23.740 -44.128 27.024 1.00 31.27 749 ARG A C 1
ATOM 5639 O O . ARG A 1 749 ? 24.837 -44.114 27.572 1.00 31.27 749 ARG A O 1
ATOM 5646 N N . CYS A 1 750 ? 22.772 -44.989 27.332 1.00 27.58 750 CYS A N 1
ATOM 5647 C CA . CYS A 1 750 ? 23.021 -46.332 27.870 1.00 27.58 750 CYS A CA 1
ATOM 5648 C C . CYS A 1 750 ? 21.838 -47.266 27.555 1.00 27.58 750 CYS A C 1
ATOM 5650 O O . CYS A 1 750 ? 20.771 -46.797 27.160 1.00 27.58 750 CYS A O 1
ATOM 5652 N N . ASN A 1 751 ? 22.065 -48.578 27.654 1.00 28.27 751 ASN A N 1
ATOM 5653 C CA . ASN A 1 751 ? 21.204 -49.618 27.074 1.00 28.27 751 ASN A CA 1
ATOM 5654 C C . ASN A 1 751 ? 20.190 -50.212 28.071 1.00 28.27 751 ASN A C 1
ATOM 5656 O O . ASN A 1 751 ? 20.330 -50.042 29.279 1.00 28.27 751 ASN A O 1
ATOM 5660 N N . GLY A 1 752 ? 19.214 -50.961 27.535 1.00 26.61 752 GLY A N 1
ATOM 5661 C CA . GLY A 1 752 ? 18.160 -51.657 28.289 1.00 26.61 752 GLY A CA 1
ATOM 5662 C C . GLY A 1 752 ? 17.733 -53.031 27.738 1.00 26.61 752 GLY A C 1
ATOM 5663 O O . GLY A 1 752 ? 16.600 -53.403 27.983 1.00 26.61 752 GLY A O 1
ATOM 5664 N N . ASP A 1 753 ? 18.629 -53.712 27.007 1.00 28.33 753 ASP A N 1
ATOM 5665 C CA . ASP A 1 753 ? 18.883 -55.178 26.989 1.00 28.33 753 ASP A CA 1
ATOM 5666 C C . ASP A 1 753 ? 17.754 -56.237 26.724 1.00 28.33 753 ASP A C 1
ATOM 5668 O O . ASP A 1 753 ? 16.565 -55.979 26.850 1.00 28.33 753 ASP A O 1
ATOM 5672 N N . VAL A 1 754 ? 18.190 -57.478 26.427 1.00 28.88 754 VAL A N 1
ATOM 5673 C CA . VAL A 1 754 ? 17.486 -58.791 26.522 1.00 28.88 754 VAL A CA 1
ATOM 5674 C C . VAL A 1 754 ? 16.532 -59.259 25.378 1.00 28.88 754 VAL A C 1
ATOM 5676 O O . VAL A 1 754 ? 15.368 -58.878 25.323 1.00 28.88 754 VAL A O 1
ATOM 5679 N N . THR A 1 755 ? 16.998 -60.268 24.601 1.00 29.42 755 THR A N 1
ATOM 5680 C CA . THR A 1 755 ? 16.254 -61.358 23.869 1.00 29.42 755 THR A CA 1
ATOM 5681 C C . THR A 1 755 ? 15.282 -61.026 22.712 1.00 29.42 755 THR A C 1
ATOM 5683 O O . THR A 1 755 ? 14.704 -59.949 22.681 1.00 29.42 755 THR A O 1
ATOM 5686 N N . GLU A 1 756 ? 14.982 -61.910 21.741 1.00 29.81 756 GLU A N 1
ATOM 5687 C CA . GLU A 1 756 ? 15.659 -63.091 21.134 1.00 29.81 756 GLU A CA 1
ATOM 5688 C C . GLU A 1 756 ? 15.017 -63.379 19.748 1.00 29.81 756 GLU A C 1
ATOM 5690 O O . GLU A 1 756 ? 13.943 -62.858 19.461 1.00 29.81 756 GLU A O 1
ATOM 5695 N N . ASP A 1 757 ? 15.651 -64.254 18.952 1.00 27.92 757 ASP A N 1
ATOM 5696 C CA . ASP A 1 757 ? 15.063 -65.067 17.863 1.00 27.92 757 ASP A CA 1
ATOM 5697 C C . ASP A 1 757 ? 14.369 -64.415 16.630 1.00 27.92 757 ASP A C 1
ATOM 5699 O O . ASP A 1 757 ? 13.965 -63.259 16.622 1.00 27.92 757 ASP A O 1
ATOM 5703 N N . VAL A 1 758 ? 14.139 -65.134 15.513 1.00 30.83 758 VAL A N 1
ATOM 5704 C CA . VAL A 1 758 ? 15.043 -66.003 14.714 1.00 30.83 758 VAL A CA 1
ATOM 5705 C C . VAL A 1 758 ? 14.405 -66.256 13.329 1.00 30.83 758 VAL A C 1
ATOM 5707 O O . VAL A 1 758 ? 13.193 -66.430 13.264 1.00 30.83 758 VAL A O 1
ATOM 5710 N N . LEU A 1 759 ? 15.210 -66.383 12.251 1.00 31.12 759 LEU A N 1
ATOM 5711 C CA . LEU A 1 759 ? 14.809 -66.876 10.900 1.00 31.12 759 LEU A CA 1
ATOM 5712 C C . LEU A 1 759 ? 13.735 -66.036 10.134 1.00 31.12 759 LEU A C 1
ATOM 5714 O O . LEU A 1 759 ? 12.942 -65.323 10.726 1.00 31.12 759 LEU A O 1
ATOM 5718 N N . ARG A 1 760 ? 13.593 -66.071 8.796 1.00 30.52 760 ARG A N 1
ATOM 5719 C CA . ARG A 1 760 ? 14.511 -66.255 7.639 1.00 30.52 760 ARG A CA 1
ATOM 5720 C C . ARG A 1 760 ? 13.744 -65.829 6.359 1.00 30.52 760 ARG A C 1
ATOM 5722 O O . ARG A 1 760 ? 12.541 -66.012 6.356 1.00 30.52 760 ARG A O 1
ATOM 5729 N N . GLU A 1 761 ? 14.445 -65.366 5.308 1.00 30.25 761 GLU A N 1
ATOM 5730 C CA . GLU A 1 761 ? 14.209 -65.591 3.843 1.00 30.25 761 GLU A CA 1
ATOM 5731 C C . GLU A 1 761 ? 12.757 -65.592 3.238 1.00 30.25 761 GLU A C 1
ATOM 5733 O O . GLU A 1 761 ? 11.832 -66.155 3.800 1.00 30.25 761 GLU A O 1
ATOM 5738 N N . LYS A 1 762 ? 12.464 -65.101 2.016 1.00 30.50 762 LYS A N 1
ATOM 5739 C CA . LYS A 1 762 ? 13.317 -64.770 0.852 1.00 30.50 762 LYS A CA 1
ATOM 5740 C C . LYS A 1 762 ? 12.600 -63.899 -0.210 1.00 30.50 762 LYS A C 1
ATOM 5742 O O . LYS A 1 762 ? 11.387 -63.970 -0.342 1.00 30.50 762 LYS A O 1
ATOM 5747 N N . ASP A 1 763 ? 13.413 -63.145 -0.954 1.00 31.69 763 ASP A N 1
ATOM 5748 C CA . ASP A 1 763 ? 13.365 -62.672 -2.358 1.00 31.69 763 ASP A CA 1
ATOM 5749 C C . ASP A 1 763 ? 12.070 -62.771 -3.213 1.00 31.69 763 ASP A C 1
ATOM 5751 O O . ASP A 1 763 ? 11.436 -63.820 -3.274 1.00 31.69 763 ASP A O 1
ATOM 5755 N N . VAL A 1 764 ? 11.801 -61.742 -4.047 1.00 31.09 764 VAL A N 1
ATOM 5756 C CA . VAL A 1 764 ? 12.037 -61.764 -5.525 1.00 31.09 764 VAL A CA 1
ATOM 5757 C C . VAL A 1 764 ? 11.661 -60.419 -6.211 1.00 31.09 764 VAL A C 1
ATOM 5759 O O . VAL A 1 764 ? 10.509 -60.010 -6.245 1.00 31.09 764 VAL A O 1
ATOM 5762 N N . ASP A 1 765 ? 12.690 -59.752 -6.751 1.00 31.78 765 ASP A N 1
ATOM 5763 C CA . ASP A 1 765 ? 12.812 -58.943 -7.992 1.00 31.78 765 ASP A CA 1
ATOM 5764 C C . ASP A 1 765 ? 11.672 -58.121 -8.687 1.00 31.78 765 ASP A C 1
ATOM 5766 O O . ASP A 1 765 ? 10.612 -58.622 -9.038 1.00 31.78 765 ASP A O 1
ATOM 5770 N N . LYS A 1 766 ? 12.104 -56.927 -9.161 1.00 32.16 766 LYS A N 1
ATOM 5771 C CA . LYS A 1 766 ? 11.834 -56.241 -10.467 1.00 32.16 766 LYS A CA 1
ATOM 5772 C C . LYS A 1 766 ? 10.498 -55.519 -10.800 1.00 32.16 766 LYS A C 1
ATOM 5774 O O . LYS A 1 766 ? 9.556 -56.091 -11.325 1.00 32.16 766 LYS A O 1
ATOM 5779 N N . ALA A 1 767 ? 10.588 -54.185 -10.720 1.00 30.42 767 ALA A N 1
ATOM 5780 C CA . ALA A 1 767 ? 10.490 -53.203 -11.828 1.00 30.42 767 ALA A CA 1
ATOM 5781 C C . ALA A 1 767 ? 9.284 -53.156 -12.820 1.00 30.42 767 ALA A C 1
ATOM 5783 O O . ALA A 1 767 ? 9.113 -54.002 -13.689 1.00 30.42 767 ALA A O 1
ATOM 5784 N N . THR A 1 768 ? 8.590 -52.010 -12.729 1.00 34.31 768 THR A N 1
ATOM 5785 C CA . THR A 1 768 ? 7.948 -51.100 -13.725 1.00 34.31 768 THR A CA 1
ATOM 5786 C C . THR A 1 768 ? 8.447 -51.085 -15.199 1.00 34.31 768 THR A C 1
ATOM 5788 O O . THR A 1 768 ? 9.511 -51.649 -15.456 1.00 34.31 768 THR A O 1
ATOM 5791 N N . PRO A 1 769 ? 7.803 -50.348 -16.164 1.00 47.78 769 PRO A N 1
ATOM 5792 C CA . PRO A 1 769 ? 6.629 -49.430 -16.078 1.00 47.78 769 PRO A CA 1
ATOM 5793 C C . PRO A 1 769 ? 5.515 -49.566 -17.167 1.00 47.78 769 PRO A C 1
ATOM 5795 O O . PRO A 1 769 ? 5.762 -50.085 -18.248 1.00 47.78 769 PRO A O 1
ATOM 5798 N N . MET A 1 770 ? 4.339 -48.963 -16.907 1.00 25.98 770 MET A N 1
ATOM 5799 C CA . MET A 1 770 ? 3.280 -48.432 -17.821 1.00 25.98 770 MET A CA 1
ATOM 5800 C C . MET A 1 770 ? 2.250 -47.684 -16.919 1.00 25.98 770 MET A C 1
ATOM 5802 O O . MET A 1 770 ? 2.247 -47.954 -15.718 1.00 25.98 770 MET A O 1
ATOM 5806 N N . ASP A 1 771 ? 1.401 -46.720 -17.305 1.00 28.69 771 ASP A N 1
ATOM 5807 C CA . ASP A 1 771 ? 1.021 -46.064 -18.579 1.00 28.69 771 ASP A CA 1
ATOM 5808 C C . ASP A 1 771 ? 0.605 -44.583 -18.272 1.00 28.69 771 ASP A C 1
ATOM 5810 O O . ASP A 1 771 ? 0.306 -44.262 -17.124 1.00 28.69 771 ASP A O 1
ATOM 5814 N N . ALA A 1 772 ? 0.845 -43.588 -19.138 1.00 29.86 772 ALA A N 1
ATOM 5815 C CA . ALA A 1 772 ? -0.045 -43.003 -20.170 1.00 29.86 772 ALA A CA 1
ATOM 5816 C C . ALA A 1 772 ? -1.217 -42.081 -19.708 1.00 29.86 772 ALA A C 1
ATOM 5818 O O . ALA A 1 772 ? -2.240 -42.551 -19.235 1.00 29.86 772 ALA A O 1
ATOM 5819 N N . ASP A 1 773 ? -1.033 -40.773 -19.967 1.00 27.95 773 ASP A N 1
ATOM 5820 C CA . ASP A 1 773 ? -1.952 -39.750 -20.538 1.00 27.95 773 ASP A CA 1
ATOM 5821 C C . ASP A 1 773 ? -3.406 -39.493 -20.022 1.00 27.95 773 ASP A C 1
ATOM 5823 O O . ASP A 1 773 ? -4.103 -40.335 -19.473 1.00 27.95 773 ASP A O 1
ATOM 5827 N N . SER A 1 774 ? -3.898 -38.290 -20.355 1.00 27.03 774 SER A N 1
ATOM 5828 C CA . SER A 1 774 ? -5.299 -37.825 -20.431 1.00 27.03 774 SER A CA 1
ATOM 5829 C C . SER A 1 774 ? -6.047 -37.344 -19.162 1.00 27.03 774 SER A C 1
ATOM 5831 O O . SER A 1 774 ? -6.781 -38.059 -18.498 1.00 27.03 774 SER A O 1
ATOM 5833 N N . THR A 1 775 ? -5.965 -36.021 -18.958 1.00 28.47 775 THR A N 1
ATOM 5834 C CA . THR A 1 775 ? -7.088 -35.070 -18.737 1.00 28.47 775 THR A CA 1
ATOM 5835 C C . THR A 1 775 ? -8.200 -35.280 -17.683 1.00 28.47 775 THR A C 1
ATOM 5837 O O . THR A 1 775 ? -8.991 -36.212 -17.756 1.00 28.47 775 THR A O 1
ATOM 5840 N N . SER A 1 776 ? -8.459 -34.163 -16.977 1.00 27.69 776 SER A N 1
ATOM 5841 C CA . SER A 1 776 ? -9.769 -33.596 -16.561 1.00 27.69 776 SER A CA 1
ATOM 5842 C C . SER A 1 776 ? -10.296 -33.801 -15.123 1.00 27.69 776 SER A C 1
ATOM 5844 O O . SER A 1 776 ? -10.052 -34.805 -14.472 1.00 27.69 776 SER A O 1
ATOM 5846 N N . GLU A 1 777 ? -10.997 -32.752 -14.666 1.00 30.69 777 GLU A N 1
ATOM 5847 C CA . GLU A 1 777 ? -11.975 -32.657 -13.563 1.00 30.69 777 GLU A CA 1
ATOM 5848 C C . GLU A 1 777 ? -11.683 -33.331 -12.208 1.00 30.69 777 GLU A C 1
ATOM 5850 O O . GLU A 1 777 ? -12.189 -34.406 -11.923 1.00 30.69 777 GLU A O 1
ATOM 5855 N N . HIS A 1 778 ? -11.018 -32.593 -11.312 1.00 26.94 778 HIS A N 1
ATOM 5856 C CA . HIS A 1 778 ? -11.458 -32.157 -9.962 1.00 26.94 778 HIS A CA 1
ATOM 5857 C C . HIS A 1 778 ? -10.413 -31.090 -9.522 1.00 26.94 778 HIS A C 1
ATOM 5859 O O . HIS A 1 778 ? -9.254 -31.173 -9.918 1.00 26.94 778 HIS A O 1
ATOM 5865 N N . ASP A 1 779 ? -10.729 -29.986 -8.844 1.00 29.28 779 ASP A N 1
ATOM 5866 C CA . ASP A 1 779 ? -11.524 -29.889 -7.618 1.00 29.28 779 ASP A CA 1
ATOM 5867 C C . ASP A 1 779 ? -12.226 -28.510 -7.503 1.00 29.28 779 ASP A C 1
ATOM 5869 O O . ASP A 1 779 ? -11.587 -27.464 -7.644 1.00 29.28 779 ASP A O 1
ATOM 5873 N N . GLU A 1 780 ? -13.538 -28.496 -7.237 1.00 33.81 780 GLU A N 1
ATOM 5874 C CA . GLU A 1 780 ? -14.326 -27.283 -6.954 1.00 33.81 780 GLU A CA 1
ATOM 5875 C C . GLU A 1 780 ? -14.750 -27.251 -5.475 1.00 33.81 780 GLU A C 1
ATOM 5877 O O . GLU A 1 780 ? -15.936 -27.327 -5.149 1.00 33.81 780 GLU A O 1
ATOM 5882 N N . ARG A 1 781 ? -13.786 -27.133 -4.552 1.00 36.28 781 ARG A N 1
ATOM 5883 C CA . ARG A 1 781 ? -14.052 -26.794 -3.140 1.00 36.28 781 ARG A CA 1
ATOM 5884 C C . ARG A 1 781 ? -12.803 -26.331 -2.394 1.00 36.28 781 ARG A C 1
ATOM 5886 O O . ARG A 1 781 ? -11.976 -27.143 -2.014 1.00 36.28 781 ARG A O 1
ATOM 5893 N N . LEU A 1 782 ? -12.731 -25.025 -2.118 1.00 29.47 782 LEU A N 1
ATOM 5894 C CA . LEU A 1 782 ? -12.160 -24.433 -0.892 1.00 29.47 782 LEU A CA 1
ATOM 5895 C C . LEU A 1 782 ? -12.360 -22.904 -0.912 1.00 29.47 782 LEU A C 1
ATOM 5897 O O . LEU A 1 782 ? -11.434 -22.116 -1.093 1.00 29.47 782 LEU A O 1
ATOM 5901 N N . LYS A 1 783 ? -13.618 -22.485 -0.743 1.00 35.66 783 LYS A N 1
ATOM 5902 C CA . LYS A 1 783 ? -13.941 -21.174 -0.168 1.00 35.66 783 LYS A CA 1
ATOM 5903 C C . LYS A 1 783 ? -14.278 -21.415 1.297 1.00 35.66 783 LYS A C 1
ATOM 5905 O O . LYS A 1 783 ? -15.213 -22.169 1.539 1.00 35.66 783 LYS A O 1
ATOM 5910 N N . ASP A 1 784 ? -13.469 -20.842 2.186 1.00 39.47 784 ASP A N 1
ATOM 5911 C CA . ASP A 1 784 ? -13.795 -20.355 3.540 1.00 39.47 784 ASP A CA 1
ATOM 5912 C C . ASP A 1 784 ? -12.503 -20.286 4.377 1.00 39.47 784 ASP A C 1
ATOM 5914 O O . ASP A 1 784 ? -12.195 -21.210 5.124 1.00 39.47 784 ASP A O 1
ATOM 5918 N N . PHE A 1 785 ? -11.735 -19.202 4.192 1.00 29.59 785 PHE A N 1
ATOM 5919 C CA . PHE A 1 785 ? -10.739 -18.629 5.117 1.00 29.59 785 PHE A CA 1
ATOM 5920 C C . PHE A 1 785 ? -10.339 -17.218 4.644 1.00 29.59 785 PHE A C 1
ATOM 5922 O O . PHE A 1 785 ? -10.346 -16.992 3.409 1.00 29.59 785 PHE A O 1
#